Protein 3E15 (pdb70)

Foldseek 3Di:
DVLVVQVVPDDDLQAAEGEAAALVRLLQNLLQVVLVLLLVCLVPAVQSEAEEEDEADDLRQSSLVCNLVDDPHDHDLARYAYEYQKWQADLPDCCPIRCNSRVVSCVSSVHDCVPHYQYFPSVDPQLCRQLVSQVVVVVVVVRVAHAEYEWEDPQQDIRQCGPLNLVQQVLDDVVNSRHDVVQADDDVPALQVRLVSDDIQKTWGADDVVVRGIMIGGGLVRLLPHNAYEYEEAEVSSLVSVLVVLVCVPPHRCSRNVVVSNSVRNYYYYYHYDDPSVVNVVSD/DLVVLVVQVVPDDDLLEAEREAPALVRLLQSLLSVVLVLLQVVLVVFDQSAAEEEDEADPQRQSSLVNVLVHDPGDHPLARYAYEYQKWQADLPDPCVIRCNSRVVSCVSSVYPCVPHYQYFDSVDDPLCSQVVSLVSVVCCVVRVAHAEYEWEDPQQDIRQQHALNLVFQVLDDVVNSRHDVVQADDDVPASQVRLVSDDTQKTWGADDPVVRGIMIGGHLVRLLRHNAYEYREEEPSRLVSVLVLLVCVPPHRCSRNVVVSNSVSNYYYYYHYDDPSVVNVVSPD/DLVVLVVQVVPDDDLQEAEREAAALVSLLQSLLQVVLVLLQVVLVVFDQSEAEEEDEADDLRLSNLVNNLVHDPGDHDLARYAYEYQKWQADLPDPCVIRCNSRVVSCVSSVHPCVVHYQYFPSVDDQLCRQVVSLVSVVVCVVRVAHAEYEWEDLQQDIHLQGPLNLVFQVLDDVVNSRHDVVQFDDDVPALQVRLVRDDIQKTWGADDVVVRGIMIGGHLVRLLRHNAYEYEEEEVSSLVSVLVLLVCLPPHRCSRNVVVSSSVSNYYYYYHYDPPSVVNVVSPD/DLVVLVVQVVPDDDLQEAEREAAALVSLLQNLLSVVLVLLQVDQVPADVSEAEEEDEADDLRQSNLVCNLVDDPGDHDLARYAYEYQKWQADLPDCCVIRCNSRVVSCVSSVHDCVVHYQYFPSVDDQLVRQLVSLVVVVCCVVRVAHAEYEWEDPQQDIHQQGPLNLVFQVLDQVVNSRHDVVQADDDPVDALQRRLVSDDIQKGWGADDVVVRGIMIGGGLVRLLPHNAYEYEAAEVSRLVSVLVVLVCVPPHRCSRNSVVSNSVRNYYYYYHYDDPSVVSNVSD

B-factor: mean 18.27, std 10.75, range [2.0, 72.52]

InterPro domains:
  IPR001282 Glucose-6-phosphate dehydrogenase [PR00079] (551-564)
  IPR001282 Glucose-6-phosphate dehydrogenase [PR00079] (575-603)
  IPR001282 Glucose-6-phosphate dehydrogenase [PR00079] (627-644)
  IPR001282 Glucose-6-phosphate dehydrogenase [PR00079] (645-661)
  IPR001282 Glucose-6-phosphate dehydrogenase [PR00079] (750-776)
  IPR001282 Glucose-6-phosphate dehydrogenase [PTHR23429] (519-902)
  IPR006148 Glucosamine/galactosamine-6-phosphate isomerase [PF01182] (32-170)
  IPR022674 Glucose-6-phosphate dehydrogenase, NAD-binding [PF00479] (319-424)
  IPR022674 Glucose-6-phosphate dehydrogenase, NAD-binding [PF00479] (518-593)
  IPR022675 Glucose-6-phosphate dehydrogenase, C-terminal [PF02781] (598-899)
  IPR036291 NAD(P)-binding domain superfamily [SSF51735] (310-425)
  IPR036291 NAD(P)-binding domain superfamily [SSF51735] (513-597)
  IPR037171 NagB/RpiA transferase-like [SSF100950] (20-282)

Structure (mmCIF, N/CA/C/O backbone):
data_3E15
#
_entry.id   3E15
#
_cell.length_a   46.524
_cell.length_b   80.846
_cell.length_c   89.765
_cell.angle_alpha   63.980
_cell.angle_beta   88.100
_cell.angle_gamma   80.010
#
_symmetry.space_group_name_H-M   'P 1'
#
loop_
_entity.id
_entity.type
_entity.pdbx_description
1 polymer 'Glucose-6-phosphate 1-dehydrogenase'
2 non-polymer 'CHLORIDE ION'
3 non-polymer 'POTASSIUM ION'
4 non-polymer 'AZIDE ION'
5 water water
#
loop_
_atom_site.group_PDB
_atom_site.id
_atom_site.type_symbol
_atom_site.label_atom_id
_atom_site.label_alt_id
_atom_site.label_comp_id
_atom_site.label_asym_id
_atom_site.label_entity_id
_atom_site.label_seq_id
_atom_site.pdbx_PDB_ins_code
_atom_site.Cartn_x
_atom_site.Cartn_y
_atom_site.Cartn_z
_atom_site.occupancy
_atom_site.B_iso_or_equiv
_atom_site.auth_seq_id
_atom_site.auth_comp_id
_atom_site.auth_asym_id
_atom_site.auth_atom_id
_atom_site.pdbx_PDB_model_num
ATOM 1 N N . GLN A 1 12 ? 44.767 79.128 59.802 1.00 72.52 4 GLN A N 1
ATOM 2 C CA . GLN A 1 12 ? 45.492 80.372 60.208 1.00 72.40 4 GLN A CA 1
ATOM 3 C C . GLN A 1 12 ? 46.559 80.056 61.259 1.00 72.25 4 GLN A C 1
ATOM 4 O O . GLN A 1 12 ? 47.731 80.406 61.094 1.00 72.24 4 GLN A O 1
ATOM 6 N N . ALA A 1 13 ? 46.144 79.389 62.334 1.00 71.98 5 ALA A N 1
ATOM 7 C CA . ALA A 1 13 ? 47.083 78.742 63.256 1.00 71.75 5 ALA A CA 1
ATOM 8 C C . ALA A 1 13 ? 47.895 77.650 62.542 1.00 71.40 5 ALA A C 1
ATOM 9 O O . ALA A 1 13 ? 49.018 77.332 62.944 1.00 70.81 5 ALA A O 1
ATOM 11 N N . LEU A 1 14 ? 47.312 77.090 61.480 1.00 71.24 6 LEU A N 1
ATOM 12 C CA . LEU A 1 14 ? 47.878 75.926 60.788 1.00 70.76 6 LEU A CA 1
ATOM 13 C C . LEU A 1 14 ? 48.819 76.328 59.634 1.00 70.28 6 LEU A C 1
ATOM 14 O O . LEU A 1 14 ? 49.726 75.573 59.277 1.00 70.09 6 LEU A O 1
ATOM 19 N N . ALA A 1 15 ? 48.604 77.510 59.059 1.00 69.73 7 ALA A N 1
ATOM 20 C CA . ALA A 1 15 ? 49.388 77.959 57.899 1.00 69.27 7 ALA A CA 1
ATOM 21 C C . ALA A 1 15 ? 50.781 78.448 58.302 1.00 68.81 7 ALA A C 1
ATOM 22 O O . ALA A 1 15 ? 51.709 78.420 57.491 1.00 69.00 7 ALA A O 1
ATOM 24 N N . LYS A 1 16 ? 50.919 78.899 59.551 1.00 68.21 8 LYS A N 1
ATOM 25 C CA . LYS A 1 16 ? 52.241 79.058 60.190 1.00 67.43 8 LYS A CA 1
ATOM 26 C C . LYS A 1 16 ? 53.046 77.762 60.111 1.00 66.31 8 LYS A C 1
ATOM 27 O O . LYS A 1 16 ? 54.244 77.781 59.817 1.00 66.02 8 LYS A O 1
ATOM 33 N N . SER A 1 17 ? 52.372 76.642 60.378 1.00 64.86 9 SER A N 1
ATOM 34 C CA . SER A 1 17 ? 53.034 75.405 60.785 1.00 64.04 9 SER A CA 1
ATOM 35 C C . SER A 1 17 ? 53.566 74.616 59.591 1.00 63.02 9 SER A C 1
ATOM 36 O O . SER A 1 17 ? 54.610 73.969 59.681 1.00 62.74 9 SER A O 1
ATOM 39 N N . LEU A 1 18 ? 52.843 74.672 58.475 1.00 62.10 10 LEU A N 1
ATOM 40 C CA . LEU A 1 18 ? 53.383 74.251 57.185 1.00 61.19 10 LEU A CA 1
ATOM 41 C C . LEU A 1 18 ? 54.736 74.941 56.901 1.00 60.34 10 LEU A C 1
ATOM 42 O O . LEU A 1 18 ? 55.541 74.440 56.113 1.00 60.16 10 LEU A O 1
ATOM 47 N N . GLU A 1 19 ? 54.978 76.084 57.554 1.00 59.36 11 GLU A N 1
ATOM 48 C CA . GLU A 1 19 ? 56.259 76.814 57.431 1.00 58.11 11 GLU A CA 1
ATOM 49 C C . GLU A 1 19 ? 57.334 76.328 58.431 1.00 56.86 11 GLU A C 1
ATOM 50 O O . GLU A 1 19 ? 58.533 76.440 58.165 1.00 56.44 11 GLU A O 1
ATOM 52 N N . GLN A 1 20 ? 56.899 75.785 59.568 1.00 55.38 12 GLN A N 1
ATOM 53 C CA . GLN A 1 20 ? 57.809 75.141 60.517 1.00 54.26 12 GLN A CA 1
ATOM 54 C C . GLN A 1 20 ? 58.241 73.715 60.085 1.00 53.43 12 GLN A C 1
ATOM 55 O O . GLN A 1 20 ? 58.805 72.965 60.894 1.00 53.43 12 GLN A O 1
ATOM 65 N N . ASN A 1 22 ? 60.081 70.456 58.710 1.00 44.92 14 ASN A N 1
ATOM 66 C CA . ASN A 1 22 ? 61.461 69.957 58.579 1.00 42.85 14 ASN A CA 1
ATOM 67 C C . ASN A 1 22 ? 61.653 69.064 57.350 1.00 40.83 14 ASN A C 1
ATOM 68 O O . ASN A 1 22 ? 60.791 68.261 57.023 1.00 40.21 14 ASN A O 1
ATOM 73 N N . HIS A 1 23 ? 62.796 69.210 56.688 1.00 38.79 15 HIS A N 1
ATOM 74 C CA . HIS A 1 23 ? 63.184 68.337 55.581 1.00 38.26 15 HIS A CA 1
ATOM 75 C C . HIS A 1 23 ? 64.407 67.504 55.967 1.00 36.91 15 HIS A C 1
ATOM 76 O O . HIS A 1 23 ? 65.380 68.038 56.504 1.00 36.07 15 HIS A O 1
ATOM 83 N N . LEU A 1 24 ? 64.355 66.204 55.687 1.00 34.55 16 LEU A N 1
ATOM 84 C CA . LEU A 1 24 ? 65.469 65.296 55.987 1.00 33.90 16 LEU A CA 1
ATOM 85 C C . LEU A 1 24 ? 65.552 64.134 54.966 1.00 33.39 16 LEU A C 1
ATOM 86 O O . LEU A 1 24 ? 64.610 63.355 54.805 1.00 31.48 16 LEU A O 1
ATOM 91 N N . HIS A 1 25 ? 66.685 64.045 54.270 1.00 33.38 17 HIS A N 1
ATOM 92 C CA . HIS A 1 25 ? 66.911 63.010 53.248 1.00 33.33 17 HIS A CA 1
ATOM 93 C C . HIS A 1 25 ? 65.745 62.874 52.260 1.00 32.53 17 HIS A C 1
ATOM 94 O O . HIS A 1 25 ? 65.321 61.757 51.931 1.00 33.73 17 HIS A O 1
ATOM 101 N N . ASN A 1 26 ? 65.237 64.018 51.791 1.00 29.68 18 ASN A N 1
ATOM 102 C CA . ASN A 1 26 ? 64.190 64.088 50.760 1.00 28.56 18 ASN A CA 1
ATOM 103 C C . ASN A 1 26 ? 62.765 63.814 51.281 1.00 25.11 18 ASN A C 1
ATOM 104 O O . ASN A 1 26 ? 61.834 63.651 50.490 1.00 24.61 18 ASN A O 1
ATOM 109 N N . VAL A 1 27 ? 62.610 63.767 52.600 1.00 22.31 19 VAL A N 1
ATOM 110 C CA . VAL A 1 27 ? 61.291 63.668 53.214 1.00 20.04 19 VAL A CA 1
ATOM 111 C C . VAL A 1 27 ? 61.010 64.966 53.955 1.00 19.46 19 VAL A C 1
ATOM 112 O O . VAL A 1 27 ? 61.898 65.529 54.600 1.00 16.95 19 VAL A O 1
ATOM 116 N N . LYS A 1 28 ? 59.779 65.449 53.818 1.00 18.68 20 LYS A N 1
ATOM 117 C CA . LYS A 1 28 ? 59.265 66.555 54.613 1.00 19.63 20 LYS A CA 1
ATOM 118 C C . LYS A 1 28 ? 58.489 65.984 55.801 1.00 18.02 20 LYS A C 1
ATOM 119 O O . LYS A 1 28 ? 57.686 65.042 55.653 1.00 16.16 20 LYS A O 1
ATOM 125 N N . TYR A 1 29 ? 58.738 66.541 56.976 1.00 16.95 21 TYR A N 1
ATOM 126 C CA . TYR A 1 29 ? 58.083 66.107 58.189 1.00 16.61 21 TYR A CA 1
ATOM 127 C C . TYR A 1 29 ? 57.258 67.230 58.732 1.00 17.71 21 TYR A C 1
ATOM 128 O O . TYR A 1 29 ? 57.743 68.353 58.863 1.00 18.32 21 TYR A O 1
ATOM 137 N N . LEU A 1 30 ? 56.000 66.943 59.041 1.00 17.72 22 LEU A N 1
ATOM 138 C CA . LEU A 1 30 ? 55.120 67.941 59.650 1.00 18.23 22 LEU A CA 1
ATOM 139 C C . LEU A 1 30 ? 54.669 67.425 60.989 1.00 18.33 22 LEU A C 1
ATOM 140 O O . LEU A 1 30 ? 54.070 66.358 61.080 1.00 16.27 22 LEU A O 1
ATOM 145 N N . GLU A 1 31 ? 54.985 68.167 62.039 1.00 18.35 23 GLU A N 1
ATOM 146 C CA . GLU A 1 31 ? 54.837 67.673 63.394 1.00 19.71 23 GLU A CA 1
ATOM 147 C C . GLU A 1 31 ? 53.542 68.173 64.014 1.00 20.83 23 GLU A C 1
ATOM 148 O O . GLU A 1 31 ? 53.217 69.356 63.920 1.00 21.44 23 GLU A O 1
ATOM 154 N N . ALA A 1 32 ? 52.814 67.267 64.655 1.00 20.99 24 ALA A N 1
ATOM 155 C CA . ALA A 1 32 ? 51.633 67.612 65.448 1.00 23.09 24 ALA A CA 1
ATOM 156 C C . ALA A 1 32 ? 51.893 67.428 66.954 1.00 23.79 24 ALA A C 1
ATOM 157 O O . ALA A 1 32 ? 52.739 66.648 67.357 1.00 23.17 24 ALA A O 1
ATOM 159 N N . LYS A 1 33 ? 51.126 68.149 67.766 1.00 26.40 25 LYS A N 1
ATOM 160 C CA . LYS A 1 33 ? 51.358 68.225 69.216 1.00 27.76 25 LYS A CA 1
ATOM 161 C C . LYS A 1 33 ? 50.502 67.222 69.963 1.00 27.83 25 LYS A C 1
ATOM 162 O O . LYS A 1 33 ? 50.825 66.826 71.077 1.00 28.91 25 LYS A O 1
ATOM 168 N N . ASP A 1 34 ? 49.402 66.811 69.339 1.00 27.14 26 ASP A N 1
ATOM 169 C CA . ASP A 1 34 ? 48.531 65.772 69.882 1.00 26.92 26 ASP A CA 1
ATOM 170 C C . ASP A 1 34 ? 47.621 65.278 68.770 1.00 26.32 26 ASP A C 1
ATOM 171 O O . ASP A 1 34 ? 47.710 65.757 67.646 1.00 24.44 26 ASP A O 1
ATOM 176 N N . LEU A 1 35 ? 46.741 64.334 69.079 1.00 26.95 27 LEU A N 1
ATOM 177 C CA . LEU A 1 35 ? 45.980 63.686 68.031 1.00 27.71 27 LEU A CA 1
ATOM 178 C C . LEU A 1 35 ? 45.008 64.662 67.374 1.00 26.51 27 LEU A C 1
ATOM 179 O O . LEU A 1 35 ? 44.759 64.562 66.186 1.00 24.50 27 LEU A O 1
ATOM 184 N N . THR A 1 36 ? 44.466 65.614 68.141 1.00 24.95 28 THR A N 1
ATOM 185 C CA . THR A 1 36 ? 43.553 66.597 67.561 1.00 24.01 28 THR A CA 1
ATOM 186 C C . THR A 1 36 ? 44.289 67.481 66.566 1.00 22.52 28 THR A C 1
ATOM 187 O O . THR A 1 36 ? 43.810 67.727 65.454 1.00 21.88 28 THR A O 1
ATOM 191 N N . ASP A 1 37 ? 45.458 67.952 66.972 1.00 20.57 29 ASP A N 1
ATOM 192 C CA . ASP A 1 37 ? 46.297 68.774 66.121 1.00 20.36 29 ASP A CA 1
ATOM 193 C C . ASP A 1 37 ? 46.681 67.967 64.878 1.00 19.24 29 ASP A C 1
ATOM 194 O O . ASP A 1 37 ? 46.691 68.488 63.748 1.00 19.32 29 ASP A O 1
ATOM 199 N N . PHE A 1 38 ? 46.977 66.691 65.086 1.00 16.93 30 PHE A N 1
ATOM 200 C CA . PHE A 1 38 ? 47.376 65.824 63.987 1.00 16.74 30 PHE A CA 1
ATOM 201 C C . PHE A 1 38 ? 46.291 65.784 62.910 1.00 17.13 30 PHE A C 1
ATOM 202 O O . PHE A 1 38 ? 46.566 65.944 61.733 1.00 16.71 30 PHE A O 1
ATOM 210 N N . ASN A 1 39 ? 45.050 65.554 63.329 1.00 17.63 31 ASN A N 1
ATOM 211 C CA . ASN A 1 39 ? 43.969 65.374 62.391 1.00 17.06 31 ASN A CA 1
ATOM 212 C C . ASN A 1 39 ? 43.691 66.683 61.661 1.00 17.87 31 ASN A C 1
ATOM 213 O O . ASN A 1 39 ? 43.391 66.686 60.469 1.00 15.32 31 ASN A O 1
ATOM 218 N N . GLN A 1 40 ? 43.794 67.797 62.386 1.00 18.07 32 GLN A N 1
ATOM 219 C CA . GLN A 1 40 ? 43.568 69.115 61.802 1.00 19.04 32 GLN A CA 1
ATOM 220 C C . GLN A 1 40 ? 44.691 69.467 60.825 1.00 18.22 32 GLN A C 1
ATOM 221 O O . GLN A 1 40 ? 44.434 69.873 59.707 1.00 19.71 32 GLN A O 1
ATOM 227 N N . LYS A 1 41 ? 45.935 69.306 61.260 1.00 17.89 33 LYS A N 1
ATOM 228 C CA . LYS A 1 41 ? 47.083 69.659 60.459 1.00 17.84 33 LYS A CA 1
ATOM 229 C C . LYS A 1 41 ? 47.110 68.801 59.200 1.00 15.53 33 LYS A C 1
ATOM 230 O O . LYS A 1 41 ? 47.342 69.295 58.107 1.00 14.93 33 LYS A O 1
ATOM 236 N N . SER A 1 42 ? 46.857 67.513 59.365 1.00 14.77 34 SER A N 1
ATOM 237 C CA . SER A 1 42 ? 46.803 66.582 58.228 1.00 13.12 34 SER A CA 1
ATOM 238 C C . SER A 1 42 ? 45.748 66.979 57.200 1.00 13.28 34 SER A C 1
ATOM 239 O O . SER A 1 42 ? 46.041 67.051 56.014 1.00 13.49 34 SER A O 1
ATOM 242 N N . ALA A 1 43 ? 44.514 67.213 57.653 1.00 14.68 35 ALA A N 1
ATOM 243 C CA . ALA A 1 43 ? 43.424 67.632 56.768 1.00 14.55 35 ALA A CA 1
ATOM 244 C C . ALA A 1 43 ? 43.753 68.958 56.065 1.00 15.60 35 ALA A C 1
ATOM 245 O O . ALA A 1 43 ? 43.461 69.135 54.880 1.00 15.89 35 ALA A O 1
ATOM 247 N N . TYR A 1 44 ? 44.357 69.886 56.800 1.00 16.93 36 TYR A N 1
ATOM 248 C CA . TYR A 1 44 ? 44.772 71.160 56.240 1.00 17.98 36 TYR A CA 1
ATOM 249 C C . TYR A 1 44 ? 45.851 71.002 55.165 1.00 16.49 36 TYR A C 1
ATOM 250 O O . TYR A 1 44 ? 45.757 71.583 54.085 1.00 15.36 36 TYR A O 1
ATOM 259 N N . TYR A 1 45 ? 46.876 70.220 55.468 1.00 15.94 37 TYR A N 1
ATOM 260 C CA . TYR A 1 45 ? 47.957 69.960 54.507 1.00 15.36 37 TYR A CA 1
ATOM 261 C C . TYR A 1 45 ? 47.436 69.281 53.234 1.00 14.59 37 TYR A C 1
ATOM 262 O O . TYR A 1 45 ? 47.835 69.663 52.141 1.00 13.97 37 TYR A O 1
ATOM 271 N N . ILE A 1 46 ? 46.557 68.277 53.377 1.00 12.70 38 ILE A N 1
ATOM 272 C CA . ILE A 1 46 ? 45.952 67.617 52.214 1.00 12.51 38 ILE A CA 1
ATOM 273 C C . ILE A 1 46 ? 45.164 68.630 51.350 1.00 13.57 38 ILE A C 1
ATOM 274 O O . ILE A 1 46 ? 45.271 68.628 50.125 1.00 11.94 38 ILE A O 1
ATOM 279 N N . CYS A 1 47 ? 44.376 69.491 51.984 1.00 13.49 39 CYS A N 1
ATOM 280 C CA . CYS A 1 47 ? 43.622 70.503 51.224 1.00 15.19 39 CYS A CA 1
ATOM 281 C C . CYS A 1 47 ? 44.557 71.490 50.526 1.00 15.72 39 CYS A C 1
ATOM 282 O O . CYS A 1 47 ? 44.293 71.918 49.399 1.00 17.04 39 CYS A O 1
ATOM 285 N N . HIS A 1 48 ? 45.649 71.838 51.193 1.00 15.74 40 HIS A N 1
ATOM 286 C CA . HIS A 1 48 ? 46.620 72.747 50.615 1.00 17.58 40 HIS A CA 1
ATOM 287 C C . HIS A 1 48 ? 47.274 72.107 49.386 1.00 17.20 40 HIS A C 1
ATOM 288 O O . HIS A 1 48 ? 47.463 72.773 48.376 1.00 17.03 40 HIS A O 1
ATOM 295 N N . GLN A 1 49 ? 47.587 70.814 49.465 1.00 15.94 41 GLN A N 1
ATOM 296 C CA . GLN A 1 49 ? 48.140 70.106 48.323 1.00 16.18 41 GLN A CA 1
ATOM 297 C C . GLN A 1 49 ? 47.134 70.033 47.183 1.00 15.68 41 GLN A C 1
ATOM 298 O O . GLN A 1 49 ? 47.482 70.255 46.031 1.00 17.13 41 GLN A O 1
ATOM 304 N N . ILE A 1 50 ? 45.885 69.706 47.489 1.00 14.00 42 ILE A N 1
ATOM 305 C CA . ILE A 1 50 ? 44.885 69.588 46.441 1.00 13.39 42 ILE A CA 1
ATOM 306 C C . ILE A 1 50 ? 44.742 70.930 45.711 1.00 14.32 42 ILE A C 1
ATOM 307 O O . ILE A 1 50 ? 44.689 70.967 44.486 1.00 14.58 42 ILE A O 1
ATOM 312 N N . ALA A 1 51 ? 44.673 72.019 46.477 1.00 15.24 43 ALA A N 1
ATOM 313 C CA . ALA A 1 51 ? 44.494 73.360 45.929 1.00 16.80 43 ALA A CA 1
ATOM 314 C C . ALA A 1 51 ? 45.704 73.811 45.100 1.00 18.04 43 ALA A C 1
ATOM 315 O O . ALA A 1 51 ? 45.535 74.373 44.022 1.00 19.14 43 ALA A O 1
ATOM 317 N N . GLU A 1 52 ? 46.924 73.564 45.590 1.00 20.61 44 GLU A N 1
ATOM 318 C CA A GLU A 1 52 ? 48.129 73.859 44.822 0.50 21.16 44 GLU A CA 1
ATOM 319 C CA B GLU A 1 52 ? 48.115 73.874 44.806 0.50 21.12 44 GLU A CA 1
ATOM 320 C C . GLU A 1 52 ? 48.135 73.040 43.524 1.00 21.07 44 GLU A C 1
ATOM 321 O O . GLU A 1 52 ? 48.414 73.556 42.461 1.00 22.33 44 GLU A O 1
ATOM 332 N N . LYS A 1 53 ? 47.792 71.766 43.610 1.00 19.59 45 LYS A N 1
ATOM 333 C CA . LYS A 1 53 ? 47.749 70.935 42.398 1.00 18.66 45 LYS A CA 1
ATOM 334 C C . LYS A 1 53 ? 46.681 71.410 41.411 1.00 18.46 45 LYS A C 1
ATOM 335 O O . LYS A 1 53 ? 46.932 71.473 40.199 1.00 18.69 45 LYS A O 1
ATOM 341 N N . GLN A 1 54 ? 45.483 71.713 41.917 1.00 17.04 46 GLN A N 1
ATOM 342 C CA . GLN A 1 54 ? 44.357 72.087 41.060 1.00 16.45 46 GLN A CA 1
ATOM 343 C C . GLN A 1 54 ? 44.669 73.385 40.313 1.00 17.56 46 GLN A C 1
ATOM 344 O O . GLN A 1 54 ? 44.324 73.547 39.154 1.00 16.59 46 GLN A O 1
ATOM 350 N N . LEU A 1 55 ? 45.344 74.283 41.000 1.00 19.25 47 LEU A N 1
ATOM 351 C CA . LEU A 1 55 ? 45.678 75.618 40.486 1.00 21.92 47 LEU A CA 1
ATOM 352 C C . LEU A 1 55 ? 46.687 75.540 39.326 1.00 23.48 47 LEU A C 1
ATOM 353 O O . LEU A 1 55 ? 46.736 76.428 38.459 1.00 24.37 47 LEU A O 1
ATOM 358 N N . SER A 1 56 ? 47.471 74.467 39.291 1.00 23.08 48 SER A N 1
ATOM 359 C CA . SER A 1 56 ? 48.467 74.292 38.242 1.00 24.24 48 SER A CA 1
ATOM 360 C C . SER A 1 56 ? 48.128 73.232 37.207 1.00 23.73 48 SER A C 1
ATOM 361 O O . SER A 1 56 ? 48.927 72.991 36.299 1.00 24.94 48 SER A O 1
ATOM 364 N N . LYS A 1 57 ? 46.958 72.590 37.325 1.00 24.35 49 LYS A N 1
ATOM 365 C CA . LYS A 1 57 ? 46.591 71.490 36.420 1.00 24.14 49 LYS A CA 1
ATOM 366 C C . LYS A 1 57 ? 45.588 71.977 35.385 1.00 25.74 49 LYS A C 1
ATOM 367 O O . LYS A 1 57 ? 44.487 72.407 35.728 1.00 25.46 49 LYS A O 1
ATOM 373 N N . GLU A 1 58 ? 45.963 71.919 34.107 1.00 24.30 50 GLU A N 1
ATOM 374 C CA . GLU A 1 58 ? 45.058 72.346 33.063 1.00 23.70 50 GLU A CA 1
ATOM 375 C C . GLU A 1 58 ? 43.773 71.499 33.157 1.00 22.51 50 GLU A C 1
ATOM 376 O O . GLU A 1 58 ? 43.837 70.286 33.058 1.00 21.66 50 GLU A O 1
ATOM 382 N N . GLY A 1 59 ? 4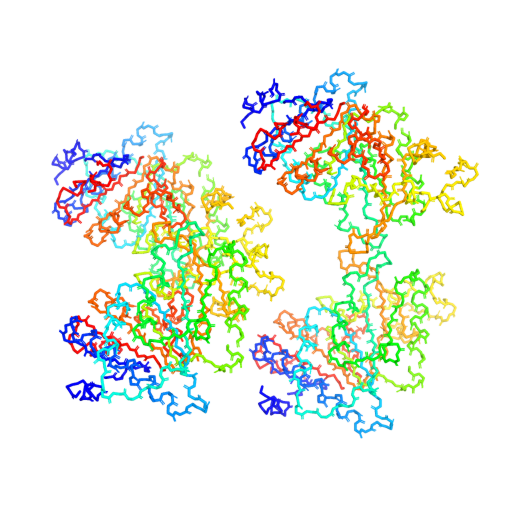2.624 72.144 33.369 1.00 21.81 51 GLY A N 1
ATOM 383 C CA . GLY A 1 59 ? 41.351 71.413 33.539 1.00 22.00 51 GLY A CA 1
ATOM 384 C C . GLY A 1 59 ? 40.914 71.200 34.990 1.00 22.06 51 GLY A C 1
ATOM 385 O O . GLY A 1 59 ? 39.749 70.844 35.255 1.00 20.83 51 GLY A O 1
ATOM 386 N N . GLY A 1 60 ? 41.848 71.401 35.925 1.00 21.34 52 GLY A N 1
ATOM 387 C CA . GLY A 1 60 ? 41.570 71.327 37.376 1.00 20.73 52 GLY A CA 1
ATOM 388 C C . GLY A 1 60 ? 41.351 69.951 37.994 1.00 20.00 52 GLY A C 1
ATOM 389 O O . GLY A 1 60 ? 41.021 69.863 39.176 1.00 20.61 52 GLY A O 1
ATOM 390 N N . HIS A 1 61 ? 41.547 68.875 37.226 1.00 20.11 53 HIS A N 1
ATOM 391 C CA . HIS A 1 61 ? 41.118 67.514 37.640 1.00 18.42 53 HIS A CA 1
ATOM 392 C C . HIS A 1 61 ? 42.161 66.746 38.474 1.00 19.07 53 HIS A C 1
ATOM 393 O O . HIS A 1 61 ? 42.758 65.745 37.994 1.00 21.52 53 HIS A O 1
ATOM 400 N N . VAL A 1 62 ? 42.334 67.163 39.723 1.00 15.48 54 VAL A N 1
ATOM 401 C CA . VAL A 1 62 ? 43.281 66.536 40.652 1.00 13.65 54 VAL A CA 1
ATOM 402 C C . VAL A 1 62 ? 42.869 65.096 41.005 1.00 13.64 54 VAL A C 1
ATOM 403 O O . VAL A 1 62 ? 41.716 64.824 41.384 1.00 13.25 54 VAL A O 1
ATOM 407 N N . VAL A 1 63 ? 43.816 64.180 40.849 1.00 12.24 55 VAL A N 1
ATOM 408 C CA . VAL A 1 63 ? 43.618 62.780 41.148 1.00 11.46 55 VAL A CA 1
ATOM 409 C C . VAL A 1 63 ? 44.217 62.423 42.526 1.00 11.06 55 VAL A C 1
ATOM 410 O O . VAL A 1 63 ? 45.433 62.557 42.760 1.00 11.27 55 VAL A O 1
ATOM 414 N N . ILE A 1 64 ? 43.347 61.960 43.426 1.00 10.30 56 ILE A N 1
ATOM 415 C CA . ILE A 1 64 ? 43.678 61.712 44.819 1.00 8.70 56 ILE A CA 1
ATOM 416 C C . ILE A 1 64 ? 43.382 60.231 45.175 1.00 9.58 56 ILE A C 1
ATOM 417 O O . ILE A 1 64 ? 42.241 59.777 45.068 1.00 9.93 56 ILE A O 1
ATOM 422 N N . GLY A 1 65 ? 44.412 59.508 45.618 1.00 9.19 57 GLY A N 1
ATOM 423 C CA . GLY A 1 65 ? 44.247 58.130 46.105 1.00 9.13 57 GLY A CA 1
ATOM 424 C C . GLY A 1 65 ? 44.032 58.119 47.593 1.00 8.96 57 GLY A C 1
ATOM 425 O O . GLY A 1 65 ? 44.754 58.789 48.336 1.00 9.29 57 GLY A O 1
ATOM 426 N N . LEU A 1 66 ? 43.019 57.372 48.036 1.00 10.05 58 LEU A N 1
ATOM 427 C CA . LEU A 1 66 ? 42.658 57.301 49.457 1.00 9.52 58 LEU A CA 1
ATOM 428 C C . LEU A 1 66 ? 42.908 55.906 50.010 1.00 9.94 58 LEU A C 1
ATOM 429 O O . LEU A 1 66 ? 42.523 54.903 49.399 1.00 7.69 58 LEU A O 1
ATOM 434 N N . SER A 1 67 ? 43.577 55.865 51.162 1.00 10.45 59 SER A N 1
ATOM 435 C CA . SER A 1 67 ? 43.604 54.679 52.031 1.00 12.85 59 SER A CA 1
ATOM 436 C C . SER A 1 67 ? 42.479 54.665 53.071 1.00 12.78 59 SER A C 1
ATOM 437 O O . SER A 1 67 ? 41.945 55.711 53.492 1.00 12.48 59 SER A O 1
ATOM 440 N N . GLY A 1 68 ? 42.112 53.459 53.499 1.00 14.12 60 GLY A N 1
ATOM 441 C CA . GLY A 1 68 ? 41.211 53.324 54.622 1.00 14.84 60 GLY A CA 1
ATOM 442 C C . GLY A 1 68 ? 41.947 53.185 55.945 1.00 15.39 60 GLY A C 1
ATOM 443 O O . GLY A 1 68 ? 43.131 53.464 56.028 1.00 14.83 60 GLY A O 1
ATOM 444 N N . GLY A 1 69 ? 41.208 52.754 56.970 1.00 14.93 61 GLY A N 1
ATOM 445 C CA . GLY A 1 69 ? 41.719 52.605 58.316 1.00 15.55 61 GLY A CA 1
ATOM 446 C C . GLY A 1 69 ? 41.357 53.783 59.183 1.00 13.94 61 GLY A C 1
ATOM 447 O O . GLY A 1 69 ? 40.990 54.847 58.686 1.00 13.80 61 GLY A O 1
ATOM 448 N N . LYS A 1 70 ? 41.457 53.596 60.490 1.00 14.94 62 LYS A N 1
ATOM 449 C CA . LYS A 1 70 ? 41.073 54.622 61.432 1.00 14.99 62 LYS A CA 1
ATOM 450 C C . LYS A 1 70 ? 41.851 55.911 61.262 1.00 14.10 62 LYS A C 1
ATOM 451 O O . LYS A 1 70 ? 41.271 57.001 61.363 1.00 14.01 62 LYS A O 1
ATOM 457 N N . THR A 1 71 ? 43.164 55.821 61.029 1.00 13.78 63 THR A N 1
ATOM 458 C CA . THR A 1 71 ? 43.989 57.038 61.030 1.00 13.91 63 THR A CA 1
ATOM 459 C C . THR A 1 71 ? 43.606 57.989 59.879 1.00 13.78 63 THR A C 1
ATOM 460 O O . THR A 1 71 ? 43.361 59.183 60.111 1.00 12.06 63 THR A O 1
ATOM 464 N N . PRO A 1 72 ? 43.539 57.466 58.647 1.00 13.07 64 PRO A N 1
ATOM 465 C CA . PRO A 1 72 ? 43.054 58.269 57.514 1.00 13.47 64 PRO A CA 1
ATOM 466 C C . PRO A 1 72 ? 41.603 58.740 57.674 1.00 13.65 64 PRO A C 1
ATOM 467 O O . PRO A 1 72 ? 41.304 59.892 57.390 1.00 16.50 64 PRO A O 1
ATOM 471 N N . ILE A 1 73 ? 40.720 57.878 58.160 1.00 13.53 65 ILE A N 1
ATOM 472 C CA . ILE A 1 73 ? 39.321 58.265 58.412 1.00 14.19 65 ILE A CA 1
ATOM 473 C C . ILE A 1 73 ? 39.179 59.487 59.333 1.00 14.67 65 ILE A C 1
ATOM 474 O O . ILE A 1 73 ? 38.450 60.411 59.009 1.00 12.92 65 ILE A O 1
ATOM 479 N N . ASP A 1 74 ? 39.886 59.506 60.464 1.00 14.19 66 ASP A N 1
ATOM 480 C CA . ASP A 1 74 ? 39.815 60.651 61.391 1.00 16.04 66 ASP A CA 1
ATOM 481 C C . ASP A 1 74 ? 40.400 61.950 60.781 1.00 15.40 66 ASP A C 1
ATOM 482 O O . ASP A 1 74 ? 40.019 63.049 61.146 1.00 15.33 66 ASP A O 1
ATOM 487 N N . VAL A 1 75 ? 41.335 61.807 59.859 1.00 14.96 67 VAL A N 1
ATOM 488 C CA . VAL A 1 75 ? 41.795 62.939 59.059 1.00 13.21 67 VAL A CA 1
ATOM 489 C C . VAL A 1 75 ? 40.689 63.392 58.065 1.00 12.74 67 VAL A C 1
ATOM 490 O O . VAL A 1 75 ? 40.329 64.588 58.014 1.00 12.08 67 VAL A O 1
ATOM 494 N N . TYR A 1 76 ? 40.134 62.450 57.315 1.00 11.82 68 TYR A N 1
ATOM 495 C CA . TYR A 1 76 ? 39.078 62.772 56.339 1.00 13.61 68 TYR A CA 1
ATOM 496 C C . TYR A 1 76 ? 37.911 63.509 56.998 1.00 15.30 68 TYR A C 1
ATOM 497 O O . TYR A 1 76 ? 37.353 64.406 56.410 1.00 12.77 68 TYR A O 1
ATOM 506 N N . LYS A 1 77 ? 37.541 63.094 58.209 1.00 17.46 69 LYS A N 1
ATOM 507 C CA . LYS A 1 77 ? 36.487 63.786 58.977 1.00 19.38 69 LYS A CA 1
ATOM 508 C C . LYS A 1 77 ? 36.750 65.290 59.147 1.00 20.30 69 LYS A C 1
ATOM 509 O O . LYS A 1 77 ? 35.810 66.073 59.335 1.00 19.98 69 LYS A O 1
ATOM 515 N N . ASN A 1 78 ? 38.020 65.694 59.099 1.00 19.97 70 ASN A N 1
ATOM 516 C CA . ASN A 1 78 ? 38.376 67.105 59.318 1.00 21.56 70 ASN A CA 1
ATOM 517 C C . ASN A 1 78 ? 38.499 67.892 58.021 1.00 22.29 70 ASN A C 1
ATOM 518 O O . ASN A 1 78 ? 38.616 69.111 58.048 1.00 22.12 70 ASN A O 1
ATOM 523 N N . ILE A 1 79 ? 38.473 67.199 56.882 1.00 21.90 71 ILE A N 1
ATOM 524 C CA . ILE A 1 79 ? 38.577 67.863 55.587 1.00 23.67 71 ILE A CA 1
ATOM 525 C C . ILE A 1 79 ? 37.432 68.852 55.346 1.00 27.36 71 ILE A C 1
ATOM 526 O O . ILE A 1 79 ? 37.671 69.989 54.953 1.00 28.02 71 ILE A O 1
ATOM 531 N N . ALA A 1 80 ? 36.206 68.408 55.603 1.00 30.92 72 ALA A N 1
ATOM 532 C CA . ALA A 1 80 ? 35.017 69.284 55.698 1.00 34.34 72 ALA A CA 1
ATOM 533 C C . ALA A 1 80 ? 35.250 70.606 56.424 1.00 35.93 72 ALA A C 1
ATOM 534 O O . ALA A 1 80 ? 34.799 71.650 55.966 1.00 38.31 72 ALA A O 1
ATOM 536 N N . LEU A 1 81 ? 35.934 70.542 57.558 1.00 37.59 73 LEU A N 1
ATOM 537 C CA . LEU A 1 81 ? 36.172 71.700 58.412 1.00 37.99 73 LEU A CA 1
ATOM 538 C C . LEU A 1 81 ? 37.052 72.794 57.784 1.00 38.03 73 LEU A C 1
ATOM 539 O O . LEU A 1 81 ? 37.080 73.922 58.282 1.00 37.69 73 LEU A O 1
ATOM 544 N N . VAL A 1 82 ? 37.797 72.460 56.734 1.00 36.90 74 VAL A N 1
ATOM 545 C CA . VAL A 1 82 ? 38.839 73.358 56.226 1.00 37.22 74 VAL A CA 1
ATOM 546 C C . VAL A 1 82 ? 38.188 74.431 55.350 1.00 38.96 74 VAL A C 1
ATOM 547 O O . VAL A 1 82 ? 37.549 74.113 54.347 1.00 39.92 74 VAL A O 1
ATOM 551 N N . LYS A 1 83 ? 38.340 75.701 55.729 1.00 40.65 75 LYS A N 1
ATOM 552 C CA . LYS A 1 83 ? 37.493 76.769 55.148 1.00 41.36 75 LYS A CA 1
ATOM 553 C C . LYS A 1 83 ? 38.245 77.886 54.408 1.00 40.42 75 LYS A C 1
ATOM 554 O O . LYS A 1 83 ? 37.652 78.589 53.595 1.00 42.11 75 LYS A O 1
ATOM 560 N N . ASP A 1 84 ? 39.533 78.050 54.679 1.00 38.90 76 ASP A N 1
ATOM 561 C CA A ASP A 1 84 ? 40.277 79.161 54.088 0.50 38.65 76 ASP A CA 1
ATOM 562 C CA B ASP A 1 84 ? 40.315 79.145 54.110 0.50 38.57 76 ASP A CA 1
ATOM 563 C C . ASP A 1 84 ? 41.032 78.715 52.824 1.00 37.71 76 ASP A C 1
ATOM 564 O O . ASP A 1 84 ? 41.851 79.463 52.282 1.00 38.06 76 ASP A O 1
ATOM 573 N N . ILE A 1 85 ? 40.742 77.498 52.347 1.00 35.52 77 ILE A N 1
ATOM 574 C CA . ILE A 1 85 ? 41.384 76.982 51.132 1.00 32.27 77 ILE A CA 1
ATOM 575 C C . ILE A 1 85 ? 40.351 76.727 50.044 1.00 30.18 77 ILE A C 1
ATOM 576 O O . ILE A 1 85 ? 39.413 75.957 50.233 1.00 28.75 77 ILE A O 1
ATOM 581 N N . LYS A 1 86 ? 40.534 77.380 48.901 1.00 27.83 78 LYS A N 1
ATOM 582 C CA . LYS A 1 86 ? 39.568 77.318 47.809 1.00 26.46 78 LYS A CA 1
ATOM 583 C C . LYS A 1 86 ? 39.825 76.094 46.944 1.00 24.83 78 LYS A C 1
ATOM 584 O O . LYS A 1 86 ? 40.909 75.974 46.348 1.00 25.26 78 LYS A O 1
ATOM 590 N N . ILE A 1 87 ? 38.848 75.183 46.884 1.00 21.84 79 ILE A N 1
ATOM 591 C CA . ILE A 1 87 ? 38.959 73.973 46.048 1.00 20.33 79 ILE A CA 1
ATOM 592 C C . ILE A 1 87 ? 37.670 73.738 45.294 1.00 18.86 79 ILE A C 1
ATOM 593 O O . ILE A 1 87 ? 36.606 73.762 45.881 1.00 18.67 79 ILE A O 1
ATOM 598 N N . ASP A 1 88 ? 37.770 73.489 43.990 1.00 18.49 80 ASP A N 1
ATOM 599 C CA . ASP A 1 88 ? 36.601 73.119 43.188 1.00 18.43 80 ASP A CA 1
ATOM 600 C C . ASP A 1 88 ? 36.357 71.611 43.202 1.00 18.16 80 ASP A C 1
ATOM 601 O O . ASP A 1 88 ? 36.943 70.859 42.411 1.00 18.62 80 ASP A O 1
ATOM 606 N N . THR A 1 89 ? 35.466 71.177 44.075 1.00 17.26 81 THR A N 1
ATOM 607 C CA . THR A 1 89 ? 35.324 69.745 44.377 1.00 16.90 81 THR A CA 1
ATOM 608 C C . THR A 1 89 ? 34.704 68.982 43.217 1.00 16.27 81 THR A C 1
ATOM 609 O O . THR A 1 89 ? 34.819 67.770 43.149 1.00 17.96 81 THR A O 1
ATOM 613 N N . SER A 1 90 ? 34.063 69.692 42.288 1.00 16.20 82 SER A N 1
ATOM 614 C CA . SER A 1 90 ? 33.416 69.050 41.135 1.00 17.03 82 SER A CA 1
ATOM 615 C C . SER A 1 90 ? 34.418 68.544 40.142 1.00 16.26 82 SER A C 1
ATOM 616 O O . SER A 1 90 ? 34.086 67.722 39.312 1.00 16.13 82 SER A O 1
ATOM 619 N N . LYS A 1 91 ? 35.658 69.036 40.235 1.00 16.47 83 LYS A N 1
ATOM 620 C CA . LYS A 1 91 ? 36.719 68.616 39.337 1.00 16.20 83 LYS A CA 1
ATOM 621 C C . LYS A 1 91 ? 37.637 67.543 39.934 1.00 17.11 83 LYS A C 1
ATOM 622 O O . LYS A 1 91 ? 38.515 67.056 39.249 1.00 19.43 83 LYS A O 1
ATOM 628 N N . LEU A 1 92 ? 37.440 67.184 41.197 1.00 16.10 84 LEU A N 1
ATOM 629 C CA . LEU A 1 92 ? 38.298 66.175 41.849 1.00 14.47 84 LEU A CA 1
ATOM 630 C C . LEU A 1 92 ? 38.017 64.772 41.318 1.00 13.92 84 LEU A C 1
ATOM 631 O O . LEU A 1 92 ? 36.878 64.448 40.986 1.00 11.99 84 LEU A O 1
ATOM 636 N N . ILE A 1 93 ? 39.074 63.949 41.240 1.00 12.81 85 ILE A N 1
ATOM 637 C CA . ILE A 1 93 ? 38.976 62.540 40.876 1.00 11.91 85 ILE A CA 1
ATOM 638 C C . ILE A 1 93 ? 39.584 61.712 42.046 1.00 12.09 85 ILE A C 1
ATOM 639 O O . ILE A 1 93 ? 40.695 62.009 42.523 1.00 10.61 85 ILE A O 1
ATOM 644 N N . PHE A 1 94 ? 38.834 60.728 42.533 1.00 11.06 86 PHE A N 1
ATOM 645 C CA . PHE A 1 94 ? 39.269 59.894 43.671 1.00 10.85 86 PHE A CA 1
ATOM 646 C C . PHE A 1 94 ? 39.392 58.459 43.208 1.00 10.94 86 PHE A C 1
ATOM 647 O O . PHE A 1 94 ? 38.693 58.043 42.274 1.00 9.65 86 PHE A O 1
ATOM 655 N N . PHE A 1 95 ? 40.291 57.705 43.856 1.00 10.31 87 PHE A N 1
ATOM 656 C CA . PHE A 1 95 ? 40.317 56.272 43.708 1.00 9.05 87 PHE A CA 1
ATOM 657 C C . PHE A 1 95 ? 40.749 55.635 44.994 1.00 9.00 87 PHE A C 1
ATOM 658 O O . PHE A 1 95 ? 41.417 56.262 45.803 1.00 8.42 87 PHE A O 1
ATOM 666 N N . ILE A 1 96 ? 40.341 54.376 45.168 1.00 8.97 88 ILE A N 1
ATOM 667 C CA . ILE A 1 96 ? 40.649 53.609 46.343 1.00 8.40 88 ILE A CA 1
ATOM 668 C C . ILE A 1 96 ? 41.988 52.951 46.088 1.00 7.96 88 ILE A C 1
ATOM 669 O O . ILE A 1 96 ? 42.183 52.210 45.096 1.00 8.77 88 ILE A O 1
ATOM 674 N N . ILE A 1 97 ? 42.922 53.258 46.969 1.00 8.04 89 ILE A N 1
ATOM 675 C CA . ILE A 1 97 ? 44.280 52.747 46.881 1.00 8.15 89 ILE A CA 1
ATOM 676 C C . ILE A 1 97 ? 44.320 51.223 47.120 1.00 8.07 89 ILE A C 1
ATOM 677 O O . ILE A 1 97 ? 45.028 50.493 46.424 1.00 9.45 89 ILE A O 1
ATOM 682 N N . ASP A 1 98 ? 43.552 50.756 48.089 1.00 8.70 90 ASP A N 1
ATOM 683 C CA . ASP A 1 98 ? 43.459 49.330 48.354 1.00 9.23 90 ASP A CA 1
ATOM 684 C C . ASP A 1 98 ? 42.157 48.983 49.068 1.00 9.73 90 ASP A C 1
ATOM 685 O O . ASP A 1 98 ? 41.589 49.798 49.784 1.00 9.12 90 ASP A O 1
ATOM 690 N N . GLU A 1 99 ? 41.707 47.756 48.867 1.00 9.02 91 GLU A N 1
ATOM 691 C CA . GLU A 1 99 ? 40.427 47.314 49.426 1.00 9.72 91 GLU A CA 1
ATOM 692 C C . GLU A 1 99 ? 40.544 45.899 50.040 1.00 8.31 91 GLU A C 1
ATOM 693 O O . GLU A 1 99 ? 41.239 45.024 49.504 1.00 8.49 91 GLU A O 1
ATOM 699 N N . ARG A 1 100 ? 39.855 45.707 51.156 1.00 9.13 92 ARG A N 1
ATOM 700 C CA . ARG A 1 100 ? 39.698 44.402 51.795 1.00 9.82 92 ARG A CA 1
ATOM 701 C C . ARG A 1 100 ? 38.511 43.687 51.190 1.00 10.70 92 ARG A C 1
ATOM 702 O O . ARG A 1 100 ? 37.377 44.089 51.382 1.00 10.95 92 ARG A O 1
ATOM 710 N N . TYR A 1 101 ? 38.781 42.620 50.456 1.00 11.41 93 TYR A N 1
ATOM 711 C CA . TYR A 1 101 ? 37.794 42.013 49.604 1.00 11.90 93 TYR A CA 1
ATOM 712 C C . TYR A 1 101 ? 36.953 41.016 50.390 1.00 12.60 93 TYR A C 1
ATOM 713 O O . TYR A 1 101 ? 37.473 40.100 51.012 1.00 12.43 93 TYR A O 1
ATOM 722 N N . LYS A 1 102 ? 35.647 41.187 50.337 1.00 13.29 94 LYS A N 1
ATOM 723 C CA . LYS A 1 102 ? 34.724 40.178 50.837 1.00 13.84 94 LYS A CA 1
ATOM 724 C C . LYS A 1 102 ? 33.518 40.198 49.930 1.00 14.66 94 LYS A C 1
ATOM 725 O O . LYS A 1 102 ? 32.739 41.116 50.014 1.00 15.97 94 LYS A O 1
ATOM 731 N N . ARG A 1 103 ? 33.364 39.208 49.049 1.00 13.66 95 ARG A N 1
ATOM 732 C CA . ARG A 1 103 ? 32.320 39.291 48.030 1.00 12.96 95 ARG A CA 1
ATOM 733 C C . ARG A 1 103 ? 30.909 39.392 48.656 1.00 13.26 95 ARG A C 1
ATOM 734 O O . ARG A 1 103 ? 30.017 40.022 48.095 1.00 12.68 95 ARG A O 1
ATOM 742 N N . ASP A 1 104 ? 30.742 38.788 49.833 1.00 13.82 96 ASP A N 1
ATOM 743 C CA . ASP A 1 104 ? 29.415 38.514 50.405 1.00 14.69 96 ASP A CA 1
ATOM 744 C C . ASP A 1 104 ? 28.988 39.516 51.486 1.00 14.53 96 ASP A C 1
ATOM 745 O O . ASP A 1 104 ? 27.852 39.443 51.988 1.00 13.33 96 ASP A O 1
ATOM 750 N N . ASP A 1 105 ? 29.884 40.421 51.881 1.00 12.63 97 ASP A N 1
ATOM 751 C CA . ASP A 1 105 ? 29.519 41.427 52.865 1.00 14.30 97 ASP A CA 1
ATOM 752 C C . ASP A 1 105 ? 30.517 42.582 52.794 1.00 14.48 97 ASP A C 1
ATOM 753 O O . ASP A 1 105 ? 31.697 42.393 53.071 1.00 12.68 97 ASP A O 1
ATOM 758 N N . HIS A 1 106 ? 30.039 43.756 52.413 1.00 12.92 98 HIS A N 1
ATOM 759 C CA . HIS A 1 106 ? 30.930 44.907 52.167 1.00 12.95 98 HIS A CA 1
ATOM 760 C C . HIS A 1 106 ? 30.911 45.930 53.276 1.00 13.22 98 HIS A C 1
ATOM 761 O O . HIS A 1 106 ? 31.604 46.943 53.189 1.00 12.16 98 HIS A O 1
ATOM 768 N N . LYS A 1 107 ? 30.130 45.649 54.314 1.00 14.18 99 LYS A N 1
ATOM 769 C CA . LYS A 1 107 ? 29.883 46.543 55.482 1.00 16.97 99 LYS A CA 1
ATOM 770 C C . LYS A 1 107 ? 31.155 47.241 56.056 1.00 17.97 99 LYS A C 1
ATOM 771 O O . LYS A 1 107 ? 31.147 48.430 56.387 1.00 18.64 99 LYS A O 1
ATOM 777 N N . PHE A 1 108 ? 32.238 46.514 56.208 1.00 18.19 100 PHE A N 1
ATOM 778 C CA . PHE A 1 108 ? 33.421 47.131 56.855 1.00 19.29 100 PHE A CA 1
ATOM 779 C C . PHE A 1 108 ? 34.533 47.476 55.839 1.00 15.51 100 PHE A C 1
ATOM 780 O O . PHE A 1 108 ? 35.703 47.651 56.201 1.00 13.50 100 PHE A O 1
ATOM 788 N N . SER A 1 109 ? 34.171 47.569 54.571 1.00 12.85 101 SER A N 1
ATOM 789 C CA . SER A 1 109 ? 35.160 47.817 53.543 1.00 11.95 101 SER A CA 1
ATOM 790 C C . SER A 1 109 ? 35.722 49.217 53.680 1.00 11.08 101 SER A C 1
ATOM 791 O O . SER A 1 109 ? 35.146 50.049 54.338 1.00 8.57 101 SER A O 1
ATOM 794 N N . ASN A 1 110 ? 36.862 49.462 53.054 1.00 11.66 102 ASN A N 1
ATOM 795 C CA . ASN A 1 110 ? 37.466 50.802 53.071 1.00 10.59 102 ASN A CA 1
ATOM 796 C C . ASN A 1 110 ? 36.550 51.843 52.404 1.00 9.86 102 ASN A C 1
ATOM 797 O O . ASN A 1 110 ? 36.301 52.912 52.968 1.00 9.45 102 ASN A O 1
ATOM 802 N N . TYR A 1 111 ? 36.067 51.530 51.204 1.00 9.88 103 TYR A N 1
ATOM 803 C CA . TYR A 1 111 ? 35.049 52.333 50.545 1.00 8.70 103 TYR A CA 1
ATOM 804 C C . TYR A 1 111 ? 33.886 52.717 51.451 1.00 9.40 103 TYR A C 1
ATOM 805 O O . TYR A 1 111 ? 33.523 53.898 51.549 1.00 9.26 103 TYR A O 1
ATOM 814 N N . ASN A 1 112 ? 33.271 51.730 52.101 1.00 9.57 104 ASN A N 1
ATOM 815 C CA . ASN A 1 112 ? 32.079 51.997 52.881 1.00 10.63 104 ASN A CA 1
ATOM 816 C C . ASN A 1 112 ? 32.390 52.766 54.163 1.00 11.19 104 ASN A C 1
ATOM 817 O O . ASN A 1 112 ? 31.552 53.552 54.661 1.00 10.87 104 ASN A O 1
ATOM 822 N N . ASN A 1 113 ? 33.608 52.590 54.673 1.00 11.76 105 ASN A N 1
ATOM 823 C CA . ASN A 1 113 ? 34.096 53.356 55.821 1.00 12.66 105 ASN A CA 1
ATOM 824 C C . ASN A 1 113 ? 34.558 54.781 55.516 1.00 12.71 105 ASN A C 1
ATOM 825 O O . ASN A 1 113 ? 34.638 55.607 56.430 1.00 12.18 105 ASN A O 1
ATOM 830 N N . ILE A 1 114 ? 34.874 55.081 54.269 1.00 11.21 106 ILE A N 1
ATOM 831 C CA . ILE A 1 114 ? 35.320 56.431 53.930 1.00 11.61 106 ILE A CA 1
ATOM 832 C C . ILE A 1 114 ? 34.317 57.228 53.059 1.00 11.91 106 ILE A C 1
ATOM 833 O O . ILE A 1 114 ? 34.508 58.437 52.831 1.00 11.49 106 ILE A O 1
ATOM 838 N N . LYS A 1 115 ? 33.232 56.585 52.621 1.00 10.10 107 LYS A N 1
ATOM 839 C CA . LYS A 1 115 ? 32.320 57.214 51.681 1.00 11.01 107 LYS A CA 1
ATOM 840 C C . LYS A 1 115 ? 31.572 58.439 52.245 1.00 11.52 107 LYS A C 1
ATOM 841 O O . LYS A 1 115 ? 31.063 59.245 51.473 1.00 11.33 107 LYS A O 1
ATOM 847 N N . PHE A 1 116 ? 31.546 58.599 53.568 1.00 13.09 108 PHE A N 1
ATOM 848 C CA . PHE A 1 116 ? 31.021 59.828 54.171 1.00 14.33 108 PHE A CA 1
ATOM 849 C C . PHE A 1 116 ? 31.774 61.057 53.620 1.00 14.68 108 PHE A C 1
ATOM 850 O O . PHE A 1 116 ? 31.194 62.132 53.492 1.00 16.01 108 PHE A O 1
ATOM 858 N N . LEU A 1 117 ? 33.056 60.891 53.304 1.00 13.92 109 LEU A N 1
ATOM 859 C CA . LEU A 1 117 ? 33.853 61.990 52.743 1.00 13.11 109 LEU A CA 1
ATOM 860 C C . LEU A 1 117 ? 33.265 62.453 51.419 1.00 13.09 109 LEU A C 1
ATOM 861 O O . LEU A 1 117 ? 33.155 63.648 51.177 1.00 13.17 109 LEU A O 1
ATOM 866 N N . PHE A 1 118 ? 32.892 61.512 50.556 1.00 13.01 110 PHE A N 1
ATOM 867 C CA . PHE A 1 118 ? 32.332 61.872 49.252 1.00 15.09 110 PHE A CA 1
ATOM 868 C C . PHE A 1 118 ? 31.007 62.606 49.429 1.00 17.14 110 PHE A C 1
ATOM 869 O O . PHE A 1 118 ? 30.738 63.581 48.729 1.00 15.65 110 PHE A O 1
ATOM 877 N N . GLU A 1 119 ? 30.196 62.153 50.382 1.00 19.31 111 GLU A N 1
ATOM 878 C CA . GLU A 1 119 ? 28.955 62.846 50.703 1.00 22.12 111 GLU A CA 1
ATOM 879 C C . GLU A 1 119 ? 29.187 64.266 51.267 1.00 22.95 111 GLU A C 1
ATOM 880 O O . GLU A 1 119 ? 28.508 65.203 50.859 1.00 21.79 111 GLU A O 1
ATOM 886 N N . SER A 1 120 ? 30.155 64.420 52.178 1.00 23.45 112 SER A N 1
ATOM 887 C CA . SER A 1 120 ? 30.538 65.733 52.699 1.00 24.18 112 SER A CA 1
ATOM 888 C C . SER A 1 120 ? 30.940 66.726 51.615 1.00 23.78 112 SER A C 1
ATOM 889 O O . SER A 1 120 ? 30.613 67.915 51.703 1.00 24.47 112 SER A O 1
ATOM 892 N N . LEU A 1 121 ? 31.661 66.246 50.601 1.00 21.47 113 LEU A N 1
ATOM 893 C CA . LEU A 1 121 ? 32.166 67.111 49.544 1.00 20.99 113 LEU A CA 1
ATOM 894 C C . LEU A 1 121 ? 31.214 67.161 48.344 1.00 21.13 113 LEU A C 1
ATOM 895 O O . LEU A 1 121 ? 31.526 67.759 47.316 1.00 20.09 113 LEU A O 1
ATOM 900 N N . LYS A 1 122 ? 30.062 66.510 48.477 1.00 22.04 114 LYS A N 1
ATOM 901 C CA . LYS A 1 122 ? 29.040 66.500 47.439 1.00 22.94 114 LYS A CA 1
ATOM 902 C C . LYS A 1 122 ? 29.578 65.970 46.112 1.00 22.68 114 LYS A C 1
ATOM 903 O O . LYS A 1 122 ? 29.308 66.522 45.048 1.00 22.19 114 LYS A O 1
ATOM 909 N N . ILE A 1 123 ? 30.323 64.871 46.209 1.00 20.75 115 ILE A N 1
ATOM 910 C CA . ILE A 1 123 ? 30.983 64.233 45.090 1.00 19.53 115 ILE A CA 1
ATOM 911 C C . ILE A 1 123 ? 30.002 63.312 44.363 1.00 19.88 115 ILE A C 1
ATOM 912 O O . ILE A 1 123 ? 29.311 62.488 45.002 1.00 20.21 115 ILE A O 1
ATOM 917 N N . ASN A 1 124 ? 29.954 63.450 43.037 1.00 18.98 116 ASN A N 1
ATOM 918 C CA . ASN A 1 124 ? 29.291 62.516 42.149 1.00 19.39 116 ASN A CA 1
ATOM 919 C C . ASN A 1 124 ? 30.177 61.283 41.938 1.00 17.73 116 ASN A C 1
ATOM 920 O O . ASN A 1 124 ? 31.064 61.307 41.121 1.00 15.48 116 ASN A O 1
ATOM 925 N N . GLU A 1 125 ? 29.899 60.194 42.664 1.00 18.51 117 GLU A N 1
ATOM 926 C CA . GLU A 1 125 ? 30.768 59.011 42.652 1.00 18.33 117 GLU A CA 1
ATOM 927 C C . GLU A 1 125 ? 30.834 58.317 41.299 1.00 19.20 117 GLU A C 1
ATOM 928 O O . GLU A 1 125 ? 31.917 57.884 40.860 1.00 17.05 117 GLU A O 1
ATOM 934 N N . LYS A 1 126 ? 29.695 58.225 40.614 1.00 19.76 118 LYS A N 1
ATOM 935 C CA . LYS A 1 126 ? 29.654 57.659 39.258 1.00 20.72 118 LYS A CA 1
ATOM 936 C C . LYS A 1 126 ? 30.646 58.343 38.313 1.00 21.09 118 LYS A C 1
ATOM 937 O O . LYS A 1 126 ? 31.270 57.694 37.476 1.00 19.85 118 LYS A O 1
ATOM 943 N N . GLU A 1 127 ? 30.791 59.652 38.458 1.00 21.72 119 GLU A N 1
ATOM 944 C CA . GLU A 1 127 ? 31.666 60.426 37.580 1.00 22.07 119 GLU A CA 1
ATOM 945 C C . GLU A 1 127 ? 33.076 60.689 38.145 1.00 20.05 119 GLU A C 1
ATOM 946 O O . GLU A 1 127 ? 33.996 60.973 37.393 1.00 19.78 119 GLU A O 1
ATOM 952 N N . GLN A 1 128 ? 33.241 60.598 39.454 1.00 16.45 120 GLN A N 1
ATOM 953 C CA . GLN A 1 128 ? 34.461 61.107 40.091 1.00 15.87 120 GLN A CA 1
ATOM 954 C C . GLN A 1 128 ? 35.229 60.057 40.910 1.00 14.97 120 GLN A C 1
ATOM 955 O O . GLN A 1 128 ? 36.316 60.340 41.392 1.00 15.81 120 GLN A O 1
ATOM 961 N N . LEU A 1 129 ? 34.646 58.877 41.101 1.00 13.15 121 LEU A N 1
ATOM 962 C CA . LEU A 1 129 ? 35.257 57.850 41.950 1.00 12.43 121 LEU A CA 1
ATOM 963 C C . LEU A 1 129 ? 35.530 56.565 41.178 1.00 12.98 121 LEU A C 1
ATOM 964 O O . LEU A 1 129 ? 34.629 55.986 40.588 1.00 11.11 121 LEU A O 1
ATOM 969 N N . TYR A 1 130 ? 36.779 56.106 41.233 1.00 11.83 122 TYR A N 1
ATOM 970 C CA . TYR A 1 130 ? 37.149 54.773 40.765 1.00 11.03 122 TYR A CA 1
ATOM 971 C C . TYR A 1 130 ? 37.326 53.876 41.984 1.00 11.22 122 TYR A C 1
ATOM 972 O O . TYR A 1 130 ? 38.061 54.225 42.920 1.00 9.20 122 TYR A O 1
ATOM 981 N N . ARG A 1 131 ? 36.669 52.721 41.978 1.00 10.10 123 ARG A N 1
ATOM 982 C CA . ARG A 1 131 ? 36.826 51.752 43.058 1.00 10.02 123 ARG A CA 1
ATOM 983 C C . ARG A 1 131 ? 36.557 50.363 42.503 1.00 10.67 123 ARG A C 1
ATOM 984 O O . ARG A 1 131 ? 35.916 50.238 41.457 1.00 9.21 123 ARG A O 1
ATOM 992 N N . PRO A 1 132 ? 37.078 49.328 43.163 1.00 10.76 124 PRO A N 1
ATOM 993 C CA . PRO A 1 132 ? 36.842 47.968 42.664 1.00 12.76 124 PRO A CA 1
ATOM 994 C C . PRO A 1 132 ? 35.390 47.535 42.843 1.00 12.74 124 PRO A C 1
ATOM 995 O O . PRO A 1 132 ? 34.729 47.911 43.844 1.00 11.80 124 PRO A O 1
ATOM 999 N N . ASP A 1 133 ? 34.897 46.741 41.892 1.00 12.39 125 ASP A N 1
ATOM 1000 C CA . ASP A 1 133 ? 33.579 46.112 42.023 1.00 11.44 125 ASP A CA 1
ATOM 1001 C C . ASP A 1 133 ? 33.741 44.796 42.755 1.00 10.84 125 ASP A C 1
ATOM 1002 O O . ASP A 1 133 ? 33.993 43.727 42.148 1.00 10.95 125 ASP A O 1
ATOM 1007 N N . THR A 1 134 ? 33.597 44.873 44.063 1.00 11.70 126 THR A N 1
ATOM 1008 C CA . THR A 1 134 ? 33.784 43.742 44.944 1.00 12.27 126 THR A CA 1
ATOM 1009 C C . THR A 1 134 ? 32.576 42.790 45.006 1.00 13.28 126 THR A C 1
ATOM 1010 O O . THR A 1 134 ? 32.572 41.844 45.795 1.00 11.69 126 THR A O 1
ATOM 1014 N N . SER A 1 135 ? 31.574 43.029 44.155 1.00 14.99 127 SER A N 1
ATOM 1015 C CA . SER A 1 135 ? 30.541 42.023 43.868 1.00 15.98 127 SER A CA 1
ATOM 1016 C C . SER A 1 135 ? 31.006 40.955 42.876 1.00 15.62 127 SER A C 1
ATOM 1017 O O . SER A 1 135 ? 30.398 39.911 42.803 1.00 18.14 127 SER A O 1
ATOM 1020 N N . LYS A 1 136 ? 32.074 41.218 42.113 1.00 15.21 128 LYS A N 1
ATOM 1021 C CA . LYS A 1 136 ? 32.625 40.239 41.179 1.00 14.33 128 LYS A CA 1
ATOM 1022 C C . LYS A 1 136 ? 33.487 39.226 41.928 1.00 14.28 128 LYS A C 1
ATOM 1023 O O . LYS A 1 136 ? 33.857 39.452 43.080 1.00 15.05 128 LYS A O 1
ATOM 1029 N N . ASN A 1 137 ? 33.808 38.117 41.270 1.00 14.18 129 ASN A N 1
ATOM 1030 C CA . ASN A 1 137 ? 34.807 37.190 41.780 1.00 15.38 129 ASN A CA 1
ATOM 1031 C C . ASN A 1 137 ? 36.156 37.861 41.757 1.00 14.68 129 ASN A C 1
ATOM 1032 O O . ASN A 1 137 ? 36.359 38.822 41.019 1.00 12.83 129 ASN A O 1
ATOM 1037 N N . ILE A 1 138 ? 37.078 37.362 42.572 1.00 14.38 130 ILE A N 1
ATOM 1038 C CA . ILE A 1 138 ? 38.349 38.060 42.821 1.00 14.26 130 ILE A CA 1
ATOM 1039 C C . ILE A 1 138 ? 39.124 38.285 41.529 1.00 12.42 130 ILE A C 1
ATOM 1040 O O . ILE A 1 138 ? 39.673 39.363 41.301 1.00 12.14 130 ILE A O 1
ATOM 1045 N N . VAL A 1 139 ? 39.156 37.274 40.658 1.00 13.10 131 VAL A N 1
ATOM 1046 C CA . VAL A 1 139 ? 39.889 37.387 39.407 1.00 12.81 131 VAL A CA 1
ATOM 1047 C C . VAL A 1 139 ? 39.292 38.507 38.552 1.00 14.61 131 VAL A C 1
ATOM 1048 O O . VAL A 1 139 ? 40.008 39.379 38.105 1.00 14.00 131 VAL A O 1
ATOM 1052 N N . GLU A 1 140 ? 37.974 38.489 38.342 1.00 14.56 132 GLU A N 1
ATOM 1053 C CA . GLU A 1 140 ? 37.341 39.526 37.510 1.00 15.28 132 GLU A CA 1
ATOM 1054 C C . GLU A 1 140 ? 37.375 40.897 38.181 1.00 13.41 132 GLU A C 1
ATOM 1055 O O . GLU A 1 140 ? 37.474 41.913 37.501 1.00 12.55 132 GLU A O 1
ATOM 1061 N N . CYS A 1 141 ? 37.311 40.916 39.511 1.00 11.78 133 CYS A N 1
ATOM 1062 C CA . CYS A 1 141 ? 37.349 42.166 40.256 1.00 12.49 133 CYS A CA 1
ATOM 1063 C C . CYS A 1 141 ? 38.702 42.864 40.012 1.00 11.42 133 CYS A C 1
ATOM 1064 O O . CYS A 1 141 ? 38.774 44.046 39.685 1.00 11.47 133 CYS A O 1
ATOM 1067 N N . VAL A 1 142 ? 39.771 42.099 40.146 1.00 11.83 134 VAL A N 1
ATOM 1068 C CA . VAL A 1 142 ? 41.107 42.606 39.931 1.00 10.80 134 VAL A CA 1
ATOM 1069 C C . VAL A 1 142 ? 41.343 43.085 38.479 1.00 10.40 134 VAL A C 1
ATOM 1070 O O . VAL A 1 142 ? 41.827 44.201 38.264 1.00 12.09 134 VAL A O 1
ATOM 1074 N N . ARG A 1 143 ? 40.999 42.254 37.501 1.00 9.65 135 ARG A N 1
ATOM 1075 C CA . ARG A 1 143 ? 41.196 42.584 36.104 1.00 10.58 135 ARG A CA 1
ATOM 1076 C C . ARG A 1 143 ? 40.359 43.806 35.728 1.00 10.02 135 ARG A C 1
ATOM 1077 O O . ARG A 1 143 ? 40.805 44.670 35.010 1.00 10.76 135 ARG A O 1
ATOM 1085 N N . ASP A 1 144 ? 39.147 43.872 36.241 1.00 11.36 136 ASP A N 1
ATOM 1086 C CA . ASP A 1 144 ? 38.264 45.007 35.988 1.00 12.37 136 ASP A CA 1
ATOM 1087 C C . ASP A 1 144 ? 38.822 46.305 36.560 1.00 11.62 136 ASP A C 1
ATOM 1088 O O . ASP A 1 144 ? 38.822 47.321 35.884 1.00 11.19 136 ASP A O 1
ATOM 1093 N N . TYR A 1 145 ? 39.304 46.273 37.806 1.00 10.46 137 TYR A N 1
ATOM 1094 C CA . TYR A 1 145 ? 39.810 47.497 38.457 1.00 10.27 137 TYR A CA 1
ATOM 1095 C C . TYR A 1 145 ? 41.131 47.921 37.803 1.00 9.20 137 TYR A C 1
ATOM 1096 O O . TYR A 1 145 ? 41.416 49.122 37.643 1.00 10.26 137 TYR A O 1
ATOM 1105 N N . ASN A 1 146 ? 41.930 46.933 37.403 1.00 9.50 138 ASN A N 1
ATOM 1106 C CA . ASN A 1 146 ? 43.123 47.193 36.614 1.00 9.48 138 ASN A CA 1
ATOM 1107 C C . ASN A 1 146 ? 42.817 48.080 35.399 1.00 11.12 138 ASN A C 1
ATOM 1108 O O . ASN A 1 146 ? 43.480 49.093 35.193 1.00 9.07 138 ASN A O 1
ATOM 1113 N N . GLU A 1 147 ? 41.828 47.679 34.593 1.00 11.80 139 GLU A N 1
ATOM 1114 C CA . GLU A 1 147 ? 41.503 48.428 33.359 1.00 13.96 139 GLU A CA 1
ATOM 1115 C C . GLU A 1 147 ? 40.953 49.799 33.686 1.00 13.22 139 GLU A C 1
ATOM 1116 O O . GLU A 1 147 ? 41.225 50.753 32.977 1.00 13.66 139 GLU A O 1
ATOM 1122 N N . LYS A 1 148 ? 40.191 49.894 34.769 1.00 14.15 140 LYS A N 1
ATOM 1123 C CA . LYS A 1 148 ? 39.652 51.186 35.233 1.00 14.48 140 LYS A CA 1
ATOM 1124 C C . LYS A 1 148 ? 40.736 52.153 35.690 1.00 13.27 140 LYS A C 1
ATOM 1125 O O . LYS A 1 148 ? 40.698 53.320 35.366 1.00 12.12 140 LYS A O 1
ATOM 1131 N N . ILE A 1 149 ? 41.710 51.667 36.445 1.00 12.04 141 ILE A N 1
ATOM 1132 C CA . ILE A 1 149 ? 42.808 52.525 36.844 1.00 11.05 141 ILE A CA 1
ATOM 1133 C C . ILE A 1 149 ? 43.661 52.893 35.635 1.00 12.42 141 ILE A C 1
ATOM 1134 O O . ILE A 1 149 ? 44.057 54.030 35.498 1.00 12.03 141 ILE A O 1
ATOM 1139 N N . LYS A 1 150 ? 43.917 51.931 34.756 1.00 13.15 142 LYS A N 1
ATOM 1140 C CA . LYS A 1 150 ? 44.572 52.212 33.464 1.00 15.75 142 LYS A CA 1
ATOM 1141 C C . LYS A 1 150 ? 43.929 53.406 32.756 1.00 16.24 142 LYS A C 1
ATOM 1142 O O . LYS A 1 150 ? 44.615 54.335 32.332 1.00 16.82 142 LYS A O 1
ATOM 1148 N N . ASN A 1 151 ? 42.600 53.366 32.635 1.00 18.12 143 ASN A N 1
ATOM 1149 C CA . ASN A 1 151 ? 41.828 54.428 31.946 1.00 18.09 143 ASN A CA 1
ATOM 1150 C C . ASN A 1 151 ? 41.886 55.773 32.675 1.00 16.69 143 ASN A C 1
ATOM 1151 O O . ASN A 1 151 ? 42.025 56.839 32.045 1.00 15.64 143 ASN A O 1
ATOM 1164 N N . VAL A 1 153 ? 44.450 56.800 34.487 1.00 14.14 145 VAL A N 1
ATOM 1165 C CA . VAL A 1 153 ? 45.774 57.342 34.256 1.00 16.09 145 VAL A CA 1
ATOM 1166 C C . VAL A 1 153 ? 45.923 57.882 32.818 1.00 18.48 145 VAL A C 1
ATOM 1167 O O . VAL A 1 153 ? 46.563 58.914 32.598 1.00 20.57 145 VAL A O 1
ATOM 1171 N N . LYS A 1 154 ? 45.333 57.199 31.852 1.00 20.47 146 LYS A N 1
ATOM 1172 C CA . LYS A 1 154 ? 45.277 57.720 30.484 1.00 21.91 146 LYS A CA 1
ATOM 1173 C C . LYS A 1 154 ? 44.518 59.054 30.434 1.00 21.63 146 LYS A C 1
ATOM 1174 O O . LYS A 1 154 ? 45.007 60.040 29.888 1.00 21.50 146 LYS A O 1
ATOM 1180 N N . LYS A 1 155 ? 43.334 59.084 31.026 1.00 21.26 147 LYS A N 1
ATOM 1181 C CA . LYS A 1 155 ? 42.486 60.263 30.983 1.00 21.10 147 LYS A CA 1
ATOM 1182 C C . LYS A 1 155 ? 43.095 61.442 31.765 1.00 21.50 147 LYS A C 1
ATOM 1183 O O . LYS A 1 155 ? 43.072 62.579 31.291 1.00 21.67 147 LYS A O 1
ATOM 1189 N N . TYR A 1 156 ? 43.654 61.172 32.949 1.00 19.55 148 TYR A N 1
ATOM 1190 C CA . TYR A 1 156 ? 44.058 62.243 33.864 1.00 19.98 148 TYR A CA 1
ATOM 1191 C C . TYR A 1 156 ? 45.574 62.337 34.060 1.00 20.24 148 TYR A C 1
ATOM 1192 O O . TYR A 1 156 ? 46.048 63.139 34.877 1.00 20.27 148 TYR A O 1
ATOM 1201 N N . THR A 1 157 ? 46.313 61.509 33.305 1.00 21.09 149 THR A N 1
ATOM 1202 C CA . THR A 1 157 ? 47.788 61.551 33.193 1.00 21.38 149 THR A CA 1
ATOM 1203 C C . THR A 1 157 ? 48.499 60.823 34.319 1.00 20.87 149 THR A C 1
ATOM 1204 O O . THR A 1 157 ? 49.337 59.963 34.083 1.00 19.15 149 THR A O 1
ATOM 1208 N N . LYS A 1 158 ? 48.188 61.188 35.551 1.00 19.80 150 LYS A N 1
ATOM 1209 C CA . LYS A 1 158 ? 48.825 60.546 36.692 1.00 19.72 150 LYS A CA 1
ATOM 1210 C C . LYS A 1 158 ? 48.097 60.845 37.988 1.00 16.61 150 LYS A C 1
ATOM 1211 O O . LYS A 1 158 ? 47.207 61.665 38.034 1.00 14.32 150 LYS A O 1
ATOM 1217 N N . VAL A 1 159 ? 48.506 60.145 39.031 1.00 14.37 151 VAL A N 1
ATOM 1218 C CA . VAL A 1 159 ? 48.056 60.400 40.368 1.00 13.46 151 VAL A CA 1
ATOM 1219 C C . VAL A 1 159 ? 48.764 61.622 40.916 1.00 12.97 151 VAL A C 1
ATOM 1220 O O . VAL A 1 159 ? 49.995 61.716 40.860 1.00 12.36 151 VAL A O 1
ATOM 1224 N N . ASP A 1 160 ? 47.999 62.550 41.456 1.00 12.56 152 ASP A N 1
ATOM 1225 C CA . ASP A 1 160 ? 48.584 63.754 42.009 1.00 12.00 152 ASP A CA 1
ATOM 1226 C C . ASP A 1 160 ? 48.936 63.603 43.476 1.00 11.42 152 ASP A C 1
ATOM 1227 O O . ASP A 1 160 ? 49.998 64.068 43.934 1.00 10.78 152 ASP A O 1
ATOM 1232 N N . ILE A 1 161 ? 48.048 62.972 44.222 1.00 10.89 153 ILE A N 1
ATOM 1233 C CA . ILE A 1 161 ? 48.213 62.868 45.671 1.00 10.21 153 ILE A CA 1
ATOM 1234 C C . ILE A 1 161 ? 47.796 61.468 46.122 1.00 9.86 153 ILE A C 1
ATOM 1235 O O . ILE A 1 161 ? 46.724 61.002 45.766 1.00 11.22 153 ILE A O 1
ATOM 1240 N N . ALA A 1 162 ? 48.650 60.819 46.902 1.00 9.99 154 ALA A N 1
ATOM 1241 C CA . ALA A 1 162 ? 48.343 59.510 47.500 1.00 10.05 154 ALA A CA 1
ATOM 1242 C C . ALA A 1 162 ? 48.414 59.656 48.993 1.00 9.39 154 ALA A C 1
ATOM 1243 O O . ALA A 1 162 ? 49.446 60.019 49.517 1.00 10.22 154 ALA A O 1
ATOM 1245 N N . ILE A 1 163 ? 47.304 59.352 49.675 1.00 9.46 155 ILE A N 1
ATOM 1246 C CA A ILE A 1 163 ? 47.249 59.363 51.134 0.50 8.97 155 ILE A CA 1
ATOM 1247 C CA B ILE A 1 163 ? 47.262 59.365 51.131 0.50 8.49 155 ILE A CA 1
ATOM 1248 C C . ILE A 1 163 ? 47.409 57.938 51.687 1.00 9.58 155 ILE A C 1
ATOM 1249 O O . ILE A 1 163 ? 46.597 57.041 51.371 1.00 8.29 155 ILE A O 1
ATOM 1258 N N . LEU A 1 164 ? 48.437 57.747 52.519 1.00 7.26 156 LEU A N 1
ATOM 1259 C CA . LEU A 1 164 ? 48.903 56.439 52.916 1.00 8.45 156 LEU A CA 1
ATOM 1260 C C . LEU A 1 164 ? 49.157 56.303 54.419 1.00 8.83 156 LEU A C 1
ATOM 1261 O O . LEU A 1 164 ? 49.429 57.275 55.126 1.00 9.31 156 LEU A O 1
ATOM 1266 N N . GLY A 1 165 ? 49.079 55.075 54.900 1.00 10.14 157 GLY A N 1
ATOM 1267 C CA . GLY A 1 165 ? 49.622 54.723 56.217 1.00 9.47 157 GLY A CA 1
ATOM 1268 C C . GLY A 1 165 ? 50.642 53.592 56.116 1.00 10.87 157 GLY A C 1
ATOM 1269 O O . GLY A 1 165 ? 51.030 53.178 55.020 1.00 12.05 157 GLY A O 1
ATOM 1278 N N . GLY A 1 167 ? 51.810 49.797 58.168 1.00 12.69 159 GLY A N 1
ATOM 1279 C CA . GLY A 1 167 ? 51.529 48.848 59.225 1.00 14.62 159 GLY A CA 1
ATOM 1280 C C . GLY A 1 167 ? 52.790 48.361 59.891 1.00 14.82 159 GLY A C 1
ATOM 1281 O O . GLY A 1 167 ? 53.903 48.733 59.501 1.00 13.69 159 GLY A O 1
ATOM 1282 N N . SER A 1 168 ? 52.620 47.509 60.893 1.00 15.21 160 SER A N 1
ATOM 1283 C CA . SER A 1 168 ? 53.749 47.066 61.734 1.00 16.34 160 SER A CA 1
ATOM 1284 C C . SER A 1 168 ? 54.696 46.089 61.020 1.00 15.13 160 SER A C 1
ATOM 1285 O O . SER A 1 168 ? 55.820 45.866 61.481 1.00 16.02 160 SER A O 1
ATOM 1288 N N . ASP A 1 169 ? 54.239 45.524 59.895 1.00 12.47 161 ASP A N 1
ATOM 1289 C CA . ASP A 1 169 ? 55.049 44.749 58.968 1.00 12.18 161 ASP A CA 1
ATOM 1290 C C . ASP A 1 169 ? 55.640 45.565 57.778 1.00 9.65 161 ASP A C 1
ATOM 1291 O O . ASP A 1 169 ? 56.111 44.977 56.776 1.00 8.19 161 ASP A O 1
ATOM 1296 N N . PHE A 1 170 ? 55.595 46.888 57.895 1.00 7.75 162 PHE A N 1
ATOM 1297 C CA . PHE A 1 170 ? 56.094 47.814 56.869 1.00 8.74 162 PHE A CA 1
ATOM 1298 C C . PHE A 1 170 ? 55.267 47.863 55.596 1.00 9.17 162 PHE A C 1
ATOM 1299 O O . PHE A 1 170 ? 55.656 48.520 54.652 1.00 8.87 162 PHE A O 1
ATOM 1307 N N . HIS A 1 171 ? 54.087 47.224 55.589 1.00 9.46 163 HIS A N 1
ATOM 1308 C CA . HIS A 1 171 ? 53.230 47.280 54.408 1.00 8.42 163 HIS A CA 1
ATOM 1309 C C . HIS A 1 171 ? 52.599 48.665 54.275 1.00 8.40 163 HIS A C 1
ATOM 1310 O O . HIS A 1 171 ? 52.380 49.367 55.252 1.00 9.32 163 HIS A O 1
ATOM 1317 N N . ILE A 1 172 ? 52.344 49.053 53.044 1.00 8.94 164 ILE A N 1
ATOM 1318 C CA . ILE A 1 172 ? 51.531 50.233 52.744 1.00 8.17 164 ILE A CA 1
ATOM 1319 C C . ILE A 1 172 ? 50.464 49.793 51.748 1.00 7.93 164 ILE A C 1
ATOM 1320 O O . ILE A 1 172 ? 50.611 48.746 51.083 1.00 7.57 164 ILE A O 1
ATOM 1325 N N . ALA A 1 173 ? 49.377 50.557 51.631 1.00 7.67 165 ALA A N 1
ATOM 1326 C CA . ALA A 1 173 ? 48.259 50.102 50.792 1.00 7.97 165 ALA A CA 1
ATOM 1327 C C . ALA A 1 173 ? 47.895 48.661 51.205 1.00 7.26 165 ALA A C 1
ATOM 1328 O O . ALA A 1 173 ? 47.806 48.375 52.385 1.00 8.26 165 ALA A O 1
ATOM 1330 N N . SER A 1 174 ? 47.731 47.746 50.242 1.00 8.28 166 SER A N 1
ATOM 1331 C CA . SER A 1 174 ? 47.825 46.304 50.527 1.00 7.92 166 SER A CA 1
ATOM 1332 C C . SER A 1 174 ? 48.997 45.644 49.789 1.00 7.65 166 SER A C 1
ATOM 1333 O O . SER A 1 174 ? 48.882 44.517 49.271 1.00 7.58 166 SER A O 1
ATOM 1336 N N . LEU A 1 175 ? 50.110 46.360 49.751 1.00 7.28 167 LEU A N 1
ATOM 1337 C CA . LEU A 1 175 ? 51.370 45.849 49.272 1.00 7.70 167 LEU A CA 1
ATOM 1338 C C . LEU A 1 175 ? 52.148 45.235 50.453 1.00 8.65 167 LEU A C 1
ATOM 1339 O O . LEU A 1 175 ? 52.864 45.940 51.199 1.00 8.67 167 LEU A O 1
ATOM 1344 N N . PHE A 1 176 ? 51.973 43.920 50.623 1.00 8.59 168 PHE A N 1
ATOM 1345 C CA . PHE A 1 176 ? 52.513 43.184 51.767 1.00 8.77 168 PHE A CA 1
ATOM 1346 C C . PHE A 1 176 ? 53.859 42.580 51.391 1.00 8.23 168 PHE A C 1
ATOM 1347 O O . PHE A 1 176 ? 53.953 41.875 50.404 1.00 8.81 168 PHE A O 1
ATOM 1355 N N . PRO A 1 177 ? 54.901 42.847 52.196 1.00 9.05 169 PRO A N 1
ATOM 1356 C CA . PRO A 1 177 ? 56.179 42.143 52.014 1.00 8.04 169 PRO A CA 1
ATOM 1357 C C . PRO A 1 177 ? 55.968 40.637 52.052 1.00 8.48 169 PRO A C 1
ATOM 1358 O O . PRO A 1 177 ? 55.115 40.167 52.816 1.00 8.23 169 PRO A O 1
ATOM 1362 N N . ASN A 1 178 ? 56.681 39.867 51.226 1.00 8.02 170 ASN A N 1
ATOM 1363 C CA . ASN A 1 178 ? 57.540 40.346 50.135 1.00 6.66 170 ASN A CA 1
ATOM 1364 C C . ASN A 1 178 ? 56.653 40.618 48.932 1.00 6.63 170 ASN A C 1
ATOM 1365 O O . ASN A 1 178 ? 55.982 39.723 48.440 1.00 6.56 170 ASN A O 1
ATOM 1370 N N . ILE A 1 179 ? 56.662 41.854 48.458 1.00 5.93 171 ILE A N 1
ATOM 1371 C CA . ILE A 1 179 ? 55.671 42.318 47.494 1.00 7.06 171 ILE A CA 1
ATOM 1372 C C . ILE A 1 179 ? 55.803 41.552 46.197 1.00 7.33 171 ILE A C 1
ATOM 1373 O O . ILE A 1 179 ? 54.805 41.206 45.565 1.00 6.85 171 ILE A O 1
ATOM 1378 N N . PHE A 1 180 ? 57.034 41.264 45.798 1.00 8.08 172 PHE A N 1
ATOM 1379 C CA . PHE A 1 180 ? 57.248 40.464 44.584 1.00 8.90 172 PHE A CA 1
ATOM 1380 C C . PHE A 1 180 ? 56.738 39.017 44.725 1.00 8.81 172 PHE A C 1
ATOM 1381 O O . PHE A 1 180 ? 56.053 38.506 43.846 1.00 8.42 172 PHE A O 1
ATOM 1389 N N . PHE A 1 181 ? 57.055 38.350 45.834 1.00 7.95 173 PHE A N 1
ATOM 1390 C CA . PHE A 1 181 ? 56.611 36.981 45.995 1.00 7.90 173 PHE A CA 1
ATOM 1391 C C . PHE A 1 181 ? 55.075 36.926 46.077 1.00 7.73 173 PHE A C 1
ATOM 1392 O O . PHE A 1 181 ? 54.444 36.057 45.473 1.00 8.28 173 PHE A O 1
ATOM 1400 N N . ASN A 1 182 ? 54.507 37.856 46.835 1.00 7.21 174 ASN A N 1
ATOM 1401 C CA . ASN A 1 182 ? 53.089 37.890 47.125 1.00 6.43 174 ASN A CA 1
ATOM 1402 C C . ASN A 1 182 ? 52.308 38.197 45.837 1.00 8.39 174 ASN A C 1
ATOM 1403 O O . ASN A 1 182 ? 51.387 37.474 45.487 1.00 8.17 174 ASN A O 1
ATOM 1408 N N . ILE A 1 183 ? 52.717 39.227 45.100 1.00 7.44 175 ILE A N 1
ATOM 1409 C CA . ILE A 1 183 ? 52.120 39.487 43.806 1.00 8.20 175 ILE A CA 1
ATOM 1410 C C . ILE A 1 183 ? 52.321 38.358 42.819 1.00 9.17 175 ILE A C 1
ATOM 1411 O O . ILE A 1 183 ? 51.382 37.960 42.160 1.00 8.58 175 ILE A O 1
ATOM 1416 N N . TYR A 1 184 ? 53.539 37.835 42.695 1.00 8.75 176 TYR A N 1
ATOM 1417 C CA . TYR A 1 184 ? 53.756 36.801 41.711 1.00 8.36 176 TYR A CA 1
ATOM 1418 C C . TYR A 1 184 ? 52.888 35.559 41.981 1.00 8.58 176 TYR A C 1
ATOM 1419 O O . TYR A 1 184 ? 52.216 35.051 41.099 1.00 7.85 176 TYR A O 1
ATOM 1436 N N . ASN A 1 186 ? 50.217 35.230 43.752 1.00 8.36 178 ASN A N 1
ATOM 1437 C CA . ASN A 1 186 ? 48.765 35.432 43.718 1.00 10.65 178 ASN A CA 1
ATOM 1438 C C . ASN A 1 186 ? 48.190 35.790 42.310 1.00 10.49 178 ASN A C 1
ATOM 1439 O O . ASN A 1 186 ? 47.004 35.632 42.082 1.00 11.09 178 ASN A O 1
ATOM 1444 N N . ASN A 1 187 ? 49.028 36.292 41.397 1.00 10.60 179 ASN A N 1
ATOM 1445 C CA . ASN A 1 187 ? 48.543 36.868 40.136 1.00 9.43 179 ASN A CA 1
ATOM 1446 C C . ASN A 1 187 ? 49.110 36.175 38.888 1.00 10.43 179 ASN A C 1
ATOM 1447 O O . ASN A 1 187 ? 48.410 36.030 37.884 1.00 11.28 179 ASN A O 1
ATOM 1452 N N . TYR A 1 188 ? 50.381 35.779 38.940 1.00 11.00 180 TYR A N 1
ATOM 1453 C CA . TYR A 1 188 ? 51.089 35.298 37.763 1.00 10.74 180 TYR A CA 1
ATOM 1454 C C . TYR A 1 188 ? 51.301 33.808 37.765 1.00 12.94 180 TYR A C 1
ATOM 1455 O O . TYR A 1 188 ? 51.316 33.187 36.716 1.00 13.62 180 TYR A O 1
ATOM 1464 N N . GLN A 1 189 ? 51.494 33.219 38.930 1.00 13.26 181 GLN A N 1
ATOM 1465 C CA . GLN A 1 189 ? 51.613 31.779 38.997 1.00 15.39 181 GLN A CA 1
ATOM 1466 C C . GLN A 1 189 ? 50.339 31.134 38.401 1.00 15.06 181 GLN A C 1
ATOM 1467 O O . GLN A 1 189 ? 49.199 31.511 38.737 1.00 13.53 181 GLN A O 1
ATOM 1473 N N . ASN A 1 190 ? 50.551 30.206 37.467 1.00 15.95 182 ASN A N 1
ATOM 1474 C CA . ASN A 1 190 ? 49.459 29.530 36.776 1.00 18.50 182 ASN A CA 1
ATOM 1475 C C . ASN A 1 190 ? 48.601 30.495 35.980 1.00 18.17 182 ASN A C 1
ATOM 1476 O O . ASN A 1 190 ? 47.469 30.159 35.615 1.00 20.69 182 ASN A O 1
ATOM 1481 N N . SER A 1 191 ? 49.150 31.679 35.698 1.00 17.88 183 SER A N 1
ATOM 1482 C CA . SER A 1 191 ? 48.436 32.737 34.967 1.00 17.32 183 SER A CA 1
ATOM 1483 C C . SER A 1 191 ? 47.067 32.975 35.586 1.00 17.04 183 SER A C 1
ATOM 1484 O O . SER A 1 191 ? 46.106 33.235 34.883 1.00 17.33 183 SER A O 1
ATOM 1487 N N . TYR A 1 192 ? 46.993 32.919 36.914 1.00 16.06 184 TYR A N 1
ATOM 1488 C CA . TYR A 1 192 ? 45.706 32.994 37.613 1.00 15.14 184 TYR A CA 1
ATOM 1489 C C . TYR A 1 192 ? 44.984 34.317 37.310 1.00 15.29 184 TYR A C 1
ATOM 1490 O O . TYR A 1 192 ? 43.770 34.336 37.084 1.00 14.25 184 TYR A O 1
ATOM 1499 N N . ILE A 1 193 ? 45.720 35.418 37.296 1.00 13.98 185 ILE A N 1
ATOM 1500 C CA . ILE A 1 193 ? 45.111 36.698 36.984 1.00 14.61 185 ILE A CA 1
ATOM 1501 C C . ILE A 1 193 ? 45.689 37.336 35.746 1.00 15.05 185 ILE A C 1
ATOM 1502 O O . ILE A 1 193 ? 44.932 37.795 34.891 1.00 14.39 185 ILE A O 1
ATOM 1507 N N . TYR A 1 194 ? 47.017 37.372 35.648 1.00 14.87 186 TYR A N 1
ATOM 1508 C CA . TYR A 1 194 ? 47.723 37.852 34.443 1.00 16.05 186 TYR A CA 1
ATOM 1509 C C . TYR A 1 194 ? 48.623 36.770 33.854 1.00 18.25 186 TYR A C 1
ATOM 1510 O O . TYR A 1 194 ? 49.058 35.881 34.553 1.00 18.00 186 TYR A O 1
ATOM 1519 N N . ASP A 1 195 ? 48.880 36.885 32.548 1.00 20.28 187 ASP A N 1
ATOM 1520 C CA . ASP A 1 195 ? 49.681 35.919 31.783 1.00 22.72 187 ASP A CA 1
ATOM 1521 C C . ASP A 1 195 ? 51.108 35.772 32.327 1.00 24.14 187 ASP A C 1
ATOM 1522 O O . ASP A 1 195 ? 51.882 36.723 32.331 1.00 25.50 187 ASP A O 1
ATOM 1527 N N . GLU A 1 196 ? 51.451 34.577 32.780 1.00 26.64 188 GLU A N 1
ATOM 1528 C CA . GLU A 1 196 ? 52.801 34.309 33.290 1.00 29.92 188 GLU A CA 1
ATOM 1529 C C . GLU A 1 196 ? 53.884 34.410 32.198 1.00 32.92 188 GLU A C 1
ATOM 1530 O O . GLU A 1 196 ? 55.029 34.766 32.486 1.00 33.70 188 GLU A O 1
ATOM 1536 N N . SER A 1 197 ? 53.516 34.111 30.951 1.00 35.73 189 SER A N 1
ATOM 1537 C CA . SER A 1 197 ? 54.452 34.213 29.822 1.00 38.52 189 SER A CA 1
ATOM 1538 C C . SER A 1 197 ? 54.996 35.631 29.681 1.00 41.43 189 SER A C 1
ATOM 1539 O O . SER A 1 197 ? 56.010 35.844 29.035 1.00 42.15 189 SER A O 1
ATOM 1542 N N . SER A 1 198 ? 54.303 36.601 30.279 1.00 44.56 190 SER A N 1
ATOM 1543 C CA . SER A 1 198 ? 54.741 37.995 30.248 1.00 46.69 190 SER A CA 1
ATOM 1544 C C . SER A 1 198 ? 56.013 38.261 31.065 1.00 47.96 190 SER A C 1
ATOM 1545 O O . SER A 1 198 ? 56.729 39.228 30.787 1.00 48.98 190 SER A O 1
ATOM 1548 N N . ILE A 1 199 ? 56.294 37.423 32.067 1.00 48.66 191 ILE A N 1
ATOM 1549 C CA . ILE A 1 199 ? 57.333 37.738 33.054 1.00 49.01 191 ILE A CA 1
ATOM 1550 C C . ILE A 1 199 ? 58.395 36.644 33.147 1.00 49.65 191 ILE A C 1
ATOM 1551 O O . ILE A 1 199 ? 58.074 35.449 33.245 1.00 49.17 191 ILE A O 1
ATOM 1556 N N . LYS A 1 200 ? 59.662 37.064 33.127 1.00 49.79 192 LYS A N 1
ATOM 1557 C CA . LYS A 1 200 ? 60.792 36.166 33.394 1.00 49.71 192 LYS A CA 1
ATOM 1558 C C . LYS A 1 200 ? 61.546 36.544 34.680 1.00 48.99 192 LYS A C 1
ATOM 1559 O O . LYS A 1 200 ? 62.530 37.296 34.649 1.00 49.20 192 LYS A O 1
ATOM 1565 N N . VAL A 1 201 ? 61.065 36.002 35.796 1.00 48.03 193 VAL A N 1
ATOM 1566 C CA . VAL A 1 201 ? 61.804 35.932 37.068 1.00 47.54 193 VAL A CA 1
ATOM 1567 C C . VAL A 1 201 ? 63.226 35.344 36.929 1.00 47.20 193 VAL A C 1
ATOM 1568 O O . VAL A 1 201 ? 63.400 34.250 36.388 1.00 47.25 193 VAL A O 1
ATOM 1572 N N . ALA A 1 202 ? 64.229 36.059 37.439 1.00 46.67 194 ALA A N 1
ATOM 1573 C CA . ALA A 1 202 ? 65.492 35.425 37.852 1.00 46.44 194 ALA A CA 1
ATOM 1574 C C . ALA A 1 202 ? 65.534 35.226 39.374 1.00 45.91 194 ALA A C 1
ATOM 1575 O O . ALA A 1 202 ? 64.771 35.840 40.111 1.00 44.93 194 ALA A O 1
ATOM 1577 N N . ASN A 1 203 ? 66.446 34.368 39.829 1.00 46.29 195 ASN A N 1
ATOM 1578 C CA . ASN A 1 203 ? 66.374 33.795 41.178 1.00 46.57 195 ASN A CA 1
ATOM 1579 C C . ASN A 1 203 ? 67.342 34.442 42.163 1.00 46.34 195 ASN A C 1
ATOM 1580 O O . ASN A 1 203 ? 67.575 35.648 42.118 1.00 46.14 195 ASN A O 1
ATOM 1585 N N . THR A 1 207 ? 69.233 38.091 39.942 1.00 37.31 199 THR A N 1
ATOM 1586 C CA . THR A 1 207 ? 68.677 39.453 39.908 1.00 36.89 199 THR A CA 1
ATOM 1587 C C . THR A 1 207 ? 67.911 39.795 41.194 1.00 35.06 199 THR A C 1
ATOM 1588 O O . THR A 1 207 ? 67.150 38.980 41.708 1.00 35.36 199 THR A O 1
ATOM 1592 N N . SER A 1 208 ? 68.114 41.014 41.693 1.00 32.13 200 SER A N 1
ATOM 1593 C CA . SER A 1 208 ? 67.524 41.453 42.961 1.00 29.08 200 SER A CA 1
ATOM 1594 C C . SER A 1 208 ? 65.995 41.392 42.914 1.00 26.45 200 SER A C 1
ATOM 1595 O O . SER A 1 208 ? 65.393 41.382 41.825 1.00 24.03 200 SER A O 1
ATOM 1598 N N . ASP A 1 209 ? 65.370 41.369 44.093 1.00 23.60 201 ASP A N 1
ATOM 1599 C CA . ASP A 1 209 ? 63.924 41.488 44.180 1.00 21.36 201 ASP A CA 1
ATOM 1600 C C . ASP A 1 209 ? 63.504 42.812 43.530 1.00 19.33 201 ASP A C 1
ATOM 1601 O O . ASP A 1 209 ? 62.499 42.872 42.869 1.00 18.34 201 ASP A O 1
ATOM 1606 N N . ASN A 1 210 ? 64.296 43.863 43.720 1.00 18.52 202 ASN A N 1
ATOM 1607 C CA . ASN A 1 210 ? 63.956 45.184 43.161 1.00 18.68 202 ASN A CA 1
ATOM 1608 C C . ASN A 1 210 ? 63.791 45.126 41.642 1.00 18.93 202 ASN A C 1
ATOM 1609 O O . ASN A 1 210 ? 62.845 45.705 41.071 1.00 18.27 202 ASN A O 1
ATOM 1614 N N . ASP A 1 211 ? 64.731 44.442 40.994 1.00 18.59 203 ASP A N 1
ATOM 1615 C CA . ASP A 1 211 ? 64.715 44.321 39.548 1.00 19.21 203 ASP A CA 1
ATOM 1616 C C . ASP A 1 211 ? 63.577 43.401 39.102 1.00 17.92 203 ASP A C 1
ATOM 1617 O O . ASP A 1 211 ? 62.918 43.656 38.093 1.00 17.75 203 ASP A O 1
ATOM 1622 N N . ASN A 1 212 ? 63.321 42.350 39.865 1.00 17.54 204 ASN A N 1
ATOM 1623 C CA . ASN A 1 212 ? 62.166 41.490 39.599 1.00 18.27 204 ASN A CA 1
ATOM 1624 C C . ASN A 1 212 ? 60.798 42.251 39.744 1.00 19.04 204 ASN A C 1
ATOM 1625 O O . ASN A 1 212 ? 59.897 42.104 38.928 1.00 19.15 204 ASN A O 1
ATOM 1630 N N . LEU A 1 213 ? 60.660 43.087 40.747 1.00 18.95 205 LEU A N 1
ATOM 1631 C CA . LEU A 1 213 ? 59.413 43.827 40.869 1.00 21.42 205 LEU A CA 1
ATOM 1632 C C . LEU A 1 213 ? 59.207 44.790 39.673 1.00 22.27 205 LEU A C 1
ATOM 1633 O O . LEU A 1 213 ? 58.071 45.018 39.232 1.00 22.18 205 LEU A O 1
ATOM 1638 N N . ASP A 1 214 ? 60.305 45.323 39.144 1.00 21.84 206 ASP A N 1
ATOM 1639 C CA . ASP A 1 214 ? 60.267 46.101 37.902 1.00 24.12 206 ASP A CA 1
ATOM 1640 C C . ASP A 1 214 ? 59.516 45.425 36.761 1.00 23.30 206 ASP A C 1
ATOM 1641 O O . ASP A 1 214 ? 59.003 46.111 35.880 1.00 23.66 206 ASP A O 1
ATOM 1646 N N . LEU A 1 215 ? 59.472 44.098 36.759 1.00 23.21 207 LEU A N 1
ATOM 1647 C CA . LEU A 1 215 ? 58.896 43.364 35.634 1.00 24.44 207 LEU A CA 1
ATOM 1648 C C . LEU A 1 215 ? 57.384 43.377 35.672 1.00 24.48 207 LEU A C 1
ATOM 1649 O O . LEU A 1 215 ? 56.749 43.048 34.683 1.00 25.30 207 LEU A O 1
ATOM 1654 N N . LEU A 1 216 ? 56.807 43.707 36.819 1.00 23.77 208 LEU A N 1
ATOM 1655 C CA . LEU A 1 216 ? 55.370 43.593 36.976 1.00 24.72 208 LEU A CA 1
ATOM 1656 C C . LEU A 1 216 ? 54.740 44.936 36.627 1.00 23.47 208 LEU A C 1
ATOM 1657 O O . LEU A 1 216 ? 54.974 45.932 37.274 1.00 24.46 208 LEU A O 1
ATOM 1662 N N . LYS A 1 217 ? 53.968 44.949 35.553 1.00 22.37 209 LYS A N 1
ATOM 1663 C CA . LYS A 1 217 ? 53.657 46.185 34.845 1.00 22.45 209 LYS A CA 1
ATOM 1664 C C . LYS A 1 217 ? 52.193 46.624 35.007 1.00 18.96 209 LYS A C 1
ATOM 1665 O O . LYS A 1 217 ? 51.796 47.637 34.464 1.00 16.87 209 LYS A O 1
ATOM 1671 N N . GLU A 1 218 ? 51.394 45.851 35.733 1.00 14.94 210 GLU A N 1
ATOM 1672 C CA . GLU A 1 218 ? 49.973 46.175 35.876 1.00 13.40 210 GLU A CA 1
ATOM 1673 C C . GLU A 1 218 ? 49.739 47.231 36.951 1.00 11.98 210 GLU A C 1
ATOM 1674 O O . GLU A 1 218 ? 50.640 47.550 37.724 1.00 11.93 210 GLU A O 1
ATOM 1680 N N . TYR A 1 219 ? 48.525 47.776 36.975 1.00 11.20 211 TYR A N 1
ATOM 1681 C CA . TYR A 1 219 ? 48.152 48.848 37.889 1.00 11.01 211 TYR A CA 1
ATOM 1682 C C . TYR A 1 219 ? 47.507 48.325 39.174 1.00 10.52 211 TYR A C 1
ATOM 1683 O O . TYR A 1 219 ? 47.508 49.014 40.206 1.00 11.14 211 TYR A O 1
ATOM 1692 N N . VAL A 1 220 ? 46.896 47.147 39.087 1.00 9.03 212 VAL A N 1
ATOM 1693 C CA . VAL A 1 220 ? 46.145 46.579 40.182 1.00 9.18 212 VAL A CA 1
ATOM 1694 C C . VAL A 1 220 ? 46.477 45.106 40.321 1.00 8.58 212 VAL A C 1
ATOM 1695 O O . VAL A 1 220 ? 46.559 44.389 39.334 1.00 10.15 212 VAL A O 1
ATOM 1699 N N . TYR A 1 221 ? 46.664 44.671 41.556 1.00 10.21 213 TYR A N 1
ATOM 1700 C CA . TYR A 1 221 ? 46.982 43.272 41.868 1.00 9.26 213 TYR A CA 1
ATOM 1701 C C . TYR A 1 221 ? 46.142 42.723 43.023 1.00 9.14 213 TYR A C 1
ATOM 1702 O O . TYR A 1 221 ? 45.657 43.455 43.889 1.00 9.56 213 TYR A O 1
ATOM 1711 N N . PHE A 1 222 ? 46.004 41.405 43.019 1.00 9.00 214 PHE A N 1
ATOM 1712 C CA . PHE A 1 222 ? 45.496 40.617 44.157 1.00 8.86 214 PHE A CA 1
ATOM 1713 C C . PHE A 1 222 ? 46.663 40.350 45.126 1.00 8.67 214 PHE A C 1
ATOM 1714 O O . PHE A 1 222 ? 47.722 39.846 44.719 1.00 8.90 214 PHE A O 1
ATOM 1722 N N . THR A 1 223 ? 46.485 40.686 46.392 1.00 7.49 215 THR A N 1
ATOM 1723 C CA . THR A 1 223 ? 47.461 40.294 47.411 1.00 7.43 215 THR A CA 1
ATOM 1724 C C . THR A 1 223 ? 46.769 39.668 48.575 1.00 8.39 215 THR A C 1
ATOM 1725 O O . THR A 1 223 ? 45.551 39.798 48.706 1.00 6.34 215 THR A O 1
ATOM 1729 N N . THR A 1 224 ? 47.542 38.967 49.423 1.00 7.76 216 THR A N 1
ATOM 1730 C CA . THR A 1 224 ? 46.983 38.293 50.565 1.00 7.96 216 THR A CA 1
ATOM 1731 C C . THR A 1 224 ? 47.725 38.579 51.860 1.00 7.96 216 THR A C 1
ATOM 1732 O O . THR A 1 224 ? 48.969 38.817 51.889 1.00 7.29 216 THR A O 1
ATOM 1736 N N . THR A 1 225 ? 46.940 38.580 52.921 1.00 6.31 217 THR A N 1
ATOM 1737 C CA . THR A 1 225 ? 47.433 38.668 54.290 1.00 7.40 217 THR A CA 1
ATOM 1738 C C . THR A 1 225 ? 46.685 37.659 55.176 1.00 7.75 217 THR A C 1
ATOM 1739 O O . THR A 1 225 ? 46.075 36.715 54.658 1.00 7.39 217 THR A O 1
ATOM 1743 N N . ASN A 1 226 ? 46.730 37.841 56.497 1.00 7.78 218 ASN A N 1
ATOM 1744 C CA . ASN A 1 226 ? 46.096 36.871 57.393 1.00 8.22 218 ASN A CA 1
ATOM 1745 C C . ASN A 1 226 ? 44.566 37.035 57.390 1.00 8.40 218 ASN A C 1
ATOM 1746 O O . ASN A 1 226 ? 44.040 38.088 57.021 1.00 8.03 218 ASN A O 1
ATOM 1751 N N . ASN A 1 227 ? 43.876 35.978 57.797 1.00 8.45 219 ASN A N 1
ATOM 1752 C CA . ASN A 1 227 ? 42.428 35.920 57.723 1.00 9.75 219 ASN A CA 1
ATOM 1753 C C . ASN A 1 227 ? 41.749 36.877 58.685 1.00 10.43 219 ASN A C 1
ATOM 1754 O O . ASN A 1 227 ? 40.700 37.423 58.373 1.00 10.28 219 ASN A O 1
ATOM 1759 N N . PHE A 1 228 ? 42.358 37.112 59.844 1.00 8.86 220 PHE A N 1
ATOM 1760 C CA . PHE A 1 228 ? 41.794 38.076 60.786 1.00 10.49 220 PHE A CA 1
ATOM 1761 C C . PHE A 1 228 ? 41.689 39.489 60.157 1.00 10.23 220 PHE A C 1
ATOM 1762 O O . PHE A 1 228 ? 40.715 40.186 60.374 1.00 10.71 220 PHE A O 1
ATOM 1770 N N . ASP A 1 229 ? 42.698 39.886 59.379 1.00 10.17 221 ASP A N 1
ATOM 1771 C CA . ASP A 1 229 ? 42.770 41.234 58.813 1.00 9.30 221 ASP A CA 1
ATOM 1772 C C . ASP A 1 229 ? 42.070 41.335 57.446 1.00 9.99 221 ASP A C 1
ATOM 1773 O O . ASP A 1 229 ? 42.147 42.368 56.781 1.00 10.48 221 ASP A O 1
ATOM 1778 N N . VAL A 1 230 ? 41.401 40.250 57.055 1.00 9.99 222 VAL A N 1
ATOM 1779 C CA . VAL A 1 230 ? 40.753 40.067 55.764 1.00 10.14 222 VAL A CA 1
ATOM 1780 C C . VAL A 1 230 ? 41.767 39.600 54.733 1.00 9.75 222 VAL A C 1
ATOM 1781 O O . VAL A 1 230 ? 42.555 40.385 54.212 1.00 8.96 222 VAL A O 1
ATOM 1785 N N . ARG A 1 231 ? 41.744 38.300 54.469 1.00 10.10 223 ARG A N 1
ATOM 1786 C CA . ARG A 1 231 ? 42.817 37.608 53.755 1.00 9.82 223 ARG A CA 1
ATOM 1787 C C . ARG A 1 231 ? 43.045 38.151 52.344 1.00 10.02 223 ARG A C 1
ATOM 1788 O O . ARG A 1 231 ? 44.188 38.351 51.947 1.00 10.62 223 ARG A O 1
ATOM 1796 N N . LYS A 1 232 ? 41.958 38.379 51.603 1.00 8.46 224 LYS A N 1
ATOM 1797 C CA . LYS A 1 232 ? 42.026 38.777 50.184 1.00 8.53 224 LYS A CA 1
ATOM 1798 C C . LYS A 1 232 ? 41.969 40.295 50.037 1.00 7.96 224 LYS A C 1
ATOM 1799 O O . LYS A 1 232 ? 41.063 40.932 50.567 1.00 8.98 224 LYS A O 1
ATOM 1805 N N . ARG A 1 233 ? 42.958 40.856 49.331 1.00 7.61 225 ARG A N 1
ATOM 1806 C CA . ARG A 1 233 ? 43.100 42.291 49.125 1.00 7.20 225 ARG A CA 1
ATOM 1807 C C . ARG A 1 233 ? 43.255 42.649 47.657 1.00 7.87 225 ARG A C 1
ATOM 1808 O O . ARG A 1 233 ? 43.742 41.848 46.825 1.00 8.60 225 ARG A O 1
ATOM 1816 N N . ILE A 1 234 ? 42.847 43.874 47.345 1.00 8.15 226 ILE A N 1
ATOM 1817 C CA . ILE A 1 234 ? 43.025 44.450 46.050 1.00 8.30 226 ILE A CA 1
ATOM 1818 C C . ILE A 1 234 ? 43.879 45.678 46.279 1.00 8.06 226 ILE A C 1
ATOM 1819 O O . ILE A 1 234 ? 43.580 46.482 47.161 1.00 8.80 226 ILE A O 1
ATOM 1824 N N . THR A 1 235 ? 44.966 45.819 45.527 1.00 6.84 227 THR A N 1
ATOM 1825 C CA . THR A 1 235 ? 45.844 46.970 45.716 1.00 7.95 227 THR A CA 1
ATOM 1826 C C . THR A 1 235 ? 46.294 47.562 44.392 1.00 8.16 227 THR A C 1
ATOM 1827 O O . THR A 1 235 ? 46.553 46.850 43.438 1.00 7.45 227 THR A O 1
ATOM 1831 N N . VAL A 1 236 ? 46.402 48.873 44.344 1.00 7.67 228 VAL A N 1
ATOM 1832 C CA . VAL A 1 236 ? 47.168 49.489 43.281 1.00 8.64 228 VAL A CA 1
ATOM 1833 C C . VAL A 1 236 ? 48.619 49.138 43.461 1.00 7.92 228 VAL A C 1
ATOM 1834 O O . VAL A 1 236 ? 49.034 48.694 44.532 1.00 8.41 228 VAL A O 1
ATOM 1838 N N . SER A 1 237 ? 49.385 49.307 42.394 1.00 9.01 229 SER A N 1
ATOM 1839 C CA . SER A 1 237 ? 50.758 48.852 42.356 1.00 9.19 229 SER A CA 1
ATOM 1840 C C . SER A 1 237 ? 51.726 49.852 43.036 1.00 8.21 229 SER A C 1
ATOM 1841 O O . SER A 1 237 ? 51.436 51.059 43.164 1.00 6.70 229 SER A O 1
ATOM 1844 N N . LEU A 1 238 ? 52.863 49.339 43.490 1.00 6.32 230 LEU A N 1
ATOM 1845 C CA . LEU A 1 238 ? 53.897 50.185 44.078 1.00 7.62 230 LEU A CA 1
ATOM 1846 C C . LEU A 1 238 ? 54.365 51.207 43.057 1.00 8.07 230 LEU A C 1
ATOM 1847 O O . LEU A 1 238 ? 54.608 52.341 43.398 1.00 8.26 230 LEU A O 1
ATOM 1852 N N . ASP A 1 239 ? 54.488 50.785 41.796 1.00 10.07 231 ASP A N 1
ATOM 1853 C CA . ASP A 1 239 ? 54.902 51.691 40.714 1.00 12.31 231 ASP A CA 1
ATOM 1854 C C . ASP A 1 239 ? 53.954 52.871 40.568 1.00 12.50 231 ASP A C 1
ATOM 1855 O O . ASP A 1 239 ? 54.397 54.011 40.456 1.00 11.72 231 ASP A O 1
ATOM 1860 N N . LEU A 1 240 ? 52.645 52.606 40.587 1.00 11.63 232 LEU A N 1
ATOM 1861 C CA . LEU A 1 240 ? 51.656 53.691 40.509 1.00 11.64 232 LEU A CA 1
ATOM 1862 C C . LEU A 1 240 ? 51.836 54.702 41.652 1.00 9.57 232 LEU A C 1
ATOM 1863 O O . LEU A 1 240 ? 51.820 55.903 41.444 1.00 9.94 232 LEU A O 1
ATOM 1868 N N . LEU A 1 241 ? 52.013 54.208 42.865 1.00 9.33 233 LEU A N 1
ATOM 1869 C CA . LEU A 1 241 ? 52.172 55.068 44.027 1.00 8.12 233 LEU A CA 1
ATOM 1870 C C . LEU A 1 241 ? 53.484 55.863 44.008 1.00 9.60 233 LEU A C 1
ATOM 1871 O O . LEU A 1 241 ? 53.501 57.061 44.344 1.00 9.65 233 LEU A O 1
ATOM 1876 N N . GLY A 1 242 ? 54.568 55.204 43.605 1.00 10.03 234 GLY A N 1
ATOM 1877 C CA . GLY A 1 242 ? 55.874 55.889 43.448 1.00 12.26 234 GLY A CA 1
ATOM 1878 C C . GLY A 1 242 ? 55.832 57.025 42.427 1.00 12.49 234 GLY A C 1
ATOM 1879 O O . GLY A 1 242 ? 56.578 58.006 42.535 1.00 14.25 234 GLY A O 1
ATOM 1880 N N . ASN A 1 243 ? 54.968 56.901 41.432 1.00 13.99 235 ASN A N 1
ATOM 1881 C CA A ASN A 1 243 ? 54.834 57.945 40.413 0.50 14.13 235 ASN A CA 1
ATOM 1882 C CA B ASN A 1 243 ? 54.816 57.937 40.409 0.50 14.61 235 ASN A CA 1
ATOM 1883 C C . ASN A 1 243 ? 53.882 59.075 40.818 1.00 14.85 235 ASN A C 1
ATOM 1884 O O . ASN A 1 243 ? 53.734 60.064 40.084 1.00 16.82 235 ASN A O 1
ATOM 1893 N N . ALA A 1 244 ? 53.252 58.959 41.982 1.00 12.95 236 ALA A N 1
ATOM 1894 C CA . ALA A 1 244 ? 52.409 60.029 42.468 1.00 11.97 236 ALA A CA 1
ATOM 1895 C C . ALA A 1 244 ? 53.244 61.301 42.719 1.00 11.85 236 ALA A C 1
ATOM 1896 O O . ALA A 1 244 ? 54.393 61.235 43.187 1.00 11.69 236 ALA A O 1
ATOM 1898 N N . SER A 1 245 ? 52.680 62.457 42.402 1.00 10.38 237 SER A N 1
ATOM 1899 C CA . SER A 1 245 ? 53.413 63.729 42.583 1.00 11.63 237 SER A CA 1
ATOM 1900 C C . SER A 1 245 ? 53.602 64.117 44.052 1.00 11.84 237 SER A C 1
ATOM 1901 O O . SER A 1 245 ? 54.525 64.851 44.374 1.00 13.69 237 SER A O 1
ATOM 1904 N N . SER A 1 246 ? 52.712 63.634 44.915 1.00 10.75 238 SER A N 1
ATOM 1905 C CA . SER A 1 246 ? 52.794 63.852 46.362 1.00 11.86 238 SER A CA 1
ATOM 1906 C C . SER A 1 246 ? 52.326 62.586 47.038 1.00 12.38 238 SER A C 1
ATOM 1907 O O . SER A 1 246 ? 51.242 62.078 46.715 1.00 13.15 238 SER A O 1
ATOM 1910 N N . LYS A 1 247 ? 53.159 62.060 47.948 1.00 12.42 239 LYS A N 1
ATOM 1911 C CA . LYS A 1 247 ? 52.797 60.981 48.844 1.00 11.15 239 LYS A CA 1
ATOM 1912 C C . LYS A 1 247 ? 52.741 61.523 50.260 1.00 12.10 239 LYS A C 1
ATOM 1913 O O . LYS A 1 247 ? 53.657 62.175 50.694 1.00 13.95 239 LYS A O 1
ATOM 1919 N N . ILE A 1 248 ? 51.655 61.258 50.968 1.00 11.29 240 ILE A N 1
ATOM 1920 C CA . ILE A 1 248 ? 51.455 61.759 52.346 1.00 11.07 240 ILE A CA 1
ATOM 1921 C C . ILE A 1 248 ? 51.236 60.567 53.264 1.00 12.03 240 ILE A C 1
ATOM 1922 O O . ILE A 1 248 ? 50.205 59.874 53.170 1.00 11.65 240 ILE A O 1
ATOM 1927 N N . PHE A 1 249 ? 52.207 60.319 54.145 1.00 10.96 241 PHE A N 1
ATOM 1928 C CA . PHE A 1 249 ? 52.051 59.315 55.202 1.00 11.78 241 PHE A CA 1
ATOM 1929 C C . PHE A 1 249 ? 51.523 59.912 56.484 1.00 12.04 241 PHE A C 1
ATOM 1930 O O . PHE A 1 249 ? 51.974 60.954 56.945 1.00 12.86 241 PHE A O 1
ATOM 1938 N N . LEU A 1 250 ? 50.574 59.209 57.078 1.00 12.76 242 LEU A N 1
ATOM 1939 C CA . LEU A 1 250 ? 49.970 59.625 58.326 1.00 12.78 242 LEU A CA 1
ATOM 1940 C C . LEU A 1 250 ? 50.440 58.761 59.493 1.00 14.45 242 LEU A C 1
ATOM 1941 O O . LEU A 1 250 ? 49.873 57.686 59.748 1.00 15.84 242 LEU A O 1
ATOM 1946 N N . LEU A 1 251 ? 51.455 59.229 60.225 1.00 13.08 243 LEU A N 1
ATOM 1947 C CA . LEU A 1 251 ? 52.059 58.415 61.314 1.00 14.74 243 LEU A CA 1
ATOM 1948 C C . LEU A 1 251 ? 51.801 59.010 62.698 1.00 14.47 243 LEU A C 1
ATOM 1949 O O . LEU A 1 251 ? 52.600 59.804 63.186 1.00 15.11 243 LEU A O 1
ATOM 1954 N N . ASN A 1 252 ? 50.710 58.618 63.341 1.00 15.27 244 ASN A N 1
ATOM 1955 C CA . ASN A 1 252 ? 50.207 59.393 64.477 1.00 16.78 244 ASN A CA 1
ATOM 1956 C C . ASN A 1 252 ? 50.433 58.766 65.854 1.00 17.55 244 ASN A C 1
ATOM 1957 O O . ASN A 1 252 ? 49.671 59.045 66.794 1.00 16.80 244 ASN A O 1
ATOM 1962 N N . SER A 1 253 ? 51.467 57.932 65.978 1.00 17.70 245 SER A N 1
ATOM 1963 C CA . SER A 1 253 ? 51.859 57.377 67.286 1.00 18.65 245 SER A CA 1
ATOM 1964 C C . SER A 1 253 ? 53.357 57.160 67.386 1.00 18.39 245 SER A C 1
ATOM 1965 O O . SER A 1 253 ? 54.051 57.065 66.370 1.00 18.86 245 SER A O 1
ATOM 1968 N N . THR A 1 254 ? 53.868 57.059 68.615 1.00 18.90 246 THR A N 1
ATOM 1969 C CA . THR A 1 254 ? 55.289 56.742 68.808 1.00 18.60 246 THR A CA 1
ATOM 1970 C C . THR A 1 254 ? 55.622 55.364 68.180 1.00 17.77 246 THR A C 1
ATOM 1971 O O . THR A 1 254 ? 56.696 55.177 67.602 1.00 19.09 246 THR A O 1
ATOM 1975 N N . ASP A 1 255 ? 54.713 54.410 68.279 1.00 16.96 247 ASP A N 1
ATOM 1976 C CA . ASP A 1 255 ? 54.925 53.110 67.669 1.00 16.92 247 ASP A CA 1
ATOM 1977 C C . ASP A 1 255 ? 55.170 53.217 66.153 1.00 17.21 247 ASP A C 1
ATOM 1978 O O . ASP A 1 255 ? 56.083 52.588 65.610 1.00 13.46 247 ASP A O 1
ATOM 1983 N N . LYS A 1 256 ? 54.349 54.015 65.475 1.00 15.34 248 LYS A N 1
ATOM 1984 C CA . LYS A 1 256 ? 54.544 54.243 64.050 1.00 16.44 248 LYS A CA 1
ATOM 1985 C C . LYS A 1 256 ? 55.854 55.021 63.767 1.00 15.06 248 LYS A C 1
ATOM 1986 O O . LYS A 1 256 ? 56.565 54.701 62.826 1.00 13.26 248 LYS A O 1
ATOM 1992 N N . LEU A 1 257 ? 56.170 56.009 64.600 1.00 14.93 249 LEU A N 1
ATOM 1993 C CA . LEU A 1 257 ? 57.384 56.785 64.420 1.00 15.10 249 LEU A CA 1
ATOM 1994 C C . LEU A 1 257 ? 58.638 55.933 64.709 1.00 16.07 249 LEU A C 1
ATOM 1995 O O . LEU A 1 257 ? 59.688 56.098 64.067 1.00 16.83 249 LEU A O 1
ATOM 2000 N N . ASP A 1 258 ? 58.517 55.022 65.670 1.00 15.98 250 ASP A N 1
ATOM 2001 C CA . ASP A 1 258 ? 59.573 54.062 65.980 1.00 15.93 250 ASP A CA 1
ATOM 2002 C C . ASP A 1 258 ? 59.822 53.154 64.769 1.00 16.29 250 ASP A C 1
ATOM 2003 O O . ASP A 1 258 ? 60.976 52.934 64.335 1.00 14.77 250 ASP A O 1
ATOM 2008 N N . LEU A 1 259 ? 58.737 52.640 64.213 1.00 15.19 251 LEU A N 1
ATOM 2009 C CA . LEU A 1 259 ? 58.815 51.792 63.003 1.00 15.62 251 LEU A CA 1
ATOM 2010 C C . LEU A 1 259 ? 59.471 52.515 61.793 1.00 13.67 251 LEU A C 1
ATOM 2011 O O . LEU A 1 259 ? 60.289 51.936 61.078 1.00 12.82 251 LEU A O 1
ATOM 2016 N N . TRP A 1 260 ? 59.080 53.755 61.548 1.00 12.23 252 TRP A N 1
ATOM 2017 C CA . TRP A 1 260 ? 59.628 54.533 60.424 1.00 11.39 252 TRP A CA 1
ATOM 2018 C C . TRP A 1 260 ? 61.154 54.717 60.598 1.00 12.64 252 TRP A C 1
ATOM 2019 O O . TRP A 1 260 ? 61.927 54.520 59.665 1.00 13.48 252 TRP A O 1
ATOM 2030 N N . LYS A 1 261 ? 61.571 55.071 61.804 1.00 12.46 253 LYS A N 1
ATOM 2031 C CA . LYS A 1 261 ? 62.995 55.188 62.146 1.00 14.24 253 LYS A CA 1
ATOM 2032 C C . LYS A 1 261 ? 63.761 53.879 61.931 1.00 12.72 253 LYS A C 1
ATOM 2033 O O . LYS A 1 261 ? 64.822 53.879 61.339 1.00 13.30 253 LYS A O 1
ATOM 2039 N N . ASN A 1 262 ? 63.217 52.774 62.415 1.00 13.10 254 ASN A N 1
ATOM 2040 C CA A ASN A 1 262 ? 63.869 51.491 62.232 0.50 13.07 254 ASN A CA 1
ATOM 2041 C CA B ASN A 1 262 ? 63.826 51.459 62.241 0.50 13.09 254 ASN A CA 1
ATOM 2042 C C . ASN A 1 262 ? 63.925 51.082 60.768 1.00 12.58 254 ASN A C 1
ATOM 2043 O O . ASN A 1 262 ? 64.918 50.529 60.322 1.00 12.12 254 ASN A O 1
ATOM 2060 N N . LEU A 1 264 ? 64.252 53.233 58.290 1.00 9.53 256 LEU A N 1
ATOM 2061 C CA . LEU A 1 264 ? 65.328 54.037 57.720 1.00 10.38 256 LEU A CA 1
ATOM 2062 C C . LEU A 1 264 ? 66.696 53.470 58.120 1.00 12.24 256 LEU A C 1
ATOM 2063 O O . LEU A 1 264 ? 67.607 53.430 57.320 1.00 12.79 256 LEU A O 1
ATOM 2068 N N . LEU A 1 265 ? 66.818 53.043 59.367 1.00 14.18 257 LEU A N 1
ATOM 2069 C CA A LEU A 1 265 ? 68.034 52.367 59.808 0.50 14.48 257 LEU A CA 1
ATOM 2070 C CA B LEU A 1 265 ? 68.000 52.326 59.852 0.50 14.75 257 LEU A CA 1
ATOM 2071 C C . LEU A 1 265 ? 68.332 51.137 58.957 1.00 14.75 257 LEU A C 1
ATOM 2072 O O . LEU A 1 265 ? 69.458 50.985 58.465 1.00 13.01 257 LEU A O 1
ATOM 2081 N N . LYS A 1 266 ? 67.336 50.267 58.763 1.00 12.29 258 LYS A N 1
ATOM 2082 C CA . LYS A 1 266 ? 67.582 48.968 58.119 1.00 12.35 258 LYS A CA 1
ATOM 2083 C C . LYS A 1 266 ? 67.660 49.061 56.613 1.00 12.33 258 LYS A C 1
ATOM 2084 O O . LYS A 1 266 ? 68.239 48.195 55.972 1.00 12.81 258 LYS A O 1
ATOM 2090 N N . SER A 1 267 ? 67.090 50.124 56.041 1.00 11.45 259 SER A N 1
ATOM 2091 C CA . SER A 1 267 ? 67.102 50.285 54.605 1.00 11.27 259 SER A CA 1
ATOM 2092 C C . SER A 1 267 ? 68.287 51.097 54.091 1.00 10.90 259 SER A C 1
ATOM 2093 O O . SER A 1 267 ? 68.402 51.318 52.910 1.00 12.61 259 SER A O 1
ATOM 2096 N N . TYR A 1 268 ? 69.163 51.535 54.983 1.00 12.64 260 TYR A N 1
ATOM 2097 C CA . TYR A 1 268 ? 70.267 52.420 54.600 1.00 12.42 260 TYR A CA 1
ATOM 2098 C C . TYR A 1 268 ? 71.188 51.747 53.571 1.00 11.98 260 TYR A C 1
ATOM 2099 O O . TYR A 1 268 ? 71.680 52.405 52.653 1.00 14.38 260 TYR A O 1
ATOM 2108 N N . VAL A 1 269 ? 71.389 50.434 53.711 1.00 11.58 261 VAL A N 1
ATOM 2109 C CA . VAL A 1 269 ? 72.178 49.655 52.779 1.00 11.40 261 VAL A CA 1
ATOM 2110 C C . VAL A 1 269 ? 71.347 48.650 52.028 1.00 12.99 261 VAL A C 1
ATOM 2111 O O . VAL A 1 269 ? 70.650 47.830 52.645 1.00 12.94 261 VAL A O 1
ATOM 2115 N N . ASP A 1 270 ? 71.413 48.713 50.692 1.00 11.87 262 ASP A N 1
ATOM 2116 C CA . ASP A 1 270 ? 70.793 47.698 49.825 1.00 13.37 262 ASP A CA 1
ATOM 2117 C C . ASP A 1 270 ? 69.277 47.514 50.114 1.00 13.39 262 ASP A C 1
ATOM 2118 O O . ASP A 1 270 ? 68.793 46.386 50.243 1.00 12.87 262 ASP A O 1
ATOM 2123 N N . VAL A 1 271 ? 68.545 48.618 50.198 1.00 11.73 263 VAL A N 1
ATOM 2124 C CA . VAL A 1 271 ? 67.087 48.548 50.413 1.00 10.63 263 VAL A CA 1
ATOM 2125 C C . VAL A 1 271 ? 66.428 47.578 49.425 1.00 10.51 263 VAL A C 1
ATOM 2126 O O . VAL A 1 271 ? 66.668 47.607 48.196 1.00 10.56 263 VAL A O 1
ATOM 2130 N N . ASN A 1 272 ? 65.601 46.699 49.973 1.00 9.21 264 ASN A N 1
ATOM 2131 C CA . ASN A 1 272 ? 64.754 45.866 49.169 1.00 9.07 264 ASN A CA 1
ATOM 2132 C C . ASN A 1 272 ? 63.369 46.490 49.231 1.00 9.16 264 ASN A C 1
ATOM 2133 O O . ASN A 1 272 ? 62.717 46.448 50.257 1.00 8.07 264 ASN A O 1
ATOM 2138 N N . TYR A 1 273 ? 62.940 47.084 48.127 1.00 9.52 265 TYR A N 1
ATOM 2139 C CA . TYR A 1 273 ? 61.672 47.795 48.077 1.00 9.13 265 TYR A CA 1
ATOM 2140 C C . TYR A 1 273 ? 60.482 46.849 48.231 1.00 9.45 265 TYR A C 1
ATOM 2141 O O . TYR A 1 273 ? 59.371 47.280 48.551 1.00 10.56 265 TYR A O 1
ATOM 2150 N N . CYS A 1 274 ? 60.712 45.562 47.985 1.00 9.89 266 CYS A N 1
ATOM 2151 C CA . CYS A 1 274 ? 59.693 44.538 48.205 1.00 9.45 266 CYS A CA 1
ATOM 2152 C C . CYS A 1 274 ? 59.433 44.307 49.703 1.00 8.72 266 CYS A C 1
ATOM 2153 O O . CYS A 1 274 ? 58.421 43.696 50.075 1.00 7.57 266 CYS A O 1
ATOM 2156 N N . LEU A 1 275 ? 60.352 44.782 50.541 1.00 7.08 267 LEU A N 1
ATOM 2157 C CA . LEU A 1 275 ? 60.242 44.615 51.986 1.00 8.43 267 LEU A CA 1
ATOM 2158 C C . LEU A 1 275 ? 59.958 45.938 52.723 1.00 8.32 267 LEU A C 1
ATOM 2159 O O . LEU A 1 275 ? 59.347 45.952 53.791 1.00 8.19 267 LEU A O 1
ATOM 2164 N N . TYR A 1 276 ? 60.404 47.045 52.132 1.00 9.82 268 TYR A N 1
ATOM 2165 C CA . TYR A 1 276 ? 60.201 48.371 52.697 1.00 9.98 268 TYR A CA 1
ATOM 2166 C C . TYR A 1 276 ? 59.643 49.295 51.601 1.00 9.75 268 TYR A C 1
ATOM 2167 O O . TYR A 1 276 ? 60.350 50.177 51.097 1.00 11.20 268 TYR A O 1
ATOM 2176 N N . PRO A 1 277 ? 58.378 49.078 51.210 1.00 8.05 269 PRO A N 1
ATOM 2177 C CA . PRO A 1 277 ? 57.818 49.845 50.090 1.00 8.04 269 PRO A CA 1
ATOM 2178 C C . PRO A 1 277 ? 57.764 51.324 50.310 1.00 6.53 269 PRO A C 1
ATOM 2179 O O . PRO A 1 277 ? 57.852 52.064 49.355 1.00 9.04 269 PRO A O 1
ATOM 2183 N N . ALA A 1 278 ? 57.606 51.772 51.551 1.00 7.26 270 ALA A N 1
ATOM 2184 C CA . ALA A 1 278 ? 57.658 53.215 51.831 1.00 6.76 270 ALA A CA 1
ATOM 2185 C C . ALA A 1 278 ? 58.939 53.856 51.316 1.00 8.24 270 ALA A C 1
ATOM 2186 O O . ALA A 1 278 ? 58.920 55.004 50.887 1.00 10.00 270 ALA A O 1
ATOM 2188 N N . VAL A 1 279 ? 60.046 53.121 51.333 1.00 9.19 271 VAL A N 1
ATOM 2189 C CA . VAL A 1 279 ? 61.352 53.678 50.889 1.00 9.53 271 VAL A CA 1
ATOM 2190 C C . VAL A 1 279 ? 61.427 53.897 49.390 1.00 10.02 271 VAL A C 1
ATOM 2191 O O . VAL A 1 279 ? 62.085 54.839 48.935 1.00 10.85 271 VAL A O 1
ATOM 2195 N N . TYR A 1 280 ? 60.744 53.047 48.620 1.00 9.78 272 TYR A N 1
ATOM 2196 C CA . TYR A 1 280 ? 60.533 53.297 47.203 1.00 9.31 272 TYR A CA 1
ATOM 2197 C C . TYR A 1 280 ? 59.849 54.632 46.958 1.00 10.45 272 TYR A C 1
ATOM 2198 O O . TYR A 1 280 ? 60.223 55.355 46.015 1.00 11.60 272 TYR A O 1
ATOM 2207 N N . LEU A 1 281 ? 58.834 54.951 47.770 1.00 9.70 273 LEU A N 1
ATOM 2208 C CA . LEU A 1 281 ? 58.153 56.255 47.669 1.00 10.68 273 LEU A CA 1
ATOM 2209 C C . LEU A 1 281 ? 59.084 57.404 48.029 1.00 11.14 273 LEU A C 1
ATOM 2210 O O . LEU A 1 281 ? 59.133 58.403 47.329 1.00 10.65 273 LEU A O 1
ATOM 2215 N N . ILE A 1 282 ? 59.826 57.255 49.126 1.00 11.14 274 ILE A N 1
ATOM 2216 C CA . ILE A 1 282 ? 60.833 58.248 49.511 1.00 12.33 274 ILE A CA 1
ATOM 2217 C C . ILE A 1 282 ? 61.799 58.505 48.356 1.00 12.72 274 ILE A C 1
ATOM 2218 O O . ILE A 1 282 ? 62.045 59.655 47.977 1.00 11.97 274 ILE A O 1
ATOM 2223 N N . ASP A 1 283 ? 62.354 57.426 47.809 1.00 13.20 275 ASP A N 1
ATOM 2224 C CA . ASP A 1 283 ? 63.351 57.541 46.780 1.00 13.41 275 ASP A CA 1
ATOM 2225 C C . ASP A 1 283 ? 62.762 58.103 45.490 1.00 14.11 275 ASP A C 1
ATOM 2226 O O . ASP A 1 283 ? 63.489 58.671 44.687 1.00 12.34 275 ASP A O 1
ATOM 2231 N N . SER A 1 284 ? 61.445 57.957 45.307 1.00 14.03 276 SER A N 1
ATOM 2232 C CA . SER A 1 284 ? 60.743 58.550 44.172 1.00 14.98 276 SER A CA 1
ATOM 2233 C C . SER A 1 284 ? 60.428 60.037 44.327 1.00 14.97 276 SER A C 1
ATOM 2234 O O . SER A 1 284 ? 59.888 60.652 43.402 1.00 15.41 276 SER A O 1
ATOM 2250 N N . ASN A 1 286 ? 59.170 63.607 46.853 1.00 13.83 278 ASN A N 1
ATOM 2251 C CA . ASN A 1 286 ? 57.880 64.245 47.204 1.00 13.91 278 ASN A CA 1
ATOM 2252 C C . ASN A 1 286 ? 57.034 63.450 48.203 1.00 13.09 278 ASN A C 1
ATOM 2253 O O . ASN A 1 286 ? 55.809 63.461 48.154 1.00 11.37 278 ASN A O 1
ATOM 2258 N N . THR A 1 287 ? 57.713 62.768 49.116 1.00 12.81 279 THR A N 1
ATOM 2259 C CA . THR A 1 287 ? 57.064 62.143 50.232 1.00 12.44 279 THR A CA 1
ATOM 2260 C C . THR A 1 287 ? 57.060 63.084 51.447 1.00 13.14 279 THR A C 1
ATOM 2261 O O . THR A 1 287 ? 58.093 63.651 51.814 1.00 14.90 279 THR A O 1
ATOM 2265 N N . THR A 1 288 ? 55.893 63.244 52.048 1.00 10.71 280 THR A N 1
ATOM 2266 C CA . THR A 1 288 ? 55.694 64.022 53.272 1.00 12.59 280 THR A CA 1
ATOM 2267 C C . THR A 1 288 ? 55.173 63.064 54.305 1.00 13.01 280 THR A C 1
ATOM 2268 O O . THR A 1 288 ? 54.360 62.207 53.981 1.00 12.82 280 THR A O 1
ATOM 2272 N N . VAL A 1 289 ? 55.628 63.232 55.545 1.00 12.40 281 VAL A N 1
ATOM 2273 C CA . VAL A 1 289 ? 55.163 62.465 56.696 1.00 13.54 281 VAL A CA 1
ATOM 2274 C C . VAL A 1 289 ? 54.631 63.442 57.731 1.00 13.90 281 VAL A C 1
ATOM 2275 O O . VAL A 1 289 ? 55.339 64.358 58.138 1.00 13.30 281 VAL A O 1
ATOM 2279 N N . VAL A 1 290 ? 53.379 63.253 58.136 1.00 12.89 282 VAL A N 1
ATOM 2280 C CA . VAL A 1 290 ? 52.812 63.973 59.259 1.00 11.72 282 VAL A CA 1
ATOM 2281 C C . VAL A 1 290 ? 52.948 63.062 60.477 1.00 13.31 282 VAL A C 1
ATOM 2282 O O . VAL A 1 290 ? 52.685 61.864 60.398 1.00 10.67 282 VAL A O 1
ATOM 2286 N N . THR A 1 291 ? 53.376 63.631 61.598 1.00 14.55 283 THR A N 1
ATOM 2287 C CA . THR A 1 291 ? 53.856 62.857 62.739 1.00 15.94 283 THR A CA 1
ATOM 2288 C C . THR A 1 291 ? 53.150 63.312 63.998 1.00 17.46 283 THR A C 1
ATOM 2289 O O . THR A 1 291 ? 52.822 64.503 64.138 1.00 18.00 283 THR A O 1
ATOM 2293 N N . CYS A 1 292 ? 52.921 62.380 64.918 1.00 18.64 284 CYS A N 1
ATOM 2294 C CA . CYS A 1 292 ? 52.502 62.719 66.289 1.00 21.08 284 CYS A CA 1
ATOM 2295 C C . CYS A 1 292 ? 53.012 61.656 67.238 1.00 22.23 284 CYS A C 1
ATOM 2296 O O . CYS A 1 292 ? 52.864 60.466 66.971 1.00 20.23 284 CYS A O 1
ATOM 2299 N N . GLY A 1 293 ? 53.604 62.092 68.345 1.00 23.64 285 GLY A N 1
ATOM 2300 C CA . GLY A 1 293 ? 54.193 61.182 69.312 1.00 24.68 285 GLY A CA 1
ATOM 2301 C C . GLY A 1 293 ? 55.517 61.681 69.872 1.00 26.50 285 GLY A C 1
ATOM 2302 O O . GLY A 1 293 ? 55.770 61.560 71.075 1.00 27.17 285 GLY A O 1
ATOM 2303 N N . TYR A 1 294 ? 56.372 62.223 69.003 1.00 27.13 286 TYR A N 1
ATOM 2304 C CA . TYR A 1 294 ? 57.702 62.701 69.410 1.00 28.75 286 TYR A CA 1
ATOM 2305 C C . TYR A 1 294 ? 57.882 64.169 69.047 1.00 29.96 286 TYR A C 1
ATOM 2306 O O . TYR A 1 294 ? 57.636 64.570 67.904 1.00 30.49 286 TYR A O 1
ATOM 2315 N N . THR A 1 295 ? 58.330 64.966 70.014 1.00 30.47 287 THR A N 1
ATOM 2316 C CA . THR A 1 295 ? 58.744 66.333 69.745 1.00 30.94 287 THR A CA 1
ATOM 2317 C C . THR A 1 295 ? 60.123 66.343 69.085 1.00 31.12 287 THR A C 1
ATOM 2318 O O . THR A 1 295 ? 60.993 65.549 69.432 1.00 31.73 287 THR A O 1
ATOM 2322 N N . ASN A 1 296 ? 60.310 67.242 68.130 1.00 31.06 288 ASN A N 1
ATOM 2323 C CA . ASN A 1 296 ? 61.525 67.281 67.323 1.00 31.81 288 ASN A CA 1
ATOM 2324 C C . ASN A 1 296 ? 61.943 65.898 66.776 1.00 30.28 288 ASN A C 1
ATOM 2325 O O . ASN A 1 296 ? 63.108 65.486 66.855 1.00 30.62 288 ASN A O 1
ATOM 2330 N N . TYR A 1 297 ? 60.982 65.204 66.195 1.00 28.34 289 TYR A N 1
ATOM 2331 C CA . TYR A 1 297 ? 61.230 63.881 65.641 1.00 26.44 289 TYR A CA 1
ATOM 2332 C C . TYR A 1 297 ? 62.376 63.853 64.599 1.00 26.30 289 TYR A C 1
ATOM 2333 O O . TYR A 1 297 ? 63.183 62.936 64.610 1.00 26.36 289 TYR A O 1
ATOM 2342 N N . PRO A 1 298 ? 62.449 64.853 63.694 1.00 27.42 290 PRO A N 1
ATOM 2343 C CA . PRO A 1 298 ? 63.500 64.844 62.663 1.00 27.92 290 PRO A CA 1
ATOM 2344 C C . PRO A 1 298 ? 64.945 64.908 63.216 1.00 29.47 290 PRO A C 1
ATOM 2345 O O . PRO A 1 298 ? 65.891 64.462 62.542 1.00 29.49 290 PRO A O 1
ATOM 2349 N N . GLN A 1 299 ? 65.104 65.456 64.421 1.00 30.35 291 GLN A N 1
ATOM 2350 C CA . GLN A 1 299 ? 66.378 65.394 65.141 1.00 31.28 291 GLN A CA 1
ATOM 2351 C C . GLN A 1 299 ? 66.701 63.968 65.576 1.00 31.60 291 GLN A C 1
ATOM 2352 O O . GLN A 1 299 ? 67.842 63.525 65.476 1.00 32.17 291 GLN A O 1
ATOM 2362 N N . LEU A 1 301 ? 65.948 61.441 63.986 1.00 34.05 293 LEU A N 1
ATOM 2363 C CA . LEU A 1 301 ? 66.341 60.710 62.771 1.00 33.74 293 LEU A CA 1
ATOM 2364 C C . LEU A 1 301 ? 67.744 61.100 62.317 1.00 35.79 293 LEU A C 1
ATOM 2365 O O . LEU A 1 301 ? 68.507 60.256 61.872 1.00 34.71 293 LEU A O 1
ATOM 2370 N N . GLU A 1 302 ? 68.068 62.388 62.423 1.00 38.70 294 GLU A N 1
ATOM 2371 C CA . GLU A 1 302 ? 69.393 62.902 62.034 1.00 41.23 294 GLU A CA 1
ATOM 2372 C C . GLU A 1 302 ? 70.487 62.255 62.879 1.00 42.59 294 GLU A C 1
ATOM 2373 O O . GLU A 1 302 ? 71.595 62.002 62.403 1.00 42.52 294 GLU A O 1
ATOM 2379 N N . ASP A 1 303 ? 70.154 61.976 64.134 1.00 44.43 295 ASP A N 1
ATOM 2380 C CA . ASP A 1 303 ? 71.059 61.282 65.036 1.00 45.81 295 ASP A CA 1
ATOM 2381 C C . ASP A 1 303 ? 71.471 59.887 64.542 1.00 46.43 295 ASP A C 1
ATOM 2382 O O . ASP A 1 303 ? 72.554 59.410 64.896 1.00 46.40 295 ASP A O 1
ATOM 2387 N N . ILE A 1 304 ? 70.625 59.236 63.731 1.00 47.27 296 ILE A N 1
ATOM 2388 C CA . ILE A 1 304 ? 70.984 57.919 63.148 1.00 47.49 296 ILE A CA 1
ATOM 2389 C C . ILE A 1 304 ? 71.828 58.098 61.893 1.00 47.35 296 ILE A C 1
ATOM 2390 O O . ILE A 1 304 ? 72.528 57.179 61.470 1.00 48.09 296 ILE A O 1
ATOM 2395 N N . TYR A 1 305 ? 71.756 59.283 61.300 1.00 47.39 297 TYR A N 1
ATOM 2396 C CA . TYR A 1 305 ? 72.593 59.620 60.158 1.00 47.12 297 TYR A CA 1
ATOM 2397 C C . TYR A 1 305 ? 73.801 60.430 60.614 1.00 47.75 297 TYR A C 1
ATOM 2398 O O . TYR A 1 305 ? 74.933 59.953 60.543 1.00 48.30 297 TYR A O 1
ATOM 2415 N N . ASP B 1 10 ? 69.580 27.977 91.927 1.00 47.68 2 ASP B N 1
ATOM 2416 C CA . ASP B 1 10 ? 68.995 27.127 92.968 1.00 47.15 2 ASP B CA 1
ATOM 2417 C C . ASP B 1 10 ? 68.145 25.995 92.370 1.00 46.12 2 ASP B C 1
ATOM 2418 O O . ASP B 1 10 ? 66.956 26.173 92.096 1.00 45.12 2 ASP B O 1
ATOM 2423 N N . CYS B 1 11 ? 68.759 24.829 92.187 1.00 45.61 3 CYS B N 1
ATOM 2424 C CA . CYS B 1 11 ? 68.107 23.712 91.482 1.00 45.36 3 CYS B CA 1
ATOM 2425 C C . CYS B 1 11 ? 66.896 23.165 92.241 1.00 43.94 3 CYS B C 1
ATOM 2426 O O . CYS B 1 11 ? 66.030 22.510 91.661 1.00 43.49 3 CYS B O 1
ATOM 2429 N N . GLN B 1 12 ? 66.833 23.440 93.539 1.00 42.62 4 GLN B N 1
ATOM 2430 C CA . GLN B 1 12 ? 65.733 22.967 94.363 1.00 41.10 4 GLN B CA 1
ATOM 2431 C C . GLN B 1 12 ? 64.428 23.717 94.049 1.00 39.86 4 GLN B C 1
ATOM 2432 O O . GLN B 1 12 ? 63.380 23.100 93.787 1.00 39.83 4 GLN B O 1
ATOM 2434 N N . ALA B 1 13 ? 64.493 25.049 94.086 1.00 37.70 5 ALA B N 1
ATOM 2435 C CA . ALA B 1 13 ? 63.361 25.889 93.673 1.00 35.84 5 ALA B CA 1
ATOM 2436 C C . ALA B 1 13 ? 63.008 25.690 92.189 1.00 33.42 5 ALA B C 1
ATOM 2437 O O . ALA B 1 13 ? 61.832 25.625 91.826 1.00 33.69 5 ALA B O 1
ATOM 2439 N N . LEU B 1 14 ? 64.028 25.586 91.338 1.00 31.95 6 LEU B N 1
ATOM 2440 C CA . LEU B 1 14 ? 63.819 25.381 89.892 1.00 29.75 6 LEU B CA 1
ATOM 2441 C C . LEU B 1 14 ? 63.017 24.106 89.588 1.00 28.49 6 LEU B C 1
ATOM 2442 O O . LEU B 1 14 ? 62.148 24.110 88.731 1.00 27.87 6 LEU B O 1
ATOM 2447 N N . ALA B 1 15 ? 63.293 23.015 90.293 1.00 29.09 7 ALA B N 1
ATOM 2448 C CA . ALA B 1 15 ? 62.566 21.760 90.051 1.00 28.59 7 ALA B CA 1
ATOM 2449 C C . ALA B 1 15 ? 61.083 21.895 90.351 1.00 28.70 7 ALA B C 1
ATOM 2450 O O . ALA B 1 15 ? 60.246 21.276 89.681 1.00 30.11 7 ALA B O 1
ATOM 2452 N N . LYS B 1 16 ? 60.735 22.699 91.354 1.00 28.68 8 LYS B N 1
ATOM 2453 C CA . LYS B 1 16 ? 59.320 22.918 91.666 1.00 29.12 8 LYS B CA 1
ATOM 2454 C C . LYS B 1 16 ? 58.659 23.794 90.632 1.00 28.43 8 LYS B C 1
ATOM 2455 O O . LYS B 1 16 ? 57.496 23.582 90.305 1.00 28.64 8 LYS B O 1
ATOM 2461 N N . SER B 1 17 ? 59.400 24.792 90.125 1.00 28.23 9 SER B N 1
ATOM 2462 C CA . SER B 1 17 ? 58.975 25.582 88.969 1.00 28.12 9 SER B CA 1
ATOM 2463 C C . SER B 1 17 ? 58.397 24.703 87.894 1.00 26.99 9 SER B C 1
ATOM 2464 O O . SER B 1 17 ? 57.307 24.946 87.411 1.00 26.77 9 SER B O 1
ATOM 2467 N N . LEU B 1 18 ? 59.148 23.676 87.500 1.00 27.06 10 LEU B N 1
ATOM 2468 C CA . LEU B 1 18 ? 58.739 22.820 86.399 1.00 27.04 10 LEU B CA 1
ATOM 2469 C C . LEU B 1 18 ? 57.444 22.084 86.716 1.00 28.21 10 LEU B C 1
ATOM 2470 O O . LEU B 1 18 ? 56.630 21.853 85.824 1.00 28.18 10 LEU B O 1
ATOM 2475 N N . GLU B 1 19 ? 57.257 21.718 87.984 1.00 29.34 11 GLU B N 1
ATOM 2476 C CA . GLU B 1 19 ? 56.040 21.006 88.418 1.00 30.65 11 GLU B CA 1
ATOM 2477 C C . GLU B 1 19 ? 54.821 21.931 88.431 1.00 31.01 11 GLU B C 1
ATOM 2478 O O . GLU B 1 19 ? 53.683 21.463 88.450 1.00 31.18 11 GLU B O 1
ATOM 2484 N N . GLN B 1 20 ? 55.082 23.241 88.413 1.00 31.39 12 GLN B N 1
ATOM 2485 C CA . GLN B 1 20 ? 54.049 24.260 88.577 1.00 31.14 12 GLN B CA 1
ATOM 2486 C C . GLN B 1 20 ? 53.623 24.944 87.251 1.00 29.08 12 GLN B C 1
ATOM 2487 O O . GLN B 1 20 ? 52.893 25.927 87.278 1.00 28.36 12 GLN B O 1
ATOM 2501 N N . ASN B 1 22 ? 51.832 26.173 83.933 1.00 24.24 14 ASN B N 1
ATOM 2502 C CA . ASN B 1 22 ? 50.417 26.329 83.596 1.00 25.42 14 ASN B CA 1
ATOM 2503 C C . ASN B 1 22 ? 50.145 25.814 82.185 1.00 24.49 14 ASN B C 1
ATOM 2504 O O . ASN B 1 22 ? 51.021 25.854 81.333 1.00 24.47 14 ASN B O 1
ATOM 2509 N N . HIS B 1 23 ? 48.950 25.273 81.972 1.00 23.73 15 HIS B N 1
ATOM 2510 C CA . HIS B 1 23 ? 48.549 24.706 80.677 1.00 23.85 15 HIS B CA 1
ATOM 2511 C C . HIS B 1 23 ? 47.364 25.514 80.151 1.00 22.90 15 HIS B C 1
ATOM 2512 O O . HIS B 1 23 ? 46.396 25.732 80.884 1.00 21.86 15 HIS B O 1
ATOM 2519 N N . LEU B 1 24 ? 47.426 25.943 78.893 1.00 20.78 16 LEU B N 1
ATOM 2520 C CA . LEU B 1 24 ? 46.284 26.604 78.246 1.00 18.97 16 LEU B CA 1
ATOM 2521 C C . LEU B 1 24 ? 46.258 26.266 76.766 1.00 18.90 16 LEU B C 1
ATOM 2522 O O . LEU B 1 24 ? 47.236 26.525 76.043 1.00 16.25 16 LEU B O 1
ATOM 2527 N N . HIS B 1 25 ? 45.140 25.679 76.328 1.00 18.76 17 HIS B N 1
ATOM 2528 C CA . HIS B 1 25 ? 44.883 25.395 74.912 1.00 20.18 17 HIS B CA 1
ATOM 2529 C C . HIS B 1 25 ? 46.079 24.677 74.249 1.00 19.88 17 HIS B C 1
ATOM 2530 O O . HIS B 1 25 ? 46.583 25.102 73.202 1.00 21.25 17 HIS B O 1
ATOM 2537 N N . ASN B 1 26 ? 46.507 23.588 74.896 1.00 19.03 18 ASN B N 1
ATOM 2538 C CA . ASN B 1 26 ? 47.576 22.661 74.428 1.00 19.46 18 ASN B CA 1
ATOM 2539 C C . ASN B 1 26 ? 49.006 23.242 74.443 1.00 17.07 18 ASN B C 1
ATOM 2540 O O . ASN B 1 26 ? 49.920 22.646 73.857 1.00 16.18 18 ASN B O 1
ATOM 2545 N N . VAL B 1 27 ? 49.190 24.379 75.119 1.00 14.52 19 VAL B N 1
ATOM 2546 C CA . VAL B 1 27 ? 50.525 24.943 75.354 1.00 13.02 19 VAL B CA 1
ATOM 2547 C C . VAL B 1 27 ? 50.839 24.945 76.856 1.00 12.61 19 VAL B C 1
ATOM 2548 O O . VAL B 1 27 ? 49.961 25.192 77.690 1.00 10.95 19 VAL B O 1
ATOM 2552 N N . LYS B 1 28 ? 52.084 24.636 77.192 1.00 12.17 20 LYS B N 1
ATOM 2553 C CA . LYS B 1 28 ? 52.581 24.753 78.573 1.00 11.98 20 LYS B CA 1
ATOM 2554 C C . LYS B 1 28 ? 53.335 26.036 78.715 1.00 10.84 20 LYS B C 1
ATOM 2555 O O . LYS B 1 28 ? 54.168 26.373 77.854 1.00 11.31 20 LYS B O 1
ATOM 2561 N N . TYR B 1 29 ? 53.078 26.760 79.803 1.00 10.14 21 TYR B N 1
ATOM 2562 C CA . TYR B 1 29 ? 53.757 28.023 80.066 1.00 10.94 21 TYR B CA 1
ATOM 2563 C C . TYR B 1 29 ? 54.581 27.944 81.341 1.00 10.15 21 TYR B C 1
ATOM 2564 O O . TYR B 1 29 ? 54.070 27.554 82.394 1.00 9.91 21 TYR B O 1
ATOM 2573 N N . LEU B 1 30 ? 55.856 28.301 81.228 1.00 9.78 22 LEU B N 1
ATOM 2574 C CA . LEU B 1 30 ? 56.767 28.334 82.361 1.00 10.76 22 LEU B CA 1
ATOM 2575 C C . LEU B 1 30 ? 57.175 29.782 82.616 1.00 10.72 22 LEU B C 1
ATOM 2576 O O . LEU B 1 30 ? 57.801 30.425 81.775 1.00 9.26 22 LEU B O 1
ATOM 2581 N N . GLU B 1 31 ? 56.803 30.302 83.770 1.00 11.17 23 GLU B N 1
ATOM 2582 C CA . GLU B 1 31 ? 56.911 31.743 84.019 1.00 12.33 23 GLU B CA 1
ATOM 2583 C C . GLU B 1 31 ? 58.113 32.108 84.911 1.00 13.16 23 GLU B C 1
ATOM 2584 O O . GLU B 1 31 ? 58.238 31.633 86.036 1.00 12.42 23 GLU B O 1
ATOM 2590 N N . ALA B 1 32 ? 58.962 32.980 84.396 1.00 13.80 24 ALA B N 1
ATOM 2591 C CA . ALA B 1 32 ? 60.170 33.386 85.070 1.00 13.87 24 ALA B CA 1
ATOM 2592 C C . ALA B 1 32 ? 59.909 34.706 85.798 1.00 15.32 24 ALA B C 1
ATOM 2593 O O . ALA B 1 32 ? 59.044 35.507 85.399 1.00 13.69 24 ALA B O 1
ATOM 2595 N N . LYS B 1 33 ? 60.648 34.915 86.883 1.00 17.38 25 LYS B N 1
ATOM 2596 C CA . LYS B 1 33 ? 60.396 36.031 87.805 1.00 18.31 25 LYS B CA 1
ATOM 2597 C C . LYS B 1 33 ? 61.039 37.283 87.285 1.00 17.22 25 LYS B C 1
ATOM 2598 O O . LYS B 1 33 ? 60.528 38.394 87.469 1.00 17.35 25 LYS B O 1
ATOM 2604 N N . ASP B 1 34 ? 62.169 37.098 86.625 1.00 17.34 26 ASP B N 1
ATOM 2605 C CA . ASP B 1 34 ? 62.976 38.185 86.103 1.00 17.90 26 ASP B CA 1
ATOM 2606 C C . ASP B 1 34 ? 63.909 37.586 85.050 1.00 17.03 26 ASP B C 1
ATOM 2607 O O . ASP B 1 34 ? 63.887 36.384 84.819 1.00 13.25 26 ASP B O 1
ATOM 2612 N N . LEU B 1 35 ? 64.713 38.424 84.414 1.00 17.03 27 LEU B N 1
ATOM 2613 C CA . LEU B 1 35 ? 65.526 37.975 83.279 1.00 17.69 27 LEU B CA 1
ATOM 2614 C C . LEU B 1 35 ? 66.577 36.935 83.661 1.00 17.27 27 LEU B C 1
ATOM 2615 O O . LEU B 1 35 ? 66.855 36.008 82.891 1.00 15.00 27 LEU B O 1
ATOM 2620 N N . THR B 1 36 ? 67.165 37.086 84.851 1.00 16.29 28 THR B N 1
ATOM 2621 C CA . THR B 1 36 ? 68.151 36.122 85.338 1.00 16.68 28 THR B CA 1
ATOM 2622 C C . THR B 1 36 ? 67.488 34.793 85.612 1.00 15.42 28 THR B C 1
ATOM 2623 O O . THR B 1 36 ? 68.007 33.758 85.232 1.00 16.26 28 THR B O 1
ATOM 2627 N N . ASP B 1 37 ? 66.312 34.823 86.244 1.00 14.24 29 ASP B N 1
ATOM 2628 C CA . ASP B 1 37 ? 65.527 33.613 86.455 1.00 14.03 29 ASP B CA 1
ATOM 2629 C C . ASP B 1 37 ? 65.060 32.985 85.110 1.00 12.92 29 ASP B C 1
ATOM 2630 O O . ASP B 1 37 ? 65.004 31.757 84.960 1.00 13.65 29 ASP B O 1
ATOM 2635 N N . PHE B 1 38 ? 64.715 33.819 84.138 1.00 10.88 30 PHE B N 1
ATOM 2636 C CA . PHE B 1 38 ? 64.372 33.299 82.806 1.00 9.58 30 PHE B CA 1
ATOM 2637 C C . PHE B 1 38 ? 65.502 32.417 82.234 1.00 10.47 30 PHE B C 1
ATOM 2638 O O . PHE B 1 38 ? 65.265 31.288 81.792 1.00 11.12 30 PHE B O 1
ATOM 2646 N N . ASN B 1 39 ? 66.727 32.928 82.250 1.00 11.59 31 ASN B N 1
ATOM 2647 C CA . ASN B 1 39 ? 67.878 32.189 81.710 1.00 11.46 31 ASN B CA 1
ATOM 2648 C C . ASN B 1 39 ? 68.161 30.906 82.469 1.00 12.84 31 ASN B C 1
ATOM 2649 O O . ASN B 1 39 ? 68.401 29.860 81.868 1.00 13.36 31 ASN B O 1
ATOM 2654 N N . GLN B 1 40 ? 68.112 30.979 83.797 1.00 13.73 32 GLN B N 1
ATOM 2655 C CA . GLN B 1 40 ? 68.320 29.824 84.647 1.00 14.30 32 GLN B CA 1
ATOM 2656 C C . GLN B 1 40 ? 67.215 28.811 84.531 1.00 14.91 32 GLN B C 1
ATOM 2657 O O . GLN B 1 40 ? 67.488 27.621 84.410 1.00 15.38 32 GLN B O 1
ATOM 2663 N N . LYS B 1 41 ? 65.954 29.264 84.552 1.00 15.04 33 LYS B N 1
ATOM 2664 C CA . LYS B 1 41 ? 64.815 28.342 84.411 1.00 15.28 33 LYS B CA 1
ATOM 2665 C C . LYS B 1 41 ? 64.784 27.655 83.047 1.00 13.81 33 LYS B C 1
ATOM 2666 O O . LYS B 1 41 ? 64.501 26.460 82.952 1.00 13.06 33 LYS B O 1
ATOM 2672 N N . SER B 1 42 ? 65.062 28.416 81.990 1.00 12.75 34 SER B N 1
ATOM 2673 C CA . SER B 1 42 ? 65.042 27.869 80.632 1.00 12.23 34 SER B CA 1
ATOM 2674 C C . SER B 1 42 ? 66.107 26.770 80.484 1.00 11.63 34 SER B C 1
ATOM 2675 O O . SER B 1 42 ? 65.828 25.679 79.990 1.00 11.21 34 SER B O 1
ATOM 2678 N N . ALA B 1 43 ? 67.325 27.072 80.926 1.00 11.93 35 ALA B N 1
ATOM 2679 C CA . ALA B 1 43 ? 68.442 26.115 80.864 1.00 12.04 35 ALA B CA 1
ATOM 2680 C C . ALA B 1 43 ? 68.168 24.872 81.715 1.00 13.65 35 ALA B C 1
ATOM 2681 O O . ALA B 1 43 ? 68.439 23.722 81.300 1.00 11.48 35 ALA B O 1
ATOM 2683 N N . TYR B 1 44 ? 67.606 25.089 82.900 1.00 14.22 36 TYR B N 1
ATOM 2684 C CA . TYR B 1 44 ? 67.210 23.984 83.772 1.00 14.11 36 TYR B CA 1
ATOM 2685 C C . TYR B 1 44 ? 66.167 23.037 83.149 1.00 14.55 36 TYR B C 1
ATOM 2686 O O . TYR B 1 44 ? 66.316 21.809 83.175 1.00 12.34 36 TYR B O 1
ATOM 2695 N N . TYR B 1 45 ? 65.118 23.624 82.584 1.00 13.51 37 TYR B N 1
ATOM 2696 C CA . TYR B 1 45 ? 64.101 22.891 81.847 1.00 13.55 37 TYR B CA 1
ATOM 2697 C C . TYR B 1 45 ? 64.619 22.126 80.655 1.00 12.91 37 TYR B C 1
ATOM 2698 O O . TYR B 1 45 ? 64.232 20.983 80.442 1.00 11.85 37 TYR B O 1
ATOM 2707 N N . ILE B 1 46 ? 65.477 22.758 79.868 1.00 12.51 38 ILE B N 1
ATOM 2708 C CA . ILE B 1 46 ? 66.062 22.115 78.682 1.00 11.95 38 ILE B CA 1
ATOM 2709 C C . ILE B 1 46 ? 66.931 20.953 79.101 1.00 12.64 38 ILE B C 1
ATOM 2710 O O . ILE B 1 46 ? 66.863 19.870 78.523 1.00 10.36 38 ILE B O 1
ATOM 2715 N N . CYS B 1 47 ? 67.774 21.178 80.107 1.00 12.80 39 CYS B N 1
ATOM 2716 C CA . CYS B 1 47 ? 68.608 20.083 80.654 1.00 13.39 39 CYS B CA 1
ATOM 2717 C C . CYS B 1 47 ? 67.838 18.904 81.161 1.00 12.81 39 CYS B C 1
ATOM 2718 O O . CYS B 1 47 ? 68.204 17.767 80.899 1.00 11.77 39 CYS B O 1
ATOM 2721 N N . HIS B 1 48 ? 66.772 19.174 81.903 1.00 14.20 40 HIS B N 1
ATOM 2722 C CA . HIS B 1 48 ? 65.930 18.110 82.419 1.00 15.53 40 HIS B CA 1
ATOM 2723 C C . HIS B 1 48 ? 65.161 17.365 81.353 1.00 13.78 40 HIS B C 1
ATOM 2724 O O . HIS B 1 48 ? 65.037 16.150 81.418 1.00 13.26 40 HIS B O 1
ATOM 2731 N N . GLN B 1 49 ? 64.670 18.086 80.359 1.00 13.16 41 GLN B N 1
ATOM 2732 C CA . GLN B 1 49 ? 64.132 17.470 79.160 1.00 12.48 41 GLN B CA 1
ATOM 2733 C C . GLN B 1 49 ? 65.124 16.556 78.475 1.00 11.15 41 GLN B C 1
ATOM 2734 O O . GLN B 1 49 ? 64.774 15.456 78.088 1.00 12.18 41 GLN B O 1
ATOM 2740 N N . ILE B 1 50 ? 66.362 17.012 78.301 1.00 8.84 42 ILE B N 1
ATOM 2741 C CA . ILE B 1 50 ? 67.367 16.195 77.657 1.00 8.97 42 ILE B CA 1
ATOM 2742 C C . ILE B 1 50 ? 67.600 14.912 78.466 1.00 9.58 42 ILE B C 1
ATOM 2743 O O . ILE B 1 50 ? 67.599 13.823 77.920 1.00 9.75 42 ILE B O 1
ATOM 2748 N N . ALA B 1 51 ? 67.779 15.057 79.776 1.00 11.27 43 ALA B N 1
ATOM 2749 C CA . ALA B 1 51 ? 68.119 13.934 80.634 1.00 12.28 43 ALA B CA 1
ATOM 2750 C C . ALA B 1 51 ? 66.980 12.917 80.695 1.00 13.16 43 ALA B C 1
ATOM 2751 O O . ALA B 1 51 ? 67.225 11.714 80.670 1.00 14.35 43 ALA B O 1
ATOM 2753 N N . GLU B 1 52 ? 65.738 13.385 80.770 1.00 13.19 44 GLU B N 1
ATOM 2754 C CA . GLU B 1 52 ? 64.607 12.448 80.798 1.00 14.00 44 GLU B CA 1
ATOM 2755 C C . GLU B 1 52 ? 64.449 11.768 79.459 1.00 14.02 44 GLU B C 1
ATOM 2756 O O . GLU B 1 52 ? 64.196 10.586 79.410 1.00 12.73 44 GLU B O 1
ATOM 2762 N N . LYS B 1 53 ? 64.598 12.517 78.359 1.00 12.93 45 LYS B N 1
ATOM 2763 C CA . LYS B 1 53 ? 64.496 11.903 77.042 1.00 13.56 45 LYS B CA 1
ATOM 2764 C C . LYS B 1 53 ? 65.636 10.940 76.756 1.00 13.71 45 LYS B C 1
ATOM 2765 O O . LYS B 1 53 ? 65.463 9.940 76.061 1.00 13.88 45 LYS B O 1
ATOM 2771 N N . GLN B 1 54 ? 66.810 11.219 77.283 1.00 13.92 46 GLN B N 1
ATOM 2772 C CA . GLN B 1 54 ? 67.928 10.294 77.083 1.00 14.36 46 GLN B CA 1
ATOM 2773 C C . GLN B 1 54 ? 67.626 8.897 77.710 1.00 16.09 46 GLN B C 1
ATOM 2774 O O . GLN B 1 54 ? 68.050 7.872 77.194 1.00 13.47 46 GLN B O 1
ATOM 2780 N N . LEU B 1 55 ? 66.884 8.879 78.806 1.00 17.72 47 LEU B N 1
ATOM 2781 C CA . LEU B 1 55 ? 66.508 7.608 79.450 1.00 19.37 47 LEU B CA 1
ATOM 2782 C C . LEU B 1 55 ? 65.516 6.796 78.605 1.00 22.48 47 LEU B C 1
ATOM 2783 O O . LEU B 1 55 ? 65.502 5.557 78.669 1.00 21.79 47 LEU B O 1
ATOM 2788 N N . SER B 1 56 ? 64.701 7.471 77.791 1.00 24.85 48 SER B N 1
ATOM 2789 C CA . SER B 1 56 ? 63.802 6.756 76.851 1.00 27.62 48 SER B CA 1
ATOM 2790 C C . SER B 1 56 ? 64.294 6.596 75.381 1.00 28.51 48 SER B C 1
ATOM 2791 O O . SER B 1 56 ? 63.726 5.817 74.627 1.00 30.30 48 SER B O 1
ATOM 2794 N N . LYS B 1 57 ? 65.335 7.315 74.976 1.00 28.73 49 LYS B N 1
ATOM 2795 C CA . LYS B 1 57 ? 65.709 7.391 73.564 1.00 28.52 49 LYS B CA 1
ATOM 2796 C C . LYS B 1 57 ? 66.695 6.314 73.161 1.00 29.16 49 LYS B C 1
ATOM 2797 O O . LYS B 1 57 ? 67.633 6.000 73.892 1.00 28.34 49 LYS B O 1
ATOM 2803 N N . GLU B 1 58 ? 66.474 5.784 71.958 1.00 29.18 50 GLU B N 1
ATOM 2804 C CA A GLU B 1 58 ? 67.309 4.741 71.396 0.50 28.52 50 GLU B CA 1
ATOM 2805 C CA B GLU B 1 58 ? 67.338 4.746 71.353 0.50 28.82 50 GLU B CA 1
ATOM 2806 C C . GLU B 1 58 ? 68.802 5.121 71.474 1.00 28.27 50 GLU B C 1
ATOM 2807 O O . GLU B 1 58 ? 69.253 6.118 70.865 1.00 27.31 50 GLU B O 1
ATOM 2818 N N . GLY B 1 59 ? 69.565 4.344 72.237 1.00 25.91 51 GLY B N 1
ATOM 2819 C CA . GLY B 1 59 ? 71.004 4.602 72.370 1.00 24.55 51 GLY B CA 1
ATOM 2820 C C . GLY B 1 59 ? 71.341 5.935 73.016 1.00 22.89 51 GLY B C 1
ATOM 2821 O O . GLY B 1 59 ? 72.471 6.386 72.948 1.00 23.46 51 GLY B O 1
ATOM 2822 N N . GLY B 1 60 ? 70.358 6.580 73.636 1.00 21.63 52 GLY B N 1
ATOM 2823 C CA . GLY B 1 60 ? 70.598 7.835 74.351 1.00 18.80 52 GLY B CA 1
ATOM 2824 C C . GLY B 1 60 ? 70.800 9.034 73.451 1.00 16.31 52 GLY B C 1
ATOM 2825 O O . GLY B 1 60 ? 71.204 10.122 73.918 1.00 14.27 52 GLY B O 1
ATOM 2826 N N . HIS B 1 61 ? 70.513 8.859 72.164 1.00 15.16 53 HIS B N 1
ATOM 2827 C CA . HIS B 1 61 ? 70.879 9.845 71.177 1.00 15.43 53 HIS B CA 1
ATOM 2828 C C . HIS B 1 61 ? 69.795 10.937 71.036 1.00 14.76 53 HIS B C 1
ATOM 2829 O O . HIS B 1 61 ? 69.092 11.003 70.035 1.00 17.34 53 HIS B O 1
ATOM 2836 N N . VAL B 1 62 ? 69.681 11.788 72.042 1.00 12.01 54 VAL B N 1
ATOM 2837 C CA . VAL B 1 62 ? 68.705 12.874 72.014 1.00 10.23 54 VAL B CA 1
ATOM 2838 C C . VAL B 1 62 ? 69.108 13.896 70.943 1.00 9.80 54 VAL B C 1
ATOM 2839 O O . VAL B 1 62 ? 70.247 14.340 70.897 1.00 10.45 54 VAL B O 1
ATOM 2843 N N . VAL B 1 63 ? 68.158 14.222 70.067 1.00 9.54 55 VAL B N 1
ATOM 2844 C CA . VAL B 1 63 ? 68.387 15.145 68.959 1.00 8.62 55 VAL B CA 1
ATOM 2845 C C . VAL B 1 63 ? 67.836 16.519 69.328 1.00 9.67 55 VAL B C 1
ATOM 2846 O O . VAL B 1 63 ? 66.630 16.686 69.530 1.00 9.70 55 VAL B O 1
ATOM 2850 N N . ILE B 1 64 ? 68.745 17.494 69.419 1.00 10.45 56 ILE B N 1
ATOM 2851 C CA . ILE B 1 64 ? 68.441 18.861 69.857 1.00 9.63 56 ILE B CA 1
ATOM 2852 C C . ILE B 1 64 ? 68.740 19.880 68.720 1.00 8.94 56 ILE B C 1
ATOM 2853 O O . ILE B 1 64 ? 69.893 20.001 68.229 1.00 6.75 56 ILE B O 1
ATOM 2858 N N . GLY B 1 65 ? 67.697 20.585 68.297 1.00 7.16 57 GLY B N 1
ATOM 2859 C CA . GLY B 1 65 ? 67.857 21.708 67.398 1.00 7.58 57 GLY B CA 1
ATOM 2860 C C . GLY B 1 65 ? 68.007 23.019 68.130 1.00 8.45 57 GLY B C 1
ATOM 2861 O O . GLY B 1 65 ? 67.239 23.329 69.069 1.00 8.68 57 GLY B O 1
ATOM 2862 N N . LEU B 1 66 ? 68.971 23.811 67.674 1.00 7.75 58 LEU B N 1
ATOM 2863 C CA . LEU B 1 66 ? 69.343 25.040 68.324 1.00 8.27 58 LEU B CA 1
ATOM 2864 C C . LEU B 1 66 ? 69.141 26.239 67.422 1.00 7.54 58 LEU B C 1
ATOM 2865 O O . LEU B 1 66 ? 69.559 26.250 66.252 1.00 7.10 58 LEU B O 1
ATOM 2870 N N . SER B 1 67 ? 68.517 27.269 67.977 1.00 8.24 59 SER B N 1
ATOM 2871 C CA . SER B 1 67 ? 68.444 28.567 67.331 1.00 8.18 59 SER B CA 1
ATOM 2872 C C . SER B 1 67 ? 69.573 29.486 67.830 1.00 9.30 59 SER B C 1
ATOM 2873 O O . SER B 1 67 ? 70.144 29.288 68.901 1.00 9.47 59 SER B O 1
ATOM 2876 N N . GLY B 1 68 ? 69.892 30.498 67.045 1.00 11.57 60 GLY B N 1
ATOM 2877 C CA . GLY B 1 68 ? 70.819 31.524 67.481 1.00 12.73 60 GLY B CA 1
ATOM 2878 C C . GLY B 1 68 ? 70.103 32.742 67.995 1.00 13.56 60 GLY B C 1
ATOM 2879 O O . GLY B 1 68 ? 68.907 32.706 68.264 1.00 12.84 60 GLY B O 1
ATOM 2880 N N . GLY B 1 69 ? 70.836 33.836 68.140 1.00 14.04 61 GLY B N 1
ATOM 2881 C CA . GLY B 1 69 ? 70.277 35.042 68.701 1.00 13.86 61 GLY B CA 1
ATOM 2882 C C . GLY B 1 69 ? 70.651 35.212 70.157 1.00 12.80 61 GLY B C 1
ATOM 2883 O O . GLY B 1 69 ? 70.987 34.249 70.846 1.00 12.14 61 GLY B O 1
ATOM 2884 N N . LYS B 1 70 ? 70.571 36.443 70.639 1.00 13.97 62 LYS B N 1
ATOM 2885 C CA . LYS B 1 70 ? 70.912 36.729 72.047 1.00 14.24 62 LYS B CA 1
ATOM 2886 C C . LYS B 1 70 ? 70.112 35.908 73.035 1.00 12.98 62 LYS B C 1
ATOM 2887 O O . LYS B 1 70 ? 70.646 35.431 74.048 1.00 12.45 62 LYS B O 1
ATOM 2893 N N . THR B 1 71 ? 68.827 35.752 72.787 1.00 12.75 63 THR B N 1
ATOM 2894 C CA . THR B 1 71 ? 67.977 35.141 73.803 1.00 13.23 63 THR B CA 1
ATOM 2895 C C . THR B 1 71 ? 68.357 33.671 74.060 1.00 11.87 63 THR B C 1
ATOM 2896 O O . THR B 1 71 ? 68.635 33.300 75.198 1.00 10.31 63 THR B O 1
ATOM 2900 N N . PRO B 1 72 ? 68.409 32.831 73.001 1.00 11.06 64 PRO B N 1
ATOM 2901 C CA . PRO B 1 72 ? 68.900 31.469 73.201 1.00 11.31 64 PRO B CA 1
ATOM 2902 C C . PRO B 1 72 ? 70.353 31.376 73.705 1.00 11.03 64 PRO B C 1
ATOM 2903 O O . PRO B 1 72 ? 70.646 30.564 74.591 1.00 9.67 64 PRO B O 1
ATOM 2907 N N . ILE B 1 73 ? 71.238 32.213 73.172 1.00 11.09 65 ILE B N 1
ATOM 2908 C CA . ILE B 1 73 ? 72.635 32.247 73.606 1.00 12.44 65 ILE B CA 1
ATOM 2909 C C . ILE B 1 73 ? 72.780 32.459 75.122 1.00 13.27 65 ILE B C 1
ATOM 2910 O O . ILE B 1 73 ? 73.531 31.749 75.771 1.00 12.20 65 ILE B O 1
ATOM 2915 N N . ASP B 1 74 ? 72.059 33.437 75.681 1.00 12.29 66 ASP B N 1
ATOM 2916 C CA . ASP B 1 74 ? 72.081 33.642 77.127 1.00 13.71 66 ASP B CA 1
ATOM 2917 C C . ASP B 1 74 ? 71.527 32.457 77.926 1.00 12.81 66 ASP B C 1
ATOM 2918 O O . ASP B 1 74 ? 71.989 32.186 79.034 1.00 15.39 66 ASP B O 1
ATOM 2923 N N . VAL B 1 75 ? 70.583 31.710 77.360 1.00 11.30 67 VAL B N 1
ATOM 2924 C CA . VAL B 1 75 ? 70.128 30.462 77.960 1.00 9.87 67 VAL B CA 1
ATOM 2925 C C . VAL B 1 75 ? 71.223 29.388 77.857 1.00 10.60 67 VAL B C 1
ATOM 2926 O O . VAL B 1 75 ? 71.582 28.713 78.864 1.00 11.68 67 VAL B O 1
ATOM 2930 N N . TYR B 1 76 ? 71.783 29.231 76.662 1.00 10.92 68 TYR B N 1
ATOM 2931 C CA . TYR B 1 76 ? 72.855 28.231 76.456 1.00 11.90 68 TYR B CA 1
ATOM 2932 C C . TYR B 1 76 ? 74.016 28.430 77.443 1.00 12.14 68 TYR B C 1
ATOM 2933 O O . TYR B 1 76 ? 74.574 27.459 77.927 1.00 11.77 68 TYR B O 1
ATOM 2942 N N . LYS B 1 77 ? 74.369 29.681 77.735 1.00 13.77 69 LYS B N 1
ATOM 2943 C CA . LYS B 1 77 ? 75.416 29.972 78.732 1.00 16.96 69 LYS B CA 1
ATOM 2944 C C . LYS B 1 77 ? 75.124 29.351 80.120 1.00 18.36 69 LYS B C 1
ATOM 2945 O O . LYS B 1 77 ? 76.042 29.025 80.880 1.00 19.72 69 LYS B O 1
ATOM 2951 N N . ASN B 1 78 ? 73.847 29.146 80.431 1.00 19.17 70 ASN B N 1
ATOM 2952 C CA . ASN B 1 78 ? 73.448 28.618 81.733 1.00 20.00 70 ASN B CA 1
ATOM 2953 C C . ASN B 1 78 ? 73.364 27.083 81.774 1.00 20.38 70 ASN B C 1
ATOM 2954 O O . ASN B 1 78 ? 73.244 26.493 82.845 1.00 19.83 70 ASN B O 1
ATOM 2959 N N . ILE B 1 79 ? 73.427 26.439 80.616 1.00 21.00 71 ILE B N 1
ATOM 2960 C CA . ILE B 1 79 ? 73.329 24.978 80.547 1.00 23.40 71 ILE B CA 1
ATOM 2961 C C . ILE B 1 79 ? 74.453 24.286 81.363 1.00 27.66 71 ILE B C 1
ATOM 2962 O O . ILE B 1 79 ? 74.206 23.319 82.085 1.00 27.73 71 ILE B O 1
ATOM 2967 N N . ALA B 1 80 ? 75.668 24.822 81.268 1.00 31.75 72 ALA B N 1
ATOM 2968 C CA . ALA B 1 80 ? 76.765 24.517 82.225 1.00 34.20 72 ALA B CA 1
ATOM 2969 C C . ALA B 1 80 ? 76.337 24.489 83.702 1.00 35.84 72 ALA B C 1
ATOM 2970 O O . ALA B 1 80 ? 76.641 23.538 84.416 1.00 38.27 72 ALA B O 1
ATOM 2972 N N . LEU B 1 81 ? 75.651 25.534 84.162 1.00 36.21 73 LEU B N 1
ATOM 2973 C CA . LEU B 1 81 ? 75.343 25.678 85.580 1.00 36.01 73 LEU B CA 1
ATOM 2974 C C . LEU B 1 81 ? 74.500 24.521 86.155 1.00 35.47 73 LEU B C 1
ATOM 2975 O O . LEU B 1 81 ? 74.461 24.349 87.363 1.00 34.79 73 LEU B O 1
ATOM 2980 N N . VAL B 1 82 ? 73.827 23.739 85.304 1.00 34.10 74 VAL B N 1
ATOM 2981 C CA . VAL B 1 82 ? 72.847 22.753 85.795 1.00 34.33 74 VAL B CA 1
ATOM 2982 C C . VAL B 1 82 ? 73.492 21.415 86.200 1.00 35.74 74 VAL B C 1
ATOM 2983 O O . VAL B 1 82 ? 73.849 20.606 85.347 1.00 35.91 74 VAL B O 1
ATOM 2987 N N . LYS B 1 83 ? 73.606 21.183 87.511 1.00 37.66 75 LYS B N 1
ATOM 2988 C CA . LYS B 1 83 ? 74.410 20.063 88.044 1.00 38.51 75 LYS B CA 1
ATOM 2989 C C . LYS B 1 83 ? 73.558 18.905 88.574 1.00 38.44 75 LYS B C 1
ATOM 2990 O O . LYS B 1 83 ? 74.079 17.824 88.810 1.00 39.54 75 LYS B O 1
ATOM 2996 N N . ASP B 1 84 ? 72.259 19.122 88.759 1.00 37.68 76 ASP B N 1
ATOM 2997 C CA . ASP B 1 84 ? 71.433 18.178 89.518 1.00 37.19 76 ASP B CA 1
ATOM 2998 C C . ASP B 1 84 ? 70.890 16.996 88.696 1.00 36.26 76 ASP B C 1
ATOM 2999 O O . ASP B 1 84 ? 70.045 16.240 89.184 1.00 36.27 76 ASP B O 1
ATOM 3004 N N . ILE B 1 85 ? 71.350 16.825 87.461 1.00 35.55 77 ILE B N 1
ATOM 3005 C CA . ILE B 1 85 ? 70.945 15.638 86.693 1.00 34.61 77 ILE B CA 1
ATOM 3006 C C . ILE B 1 85 ? 72.001 15.179 85.694 1.00 32.91 77 ILE B C 1
ATOM 3007 O O . ILE B 1 85 ? 72.775 15.982 85.184 1.00 34.01 77 ILE B O 1
ATOM 3012 N N . LYS B 1 86 ? 72.014 13.876 85.436 1.00 30.25 78 LYS B N 1
ATOM 3013 C CA . LYS B 1 86 ? 73.013 13.245 84.590 1.00 29.83 78 LYS B CA 1
ATOM 3014 C C . LYS B 1 86 ? 72.607 13.384 83.139 1.00 25.88 78 LYS B C 1
ATOM 3015 O O . LYS B 1 86 ? 71.503 13.004 82.768 1.00 25.02 78 LYS B O 1
ATOM 3021 N N . ILE B 1 87 ? 73.508 13.926 82.323 1.00 23.49 79 ILE B N 1
ATOM 3022 C CA . ILE B 1 87 ? 73.397 13.823 80.864 1.00 20.87 79 ILE B CA 1
ATOM 3023 C C . ILE B 1 87 ? 74.676 13.191 80.335 1.00 20.82 79 ILE B C 1
ATOM 3024 O O . ILE B 1 87 ? 75.772 13.601 80.690 1.00 20.67 79 ILE B O 1
ATOM 3029 N N . ASP B 1 88 ? 74.530 12.175 79.495 1.00 19.82 80 ASP B N 1
ATOM 3030 C CA . ASP B 1 88 ? 75.658 11.630 78.774 1.00 18.93 80 ASP B CA 1
ATOM 3031 C C . ASP B 1 88 ? 75.879 12.476 77.500 1.00 18.13 80 ASP B C 1
ATOM 3032 O O . ASP B 1 88 ? 75.223 12.264 76.464 1.00 16.37 80 ASP B O 1
ATOM 3037 N N . THR B 1 89 ? 76.786 13.453 77.585 1.00 16.84 81 THR B N 1
ATOM 3038 C CA . THR B 1 89 ? 76.925 14.431 76.491 1.00 18.29 81 THR B CA 1
ATOM 3039 C C . THR B 1 89 ? 77.466 13.770 75.231 1.00 17.87 81 THR B C 1
ATOM 3040 O O . THR B 1 89 ? 77.279 14.287 74.133 1.00 18.10 81 THR B O 1
ATOM 3044 N N . SER B 1 90 ? 78.120 12.614 75.386 1.00 17.04 82 SER B N 1
ATOM 3045 C CA . SER B 1 90 ? 78.780 11.937 74.248 1.00 17.34 82 SER B CA 1
ATOM 3046 C C . SER B 1 90 ? 77.765 11.307 73.337 1.00 16.52 82 SER B C 1
ATOM 3047 O O . SER B 1 90 ? 78.092 10.914 72.212 1.00 16.05 82 SER B O 1
ATOM 3050 N N . LYS B 1 91 ? 76.526 11.200 73.816 1.00 15.44 83 LYS B N 1
ATOM 3051 C CA . LYS B 1 91 ? 75.490 10.567 73.051 1.00 15.45 83 LYS B CA 1
ATOM 3052 C C . LYS B 1 91 ? 74.585 11.576 72.321 1.00 14.47 83 LYS B C 1
ATOM 3053 O O . LYS B 1 91 ? 73.816 11.188 71.461 1.00 16.69 83 LYS B O 1
ATOM 3059 N N . LEU B 1 92 ? 74.705 12.853 72.654 1.00 13.47 84 LEU B N 1
ATOM 3060 C CA . LEU B 1 92 ? 73.805 13.887 72.139 1.00 12.74 84 LEU B CA 1
ATOM 3061 C C . LEU B 1 92 ? 74.039 14.134 70.659 1.00 12.30 84 LEU B C 1
ATOM 3062 O O . LEU B 1 92 ? 75.162 13.978 70.155 1.00 11.96 84 LEU B O 1
ATOM 3067 N N . ILE B 1 93 ? 72.966 14.511 69.960 1.00 11.79 85 ILE B N 1
ATOM 3068 C CA . ILE B 1 93 ? 73.044 14.931 68.582 1.00 9.67 85 ILE B CA 1
ATOM 3069 C C . ILE B 1 93 ? 72.458 16.342 68.488 1.00 10.49 85 ILE B C 1
ATOM 3070 O O . ILE B 1 93 ? 71.348 16.600 68.970 1.00 9.32 85 ILE B O 1
ATOM 3075 N N . PHE B 1 94 ? 73.217 17.249 67.884 1.00 8.53 86 PHE B N 1
ATOM 3076 C CA . PHE B 1 94 ? 72.797 18.636 67.701 1.00 8.75 86 PHE B CA 1
ATOM 3077 C C . PHE B 1 94 ? 72.654 18.977 66.226 1.00 8.92 86 PHE B C 1
ATOM 3078 O O . PHE B 1 94 ? 73.365 18.416 65.368 1.00 10.04 86 PHE B O 1
ATOM 3086 N N . PHE B 1 95 ? 71.739 19.913 65.928 1.00 8.47 87 PHE B N 1
ATOM 3087 C CA . PHE B 1 95 ? 71.718 20.574 64.643 1.00 8.30 87 PHE B CA 1
ATOM 3088 C C . PHE B 1 95 ? 71.327 22.029 64.756 1.00 8.22 87 PHE B C 1
ATOM 3089 O O . PHE B 1 95 ? 70.735 22.451 65.752 1.00 8.71 87 PHE B O 1
ATOM 3097 N N . ILE B 1 96 ? 71.685 22.777 63.720 1.00 7.12 88 ILE B N 1
ATOM 3098 C CA . ILE B 1 96 ? 71.363 24.187 63.603 1.00 7.56 88 ILE B CA 1
ATOM 3099 C C . ILE B 1 96 ? 70.034 24.352 62.880 1.00 7.10 88 ILE B C 1
ATOM 3100 O O . ILE B 1 96 ? 69.871 23.928 61.756 1.00 6.52 88 ILE B O 1
ATOM 3105 N N . ILE B 1 97 ? 69.084 24.972 63.558 1.00 7.82 89 ILE B N 1
ATOM 3106 C CA . ILE B 1 97 ? 67.725 25.109 63.048 1.00 7.80 89 ILE B CA 1
ATOM 3107 C C . ILE B 1 97 ? 67.695 26.073 61.852 1.00 6.96 89 ILE B C 1
ATOM 3108 O O . ILE B 1 97 ? 66.984 25.845 60.863 1.00 7.49 89 ILE B O 1
ATOM 3113 N N . ASP B 1 98 ? 68.481 27.142 61.932 1.00 6.68 90 ASP B N 1
ATOM 3114 C CA . ASP B 1 98 ? 68.602 28.045 60.815 1.00 7.19 90 ASP B CA 1
ATOM 3115 C C . ASP B 1 98 ? 69.905 28.817 60.875 1.00 7.89 90 ASP B C 1
ATOM 3116 O O . ASP B 1 98 ? 70.521 28.999 61.946 1.00 6.59 90 ASP B O 1
ATOM 3121 N N . GLU B 1 99 ? 70.335 29.260 59.718 1.00 7.43 91 GLU B N 1
ATOM 3122 C CA . GLU B 1 99 ? 71.574 29.997 59.620 1.00 7.72 91 GLU B CA 1
ATOM 3123 C C . GLU B 1 99 ? 71.454 31.225 58.732 1.00 9.03 91 GLU B C 1
ATOM 3124 O O . GLU B 1 99 ? 70.713 31.232 57.748 1.00 7.58 91 GLU B O 1
ATOM 3130 N N . ARG B 1 100 ? 72.192 32.279 59.104 1.00 8.72 92 ARG B N 1
ATOM 3131 C CA . ARG B 1 100 ? 72.317 33.472 58.290 1.00 10.11 92 ARG B CA 1
ATOM 3132 C C . ARG B 1 100 ? 73.528 33.314 57.361 1.00 11.03 92 ARG B C 1
ATOM 3133 O O . ARG B 1 100 ? 74.647 33.240 57.818 1.00 11.23 92 ARG B O 1
ATOM 3141 N N . TYR B 1 101 ? 73.276 33.239 56.062 1.00 10.13 93 TYR B N 1
ATOM 3142 C CA . TYR B 1 101 ? 74.272 32.812 55.086 1.00 10.03 93 TYR B CA 1
ATOM 3143 C C . TYR B 1 101 ? 75.071 33.995 54.543 1.00 10.35 93 TYR B C 1
ATOM 3144 O O . TYR B 1 101 ? 74.502 34.944 53.999 1.00 10.04 93 TYR B O 1
ATOM 3153 N N . LYS B 1 102 ? 76.400 33.923 54.682 1.00 10.84 94 LYS B N 1
ATOM 3154 C CA . LYS B 1 102 ? 77.318 34.783 53.945 1.00 12.59 94 LYS B CA 1
ATOM 3155 C C . LYS B 1 102 ? 78.476 33.910 53.554 1.00 13.09 94 LYS B C 1
ATOM 3156 O O . LYS B 1 102 ? 79.202 33.438 54.419 1.00 15.26 94 LYS B O 1
ATOM 3162 N N . ARG B 1 103 ? 78.660 33.686 52.270 1.00 12.51 95 ARG B N 1
ATOM 3163 C CA . ARG B 1 103 ? 79.678 32.781 51.837 1.00 12.50 95 ARG B CA 1
ATOM 3164 C C . ARG B 1 103 ? 81.081 33.279 52.195 1.00 13.10 95 ARG B C 1
ATOM 3165 O O . ARG B 1 103 ? 81.979 32.471 52.448 1.00 13.19 95 ARG B O 1
ATOM 3173 N N . ASP B 1 104 ? 81.239 34.599 52.248 1.00 12.10 96 ASP B N 1
ATOM 3174 C CA . ASP B 1 104 ? 82.550 35.237 52.304 1.00 13.26 96 ASP B CA 1
ATOM 3175 C C . ASP B 1 104 ? 82.991 35.678 53.713 1.00 13.93 96 ASP B C 1
ATOM 3176 O O . ASP B 1 104 ? 84.135 36.121 53.890 1.00 14.20 96 ASP B O 1
ATOM 3181 N N . ASP B 1 105 ? 82.097 35.580 54.704 1.00 13.01 97 ASP B N 1
ATOM 3182 C CA . ASP B 1 105 ? 82.448 35.898 56.103 1.00 13.25 97 ASP B CA 1
ATOM 3183 C C . ASP B 1 105 ? 81.472 35.230 57.069 1.00 13.28 97 ASP B C 1
ATOM 3184 O O . ASP B 1 105 ? 80.286 35.530 57.041 1.00 13.79 97 ASP B O 1
ATOM 3189 N N . HIS B 1 106 ? 81.972 34.349 57.933 1.00 11.16 98 HIS B N 1
ATOM 3190 C CA . HIS B 1 106 ? 81.104 33.599 58.833 1.00 10.61 98 HIS B CA 1
ATOM 3191 C C . HIS B 1 106 ? 81.085 34.066 60.298 1.00 11.91 98 HIS B C 1
ATOM 3192 O O . HIS B 1 106 ? 80.346 33.498 61.113 1.00 11.55 98 HIS B O 1
ATOM 3199 N N . LYS B 1 107 ? 81.877 35.077 60.661 1.00 11.55 99 LYS B N 1
ATOM 3200 C CA . LYS B 1 107 ? 82.070 35.340 62.095 1.00 13.94 99 LYS B CA 1
ATOM 3201 C C . LYS B 1 107 ? 80.784 35.744 62.848 1.00 13.84 99 LYS B C 1
ATOM 3202 O O . LYS B 1 107 ? 80.685 35.553 64.052 1.00 15.59 99 LYS B O 1
ATOM 3208 N N . PHE B 1 108 ? 79.791 36.290 62.180 1.00 14.71 100 PHE B N 1
ATOM 3209 C CA . PHE B 1 108 ? 78.584 36.664 62.966 1.00 16.38 100 PHE B CA 1
ATOM 3210 C C . PHE B 1 108 ? 77.483 35.580 62.893 1.00 13.84 100 PHE B C 1
ATOM 3211 O O . PHE B 1 108 ? 76.349 35.812 63.311 1.00 11.80 100 PHE B O 1
ATOM 3219 N N . SER B 1 109 ? 77.831 34.398 62.370 1.00 10.71 101 SER B N 1
ATOM 3220 C CA . SER B 1 109 ? 76.828 33.341 62.140 1.00 9.62 101 SER B CA 1
ATOM 3221 C C . SER B 1 109 ? 76.261 32.740 63.437 1.00 9.14 101 SER B C 1
ATOM 3222 O O . SER B 1 109 ? 76.858 32.842 64.512 1.00 8.57 101 SER B O 1
ATOM 3225 N N . ASN B 1 110 ? 75.085 32.129 63.350 1.00 9.30 102 ASN B N 1
ATOM 3226 C CA . ASN B 1 110 ? 74.538 31.434 64.499 1.00 8.46 102 ASN B CA 1
ATOM 3227 C C . ASN B 1 110 ? 75.476 30.350 65.031 1.00 8.50 102 ASN B C 1
ATOM 3228 O O . ASN B 1 110 ? 75.741 30.299 66.227 1.00 7.73 102 ASN B O 1
ATOM 3233 N N . TYR B 1 111 ? 75.970 29.489 64.151 1.00 9.04 103 TYR B N 1
ATOM 3234 C CA . TYR B 1 111 ? 76.930 28.469 64.536 1.00 8.83 103 TYR B CA 1
ATOM 3235 C C . TYR B 1 111 ? 78.087 29.054 65.303 1.00 9.60 103 TYR B C 1
ATOM 3236 O O . TYR B 1 111 ? 78.411 28.575 66.385 1.00 9.70 103 TYR B O 1
ATOM 3245 N N . ASN B 1 112 ? 78.736 30.074 64.748 1.00 8.45 104 ASN B N 1
ATOM 3246 C CA . ASN B 1 112 ? 79.902 30.619 65.389 1.00 10.02 104 ASN B CA 1
ATOM 3247 C C . ASN B 1 112 ? 79.597 31.324 66.690 1.00 11.24 104 ASN B C 1
ATOM 3248 O O . ASN B 1 112 ? 80.442 31.335 67.607 1.00 11.25 104 ASN B O 1
ATOM 3253 N N . ASN B 1 113 ? 78.379 31.860 66.806 1.00 11.73 105 ASN B N 1
ATOM 3254 C CA . ASN B 1 113 ? 77.922 32.502 68.058 1.00 11.77 105 ASN B CA 1
ATOM 3255 C C . ASN B 1 113 ? 77.511 31.530 69.154 1.00 10.64 105 ASN B C 1
ATOM 3256 O O . ASN B 1 113 ? 77.495 31.901 70.314 1.00 12.20 105 ASN B O 1
ATOM 3261 N N . ILE B 1 114 ? 77.165 30.302 68.800 1.00 11.84 106 ILE B N 1
ATOM 3262 C CA . ILE B 1 114 ? 76.714 29.332 69.792 1.00 13.82 106 ILE B CA 1
ATOM 3263 C C . ILE B 1 114 ? 77.691 28.163 70.021 1.00 12.46 106 ILE B C 1
ATOM 3264 O O . ILE B 1 114 ? 77.505 27.347 70.950 1.00 10.45 106 ILE B O 1
ATOM 3269 N N . LYS B 1 115 ? 78.756 28.098 69.213 1.00 11.75 107 LYS B N 1
ATOM 3270 C CA . LYS B 1 115 ? 79.677 26.975 69.292 1.00 10.96 107 LYS B CA 1
ATOM 3271 C C . LYS B 1 115 ? 80.412 26.849 70.641 1.00 10.65 107 LYS B C 1
ATOM 3272 O O . LYS B 1 115 ? 80.915 25.798 70.959 1.00 10.18 107 LYS B O 1
ATOM 3278 N N . PHE B 1 116 ? 80.441 27.906 71.437 1.00 10.90 108 PHE B N 1
ATOM 3279 C CA . PHE B 1 116 ? 80.959 27.785 72.792 1.00 13.06 108 PHE B CA 1
ATOM 3280 C C . PHE B 1 116 ? 80.228 26.699 73.571 1.00 13.03 108 PHE B C 1
ATOM 3281 O O . PHE B 1 116 ? 80.813 26.082 74.474 1.00 15.02 108 PHE B O 1
ATOM 3289 N N . LEU B 1 117 ? 78.949 26.473 73.247 1.00 12.35 109 LEU B N 1
ATOM 3290 C CA . LEU B 1 117 ? 78.141 25.450 73.959 1.00 12.44 109 LEU B CA 1
ATOM 3291 C C . LEU B 1 117 ? 78.717 24.065 73.699 1.00 12.93 109 LEU B C 1
ATOM 3292 O O . LEU B 1 117 ? 78.836 23.215 74.612 1.00 12.59 109 LEU B O 1
ATOM 3297 N N . PHE B 1 118 ? 79.105 23.830 72.455 1.00 13.09 110 PHE B N 1
ATOM 3298 C CA . PHE B 1 118 ? 79.687 22.562 72.067 1.00 14.28 110 PHE B CA 1
ATOM 3299 C C . PHE B 1 118 ? 81.020 22.319 72.780 1.00 15.25 110 PHE B C 1
ATOM 3300 O O . PHE B 1 118 ? 81.309 21.203 73.211 1.00 14.28 110 PHE B O 1
ATOM 3308 N N . GLU B 1 119 ? 81.807 23.374 72.942 1.00 18.67 111 GLU B N 1
ATOM 3309 C CA . GLU B 1 119 ? 83.073 23.268 73.646 1.00 20.28 111 GLU B CA 1
ATOM 3310 C C . GLU B 1 119 ? 82.827 22.951 75.128 1.00 20.43 111 GLU B C 1
ATOM 3311 O O . GLU B 1 119 ? 83.444 22.030 75.684 1.00 21.20 111 GLU B O 1
ATOM 3317 N N . SER B 1 120 ? 81.908 23.688 75.742 1.00 20.65 112 SER B N 1
ATOM 3318 C CA A SER B 1 120 ? 81.513 23.468 77.134 0.50 21.11 112 SER B CA 1
ATOM 3319 C CA B SER B 1 120 ? 81.550 23.463 77.135 0.50 20.94 112 SER B CA 1
ATOM 3320 C C . SER B 1 120 ? 81.103 22.020 77.383 1.00 21.33 112 SER B C 1
ATOM 3321 O O . SER B 1 120 ? 81.434 21.429 78.421 1.00 21.23 112 SER B O 1
ATOM 3326 N N . LEU B 1 121 ? 80.366 21.449 76.442 1.00 19.49 113 LEU B N 1
ATOM 3327 C CA . LEU B 1 121 ? 79.808 20.120 76.631 1.00 20.05 113 LEU B CA 1
ATOM 3328 C C . LEU B 1 121 ? 80.756 19.030 76.144 1.00 20.41 113 LEU B C 1
ATOM 3329 O O . LEU B 1 121 ? 80.443 17.853 76.267 1.00 19.22 113 LEU B O 1
ATOM 3334 N N . LYS B 1 122 ? 81.909 19.450 75.602 1.00 21.44 114 LYS B N 1
ATOM 3335 C CA . LYS B 1 122 ? 82.940 18.571 75.039 1.00 22.05 114 LYS B CA 1
ATOM 3336 C C . LYS B 1 122 ? 82.379 17.704 73.940 1.00 21.41 114 LYS B C 1
ATOM 3337 O O . LYS B 1 122 ? 82.634 16.493 73.877 1.00 21.44 114 LYS B O 1
ATOM 3343 N N . ILE B 1 123 ? 81.624 18.343 73.055 1.00 19.76 115 ILE B N 1
ATOM 3344 C CA . ILE B 1 123 ? 80.972 17.680 71.925 1.00 18.34 115 ILE B CA 1
ATOM 3345 C C . ILE B 1 123 ? 81.960 17.434 70.777 1.00 18.21 115 ILE B C 1
ATOM 3346 O O . ILE B 1 123 ? 82.705 18.345 70.372 1.00 19.00 115 ILE B O 1
ATOM 3351 N N . ASN B 1 124 ? 81.950 16.217 70.240 1.00 16.54 116 ASN B N 1
ATOM 3352 C CA . ASN B 1 124 ? 82.660 15.925 69.007 1.00 17.74 116 ASN B CA 1
ATOM 3353 C C . ASN B 1 124 ? 81.830 16.349 67.820 1.00 15.37 116 ASN B C 1
ATOM 3354 O O . ASN B 1 124 ? 80.938 15.627 67.392 1.00 13.88 116 ASN B O 1
ATOM 3359 N N . GLU B 1 125 ? 82.135 17.521 67.275 1.00 14.92 117 GLU B N 1
ATOM 3360 C CA . GLU B 1 125 ? 81.239 18.148 66.308 1.00 14.56 117 GLU B CA 1
ATOM 3361 C C . GLU B 1 125 ? 81.165 17.309 65.045 1.00 15.61 117 GLU B C 1
ATOM 3362 O O . GLU B 1 125 ? 80.095 17.189 64.433 1.00 13.73 117 GLU B O 1
ATOM 3368 N N . LYS B 1 126 ? 82.296 16.712 64.652 1.00 16.49 118 LYS B N 1
ATOM 3369 C CA . LYS B 1 126 ? 82.325 15.883 63.427 1.00 18.06 118 LYS B CA 1
ATOM 3370 C C . LYS B 1 126 ? 81.334 14.738 63.526 1.00 17.71 118 LYS B C 1
ATOM 3371 O O . LYS B 1 126 ? 80.742 14.327 62.526 1.00 16.89 118 LYS B O 1
ATOM 3377 N N . GLU B 1 127 ? 81.155 14.221 64.734 1.00 17.43 119 GLU B N 1
ATOM 3378 C CA . GLU B 1 127 ? 80.317 13.057 64.947 1.00 18.91 119 GLU B CA 1
ATOM 3379 C C . GLU B 1 127 ? 78.925 13.414 65.450 1.00 18.00 119 GLU B C 1
ATOM 3380 O O . GLU B 1 127 ? 78.026 12.605 65.332 1.00 19.62 119 GLU B O 1
ATOM 3386 N N . GLN B 1 128 ? 78.768 14.584 66.074 1.00 14.99 120 GLN B N 1
ATOM 3387 C CA . GLN B 1 128 ? 77.547 14.876 66.843 1.00 14.64 120 GLN B CA 1
ATOM 3388 C C . GLN B 1 128 ? 76.774 16.120 66.384 1.00 14.17 120 GLN B C 1
ATOM 3389 O O . GLN B 1 128 ? 75.673 16.364 66.868 1.00 14.49 120 GLN B O 1
ATOM 3395 N N . LEU B 1 129 ? 77.361 16.915 65.491 1.00 11.61 121 LEU B N 1
ATOM 3396 C CA . LEU B 1 129 ? 76.741 18.183 65.061 1.00 11.30 121 LEU B CA 1
ATOM 3397 C C . LEU B 1 129 ? 76.483 18.182 63.558 1.00 12.68 121 LEU B C 1
ATOM 3398 O O . LEU B 1 129 ? 77.384 17.911 62.775 1.00 11.00 121 LEU B O 1
ATOM 3403 N N . TYR B 1 130 ? 75.241 18.483 63.176 1.00 11.67 122 TYR B N 1
ATOM 3404 C CA . TYR B 1 130 ? 74.862 18.661 61.793 1.00 10.22 122 TYR B CA 1
ATOM 3405 C C . TYR B 1 130 ? 74.667 20.157 61.587 1.00 11.36 122 TYR B C 1
ATOM 3406 O O . TYR B 1 130 ? 73.912 20.784 62.323 1.00 10.21 122 TYR B O 1
ATOM 3415 N N . ARG B 1 131 ? 75.355 20.725 60.606 1.00 9.88 123 ARG B N 1
ATOM 3416 C CA . ARG B 1 131 ? 75.271 22.150 60.323 1.00 11.17 123 ARG B CA 1
ATOM 3417 C C . ARG B 1 131 ? 75.563 22.411 58.848 1.00 12.06 123 ARG B C 1
ATOM 3418 O O . ARG B 1 131 ? 76.181 21.571 58.176 1.00 10.01 123 ARG B O 1
ATOM 3426 N N . PRO B 1 132 ? 75.101 23.552 58.337 1.00 11.90 124 PRO B N 1
ATOM 3427 C CA . PRO B 1 132 ? 75.354 23.840 56.922 1.00 11.98 124 PRO B CA 1
ATOM 3428 C C . PRO B 1 132 ? 76.817 24.244 56.621 1.00 13.10 124 PRO B C 1
ATOM 3429 O O . PRO B 1 132 ? 77.481 24.918 57.439 1.00 12.88 124 PRO B O 1
ATOM 3433 N N . ASP B 1 133 ? 77.309 23.819 55.463 1.00 11.17 125 ASP B N 1
ATOM 3434 C CA . ASP B 1 133 ? 78.598 24.297 54.970 1.00 11.83 125 ASP B CA 1
ATOM 3435 C C . ASP B 1 133 ? 78.382 25.561 54.171 1.00 10.69 125 ASP B C 1
ATOM 3436 O O . ASP B 1 133 ? 78.086 25.517 52.984 1.00 10.21 125 ASP B O 1
ATOM 3441 N N . THR B 1 134 ? 78.525 26.694 54.851 1.00 10.03 126 THR B N 1
ATOM 3442 C CA . THR B 1 134 ? 78.265 27.986 54.277 1.00 11.37 126 THR B CA 1
ATOM 3443 C C . THR B 1 134 ? 79.477 28.537 53.453 1.00 11.64 126 THR B C 1
ATOM 3444 O O . THR B 1 134 ? 79.469 29.690 53.019 1.00 11.63 126 THR B O 1
ATOM 3448 N N . SER B 1 135 ? 80.493 27.710 53.247 1.00 12.40 127 SER B N 1
ATOM 3449 C CA A SER B 1 135 ? 81.505 27.984 52.198 0.50 13.06 127 SER B CA 1
ATOM 3450 C CA B SER B 1 135 ? 81.529 27.945 52.208 0.50 11.78 127 SER B CA 1
ATOM 3451 C C . SER B 1 135 ? 81.040 27.541 50.826 1.00 12.19 127 SER B C 1
ATOM 3452 O O . SER B 1 135 ? 81.612 27.955 49.809 1.00 11.91 127 SER B O 1
ATOM 3457 N N . LYS B 1 136 ? 79.988 26.723 50.789 1.00 11.22 128 LYS B N 1
ATOM 3458 C CA . LYS B 1 136 ? 79.350 26.356 49.534 1.00 12.17 128 LYS B CA 1
ATOM 3459 C C . LYS B 1 136 ? 78.502 27.509 48.961 1.00 11.62 128 LYS B C 1
ATOM 3460 O O . LYS B 1 136 ? 77.997 28.351 49.718 1.00 11.71 128 LYS B O 1
ATOM 3466 N N . ASN B 1 137 ? 78.314 27.526 47.631 1.00 11.31 129 ASN B N 1
ATOM 3467 C CA . ASN B 1 137 ? 77.274 28.376 47.021 1.00 13.12 129 ASN B CA 1
ATOM 3468 C C . ASN B 1 137 ? 75.921 28.023 47.577 1.00 11.27 129 ASN B C 1
ATOM 3469 O O . ASN B 1 137 ? 75.725 26.925 48.090 1.00 11.76 129 ASN B O 1
ATOM 3474 N N . ILE B 1 138 ? 74.993 28.965 47.499 1.00 10.87 130 ILE B N 1
ATOM 3475 C CA . ILE B 1 138 ? 73.714 28.851 48.227 1.00 11.90 130 ILE B CA 1
ATOM 3476 C C . ILE B 1 138 ? 72.957 27.596 47.814 1.00 10.34 130 ILE B C 1
ATOM 3477 O O . ILE B 1 138 ? 72.415 26.907 48.653 1.00 9.95 130 ILE B O 1
ATOM 3482 N N . VAL B 1 139 ? 72.940 27.285 46.520 1.00 11.18 131 VAL B N 1
ATOM 3483 C CA . VAL B 1 139 ? 72.189 26.129 46.038 1.00 11.33 131 VAL B CA 1
ATOM 3484 C C . VAL B 1 139 ? 72.748 24.847 46.654 1.00 11.07 131 VAL B C 1
ATOM 3485 O O . VAL B 1 139 ? 71.999 24.026 47.187 1.00 10.93 131 VAL B O 1
ATOM 3489 N N . GLU B 1 140 ? 74.060 24.680 46.582 1.00 10.95 132 GLU B N 1
ATOM 3490 C CA . GLU B 1 140 ? 74.713 23.493 47.150 1.00 12.47 132 GLU B CA 1
ATOM 3491 C C . GLU B 1 140 ? 74.713 23.480 48.685 1.00 10.61 132 GLU B C 1
ATOM 3492 O O . GLU B 1 140 ? 74.643 22.424 49.313 1.00 12.15 132 GLU B O 1
ATOM 3498 N N . CYS B 1 141 ? 74.815 24.647 49.287 1.00 10.18 133 CYS B N 1
ATOM 3499 C CA . CYS B 1 141 ? 74.691 24.754 50.738 1.00 8.89 133 CYS B CA 1
ATOM 3500 C C . CYS B 1 141 ? 73.350 24.155 51.216 1.00 7.77 133 CYS B C 1
ATOM 3501 O O . CYS B 1 141 ? 73.312 23.330 52.127 1.00 8.86 133 CYS B O 1
ATOM 3504 N N . VAL B 1 142 ? 72.262 24.563 50.582 1.00 7.30 134 VAL B N 1
ATOM 3505 C CA . VAL B 1 142 ? 70.929 24.079 50.921 1.00 6.32 134 VAL B CA 1
ATOM 3506 C C . VAL B 1 142 ? 70.773 22.584 50.623 1.00 7.90 134 VAL B C 1
ATOM 3507 O O . VAL B 1 142 ? 70.321 21.821 51.487 1.00 9.22 134 VAL B O 1
ATOM 3511 N N . ARG B 1 143 ? 71.178 22.147 49.429 1.00 8.61 135 ARG B N 1
ATOM 3512 C CA . ARG B 1 143 ? 71.059 20.725 49.068 1.00 9.08 135 ARG B CA 1
ATOM 3513 C C . ARG B 1 143 ? 71.908 19.814 49.972 1.00 8.91 135 ARG B C 1
ATOM 3514 O O . ARG B 1 143 ? 71.466 18.734 50.353 1.00 8.64 135 ARG B O 1
ATOM 3522 N N . ASP B 1 144 ? 73.124 20.258 50.290 1.00 8.57 136 ASP B N 1
ATOM 3523 C CA . ASP B 1 144 ? 74.001 19.532 51.214 1.00 8.63 136 ASP B CA 1
ATOM 3524 C C . ASP B 1 144 ? 73.391 19.397 52.607 1.00 8.68 136 ASP B C 1
ATOM 3525 O O . ASP B 1 144 ? 73.419 18.313 53.199 1.00 8.49 136 ASP B O 1
ATOM 3530 N N . TYR B 1 145 ? 72.850 20.486 53.143 1.00 8.68 137 TYR B N 1
ATOM 3531 C CA . TYR B 1 145 ? 72.271 20.446 54.479 1.00 8.63 137 TYR B CA 1
ATOM 3532 C C . TYR B 1 145 ? 70.953 19.643 54.485 1.00 9.06 137 TYR B C 1
ATOM 3533 O O . TYR B 1 145 ? 70.680 18.886 55.402 1.00 8.29 137 TYR B O 1
ATOM 3542 N N . ASN B 1 146 ? 70.164 19.775 53.436 1.00 7.68 138 ASN B N 1
ATOM 3543 C CA . ASN B 1 146 ? 69.000 18.934 53.245 1.00 8.54 138 ASN B CA 1
ATOM 3544 C C . ASN B 1 146 ? 69.356 17.448 53.349 1.00 9.08 138 ASN B C 1
ATOM 3545 O O . ASN B 1 146 ? 68.667 16.679 54.035 1.00 9.58 138 ASN B O 1
ATOM 3550 N N . GLU B 1 147 ? 70.451 17.050 52.701 1.00 10.29 139 GLU B N 1
ATOM 3551 C CA A GLU B 1 147 ? 70.850 15.640 52.745 0.50 10.22 139 GLU B CA 1
ATOM 3552 C CA B GLU B 1 147 ? 70.932 15.663 52.722 0.50 10.74 139 GLU B CA 1
ATOM 3553 C C . GLU B 1 147 ? 71.366 15.263 54.121 1.00 10.36 139 GLU B C 1
ATOM 3554 O O . GLU B 1 147 ? 71.089 14.160 54.586 1.00 11.05 139 GLU B O 1
ATOM 3565 N N . LYS B 1 148 ? 72.086 16.169 54.789 1.00 9.90 140 LYS B N 1
ATOM 3566 C CA . LYS B 1 148 ? 72.564 15.913 56.166 1.00 10.99 140 LYS B CA 1
ATOM 3567 C C . LYS B 1 148 ? 71.407 15.722 57.139 1.00 10.30 140 LYS B C 1
ATOM 3568 O O . LYS B 1 148 ? 71.419 14.813 57.972 1.00 10.17 140 LYS B O 1
ATOM 3574 N N . ILE B 1 149 ? 70.416 16.589 57.046 1.00 10.36 141 ILE B N 1
ATOM 3575 C CA . ILE B 1 149 ? 69.269 16.539 57.970 1.00 9.18 141 ILE B CA 1
ATOM 3576 C C . ILE B 1 149 ? 68.461 15.273 57.695 1.00 10.68 141 ILE B C 1
ATOM 3577 O O . ILE B 1 149 ? 68.049 14.579 58.619 1.00 9.70 141 ILE B O 1
ATOM 3582 N N . LYS B 1 150 ? 68.245 14.966 56.416 1.00 11.39 142 LYS B N 1
ATOM 3583 C CA . LYS B 1 150 ? 67.624 13.698 56.038 1.00 12.06 142 LYS B CA 1
ATOM 3584 C C . LYS B 1 150 ? 68.339 12.476 56.634 1.00 12.37 142 LYS B C 1
ATOM 3585 O O . LYS B 1 150 ? 67.689 11.559 57.153 1.00 11.07 142 LYS B O 1
ATOM 3591 N N . ASN B 1 151 ? 69.670 12.468 56.553 1.00 12.90 143 ASN B N 1
ATOM 3592 C CA . ASN B 1 151 ? 70.475 11.415 57.134 1.00 13.61 143 ASN B CA 1
ATOM 3593 C C . ASN B 1 151 ? 70.349 11.363 58.673 1.00 13.04 143 ASN B C 1
ATOM 3594 O O . ASN B 1 151 ? 70.207 10.283 59.248 1.00 12.21 143 ASN B O 1
ATOM 3607 N N . VAL B 1 153 ? 67.749 12.390 60.470 1.00 13.45 145 VAL B N 1
ATOM 3608 C CA . VAL B 1 153 ? 66.415 11.860 60.768 1.00 15.18 145 VAL B CA 1
ATOM 3609 C C . VAL B 1 153 ? 66.296 10.343 60.520 1.00 17.87 145 VAL B C 1
ATOM 3610 O O . VAL B 1 153 ? 65.681 9.624 61.321 1.00 19.73 145 VAL B O 1
ATOM 3614 N N . LYS B 1 154 ? 66.872 9.855 59.422 1.00 18.96 146 LYS B N 1
ATOM 3615 C CA . LYS B 1 154 ? 66.913 8.421 59.166 1.00 21.03 146 LYS B CA 1
ATOM 3616 C C . LYS B 1 154 ? 67.632 7.689 60.301 1.00 20.54 146 LYS B C 1
ATOM 3617 O O . LYS B 1 154 ? 67.154 6.677 60.777 1.00 20.58 146 LYS B O 1
ATOM 3623 N N . LYS B 1 155 ? 68.776 8.219 60.720 1.00 20.01 147 LYS B N 1
ATOM 3624 C CA . LYS B 1 155 ? 69.623 7.558 61.699 1.00 20.78 147 LYS B CA 1
ATOM 3625 C C . LYS B 1 155 ? 69.100 7.713 63.142 1.00 20.79 147 LYS B C 1
ATOM 3626 O O . LYS B 1 155 ? 69.263 6.795 63.956 1.00 20.77 147 LYS B O 1
ATOM 3632 N N . TYR B 1 156 ? 68.474 8.848 63.470 1.00 18.66 148 TYR B N 1
ATOM 3633 C CA . TYR B 1 156 ? 68.052 9.104 64.866 1.00 18.71 148 TYR B CA 1
ATOM 3634 C C . TYR B 1 156 ? 66.538 9.277 65.039 1.00 18.71 148 TYR B C 1
ATOM 3635 O O . TYR B 1 156 ? 66.060 9.700 66.107 1.00 19.01 148 TYR B O 1
ATOM 3644 N N . THR B 1 157 ? 65.814 8.942 63.973 1.00 18.87 149 THR B N 1
ATOM 3645 C CA . THR B 1 157 ? 64.355 8.856 63.923 1.00 19.13 149 THR B CA 1
ATOM 3646 C C . THR B 1 157 ? 63.617 10.181 63.790 1.00 18.51 149 THR B C 1
ATOM 3647 O O . THR B 1 157 ? 62.896 10.382 62.834 1.00 18.73 149 THR B O 1
ATOM 3651 N N . LYS B 1 158 ? 63.796 11.082 64.755 1.00 18.45 150 LYS B N 1
ATOM 3652 C CA . LYS B 1 158 ? 63.205 12.422 64.688 1.00 17.92 150 LYS B CA 1
ATOM 3653 C C . LYS B 1 158 ? 63.894 13.384 65.662 1.00 14.94 150 LYS B C 1
ATOM 3654 O O . LYS B 1 158 ? 64.734 12.987 66.457 1.00 11.75 150 LYS B O 1
ATOM 3660 N N . VAL B 1 159 ? 63.514 14.646 65.588 1.00 13.64 151 VAL B N 1
ATOM 3661 C CA . VAL B 1 159 ? 64.019 15.664 66.504 1.00 13.18 151 VAL B CA 1
ATOM 3662 C C . VAL B 1 159 ? 63.339 15.471 67.841 1.00 12.67 151 VAL B C 1
ATOM 3663 O O . VAL B 1 159 ? 62.119 15.343 67.917 1.00 12.12 151 VAL B O 1
ATOM 3667 N N . ASP B 1 160 ? 64.125 15.459 68.898 1.00 12.71 152 ASP B N 1
ATOM 3668 C CA . ASP B 1 160 ? 63.576 15.380 70.239 1.00 11.66 152 ASP B CA 1
ATOM 3669 C C . ASP B 1 160 ? 63.234 16.729 70.858 1.00 11.09 152 ASP B C 1
ATOM 3670 O O . ASP B 1 160 ? 62.193 16.864 71.509 1.00 10.66 152 ASP B O 1
ATOM 3675 N N . ILE B 1 161 ? 64.104 17.725 70.677 1.00 10.46 153 ILE B N 1
ATOM 3676 C CA . ILE B 1 161 ? 63.883 19.035 71.277 1.00 10.17 153 ILE B CA 1
ATOM 3677 C C . ILE B 1 161 ? 64.273 20.123 70.295 1.00 10.23 153 ILE B C 1
ATOM 3678 O O . ILE B 1 161 ? 65.368 20.092 69.726 1.00 9.70 153 ILE B O 1
ATOM 3683 N N . ALA B 1 162 ? 63.359 21.065 70.073 1.00 8.14 154 ALA B N 1
ATOM 3684 C CA . ALA B 1 162 ? 63.638 22.241 69.245 1.00 7.98 154 ALA B CA 1
ATOM 3685 C C . ALA B 1 162 ? 63.526 23.510 70.062 1.00 6.78 154 ALA B C 1
ATOM 3686 O O . ALA B 1 162 ? 62.463 23.831 70.604 1.00 6.70 154 ALA B O 1
ATOM 3688 N N . ILE B 1 163 ? 64.617 24.251 70.112 1.00 7.26 155 ILE B N 1
ATOM 3689 C CA . ILE B 1 163 ? 64.686 25.519 70.861 1.00 7.87 155 ILE B CA 1
ATOM 3690 C C . ILE B 1 163 ? 64.578 26.722 69.905 1.00 8.40 155 ILE B C 1
ATOM 3691 O O . ILE B 1 163 ? 65.411 26.902 68.992 1.00 9.08 155 ILE B O 1
ATOM 3696 N N . LEU B 1 164 ? 63.538 27.535 70.130 1.00 7.23 156 LEU B N 1
ATOM 3697 C CA . LEU B 1 164 ? 63.025 28.499 69.145 1.00 6.69 156 LEU B CA 1
ATOM 3698 C C . LEU B 1 164 ? 62.773 29.863 69.775 1.00 6.97 156 LEU B C 1
ATOM 3699 O O . LEU B 1 164 ? 62.537 29.969 70.954 1.00 6.33 156 LEU B O 1
ATOM 3704 N N . GLY B 1 165 ? 62.843 30.894 68.952 1.00 9.33 157 GLY B N 1
ATOM 3705 C CA . GLY B 1 165 ? 62.277 32.181 69.259 1.00 9.41 157 GLY B CA 1
ATOM 3706 C C . GLY B 1 165 ? 61.268 32.600 68.221 1.00 9.48 157 GLY B C 1
ATOM 3707 O O . GLY B 1 165 ? 60.944 31.853 67.314 1.00 10.02 157 GLY B O 1
ATOM 3716 N N . GLY B 1 167 ? 60.022 36.236 65.899 1.00 10.04 159 GLY B N 1
ATOM 3717 C CA . GLY B 1 167 ? 60.301 37.610 65.544 1.00 12.03 159 GLY B CA 1
ATOM 3718 C C . GLY B 1 167 ? 59.064 38.471 65.511 1.00 12.88 159 GLY B C 1
ATOM 3719 O O . GLY B 1 167 ? 57.939 37.970 65.655 1.00 10.60 159 GLY B O 1
ATOM 3720 N N . SER B 1 168 ? 59.276 39.775 65.285 1.00 12.50 160 SER B N 1
ATOM 3721 C CA . SER B 1 168 ? 58.189 40.743 65.242 1.00 13.64 160 SER B CA 1
ATOM 3722 C C . SER B 1 168 ? 57.249 40.551 64.040 1.00 14.06 160 SER B C 1
ATOM 3723 O O . SER B 1 168 ? 56.109 41.020 64.060 1.00 16.58 160 SER B O 1
ATOM 3726 N N . ASP B 1 169 ? 57.718 39.842 62.999 1.00 12.00 161 ASP B N 1
ATOM 3727 C CA . ASP B 1 169 ? 56.882 39.442 61.856 1.00 10.45 161 ASP B CA 1
ATOM 3728 C C . ASP B 1 169 ? 56.340 38.007 61.991 1.00 9.60 161 ASP B C 1
ATOM 3729 O O . ASP B 1 169 ? 55.910 37.403 61.002 1.00 9.07 161 ASP B O 1
ATOM 3734 N N . PHE B 1 170 ? 56.372 37.469 63.209 1.00 8.92 162 PHE B N 1
ATOM 3735 C CA . PHE B 1 170 ? 55.919 36.109 63.512 1.00 7.56 162 PHE B CA 1
ATOM 3736 C C . PHE B 1 170 ? 56.766 34.953 62.915 1.00 9.35 162 PHE B C 1
ATOM 3737 O O . PHE B 1 170 ? 56.388 33.791 63.027 1.00 7.75 162 PHE B O 1
ATOM 3745 N N . HIS B 1 171 ? 57.924 35.253 62.338 1.00 8.73 163 HIS B N 1
ATOM 3746 C CA . HIS B 1 171 ? 58.794 34.191 61.847 1.00 7.97 163 HIS B CA 1
ATOM 3747 C C . HIS B 1 171 ? 59.416 33.427 63.005 1.00 8.27 163 HIS B C 1
ATOM 3748 O O . HIS B 1 171 ? 59.554 33.938 64.132 1.00 7.53 163 HIS B O 1
ATOM 3755 N N . ILE B 1 172 ? 59.725 32.178 62.742 1.00 7.89 164 ILE B N 1
ATOM 3756 C CA . ILE B 1 172 ? 60.490 31.331 63.683 1.00 7.82 164 ILE B CA 1
ATOM 3757 C C . ILE B 1 172 ? 61.571 30.670 62.822 1.00 8.33 164 ILE B C 1
ATOM 3758 O O . ILE B 1 172 ? 61.399 30.606 61.607 1.00 9.26 164 ILE B O 1
ATOM 3763 N N . ALA B 1 173 ? 62.670 30.191 63.415 1.00 8.08 165 ALA B N 1
ATOM 3764 C CA . ALA B 1 173 ? 63.779 29.676 62.599 1.00 7.38 165 ALA B CA 1
ATOM 3765 C C . ALA B 1 173 ? 64.133 30.754 61.566 1.00 8.12 165 ALA B C 1
ATOM 3766 O O . ALA B 1 173 ? 64.199 31.926 61.919 1.00 9.05 165 ALA B O 1
ATOM 3768 N N . SER B 1 174 ? 64.296 30.385 60.288 1.00 7.71 166 SER B N 1
ATOM 3769 C CA . SER B 1 174 ? 64.218 31.382 59.198 1.00 6.21 166 SER B CA 1
ATOM 3770 C C . SER B 1 174 ? 63.043 31.082 58.262 1.00 6.52 166 SER B C 1
ATOM 3771 O O . SER B 1 174 ? 63.139 31.176 57.037 1.00 7.04 166 SER B O 1
ATOM 3774 N N . LEU B 1 175 ? 61.919 30.770 58.873 1.00 6.81 167 LEU B N 1
ATOM 3775 C CA . LEU B 1 175 ? 60.685 30.514 58.167 1.00 7.03 167 LEU B CA 1
ATOM 3776 C C . LEU B 1 175 ? 59.897 31.805 58.189 1.00 6.69 167 LEU B C 1
ATOM 3777 O O . LEU B 1 175 ? 59.161 32.074 59.139 1.00 7.09 167 LEU B O 1
ATOM 3782 N N . PHE B 1 176 ? 60.093 32.614 57.142 1.00 7.58 168 PHE B N 1
ATOM 3783 C CA . PHE B 1 176 ? 59.522 33.967 57.043 1.00 8.10 168 PHE B CA 1
ATOM 3784 C C . PHE B 1 176 ? 58.189 33.929 56.313 1.00 7.43 168 PHE B C 1
ATOM 3785 O O . PHE B 1 176 ? 58.099 33.407 55.183 1.00 5.31 168 PHE B O 1
ATOM 3793 N N . PRO B 1 177 ? 57.141 34.450 56.955 1.00 7.60 169 PRO B N 1
ATOM 3794 C CA . PRO B 1 177 ? 55.862 34.677 56.251 1.00 7.86 169 PRO B CA 1
ATOM 3795 C C . PRO B 1 177 ? 56.039 35.504 54.986 1.00 8.86 169 PRO B C 1
ATOM 3796 O O . PRO B 1 177 ? 56.856 36.463 54.974 1.00 8.54 169 PRO B O 1
ATOM 3800 N N . ASN B 1 178 ? 55.330 35.174 53.907 1.00 8.24 170 ASN B N 1
ATOM 3801 C CA . ASN B 1 178 ? 54.503 33.980 53.760 1.00 7.32 170 ASN B CA 1
ATOM 3802 C C . ASN B 1 178 ? 55.406 32.820 53.419 1.00 8.60 170 ASN B C 1
ATOM 3803 O O . ASN B 1 178 ? 56.144 32.868 52.410 1.00 9.06 170 ASN B O 1
ATOM 3808 N N . ILE B 1 179 ? 55.382 31.788 54.263 1.00 6.12 171 ILE B N 1
ATOM 3809 C CA . ILE B 1 179 ? 56.380 30.730 54.184 1.00 6.22 171 ILE B CA 1
ATOM 3810 C C . ILE B 1 179 ? 56.293 29.966 52.859 1.00 7.73 171 ILE B C 1
ATOM 3811 O O . ILE B 1 179 ? 57.307 29.654 52.251 1.00 7.06 171 ILE B O 1
ATOM 3816 N N . PHE B 1 180 ? 55.079 29.659 52.416 1.00 8.64 172 PHE B N 1
ATOM 3817 C CA . PHE B 1 180 ? 54.925 29.022 51.125 1.00 8.76 172 PHE B CA 1
ATOM 3818 C C . PHE B 1 180 ? 55.433 29.876 49.934 1.00 9.36 172 PHE B C 1
ATOM 3819 O O . PHE B 1 180 ? 56.178 29.367 49.085 1.00 9.10 172 PHE B O 1
ATOM 3827 N N . PHE B 1 181 ? 55.043 31.156 49.873 1.00 8.67 173 PHE B N 1
ATOM 3828 C CA . PHE B 1 181 ? 55.489 32.052 48.798 1.00 9.03 173 PHE B CA 1
ATOM 3829 C C . PHE B 1 181 ? 57.024 32.190 48.797 1.00 9.02 173 PHE B C 1
ATOM 3830 O O . PHE B 1 181 ? 57.657 32.105 47.752 1.00 6.28 173 PHE B O 1
ATOM 3838 N N . ASN B 1 182 ? 57.594 32.404 49.974 1.00 8.85 174 ASN B N 1
ATOM 3839 C CA . ASN B 1 182 ? 59.038 32.618 50.129 1.00 7.53 174 ASN B CA 1
ATOM 3840 C C . ASN B 1 182 ? 59.828 31.373 49.747 1.00 7.04 174 ASN B C 1
ATOM 3841 O O . ASN B 1 182 ? 60.761 31.450 48.992 1.00 7.79 174 ASN B O 1
ATOM 3846 N N . ILE B 1 183 ? 59.432 30.219 50.267 1.00 8.26 175 ILE B N 1
ATOM 3847 C CA . ILE B 1 183 ? 60.065 28.972 49.900 1.00 8.19 175 ILE B CA 1
ATOM 3848 C C . ILE B 1 183 ? 59.853 28.647 48.419 1.00 8.89 175 ILE B C 1
ATOM 3849 O O . ILE B 1 183 ? 60.810 28.284 47.730 1.00 9.41 175 ILE B O 1
ATOM 3854 N N . TYR B 1 184 ? 58.623 28.789 47.900 1.00 9.42 176 TYR B N 1
ATOM 3855 C CA . TYR B 1 184 ? 58.400 28.479 46.484 1.00 9.36 176 TYR B CA 1
ATOM 3856 C C . TYR B 1 184 ? 59.295 29.334 45.586 1.00 9.80 176 TYR B C 1
ATOM 3857 O O . TYR B 1 184 ? 59.998 28.829 44.693 1.00 11.21 176 TYR B O 1
ATOM 3874 N N . ASN B 1 186 ? 61.938 31.090 46.178 1.00 7.48 178 ASN B N 1
ATOM 3875 C CA . ASN B 1 186 ? 63.401 30.939 46.356 1.00 8.69 178 ASN B CA 1
ATOM 3876 C C . ASN B 1 186 ? 63.976 29.578 45.970 1.00 10.35 178 ASN B C 1
ATOM 3877 O O . ASN B 1 186 ? 65.180 29.473 45.717 1.00 10.88 178 ASN B O 1
ATOM 3882 N N . ASN B 1 187 ? 63.147 28.533 45.962 1.00 10.06 179 ASN B N 1
ATOM 3883 C CA . ASN B 1 187 ? 63.640 27.149 45.854 1.00 9.90 179 ASN B CA 1
ATOM 3884 C C . ASN B 1 187 ? 63.093 26.394 44.640 1.00 11.76 179 ASN B C 1
ATOM 3885 O O . ASN B 1 187 ? 63.801 25.591 44.028 1.00 11.41 179 ASN B O 1
ATOM 3890 N N . TYR B 1 188 ? 61.818 26.604 44.325 1.00 11.30 180 TYR B N 1
ATOM 3891 C CA . TYR B 1 188 ? 61.149 25.782 43.302 1.00 10.60 180 TYR B CA 1
ATOM 3892 C C . TYR B 1 188 ? 60.981 26.519 41.970 1.00 11.58 180 TYR B C 1
ATOM 3893 O O . TYR B 1 188 ? 61.072 25.903 40.898 1.00 11.98 180 TYR B O 1
ATOM 3902 N N . GLN B 1 189 ? 60.750 27.823 42.035 1.00 11.01 181 GLN B N 1
ATOM 3903 C CA . GLN B 1 189 ? 60.597 28.632 40.841 1.00 14.24 181 GLN B CA 1
ATOM 3904 C C . GLN B 1 189 ? 61.873 28.506 39.959 1.00 13.92 181 GLN B C 1
ATOM 3905 O O . GLN B 1 189 ? 63.005 28.697 40.429 1.00 11.88 181 GLN B O 1
ATOM 3911 N N . ASN B 1 190 ? 61.657 28.144 38.694 1.00 14.68 182 ASN B N 1
ATOM 3912 C CA . ASN B 1 190 ? 62.731 27.923 37.743 1.00 15.19 182 ASN B CA 1
ATOM 3913 C C . ASN B 1 190 ? 63.716 26.828 38.189 1.00 15.35 182 ASN B C 1
ATOM 3914 O O . ASN B 1 190 ? 64.880 26.819 37.777 1.00 16.24 182 ASN B O 1
ATOM 3919 N N . SER B 1 191 ? 63.224 25.916 39.024 1.00 14.40 183 SER B N 1
ATOM 3920 C CA . SER B 1 191 ? 64.024 24.842 39.630 1.00 14.54 183 SER B CA 1
ATOM 3921 C C . SER B 1 191 ? 65.359 25.327 40.174 1.00 14.75 183 SER B C 1
ATOM 3922 O O . SER B 1 191 ? 66.385 24.686 39.960 1.00 15.03 183 SER B O 1
ATOM 3925 N N . TYR B 1 192 ? 65.358 26.454 40.884 1.00 13.59 184 TYR B N 1
ATOM 3926 C CA . TYR B 1 192 ? 66.603 27.048 41.313 1.00 12.97 184 TYR B CA 1
ATOM 3927 C C . TYR B 1 192 ? 67.373 26.078 42.221 1.00 13.68 184 TYR B C 1
ATOM 3928 O O . TYR B 1 192 ? 68.598 25.918 42.092 1.00 10.88 184 TYR B O 1
ATOM 3937 N N . ILE B 1 193 ? 66.656 25.434 43.142 1.00 12.82 185 ILE B N 1
ATOM 3938 C CA . ILE B 1 193 ? 67.282 24.515 44.071 1.00 11.92 185 ILE B CA 1
ATOM 3939 C C . ILE B 1 193 ? 66.680 23.136 43.988 1.00 11.22 185 ILE B C 1
ATOM 3940 O O . ILE B 1 193 ? 67.406 22.163 43.858 1.00 12.23 185 ILE B O 1
ATOM 3945 N N . TYR B 1 194 ? 65.358 23.057 44.061 1.00 10.80 186 TYR B N 1
ATOM 3946 C CA . TYR B 1 194 ? 64.619 21.798 43.858 1.00 11.45 186 TYR B CA 1
ATOM 3947 C C . TYR B 1 194 ? 63.760 21.872 42.585 1.00 12.34 186 TYR B C 1
ATOM 3948 O O . TYR B 1 194 ? 63.518 22.950 42.054 1.00 12.99 186 TYR B O 1
ATOM 3957 N N . ASP B 1 195 ? 63.280 20.727 42.099 1.00 14.53 187 ASP B N 1
ATOM 3958 C CA . ASP B 1 195 ? 62.571 20.722 40.821 1.00 15.75 187 ASP B CA 1
ATOM 3959 C C . ASP B 1 195 ? 61.181 21.342 40.863 1.00 16.26 187 ASP B C 1
ATOM 3960 O O . ASP B 1 195 ? 60.349 20.935 41.638 1.00 15.87 187 ASP B O 1
ATOM 3965 N N . GLU B 1 196 ? 60.942 22.306 39.977 1.00 19.44 188 GLU B N 1
ATOM 3966 C CA . GLU B 1 196 ? 59.623 22.947 39.851 1.00 22.19 188 GLU B CA 1
ATOM 3967 C C . GLU B 1 196 ? 58.509 21.912 39.673 1.00 24.07 188 GLU B C 1
ATOM 3968 O O . GLU B 1 196 ? 57.417 22.080 40.209 1.00 24.84 188 GLU B O 1
ATOM 3974 N N . SER B 1 197 ? 58.787 20.840 38.921 1.00 24.61 189 SER B N 1
ATOM 3975 C CA . SER B 1 197 ? 57.770 19.836 38.598 1.00 27.07 189 SER B CA 1
ATOM 3976 C C . SER B 1 197 ? 57.502 18.880 39.733 1.00 28.11 189 SER B C 1
ATOM 3977 O O . SER B 1 197 ? 56.562 18.093 39.667 1.00 27.91 189 SER B O 1
ATOM 3980 N N . SER B 1 198 ? 58.331 18.925 40.771 1.00 30.18 190 SER B N 1
ATOM 3981 C CA . SER B 1 198 ? 58.136 18.050 41.914 1.00 32.58 190 SER B CA 1
ATOM 3982 C C . SER B 1 198 ? 56.961 18.521 42.783 1.00 34.67 190 SER B C 1
ATOM 3983 O O . SER B 1 198 ? 56.641 17.877 43.782 1.00 36.26 190 SER B O 1
ATOM 3986 N N . ILE B 1 199 ? 56.312 19.623 42.371 1.00 36.19 191 ILE B N 1
ATOM 3987 C CA . ILE B 1 199 ? 55.250 20.279 43.146 1.00 37.24 191 ILE B CA 1
ATOM 3988 C C . ILE B 1 199 ? 54.163 20.901 42.243 1.00 37.94 191 ILE B C 1
ATOM 3989 O O . ILE B 1 199 ? 54.463 21.664 41.315 1.00 37.67 191 ILE B O 1
ATOM 3994 N N . LYS B 1 200 ? 52.902 20.587 42.536 1.00 38.09 192 LYS B N 1
ATOM 3995 C CA . LYS B 1 200 ? 51.771 21.135 41.780 1.00 38.26 192 LYS B CA 1
ATOM 3996 C C . LYS B 1 200 ? 51.051 22.204 42.592 1.00 38.39 192 LYS B C 1
ATOM 3997 O O . LYS B 1 200 ? 50.262 21.881 43.479 1.00 38.28 192 LYS B O 1
ATOM 3999 N N . VAL B 1 201 ? 51.329 23.474 42.286 1.00 38.27 193 VAL B N 1
ATOM 4000 C CA . VAL B 1 201 ? 50.794 24.607 43.058 1.00 39.04 193 VAL B CA 1
ATOM 4001 C C . VAL B 1 201 ? 49.389 24.969 42.586 1.00 39.68 193 VAL B C 1
ATOM 4002 O O . VAL B 1 201 ? 49.149 25.065 41.383 1.00 39.59 193 VAL B O 1
ATOM 4006 N N . ALA B 1 202 ? 48.479 25.188 43.539 1.00 40.25 194 ALA B N 1
ATOM 4007 C CA . ALA B 1 202 ? 47.107 25.592 43.233 1.00 40.73 194 ALA B CA 1
ATOM 4008 C C . ALA B 1 202 ? 46.843 27.043 43.642 1.00 40.86 194 ALA B C 1
ATOM 4009 O O . ALA B 1 202 ? 47.218 27.460 44.731 1.00 39.40 194 ALA B O 1
ATOM 4011 N N . ASN B 1 203 ? 46.207 27.801 42.743 1.00 42.59 195 ASN B N 1
ATOM 4012 C CA . ASN B 1 203 ? 45.453 29.021 43.098 1.00 43.55 195 ASN B CA 1
ATOM 4013 C C . ASN B 1 203 ? 43.977 28.661 43.337 1.00 44.08 195 ASN B C 1
ATOM 4014 O O . ASN B 1 203 ? 43.165 29.499 43.743 1.00 43.26 195 ASN B O 1
ATOM 4019 N N . THR B 1 207 ? 43.963 26.443 46.379 1.00 40.68 199 THR B N 1
ATOM 4020 C CA . THR B 1 207 ? 43.249 26.024 47.586 1.00 40.58 199 THR B CA 1
ATOM 4021 C C . THR B 1 207 ? 43.532 26.973 48.764 1.00 38.01 199 THR B C 1
ATOM 4022 O O . THR B 1 207 ? 43.241 28.179 48.681 1.00 38.09 199 THR B O 1
ATOM 4026 N N . SER B 1 208 ? 44.074 26.425 49.856 1.00 34.05 200 SER B N 1
ATOM 4027 C CA . SER B 1 208 ? 44.547 27.235 50.981 1.00 30.63 200 SER B CA 1
ATOM 4028 C C . SER B 1 208 ? 46.059 27.199 51.011 1.00 27.11 200 SER B C 1
ATOM 4029 O O . SER B 1 208 ? 46.697 26.259 50.454 1.00 23.55 200 SER B O 1
ATOM 4032 N N . ASP B 1 209 ? 46.647 28.195 51.663 1.00 22.67 201 ASP B N 1
ATOM 4033 C CA . ASP B 1 209 ? 48.082 28.223 51.791 1.00 19.95 201 ASP B CA 1
ATOM 4034 C C . ASP B 1 209 ? 48.537 27.013 52.581 1.00 16.92 201 ASP B C 1
ATOM 4035 O O . ASP B 1 209 ? 49.618 26.524 52.360 1.00 16.72 201 ASP B O 1
ATOM 4040 N N . ASN B 1 210 ? 47.699 26.537 53.503 1.00 16.06 202 ASN B N 1
ATOM 4041 C CA . ASN B 1 210 ? 48.057 25.409 54.352 1.00 15.66 202 ASN B CA 1
ATOM 4042 C C . ASN B 1 210 ? 48.215 24.123 53.541 1.00 15.55 202 ASN B C 1
ATOM 4043 O O . ASN B 1 210 ? 49.102 23.293 53.816 1.00 14.46 202 ASN B O 1
ATOM 4048 N N . ASP B 1 211 ? 47.336 23.964 52.566 1.00 14.67 203 ASP B N 1
ATOM 4049 C CA . ASP B 1 211 ? 47.355 22.804 51.708 1.00 16.41 203 ASP B CA 1
ATOM 4050 C C . ASP B 1 211 ? 48.595 22.844 50.827 1.00 14.86 203 ASP B C 1
ATOM 4051 O O . ASP B 1 211 ? 49.278 21.841 50.693 1.00 15.19 203 ASP B O 1
ATOM 4056 N N . ASN B 1 212 ? 48.909 24.011 50.267 1.00 13.04 204 ASN B N 1
ATOM 4057 C CA . ASN B 1 212 ? 50.134 24.164 49.483 1.00 14.40 204 ASN B CA 1
ATOM 4058 C C . ASN B 1 212 ? 51.417 23.909 50.317 1.00 14.53 204 ASN B C 1
ATOM 4059 O O . ASN B 1 212 ? 52.333 23.230 49.864 1.00 13.36 204 ASN B O 1
ATOM 4064 N N . LEU B 1 213 ? 51.462 24.441 51.533 1.00 14.06 205 LEU B N 1
ATOM 4065 C CA . LEU B 1 213 ? 52.573 24.162 52.484 1.00 15.84 205 LEU B CA 1
ATOM 4066 C C . LEU B 1 213 ? 52.822 22.669 52.646 1.00 15.62 205 LEU B C 1
ATOM 4067 O O . LEU B 1 213 ? 53.974 22.218 52.720 1.00 14.92 205 LEU B O 1
ATOM 4072 N N . ASP B 1 214 ? 51.730 21.906 52.721 1.00 15.87 206 ASP B N 1
ATOM 4073 C CA . ASP B 1 214 ? 51.791 20.467 52.868 1.00 18.59 206 ASP B CA 1
ATOM 4074 C C . ASP B 1 214 ? 52.489 19.790 51.696 1.00 17.28 206 ASP B C 1
ATOM 4075 O O . ASP B 1 214 ? 52.928 18.664 51.822 1.00 18.34 206 ASP B O 1
ATOM 4080 N N . LEU B 1 215 ? 52.598 20.475 50.568 1.00 16.42 207 LEU B N 1
ATOM 4081 C CA . LEU B 1 215 ? 53.243 19.896 49.396 1.00 17.93 207 LEU B CA 1
ATOM 4082 C C . LEU B 1 215 ? 54.766 19.937 49.498 1.00 19.16 207 LEU B C 1
ATOM 4083 O O . LEU B 1 215 ? 55.432 19.201 48.798 1.00 20.17 207 LEU B O 1
ATOM 4088 N N . LEU B 1 216 ? 55.296 20.795 50.369 1.00 20.04 208 LEU B N 1
ATOM 4089 C CA . LEU B 1 216 ? 56.753 20.928 50.560 1.00 21.11 208 LEU B CA 1
ATOM 4090 C C . LEU B 1 216 ? 57.338 19.724 51.316 1.00 20.66 208 LEU B C 1
ATOM 4091 O O . LEU B 1 216 ? 56.989 19.474 52.460 1.00 22.64 208 LEU B O 1
ATOM 4096 N N . LYS B 1 217 ? 58.215 18.970 50.667 1.00 17.87 209 LYS B N 1
ATOM 4097 C CA . LYS B 1 217 ? 58.680 17.707 51.240 1.00 18.04 209 LYS B CA 1
ATOM 4098 C C . LYS B 1 217 ? 60.153 17.686 51.641 1.00 15.44 209 LYS B C 1
ATOM 4099 O O . LYS B 1 217 ? 60.618 16.687 52.184 1.00 15.24 209 LYS B O 1
ATOM 4105 N N . GLU B 1 218 ? 60.894 18.758 51.391 1.00 12.31 210 GLU B N 1
ATOM 4106 C CA . GLU B 1 218 ? 62.314 18.752 51.762 1.00 11.42 210 GLU B CA 1
ATOM 4107 C C . GLU B 1 218 ? 62.531 19.137 53.218 1.00 10.54 210 GLU B C 1
ATOM 4108 O O . GLU B 1 218 ? 61.631 19.656 53.865 1.00 11.34 210 GLU B O 1
ATOM 4114 N N . TYR B 1 219 ? 63.751 18.894 53.718 1.00 10.05 211 TYR B N 1
ATOM 4115 C CA . TYR B 1 219 ? 64.092 19.170 55.120 1.00 9.59 211 TYR B CA 1
ATOM 4116 C C . TYR B 1 219 ? 64.674 20.540 55.316 1.00 9.15 211 TYR B C 1
ATOM 4117 O O . TYR B 1 219 ? 64.592 21.092 56.416 1.00 8.65 211 TYR B O 1
ATOM 4126 N N . VAL B 1 220 ? 65.291 21.068 54.258 1.00 6.14 212 VAL B N 1
ATOM 4127 C CA . VAL B 1 220 ? 66.017 22.341 54.321 1.00 6.62 212 VAL B CA 1
ATOM 4128 C C . VAL B 1 220 ? 65.699 23.165 53.077 1.00 6.55 212 VAL B C 1
ATOM 4129 O O . VAL B 1 220 ? 65.635 22.623 51.935 1.00 8.57 212 VAL B O 1
ATOM 4133 N N . TYR B 1 221 ? 65.490 24.459 53.296 1.00 7.12 213 TYR B N 1
ATOM 4134 C CA . TYR B 1 221 ? 65.185 25.428 52.241 1.00 7.21 213 TYR B CA 1
ATOM 4135 C C . TYR B 1 221 ? 65.994 26.727 52.369 1.00 8.17 213 TYR B C 1
ATOM 4136 O O . TYR B 1 221 ? 66.449 27.103 53.465 1.00 7.41 213 TYR B O 1
ATOM 4145 N N . PHE B 1 222 ? 66.166 27.388 51.227 1.00 8.53 214 PHE B N 1
ATOM 4146 C CA . PHE B 1 222 ? 66.655 28.769 51.111 1.00 9.05 214 PHE B CA 1
ATOM 4147 C C . PHE B 1 222 ? 65.487 29.734 51.385 1.00 8.36 214 PHE B C 1
ATOM 4148 O O . PHE B 1 222 ? 64.430 29.614 50.783 1.00 9.15 214 PHE B O 1
ATOM 4156 N N . THR B 1 223 ? 65.672 30.671 52.302 1.00 7.85 215 THR B N 1
ATOM 4157 C CA . THR B 1 223 ? 64.700 31.728 52.478 1.00 7.65 215 THR B CA 1
ATOM 4158 C C . THR B 1 223 ? 65.386 33.079 52.462 1.00 7.48 215 THR B C 1
ATOM 4159 O O . THR B 1 223 ? 66.601 33.165 52.611 1.00 4.67 215 THR B O 1
ATOM 4163 N N . THR B 1 224 ? 64.604 34.133 52.259 1.00 7.77 216 THR B N 1
ATOM 4164 C CA . THR B 1 224 ? 65.120 35.468 52.258 1.00 6.99 216 THR B CA 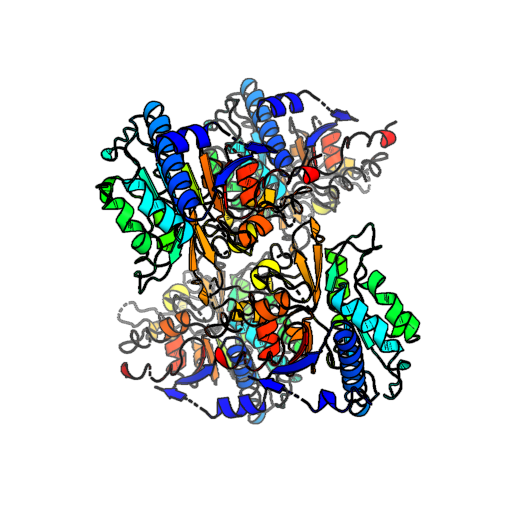1
ATOM 4165 C C . THR B 1 224 ? 64.352 36.421 53.162 1.00 8.58 216 THR B C 1
ATOM 4166 O O . THR B 1 224 ? 63.140 36.290 53.381 1.00 5.92 216 THR B O 1
ATOM 4170 N N . THR B 1 225 ? 65.088 37.405 53.656 1.00 8.14 217 THR B N 1
ATOM 4171 C CA . THR B 1 225 ? 64.540 38.509 54.417 1.00 7.62 217 THR B CA 1
ATOM 4172 C C . THR B 1 225 ? 65.340 39.774 54.018 1.00 8.48 217 THR B C 1
ATOM 4173 O O . THR B 1 225 ? 65.986 39.796 52.961 1.00 8.10 217 THR B O 1
ATOM 4177 N N . ASN B 1 226 ? 65.276 40.812 54.837 1.00 7.36 218 ASN B N 1
ATOM 4178 C CA . ASN B 1 226 ? 65.919 42.062 54.508 1.00 7.96 218 ASN B CA 1
ATOM 4179 C C . ASN B 1 226 ? 67.448 41.972 54.684 1.00 9.06 218 ASN B C 1
ATOM 4180 O O . ASN B 1 226 ? 67.982 41.069 55.366 1.00 7.67 218 ASN B O 1
ATOM 4185 N N . ASN B 1 227 ? 68.134 42.912 54.056 1.00 9.94 219 ASN B N 1
ATOM 4186 C CA . ASN B 1 227 ? 69.573 42.831 53.905 1.00 10.86 219 ASN B CA 1
ATOM 4187 C C . ASN B 1 227 ? 70.269 43.207 55.235 1.00 11.06 219 ASN B C 1
ATOM 4188 O O . ASN B 1 227 ? 71.332 42.705 55.555 1.00 11.72 219 ASN B O 1
ATOM 4193 N N . PHE B 1 228 ? 69.632 44.057 56.024 1.00 9.81 220 PHE B N 1
ATOM 4194 C CA . PHE B 1 228 ? 70.176 44.425 57.311 1.00 10.58 220 PHE B CA 1
ATOM 4195 C C . PHE B 1 228 ? 70.321 43.204 58.235 1.00 11.51 220 PHE B C 1
ATOM 4196 O O . PHE B 1 228 ? 71.320 43.078 58.957 1.00 10.92 220 PHE B O 1
ATOM 4204 N N . ASP B 1 229 ? 69.322 42.317 58.190 1.00 10.34 221 ASP B N 1
ATOM 4205 C CA . ASP B 1 229 ? 69.237 41.139 59.060 1.00 10.62 221 ASP B CA 1
ATOM 4206 C C . ASP B 1 229 ? 69.942 39.914 58.439 1.00 9.83 221 ASP B C 1
ATOM 4207 O O . ASP B 1 229 ? 69.864 38.791 58.975 1.00 10.16 221 ASP B O 1
ATOM 4212 N N . VAL B 1 230 ? 70.607 40.154 57.314 1.00 9.55 222 VAL B N 1
ATOM 4213 C CA . VAL B 1 230 ? 71.284 39.154 56.477 1.00 8.43 222 VAL B CA 1
ATOM 4214 C C . VAL B 1 230 ? 70.237 38.483 55.595 1.00 8.90 222 VAL B C 1
ATOM 4215 O O . VAL B 1 230 ? 69.375 37.730 56.075 1.00 8.72 222 VAL B O 1
ATOM 4219 N N . ARG B 1 231 ? 70.273 38.821 54.316 1.00 9.30 223 ARG B N 1
ATOM 4220 C CA . ARG B 1 231 ? 69.169 38.541 53.399 1.00 10.12 223 ARG B CA 1
ATOM 4221 C C . ARG B 1 231 ? 68.995 37.053 53.185 1.00 9.98 223 ARG B C 1
ATOM 4222 O O . ARG B 1 231 ? 67.859 36.534 53.149 1.00 7.50 223 ARG B O 1
ATOM 4230 N N . LYS B 1 232 ? 70.103 36.349 53.000 1.00 9.02 224 LYS B N 1
ATOM 4231 C CA . LYS B 1 232 ? 70.000 34.957 52.597 1.00 8.65 224 LYS B CA 1
ATOM 4232 C C . LYS B 1 232 ? 70.046 34.060 53.819 1.00 7.30 224 LYS B C 1
ATOM 4233 O O . LYS B 1 232 ? 70.913 34.240 54.691 1.00 6.66 224 LYS B O 1
ATOM 4239 N N . ARG B 1 233 ? 69.112 33.107 53.877 1.00 6.64 225 ARG B N 1
ATOM 4240 C CA . ARG B 1 233 ? 68.958 32.213 55.033 1.00 7.47 225 ARG B CA 1
ATOM 4241 C C . ARG B 1 233 ? 68.826 30.772 54.640 1.00 6.86 225 ARG B C 1
ATOM 4242 O O . ARG B 1 233 ? 68.342 30.458 53.564 1.00 6.95 225 ARG B O 1
ATOM 4250 N N . ILE B 1 234 ? 69.283 29.893 55.539 1.00 7.97 226 ILE B N 1
ATOM 4251 C CA . ILE B 1 234 ? 69.097 28.461 55.423 1.00 8.97 226 ILE B CA 1
ATOM 4252 C C . ILE B 1 234 ? 68.216 28.066 56.585 1.00 9.58 226 ILE B C 1
ATOM 4253 O O . ILE B 1 234 ? 68.509 28.416 57.740 1.00 9.66 226 ILE B O 1
ATOM 4258 N N . THR B 1 235 ? 67.155 27.329 56.309 1.00 8.99 227 THR B N 1
ATOM 4259 C CA . THR B 1 235 ? 66.255 26.896 57.379 1.00 7.32 227 THR B CA 1
ATOM 4260 C C . THR B 1 235 ? 65.839 25.443 57.223 1.00 7.24 227 THR B C 1
ATOM 4261 O O . THR B 1 235 ? 65.619 24.944 56.101 1.00 6.47 227 THR B O 1
ATOM 4265 N N . VAL B 1 236 ? 65.716 24.763 58.358 1.00 5.65 228 VAL B N 1
ATOM 4266 C CA . VAL B 1 236 ? 64.996 23.496 58.408 1.00 6.77 228 VAL B CA 1
ATOM 4267 C C . VAL B 1 236 ? 63.509 23.794 58.178 1.00 7.12 228 VAL B C 1
ATOM 4268 O O . VAL B 1 236 ? 63.083 24.939 58.293 1.00 8.68 228 VAL B O 1
ATOM 4272 N N . SER B 1 237 ? 62.754 22.777 57.793 1.00 7.95 229 SER B N 1
ATOM 4273 C CA . SER B 1 237 ? 61.391 22.974 57.327 1.00 8.36 229 SER B CA 1
ATOM 4274 C C . SER B 1 237 ? 60.463 23.070 58.528 1.00 7.52 229 SER B C 1
ATOM 4275 O O . SER B 1 237 ? 60.762 22.528 59.601 1.00 7.61 229 SER B O 1
ATOM 4278 N N . LEU B 1 238 ? 59.324 23.729 58.323 1.00 7.88 230 LEU B N 1
ATOM 4279 C CA . LEU B 1 238 ? 58.232 23.743 59.320 1.00 7.74 230 LEU B CA 1
ATOM 4280 C C . LEU B 1 238 ? 57.790 22.316 59.683 1.00 8.96 230 LEU B C 1
ATOM 4281 O O . LEU B 1 238 ? 57.580 22.021 60.841 1.00 9.31 230 LEU B O 1
ATOM 4286 N N . ASP B 1 239 ? 57.697 21.425 58.687 1.00 10.29 231 ASP B N 1
ATOM 4287 C CA . ASP B 1 239 ? 57.308 20.018 58.938 1.00 11.48 231 ASP B CA 1
ATOM 4288 C C . ASP B 1 239 ? 58.262 19.318 59.885 1.00 11.08 231 ASP B C 1
ATOM 4289 O O . ASP B 1 239 ? 57.839 18.555 60.783 1.00 10.47 231 ASP B O 1
ATOM 4294 N N . LEU B 1 240 ? 59.569 19.541 59.696 1.00 11.02 232 LEU B N 1
ATOM 4295 C CA . LEU B 1 240 ? 60.564 18.941 60.593 1.00 11.07 232 LEU B CA 1
ATOM 4296 C C . LEU B 1 240 ? 60.341 19.399 62.024 1.00 10.00 232 LEU B C 1
ATOM 4297 O O . LEU B 1 240 ? 60.381 18.601 62.943 1.00 12.40 232 LEU B O 1
ATOM 4302 N N . LEU B 1 241 ? 60.140 20.694 62.212 1.00 8.13 233 LEU B N 1
ATOM 4303 C CA . LEU B 1 241 ? 59.930 21.264 63.545 1.00 8.31 233 LEU B CA 1
ATOM 4304 C C . LEU B 1 241 ? 58.630 20.750 64.177 1.00 9.38 233 LEU B C 1
ATOM 4305 O O . LEU B 1 241 ? 58.605 20.451 65.353 1.00 10.32 233 LEU B O 1
ATOM 4310 N N . GLY B 1 242 ? 57.560 20.656 63.382 1.00 8.87 234 GLY B N 1
ATOM 4311 C CA . GLY B 1 242 ? 56.288 20.123 63.861 1.00 9.83 234 GLY B CA 1
ATOM 4312 C C . GLY B 1 242 ? 56.367 18.711 64.393 1.00 11.03 234 GLY B C 1
ATOM 4313 O O . GLY B 1 242 ? 55.590 18.328 65.276 1.00 13.24 234 GLY B O 1
ATOM 4314 N N . ASN B 1 243 ? 57.289 17.930 63.848 1.00 12.90 235 ASN B N 1
ATOM 4315 C CA . ASN B 1 243 ? 57.496 16.556 64.251 1.00 15.19 235 ASN B CA 1
ATOM 4316 C C . ASN B 1 243 ? 58.396 16.419 65.487 1.00 14.88 235 ASN B C 1
ATOM 4317 O O . ASN B 1 243 ? 58.542 15.325 66.016 1.00 16.63 235 ASN B O 1
ATOM 4322 N N . ALA B 1 244 ? 59.005 17.520 65.932 1.00 11.53 236 ALA B N 1
ATOM 4323 C CA . ALA B 1 244 ? 59.790 17.512 67.161 1.00 12.37 236 ALA B CA 1
ATOM 4324 C C . ALA B 1 244 ? 58.938 17.052 68.375 1.00 11.72 236 ALA B C 1
ATOM 4325 O O . ALA B 1 244 ? 57.748 17.425 68.521 1.00 14.77 236 ALA B O 1
ATOM 4327 N N . SER B 1 245 ? 59.555 16.240 69.227 1.00 11.69 237 SER B N 1
ATOM 4328 C CA A SER B 1 245 ? 58.864 15.709 70.397 0.50 11.70 237 SER B CA 1
ATOM 4329 C CA B SER B 1 245 ? 58.918 15.699 70.440 0.50 12.39 237 SER B CA 1
ATOM 4330 C C . SER B 1 245 ? 58.561 16.801 71.415 1.00 11.75 237 SER B C 1
ATOM 4331 O O . SER B 1 245 ? 57.590 16.693 72.171 1.00 12.20 237 SER B O 1
ATOM 4336 N N . SER B 1 246 ? 59.374 17.855 71.398 1.00 10.42 238 SER B N 1
ATOM 4337 C CA . SER B 1 246 ? 59.232 18.991 72.295 1.00 10.80 238 SER B CA 1
ATOM 4338 C C . SER B 1 246 ? 59.696 20.240 71.567 1.00 10.55 238 SER B C 1
ATOM 4339 O O . SER B 1 246 ? 60.810 20.272 71.026 1.00 11.65 238 SER B O 1
ATOM 4342 N N . LYS B 1 247 ? 58.840 21.256 71.538 1.00 8.82 239 LYS B N 1
ATOM 4343 C CA . LYS B 1 247 ? 59.183 22.574 71.043 1.00 8.08 239 LYS B CA 1
ATOM 4344 C C . LYS B 1 247 ? 59.213 23.556 72.212 1.00 8.67 239 LYS B C 1
ATOM 4345 O O . LYS B 1 247 ? 58.232 23.667 72.956 1.00 11.29 239 LYS B O 1
ATOM 4351 N N . ILE B 1 248 ? 60.321 24.267 72.367 1.00 7.52 240 ILE B N 1
ATOM 4352 C CA . ILE B 1 248 ? 60.467 25.231 73.435 1.00 7.37 240 ILE B CA 1
ATOM 4353 C C . ILE B 1 248 ? 60.749 26.661 72.889 1.00 8.25 240 ILE B C 1
ATOM 4354 O O . ILE B 1 248 ? 61.818 26.942 72.304 1.00 7.42 240 ILE B O 1
ATOM 4359 N N . PHE B 1 249 ? 59.775 27.543 73.085 1.00 7.12 241 PHE B N 1
ATOM 4360 C CA . PHE B 1 249 ? 59.901 28.946 72.737 1.00 8.39 241 PHE B CA 1
ATOM 4361 C C . PHE B 1 249 ? 60.451 29.771 73.915 1.00 9.46 241 PHE B C 1
ATOM 4362 O O . PHE B 1 249 ? 60.039 29.605 75.059 1.00 8.50 241 PHE B O 1
ATOM 4370 N N . LEU B 1 250 ? 61.383 30.662 73.603 1.00 9.57 242 LEU B N 1
ATOM 4371 C CA . LEU B 1 250 ? 61.998 31.528 74.599 1.00 10.44 242 LEU B CA 1
ATOM 4372 C C . LEU B 1 250 ? 61.559 32.972 74.427 1.00 10.70 242 LEU B C 1
ATOM 4373 O O . LEU B 1 250 ? 62.120 33.698 73.613 1.00 13.12 242 LEU B O 1
ATOM 4378 N N . LEU B 1 251 ? 60.546 33.397 75.188 1.00 9.92 243 LEU B N 1
ATOM 4379 C CA . LEU B 1 251 ? 59.948 34.715 74.982 1.00 8.43 243 LEU B CA 1
ATOM 4380 C C . LEU B 1 251 ? 60.138 35.569 76.237 1.00 8.36 243 LEU B C 1
ATOM 4381 O O . LEU B 1 251 ? 59.317 35.538 77.135 1.00 6.86 243 LEU B O 1
ATOM 4386 N N . ASN B 1 252 ? 61.222 36.326 76.286 1.00 8.29 244 ASN B N 1
ATOM 4387 C CA . ASN B 1 252 ? 61.649 36.935 77.533 1.00 10.68 244 ASN B CA 1
ATOM 4388 C C . ASN B 1 252 ? 61.399 38.427 77.632 1.00 12.39 244 ASN B C 1
ATOM 4389 O O . ASN B 1 252 ? 62.088 39.124 78.384 1.00 14.64 244 ASN B O 1
ATOM 4394 N N . SER B 1 253 ? 60.417 38.921 76.890 1.00 12.32 245 SER B N 1
ATOM 4395 C CA . SER B 1 253 ? 60.006 40.308 77.016 1.00 12.34 245 SER B CA 1
ATOM 4396 C C . SER B 1 253 ? 58.531 40.449 76.794 1.00 11.87 245 SER B C 1
ATOM 4397 O O . SER B 1 253 ? 57.873 39.557 76.172 1.00 10.62 245 SER B O 1
ATOM 4400 N N . THR B 1 254 ? 57.992 41.568 77.270 1.00 11.25 246 THR B N 1
ATOM 4401 C CA . THR B 1 254 ? 56.592 41.918 77.011 1.00 11.52 246 THR B CA 1
ATOM 4402 C C . THR B 1 254 ? 56.339 42.168 75.526 1.00 12.19 246 THR B C 1
ATOM 4403 O O . THR B 1 254 ? 55.278 41.831 75.023 1.00 14.27 246 THR B O 1
ATOM 4407 N N . ASP B 1 255 ? 57.293 42.734 74.798 1.00 11.34 247 ASP B N 1
ATOM 4408 C CA . ASP B 1 255 ? 57.135 42.810 73.336 1.00 13.50 247 ASP B CA 1
ATOM 4409 C C . ASP B 1 255 ? 56.868 41.417 72.704 1.00 12.36 247 ASP B C 1
ATOM 4410 O O . ASP B 1 255 ? 55.994 41.262 71.829 1.00 10.99 247 ASP B O 1
ATOM 4415 N N . LYS B 1 256 ? 57.606 40.408 73.161 1.00 12.53 248 LYS B N 1
ATOM 4416 C CA . LYS B 1 256 ? 57.498 39.060 72.588 1.00 11.52 248 LYS B CA 1
ATOM 4417 C C . LYS B 1 256 ? 56.205 38.408 73.030 1.00 10.30 248 LYS B C 1
ATOM 4418 O O . LYS B 1 256 ? 55.551 37.715 72.251 1.00 8.32 248 LYS B O 1
ATOM 4424 N N . LEU B 1 257 ? 55.817 38.656 74.273 1.00 8.39 249 LEU B N 1
ATOM 4425 C CA . LEU B 1 257 ? 54.581 38.143 74.804 1.00 8.92 249 LEU B CA 1
ATOM 4426 C C . LEU B 1 257 ? 53.353 38.821 74.193 1.00 9.12 249 LEU B C 1
ATOM 4427 O O . LEU B 1 257 ? 52.313 38.195 74.041 1.00 10.49 249 LEU B O 1
ATOM 4432 N N . ASP B 1 258 ? 53.479 40.094 73.841 1.00 10.98 250 ASP B N 1
ATOM 4433 C CA . ASP B 1 258 ? 52.420 40.809 73.132 1.00 10.16 250 ASP B CA 1
ATOM 4434 C C . ASP B 1 258 ? 52.223 40.195 71.732 1.00 9.90 250 ASP B C 1
ATOM 4435 O O . ASP B 1 258 ? 51.122 40.083 71.260 1.00 8.51 250 ASP B O 1
ATOM 4440 N N . LEU B 1 259 ? 53.318 39.831 71.084 1.00 9.71 251 LEU B N 1
ATOM 4441 C CA . LEU B 1 259 ? 53.271 39.187 69.780 1.00 10.39 251 LEU B CA 1
ATOM 4442 C C . LEU B 1 259 ? 52.596 37.827 69.844 1.00 9.38 251 LEU B C 1
ATOM 4443 O O . LEU B 1 259 ? 51.811 37.498 68.987 1.00 9.25 251 LEU B O 1
ATOM 4448 N N . TRP B 1 260 ? 52.940 37.027 70.845 1.00 10.01 252 TRP B N 1
ATOM 4449 C CA . TRP B 1 260 ? 52.362 35.706 71.006 1.00 9.95 252 TRP B CA 1
ATOM 4450 C C . TRP B 1 260 ? 50.840 35.814 71.244 1.00 9.76 252 TRP B C 1
ATOM 4451 O O . TRP B 1 260 ? 50.044 35.086 70.652 1.00 9.05 252 TRP B O 1
ATOM 4462 N N . LYS B 1 261 ? 50.446 36.727 72.124 1.00 9.55 253 LYS B N 1
ATOM 4463 C CA . LYS B 1 261 ? 49.021 36.980 72.363 1.00 9.29 253 LYS B CA 1
ATOM 4464 C C . LYS B 1 261 ? 48.270 37.480 71.118 1.00 9.14 253 LYS B C 1
ATOM 4465 O O . LYS B 1 261 ? 47.181 36.978 70.814 1.00 10.21 253 LYS B O 1
ATOM 4471 N N . ASN B 1 262 ? 48.824 38.442 70.392 1.00 9.44 254 ASN B N 1
ATOM 4472 C CA A ASN B 1 262 ? 48.227 38.920 69.134 0.50 10.82 254 ASN B CA 1
ATOM 4473 C CA B ASN B 1 262 ? 48.148 38.906 69.181 0.50 10.80 254 ASN B CA 1
ATOM 4474 C C . ASN B 1 262 ? 48.094 37.796 68.119 1.00 10.40 254 ASN B C 1
ATOM 4475 O O . ASN B 1 262 ? 47.099 37.674 67.402 1.00 9.59 254 ASN B O 1
ATOM 4492 N N . LEU B 1 264 ? 47.743 34.556 68.795 1.00 8.61 256 LEU B N 1
ATOM 4493 C CA . LEU B 1 264 ? 46.697 33.650 69.242 1.00 8.96 256 LEU B CA 1
ATOM 4494 C C . LEU B 1 264 ? 45.307 34.258 68.983 1.00 9.98 256 LEU B C 1
ATOM 4495 O O . LEU B 1 264 ? 44.386 33.553 68.582 1.00 9.48 256 LEU B O 1
ATOM 4500 N N . LEU B 1 265 ? 45.166 35.561 69.208 1.00 11.15 257 LEU B N 1
ATOM 4501 C CA . LEU B 1 265 ? 43.952 36.296 68.816 1.00 12.54 257 LEU B CA 1
ATOM 4502 C C . LEU B 1 265 ? 43.620 36.171 67.333 1.00 11.17 257 LEU B C 1
ATOM 4503 O O . LEU B 1 265 ? 42.504 35.863 66.959 1.00 9.75 257 LEU B O 1
ATOM 4508 N N . LYS B 1 266 ? 44.598 36.412 66.486 1.00 9.88 258 LYS B N 1
ATOM 4509 C CA . LYS B 1 266 ? 44.337 36.564 65.070 1.00 9.83 258 LYS B CA 1
ATOM 4510 C C . LYS B 1 266 ? 44.237 35.216 64.388 1.00 9.06 258 LYS B C 1
ATOM 4511 O O . LYS B 1 266 ? 43.659 35.112 63.309 1.00 9.81 258 LYS B O 1
ATOM 4517 N N . SER B 1 267 ? 44.823 34.189 65.015 1.00 7.17 259 SER B N 1
ATOM 4518 C CA . SER B 1 267 ? 44.845 32.850 64.466 1.00 7.55 259 SER B CA 1
ATOM 4519 C C . SER B 1 267 ? 43.719 31.968 65.017 1.00 7.43 259 SER B C 1
ATOM 4520 O O . SER B 1 267 ? 43.592 30.824 64.630 1.00 8.59 259 SER B O 1
ATOM 4523 N N . TYR B 1 268 ? 42.890 32.513 65.895 1.00 8.76 260 TYR B N 1
ATOM 4524 C CA . TYR B 1 268 ? 41.762 31.751 66.467 1.00 8.67 260 TYR B CA 1
ATOM 4525 C C . TYR B 1 268 ? 40.808 31.186 65.391 1.00 8.15 260 TYR B C 1
ATOM 4526 O O . TYR B 1 268 ? 40.285 30.088 65.531 1.00 9.57 260 TYR B O 1
ATOM 4535 N N . VAL B 1 269 ? 40.582 31.957 64.343 1.00 8.44 261 VAL B N 1
ATOM 4536 C CA . VAL B 1 269 ? 39.796 31.539 63.197 1.00 8.36 261 VAL B CA 1
ATOM 4537 C C . VAL B 1 269 ? 40.636 31.415 61.914 1.00 8.61 261 VAL B C 1
ATOM 4538 O O . VAL B 1 269 ? 41.299 32.367 61.502 1.00 10.03 261 VAL B O 1
ATOM 4542 N N . ASP B 1 270 ? 40.578 30.240 61.296 1.00 8.95 262 ASP B N 1
ATOM 4543 C CA . ASP B 1 270 ? 41.195 29.968 59.985 1.00 9.76 262 ASP B CA 1
ATOM 4544 C C . ASP B 1 270 ? 42.673 30.331 59.947 1.00 10.12 262 ASP B C 1
ATOM 4545 O O . ASP B 1 270 ? 43.130 31.028 59.033 1.00 10.42 262 ASP B O 1
ATOM 4550 N N . VAL B 1 271 ? 43.420 29.839 60.929 1.00 8.74 263 VAL B N 1
ATOM 4551 C CA . VAL B 1 271 ? 44.870 30.081 60.986 1.00 7.00 263 VAL B CA 1
ATOM 4552 C C . VAL B 1 271 ? 45.522 29.713 59.656 1.00 7.89 263 VAL B C 1
ATOM 4553 O O . VAL B 1 271 ? 45.312 28.631 59.127 1.00 7.40 263 VAL B O 1
ATOM 4557 N N . ASN B 1 272 ? 46.317 30.643 59.125 1.00 8.26 264 ASN B N 1
ATOM 4558 C CA . ASN B 1 272 ? 47.234 30.366 58.029 1.00 8.38 264 ASN B CA 1
ATOM 4559 C C . ASN B 1 272 ? 48.636 30.064 58.616 1.00 7.44 264 ASN B C 1
ATOM 4560 O O . ASN B 1 272 ? 49.323 30.958 59.122 1.00 7.80 264 ASN B O 1
ATOM 4565 N N . TYR B 1 273 ? 49.030 28.799 58.558 1.00 7.17 265 TYR B N 1
ATOM 4566 C CA . TYR B 1 273 ? 50.322 28.363 59.076 1.00 8.38 265 TYR B CA 1
ATOM 4567 C C . TYR B 1 273 ? 51.531 29.002 58.353 1.00 9.45 265 TYR B C 1
ATOM 4568 O O . TYR B 1 273 ? 52.624 29.070 58.916 1.00 7.27 265 TYR B O 1
ATOM 4577 N N . CYS B 1 274 ? 51.320 29.459 57.114 1.00 9.69 266 CYS B N 1
ATOM 4578 C CA . CYS B 1 274 ? 52.337 30.211 56.353 1.00 9.66 266 CYS B CA 1
ATOM 4579 C C . CYS B 1 274 ? 52.592 31.586 56.901 1.00 7.85 266 CYS B C 1
ATOM 4580 O O . CYS B 1 274 ? 53.611 32.178 56.594 1.00 6.38 266 CYS B O 1
ATOM 4583 N N . LEU B 1 275 ? 51.663 32.099 57.712 1.00 7.63 267 LEU B N 1
ATOM 4584 C CA . LEU B 1 275 ? 51.789 33.406 58.310 1.00 6.71 267 LEU B CA 1
ATOM 4585 C C . LEU B 1 275 ? 52.022 33.356 59.815 1.00 7.83 267 LEU B C 1
ATOM 4586 O O . LEU B 1 275 ? 52.612 34.288 60.380 1.00 8.16 267 LEU B O 1
ATOM 4591 N N . TYR B 1 276 ? 51.564 32.277 60.461 1.00 7.18 268 TYR B N 1
ATOM 4592 C CA . TYR B 1 276 ? 51.767 32.065 61.911 1.00 8.67 268 TYR B CA 1
ATOM 4593 C C . TYR B 1 276 ? 52.344 30.683 62.181 1.00 8.01 268 TYR B C 1
ATOM 4594 O O . TYR B 1 276 ? 51.668 29.834 62.721 1.00 10.02 268 TYR B O 1
ATOM 4603 N N . PRO B 1 277 ? 53.619 30.457 61.793 1.00 8.02 269 PRO B N 1
ATOM 4604 C CA . PRO B 1 277 ? 54.216 29.126 61.899 1.00 6.19 269 PRO B CA 1
ATOM 4605 C C . PRO B 1 277 ? 54.215 28.551 63.319 1.00 5.49 269 PRO B C 1
ATOM 4606 O O . PRO B 1 277 ? 54.078 27.352 63.476 1.00 5.59 269 PRO B O 1
ATOM 4610 N N . ALA B 1 278 ? 54.327 29.396 64.348 1.00 5.73 270 ALA B N 1
ATOM 4611 C CA . ALA B 1 278 ? 54.331 28.893 65.723 1.00 5.41 270 ALA B CA 1
ATOM 4612 C C . ALA B 1 278 ? 53.057 28.118 66.007 1.00 6.99 270 ALA B C 1
ATOM 4613 O O . ALA B 1 278 ? 53.090 27.148 66.731 1.00 8.21 270 ALA B O 1
ATOM 4615 N N . VAL B 1 279 ? 51.933 28.536 65.418 1.00 7.20 271 VAL B N 1
ATOM 4616 C CA . VAL B 1 279 ? 50.631 27.847 65.658 1.00 6.45 271 VAL B CA 1
ATOM 4617 C C . VAL B 1 279 ? 50.612 26.433 65.055 1.00 7.80 271 VAL B C 1
ATOM 4618 O O . VAL B 1 279 ? 49.974 25.518 65.602 1.00 8.66 271 VAL B O 1
ATOM 4622 N N . TYR B 1 280 ? 51.322 26.246 63.942 1.00 7.91 272 TYR B N 1
ATOM 4623 C CA . TYR B 1 280 ? 51.560 24.903 63.409 1.00 8.36 272 TYR B CA 1
ATOM 4624 C C . TYR B 1 280 ? 52.206 24.050 64.470 1.00 9.21 272 TYR B C 1
ATOM 4625 O O . TYR B 1 280 ? 51.765 22.901 64.710 1.00 10.36 272 TYR B O 1
ATOM 4634 N N . LEU B 1 281 ? 53.227 24.613 65.139 1.00 7.45 273 LEU B N 1
ATOM 4635 C CA . LEU B 1 281 ? 53.926 23.927 66.194 1.00 7.98 273 LEU B CA 1
ATOM 4636 C C . LEU B 1 281 ? 52.987 23.636 67.381 1.00 9.96 273 LEU B C 1
ATOM 4637 O O . LEU B 1 281 ? 52.952 22.498 67.881 1.00 8.86 273 LEU B O 1
ATOM 4642 N N . ILE B 1 282 ? 52.208 24.638 67.799 1.00 8.48 274 ILE B N 1
ATOM 4643 C CA . ILE B 1 282 ? 51.179 24.435 68.849 1.00 10.79 274 ILE B CA 1
ATOM 4644 C C . ILE B 1 282 ? 50.222 23.281 68.486 1.00 10.52 274 ILE B C 1
ATOM 4645 O O . ILE B 1 282 ? 49.983 22.387 69.285 1.00 10.60 274 ILE B O 1
ATOM 4650 N N . ASP B 1 283 ? 49.694 23.316 67.275 1.00 11.85 275 ASP B N 1
ATOM 4651 C CA . ASP B 1 283 ? 48.755 22.318 66.816 1.00 12.79 275 ASP B CA 1
ATOM 4652 C C . ASP B 1 283 ? 49.375 20.932 66.634 1.00 13.36 275 ASP B C 1
ATOM 4653 O O . ASP B 1 283 ? 48.662 19.905 66.672 1.00 13.41 275 ASP B O 1
ATOM 4658 N N . SER B 1 284 ? 50.686 20.882 66.442 1.00 10.94 276 SER B N 1
ATOM 4659 C CA A SER B 1 284 ? 51.412 19.602 66.379 0.50 11.75 276 SER B CA 1
ATOM 4660 C CA B SER B 1 284 ? 51.410 19.606 66.379 0.50 12.45 276 SER B CA 1
ATOM 4661 C C . SER B 1 284 ? 51.717 19.011 67.766 1.00 12.30 276 SER B C 1
ATOM 4662 O O . SER B 1 284 ? 52.306 17.936 67.863 1.00 12.74 276 SER B O 1
ATOM 4680 N N . ASN B 1 286 ? 52.869 19.456 72.152 1.00 11.37 278 ASN B N 1
ATOM 4681 C CA . ASN B 1 286 ? 54.127 19.416 72.896 1.00 11.48 278 ASN B CA 1
ATOM 4682 C C . ASN B 1 286 ? 54.950 20.700 72.735 1.00 10.37 278 ASN B C 1
ATOM 4683 O O . ASN B 1 286 ? 56.185 20.671 72.763 1.00 8.47 278 ASN B O 1
ATOM 4688 N N . THR B 1 287 ? 54.250 21.817 72.585 1.00 8.54 279 THR B N 1
ATOM 4689 C CA . THR B 1 287 ? 54.881 23.130 72.607 1.00 10.83 279 THR B CA 1
ATOM 4690 C C . THR B 1 287 ? 54.858 23.687 74.030 1.00 10.38 279 THR B C 1
ATOM 4691 O O . THR B 1 287 ? 53.811 23.653 74.726 1.00 11.59 279 THR B O 1
ATOM 4695 N N . THR B 1 288 ? 56.022 24.174 74.457 1.00 10.55 280 THR B N 1
ATOM 4696 C CA . THR B 1 288 ? 56.203 24.870 75.732 1.00 9.73 280 THR B CA 1
ATOM 4697 C C . THR B 1 288 ? 56.715 26.264 75.455 1.00 8.60 280 THR B C 1
ATOM 4698 O O . THR B 1 288 ? 57.541 26.471 74.549 1.00 8.85 280 THR B O 1
ATOM 4702 N N . VAL B 1 289 ? 56.232 27.226 76.231 1.00 9.09 281 VAL B N 1
ATOM 4703 C CA . VAL B 1 289 ? 56.707 28.600 76.168 1.00 9.86 281 VAL B CA 1
ATOM 4704 C C . VAL B 1 289 ? 57.263 29.019 77.519 1.00 10.60 281 VAL B C 1
ATOM 4705 O O . VAL B 1 289 ? 56.573 28.900 78.527 1.00 11.22 281 VAL B O 1
ATOM 4709 N N . VAL B 1 290 ? 58.501 29.524 77.538 1.00 9.72 282 VAL B N 1
ATOM 4710 C CA . VAL B 1 290 ? 59.046 30.155 78.751 1.00 9.40 282 VAL B CA 1
ATOM 4711 C C . VAL B 1 290 ? 58.904 31.654 78.584 1.00 9.16 282 VAL B C 1
ATOM 4712 O O . VAL B 1 290 ? 59.175 32.182 77.523 1.00 10.45 282 VAL B O 1
ATOM 4716 N N . THR B 1 291 ? 58.438 32.340 79.627 1.00 9.31 283 THR B N 1
ATOM 4717 C CA . THR B 1 291 ? 57.975 33.721 79.503 1.00 9.69 283 THR B CA 1
ATOM 4718 C C . THR B 1 291 ? 58.632 34.597 80.566 1.00 10.49 283 THR B C 1
ATOM 4719 O O . THR B 1 291 ? 58.957 34.131 81.646 1.00 10.74 283 THR B O 1
ATOM 4723 N N . CYS B 1 292 ? 58.825 35.859 80.241 1.00 12.28 284 CYS B N 1
ATOM 4724 C CA . CYS B 1 292 ? 59.214 36.846 81.222 1.00 12.89 284 CYS B CA 1
ATOM 4725 C C . CYS B 1 292 ? 58.659 38.197 80.839 1.00 12.67 284 CYS B C 1
ATOM 4726 O O . CYS B 1 292 ? 58.793 38.622 79.702 1.00 14.09 284 CYS B O 1
ATOM 4729 N N . GLY B 1 293 ? 58.028 38.882 81.795 1.00 13.28 285 GLY B N 1
ATOM 4730 C CA . GLY B 1 293 ? 57.504 40.222 81.547 1.00 12.16 285 GLY B CA 1
ATOM 4731 C C . GLY B 1 293 ? 56.089 40.429 82.026 1.00 12.44 285 GLY B C 1
ATOM 4732 O O . GLY B 1 293 ? 55.731 41.535 82.447 1.00 13.73 285 GLY B O 1
ATOM 4733 N N . TYR B 1 294 ? 55.270 39.388 81.936 1.00 11.92 286 TYR B N 1
ATOM 4734 C CA . TYR B 1 294 ? 53.882 39.460 82.374 1.00 12.51 286 TYR B CA 1
ATOM 4735 C C . TYR B 1 294 ? 53.579 38.421 83.455 1.00 13.14 286 TYR B C 1
ATOM 4736 O O . TYR B 1 294 ? 53.642 37.223 83.231 1.00 12.07 286 TYR B O 1
ATOM 4745 N N . THR B 1 295 ? 53.220 38.899 84.631 1.00 12.25 287 THR B N 1
ATOM 4746 C CA . THR B 1 295 ? 52.756 38.021 85.688 1.00 11.71 287 THR B CA 1
ATOM 4747 C C . THR B 1 295 ? 51.398 37.363 85.369 1.00 12.08 287 THR B C 1
ATOM 4748 O O . THR B 1 295 ? 50.450 38.014 84.902 1.00 13.50 287 THR B O 1
ATOM 4752 N N . ASN B 1 296 ? 51.319 36.062 85.617 1.00 11.39 288 ASN B N 1
ATOM 4753 C CA . ASN B 1 296 ? 50.194 35.256 85.189 1.00 12.77 288 ASN B CA 1
ATOM 4754 C C . ASN B 1 296 ? 49.809 35.507 83.738 1.00 11.87 288 ASN B C 1
ATOM 4755 O O . ASN B 1 296 ? 48.673 35.871 83.404 1.00 13.74 288 ASN B O 1
ATOM 4760 N N . TYR B 1 297 ? 50.770 35.293 82.868 1.00 10.47 289 TYR B N 1
ATOM 4761 C CA . TYR B 1 297 ? 50.559 35.490 81.455 1.00 10.31 289 TYR B CA 1
ATOM 4762 C C . TYR B 1 297 ? 49.392 34.662 80.854 1.00 11.89 289 TYR B C 1
ATOM 4763 O O . TYR B 1 297 ? 48.629 35.184 80.045 1.00 12.77 289 TYR B O 1
ATOM 4772 N N . PRO B 1 298 ? 49.246 33.380 81.244 1.00 12.57 290 PRO B N 1
ATOM 4773 C CA . PRO B 1 298 ? 48.153 32.595 80.667 1.00 14.75 290 PRO B CA 1
ATOM 4774 C C . PRO B 1 298 ? 46.746 33.187 80.953 1.00 15.98 290 PRO B C 1
ATOM 4775 O O . PRO B 1 298 ? 45.828 33.041 80.145 1.00 16.46 290 PRO B O 1
ATOM 4779 N N . GLN B 1 299 ? 46.603 33.875 82.079 1.00 16.44 291 GLN B N 1
ATOM 4780 C CA . GLN B 1 299 ? 45.370 34.633 82.389 1.00 16.39 291 GLN B CA 1
ATOM 4781 C C . GLN B 1 299 ? 45.043 35.649 81.283 1.00 15.30 291 GLN B C 1
ATOM 4782 O O . GLN B 1 299 ? 43.883 35.814 80.905 1.00 14.17 291 GLN B O 1
ATOM 4796 N N . LEU B 1 301 ? 45.655 35.336 78.288 1.00 15.63 293 LEU B N 1
ATOM 4797 C CA . LEU B 1 301 ? 45.268 34.595 77.069 1.00 16.41 293 LEU B CA 1
ATOM 4798 C C . LEU B 1 301 ? 43.897 33.893 77.220 1.00 17.44 293 LEU B C 1
ATOM 4799 O O . LEU B 1 301 ? 43.199 33.674 76.237 1.00 16.05 293 LEU B O 1
ATOM 4804 N N . GLU B 1 302 ? 43.531 33.561 78.454 1.00 20.68 294 GLU B N 1
ATOM 4805 C CA . GLU B 1 302 ? 42.296 32.797 78.773 1.00 23.89 294 GLU B CA 1
ATOM 4806 C C . GLU B 1 302 ? 41.084 33.143 77.933 1.00 24.49 294 GLU B C 1
ATOM 4807 O O . GLU B 1 302 ? 40.380 32.246 77.432 1.00 25.87 294 GLU B O 1
ATOM 4813 N N . ASP B 1 303 ? 40.805 34.439 77.807 1.00 26.28 295 ASP B N 1
ATOM 4814 C CA . ASP B 1 303 ? 39.503 34.872 77.297 1.00 27.67 295 ASP B CA 1
ATOM 4815 C C . ASP B 1 303 ? 39.392 34.769 75.778 1.00 28.30 295 ASP B C 1
ATOM 4816 O O . ASP B 1 303 ? 38.285 34.833 75.215 1.00 29.26 295 ASP B O 1
ATOM 4821 N N . ILE B 1 304 ? 40.529 34.584 75.113 1.00 27.06 296 ILE B N 1
ATOM 4822 C CA . ILE B 1 304 ? 40.527 34.146 73.711 1.00 26.87 296 ILE B CA 1
ATOM 4823 C C . ILE B 1 304 ? 39.702 32.845 73.553 1.00 27.52 296 ILE B C 1
ATOM 4824 O O . ILE B 1 304 ? 38.977 32.680 72.571 1.00 28.62 296 ILE B O 1
ATOM 4829 N N . TYR B 1 305 ? 39.799 31.947 74.538 1.00 27.69 297 TYR B N 1
ATOM 4830 C CA . TYR B 1 305 ? 39.273 30.587 74.422 1.00 28.29 297 TYR B CA 1
ATOM 4831 C C . TYR B 1 305 ? 37.996 30.302 75.242 1.00 30.70 297 TYR B C 1
ATOM 4832 O O . TYR B 1 305 ? 37.367 29.248 75.066 1.00 28.93 297 TYR B O 1
ATOM 4841 N N . VAL B 1 306 ? 37.631 31.231 76.137 1.00 33.63 298 VAL B N 1
ATOM 4842 C CA . VAL B 1 306 ? 36.450 31.075 76.995 1.00 35.01 298 VAL B CA 1
ATOM 4843 C C . VAL B 1 306 ? 35.498 32.262 76.828 1.00 36.45 298 VAL B C 1
ATOM 4844 O O . VAL B 1 306 ? 34.278 32.146 77.052 1.00 37.43 298 VAL B O 1
ATOM 4856 N N . ASP C 1 10 ? 44.040 6.603 51.839 1.00 53.25 2 ASP C N 1
ATOM 4857 C CA . ASP C 1 10 ? 43.475 5.798 52.912 1.00 53.04 2 ASP C CA 1
ATOM 4858 C C . ASP C 1 10 ? 42.697 4.623 52.318 1.00 52.60 2 ASP C C 1
ATOM 4859 O O . ASP C 1 10 ? 41.513 4.745 52.004 1.00 52.11 2 ASP C O 1
ATOM 4864 N N . CYS C 1 11 ? 43.371 3.485 52.171 1.00 51.80 3 CYS C N 1
ATOM 4865 C CA . CYS C 1 11 ? 42.860 2.392 51.338 1.00 51.67 3 CYS C CA 1
ATOM 4866 C C . CYS C 1 11 ? 41.593 1.761 51.932 1.00 50.25 3 CYS C C 1
ATOM 4867 O O . CYS C 1 11 ? 40.841 1.093 51.222 1.00 49.75 3 CYS C O 1
ATOM 4870 N N . GLN C 1 12 ? 41.363 1.994 53.228 1.00 48.63 4 GLN C N 1
ATOM 4871 C CA . GLN C 1 12 ? 40.132 1.560 53.917 1.00 47.68 4 GLN C CA 1
ATOM 4872 C C . GLN C 1 12 ? 38.926 2.385 53.484 1.00 45.36 4 GLN C C 1
ATOM 4873 O O . GLN C 1 12 ? 37.853 1.837 53.215 1.00 45.33 4 GLN C O 1
ATOM 4879 N N . ALA C 1 13 ? 39.114 3.705 53.441 1.00 42.26 5 ALA C N 1
ATOM 4880 C CA . ALA C 1 13 ? 38.062 4.647 53.073 1.00 39.63 5 ALA C CA 1
ATOM 4881 C C . ALA C 1 13 ? 37.756 4.565 51.567 1.00 37.41 5 ALA C C 1
ATOM 4882 O O . ALA C 1 13 ? 36.598 4.710 51.132 1.00 37.09 5 ALA C O 1
ATOM 4884 N N . LEU C 1 14 ? 38.799 4.330 50.778 1.00 34.25 6 LEU C N 1
ATOM 4885 C CA . LEU C 1 14 ? 38.644 4.117 49.340 1.00 32.50 6 LEU C CA 1
ATOM 4886 C C . LEU C 1 14 ? 37.915 2.794 49.048 1.00 31.49 6 LEU C C 1
ATOM 4887 O O . LEU C 1 14 ? 37.026 2.750 48.195 1.00 30.06 6 LEU C O 1
ATOM 4892 N N . ALA C 1 15 ? 38.292 1.729 49.767 1.00 31.46 7 ALA C N 1
ATOM 4893 C CA . ALA C 1 15 ? 37.597 0.434 49.686 1.00 32.05 7 ALA C CA 1
ATOM 4894 C C . ALA C 1 15 ? 36.086 0.598 49.859 1.00 32.32 7 ALA C C 1
ATOM 4895 O O . ALA C 1 15 ? 35.290 0.060 49.068 1.00 32.11 7 ALA C O 1
ATOM 4897 N N . LYS C 1 16 ? 35.703 1.353 50.887 1.00 32.71 8 LYS C N 1
ATOM 4898 C CA . LYS C 1 16 ? 34.293 1.630 51.177 1.00 33.18 8 LYS C CA 1
ATOM 4899 C C . LYS C 1 16 ? 33.619 2.406 50.055 1.00 32.94 8 LYS C C 1
ATOM 4900 O O . LYS C 1 16 ? 32.499 2.071 49.652 1.00 33.22 8 LYS C O 1
ATOM 4906 N N . SER C 1 17 ? 34.286 3.450 49.560 1.00 32.71 9 SER C N 1
ATOM 4907 C CA . SER C 1 17 ? 33.708 4.292 48.512 1.00 32.83 9 SER C CA 1
ATOM 4908 C C . SER C 1 17 ? 33.313 3.453 47.290 1.00 31.96 9 SER C C 1
ATOM 4909 O O . SER C 1 17 ? 32.237 3.634 46.713 1.00 32.06 9 SER C O 1
ATOM 4912 N N . LEU C 1 18 ? 34.171 2.519 46.906 1.00 30.69 10 LEU C N 1
ATOM 4913 C CA . LEU C 1 18 ? 33.901 1.725 45.723 1.00 31.07 10 LEU C CA 1
ATOM 4914 C C . LEU C 1 18 ? 32.577 0.948 45.865 1.00 31.31 10 LEU C C 1
ATOM 4915 O O . LEU C 1 18 ? 31.834 0.844 44.904 1.00 31.62 10 LEU C O 1
ATOM 4920 N N . GLU C 1 19 ? 32.285 0.437 47.063 1.00 31.57 11 GLU C N 1
ATOM 4921 C CA . GLU C 1 19 ? 31.079 -0.393 47.299 1.00 32.24 11 GLU C CA 1
ATOM 4922 C C . GLU C 1 19 ? 29.822 0.402 47.743 1.00 31.53 11 GLU C C 1
ATOM 4923 O O . GLU C 1 19 ? 28.777 -0.188 48.095 1.00 30.46 11 GLU C O 1
ATOM 4929 N N . GLN C 1 20 ? 29.932 1.727 47.713 1.00 30.95 12 GLN C N 1
ATOM 4930 C CA . GLN C 1 20 ? 28.807 2.620 47.943 1.00 31.59 12 GLN C CA 1
ATOM 4931 C C . GLN C 1 20 ? 28.546 3.562 46.746 1.00 31.18 12 GLN C C 1
ATOM 4932 O O . GLN C 1 20 ? 27.944 4.622 46.899 1.00 30.63 12 GLN C O 1
ATOM 4946 N N . ASN C 1 22 ? 26.874 5.217 43.508 1.00 27.36 14 ASN C N 1
ATOM 4947 C CA . ASN C 1 22 ? 25.498 5.457 43.082 1.00 27.69 14 ASN C CA 1
ATOM 4948 C C . ASN C 1 22 ? 25.269 4.975 41.652 1.00 26.93 14 ASN C C 1
ATOM 4949 O O . ASN C 1 22 ? 26.188 5.021 40.832 1.00 27.49 14 ASN C O 1
ATOM 4954 N N . HIS C 1 23 ? 24.051 4.503 41.381 1.00 24.46 15 HIS C N 1
ATOM 4955 C CA . HIS C 1 23 ? 23.646 4.007 40.071 1.00 25.38 15 HIS C CA 1
ATOM 4956 C C . HIS C 1 23 ? 22.492 4.880 39.591 1.00 23.50 15 HIS C C 1
ATOM 4957 O O . HIS C 1 23 ? 21.547 5.114 40.334 1.00 21.69 15 HIS C O 1
ATOM 4964 N N . LEU C 1 24 ? 22.572 5.364 38.361 1.00 21.33 16 LEU C N 1
ATOM 4965 C CA . LEU C 1 24 ? 21.452 6.070 37.748 1.00 20.53 16 LEU C CA 1
ATOM 4966 C C . LEU C 1 24 ? 21.408 5.797 36.235 1.00 19.22 16 LEU C C 1
ATOM 4967 O O . LEU C 1 24 ? 22.365 6.068 35.520 1.00 16.63 16 LEU C O 1
ATOM 4972 N N . HIS C 1 25 ? 20.284 5.247 35.777 1.00 17.47 17 HIS C N 1
ATOM 4973 C CA . HIS C 1 25 ? 20.029 5.056 34.348 1.00 17.51 17 HIS C CA 1
ATOM 4974 C C . HIS C 1 25 ? 21.219 4.379 33.668 1.00 16.94 17 HIS C C 1
ATOM 4975 O O . HIS C 1 25 ? 21.700 4.863 32.642 1.00 18.81 17 HIS C O 1
ATOM 4982 N N . ASN C 1 26 ? 21.691 3.288 34.291 1.00 15.61 18 ASN C N 1
ATOM 4983 C CA A ASN C 1 26 ? 22.732 2.372 33.784 0.50 15.75 18 ASN C CA 1
ATOM 4984 C CA B ASN C 1 26 ? 22.713 2.443 33.671 0.50 16.41 18 ASN C CA 1
ATOM 4985 C C . ASN C 1 26 ? 24.153 2.926 33.885 1.00 15.24 18 ASN C C 1
ATOM 4986 O O . ASN C 1 26 ? 25.075 2.356 33.332 1.00 15.31 18 ASN C O 1
ATOM 4995 N N . VAL C 1 27 ? 24.326 4.009 34.641 1.00 13.54 19 VAL C N 1
ATOM 4996 C CA . VAL C 1 27 ? 25.649 4.554 34.900 1.00 11.67 19 VAL C CA 1
ATOM 4997 C C . VAL C 1 27 ? 25.944 4.511 36.394 1.00 11.76 19 VAL C C 1
ATOM 4998 O O . VAL C 1 27 ? 25.065 4.766 37.212 1.00 12.27 19 VAL C O 1
ATOM 5002 N N . LYS C 1 28 ? 27.183 4.199 36.731 1.00 10.04 20 LYS C N 1
ATOM 5003 C CA . LYS C 1 28 ? 27.654 4.236 38.113 1.00 11.40 20 LYS C CA 1
ATOM 5004 C C . LYS C 1 28 ? 28.436 5.518 38.331 1.00 11.27 20 LYS C C 1
ATOM 5005 O O . LYS C 1 28 ? 29.245 5.922 37.482 1.00 10.73 20 LYS C O 1
ATOM 5011 N N . TYR C 1 29 ? 28.203 6.164 39.462 1.00 10.48 21 TYR C N 1
ATOM 5012 C CA . TYR C 1 29 ? 28.886 7.428 39.783 1.00 11.13 21 TYR C CA 1
ATOM 5013 C C . TYR C 1 29 ? 29.736 7.283 41.035 1.00 11.15 21 TYR C C 1
ATOM 5014 O O . TYR C 1 29 ? 29.254 6.775 42.069 1.00 10.74 21 TYR C O 1
ATOM 5023 N N . LEU C 1 30 ? 30.996 7.705 40.931 1.00 11.16 22 LEU C N 1
ATOM 5024 C CA . LEU C 1 30 ? 31.938 7.681 42.076 1.00 12.15 22 LEU C CA 1
ATOM 5025 C C . LEU C 1 30 ? 32.312 9.111 42.428 1.00 12.00 22 LEU C C 1
ATOM 5026 O O . LEU C 1 30 ? 32.932 9.807 41.635 1.00 10.63 22 LEU C O 1
ATOM 5031 N N . GLU C 1 31 ? 31.938 9.549 43.627 1.00 13.13 23 GLU C N 1
ATOM 5032 C CA . GLU C 1 31 ? 32.039 10.952 43.985 1.00 13.34 23 GLU C CA 1
ATOM 5033 C C . GLU C 1 31 ? 33.282 11.218 44.820 1.00 14.43 23 GLU C C 1
ATOM 5034 O O . GLU C 1 31 ? 33.504 10.565 45.837 1.00 15.85 23 GLU C O 1
ATOM 5040 N N . ALA C 1 32 ? 34.092 12.176 44.376 1.00 14.11 24 ALA C N 1
ATOM 5041 C CA . ALA C 1 32 ? 35.302 12.588 45.092 1.00 14.99 24 ALA C CA 1
ATOM 5042 C C . ALA C 1 32 ? 35.052 13.874 45.885 1.00 16.95 24 ALA C C 1
ATOM 5043 O O . ALA C 1 32 ? 34.212 14.689 45.496 1.00 14.96 24 ALA C O 1
ATOM 5045 N N . LYS C 1 33 ? 35.791 14.043 46.994 1.00 17.83 25 LYS C N 1
ATOM 5046 C CA . LYS C 1 33 ? 35.547 15.145 47.954 1.00 19.47 25 LYS C CA 1
ATOM 5047 C C . LYS C 1 33 ? 36.191 16.455 47.501 1.00 18.26 25 LYS C C 1
ATOM 5048 O O . LYS C 1 33 ? 35.723 17.552 47.841 1.00 16.68 25 LYS C O 1
ATOM 5054 N N . ASP C 1 34 ? 37.268 16.315 46.746 1.00 17.37 26 ASP C N 1
ATOM 5055 C CA . ASP C 1 34 ? 38.082 17.416 46.251 1.00 17.72 26 ASP C CA 1
ATOM 5056 C C . ASP C 1 34 ? 39.036 16.856 45.180 1.00 17.25 26 ASP C C 1
ATOM 5057 O O . ASP C 1 34 ? 39.024 15.666 44.913 1.00 16.12 26 ASP C O 1
ATOM 5062 N N . LEU C 1 35 ? 39.867 17.702 44.587 1.00 18.14 27 LEU C N 1
ATOM 5063 C CA . LEU C 1 35 ? 40.679 17.282 43.440 1.00 18.64 27 LEU C CA 1
ATOM 5064 C C . LEU C 1 35 ? 41.721 16.217 43.791 1.00 18.30 27 LEU C C 1
ATOM 5065 O O . LEU C 1 35 ? 42.007 15.334 42.980 1.00 17.71 27 LEU C O 1
ATOM 5070 N N . THR C 1 36 ? 42.255 16.271 45.008 1.00 16.99 28 THR C N 1
ATOM 5071 C CA . THR C 1 36 ? 43.237 15.286 45.451 1.00 17.22 28 THR C CA 1
ATOM 5072 C C . THR C 1 36 ? 42.565 13.947 45.648 1.00 16.18 28 THR C C 1
ATOM 5073 O O . THR C 1 36 ? 43.069 12.910 45.197 1.00 14.06 28 THR C O 1
ATOM 5077 N N . ASP C 1 37 ? 41.409 13.969 46.320 1.00 13.85 29 ASP C N 1
ATOM 5078 C CA . ASP C 1 37 ? 40.621 12.780 46.490 1.00 14.25 29 ASP C CA 1
ATOM 5079 C C . ASP C 1 37 ? 40.160 12.211 45.139 1.00 13.16 29 ASP C C 1
ATOM 5080 O O . ASP C 1 37 ? 40.073 10.978 44.974 1.00 14.01 29 ASP C O 1
ATOM 5085 N N . PHE C 1 38 ? 39.868 13.088 44.179 1.00 10.68 30 PHE C N 1
ATOM 5086 C CA . PHE C 1 38 ? 39.511 12.642 42.824 1.00 10.98 30 PHE C CA 1
ATOM 5087 C C . PHE C 1 38 ? 40.629 11.802 42.194 1.00 10.74 30 PHE C C 1
ATOM 5088 O O . PHE C 1 38 ? 40.377 10.724 41.655 1.00 10.99 30 PHE C O 1
ATOM 5096 N N . ASN C 1 39 ? 41.858 12.304 42.254 1.00 11.75 31 ASN C N 1
ATOM 5097 C CA . ASN C 1 39 ? 42.987 11.611 41.636 1.00 11.74 31 ASN C CA 1
ATOM 5098 C C . ASN C 1 39 ? 43.268 10.294 42.321 1.00 13.34 31 ASN C C 1
ATOM 5099 O O . ASN C 1 39 ? 43.555 9.293 41.661 1.00 11.62 31 ASN C O 1
ATOM 5104 N N . GLN C 1 40 ? 43.167 10.291 43.654 1.00 12.69 32 GLN C N 1
ATOM 5105 C CA . GLN C 1 40 ? 43.416 9.103 44.450 1.00 13.15 32 GLN C CA 1
ATOM 5106 C C . GLN C 1 40 ? 42.318 8.080 44.263 1.00 13.70 32 GLN C C 1
ATOM 5107 O O . GLN C 1 40 ? 42.595 6.909 44.020 1.00 14.17 32 GLN C O 1
ATOM 5113 N N . LYS C 1 41 ? 41.059 8.525 44.371 1.00 12.92 33 LYS C N 1
ATOM 5114 C CA . LYS C 1 41 ? 39.922 7.648 44.164 1.00 12.49 33 LYS C CA 1
ATOM 5115 C C . LYS C 1 41 ? 39.887 7.017 42.766 1.00 10.45 33 LYS C C 1
ATOM 5116 O O . LYS C 1 41 ? 39.597 5.850 42.631 1.00 9.90 33 LYS C O 1
ATOM 5122 N N . SER C 1 42 ? 40.133 7.814 41.743 1.00 9.97 34 SER C N 1
ATOM 5123 C CA . SER C 1 42 ? 40.201 7.315 40.375 1.00 8.94 34 SER C CA 1
ATOM 5124 C C . SER C 1 42 ? 41.267 6.225 40.205 1.00 9.22 34 SER C C 1
ATOM 5125 O O . SER C 1 42 ? 41.013 5.172 39.600 1.00 10.13 34 SER C O 1
ATOM 5128 N N . ALA C 1 43 ? 42.450 6.468 40.740 1.00 9.69 35 ALA C N 1
ATOM 5129 C CA . ALA C 1 43 ? 43.572 5.556 40.541 1.00 10.58 35 ALA C CA 1
ATOM 5130 C C . ALA C 1 43 ? 43.312 4.277 41.305 1.00 10.79 35 ALA C C 1
ATOM 5131 O O . ALA C 1 43 ? 43.592 3.192 40.817 1.00 11.15 35 ALA C O 1
ATOM 5133 N N . TYR C 1 44 ? 42.746 4.414 42.509 1.00 11.98 36 TYR C N 1
ATOM 5134 C CA . TYR C 1 44 ? 42.291 3.269 43.305 1.00 12.10 36 TYR C CA 1
ATOM 5135 C C . TYR C 1 44 ? 41.248 2.397 42.617 1.00 11.92 36 TYR C C 1
ATOM 5136 O O . TYR C 1 44 ? 41.372 1.170 42.583 1.00 10.91 36 TYR C O 1
ATOM 5145 N N . TYR C 1 45 ? 40.214 3.033 42.075 1.00 11.28 37 TYR C N 1
ATOM 5146 C CA . TYR C 1 45 ? 39.184 2.341 41.331 1.00 11.13 37 TYR C CA 1
ATOM 5147 C C . TYR C 1 45 ? 39.740 1.650 40.088 1.00 10.15 37 TYR C C 1
ATOM 5148 O O . TYR C 1 45 ? 39.399 0.490 39.808 1.00 9.58 37 TYR C O 1
ATOM 5157 N N . ILE C 1 46 ? 40.603 2.341 39.349 1.00 11.45 38 ILE C N 1
ATOM 5158 C CA . ILE C 1 46 ? 41.217 1.758 38.129 1.00 10.43 38 ILE C CA 1
ATOM 5159 C C . ILE C 1 46 ? 42.107 0.587 38.486 1.00 11.34 38 ILE C C 1
ATOM 5160 O O . ILE C 1 46 ? 42.028 -0.476 37.846 1.00 12.39 38 ILE C O 1
ATOM 5165 N N . CYS C 1 47 ? 42.947 0.746 39.515 1.00 12.22 39 CYS C N 1
ATOM 5166 C CA . CYS C 1 47 ? 43.815 -0.367 39.950 1.00 12.35 39 CYS C CA 1
ATOM 5167 C C . CYS C 1 47 ? 43.035 -1.571 40.424 1.00 12.84 39 CYS C C 1
ATOM 5168 O O . CYS C 1 47 ? 43.373 -2.719 40.093 1.00 11.15 39 CYS C O 1
ATOM 5171 N N . HIS C 1 48 ? 41.986 -1.331 41.205 1.00 11.89 40 HIS C N 1
ATOM 5172 C CA . HIS C 1 48 ? 41.142 -2.435 41.636 1.00 13.88 40 HIS C CA 1
ATOM 5173 C C . HIS C 1 48 ? 40.406 -3.149 40.520 1.00 12.45 40 HIS C C 1
ATOM 5174 O O . HIS C 1 48 ? 40.298 -4.365 40.538 1.00 13.96 40 HIS C O 1
ATOM 5181 N N . GLN C 1 49 ? 39.947 -2.412 39.521 1.00 11.24 41 GLN C N 1
ATOM 5182 C CA . GLN C 1 49 ? 39.351 -3.014 38.345 1.00 11.90 41 GLN C CA 1
ATOM 5183 C C . GLN C 1 49 ? 40.338 -3.878 37.581 1.00 11.82 41 GLN C C 1
ATOM 5184 O O . GLN C 1 49 ? 39.988 -4.989 37.159 1.00 11.19 41 GLN C O 1
ATOM 5190 N N . ILE C 1 50 ? 41.558 -3.362 37.374 1.00 8.34 42 ILE C N 1
ATOM 5191 C CA . ILE C 1 50 ? 42.595 -4.142 36.725 1.00 7.80 42 ILE C CA 1
ATOM 5192 C C . ILE C 1 50 ? 42.845 -5.462 37.486 1.00 8.55 42 ILE C C 1
ATOM 5193 O O . ILE C 1 50 ? 42.863 -6.541 36.884 1.00 10.01 42 ILE C O 1
ATOM 5198 N N . ALA C 1 51 ? 43.025 -5.354 38.797 1.00 8.80 43 ALA C N 1
ATOM 5199 C CA . ALA C 1 51 ? 43.417 -6.478 39.646 1.00 10.79 43 ALA C CA 1
ATOM 5200 C C . ALA C 1 51 ? 42.316 -7.528 39.678 1.00 11.31 43 ALA C C 1
ATOM 5201 O O . ALA C 1 51 ? 42.596 -8.732 39.630 1.00 13.04 43 ALA C O 1
ATOM 5203 N N . GLU C 1 52 ? 41.058 -7.092 39.741 1.00 12.13 44 GLU C N 1
ATOM 5204 C CA . GLU C 1 52 ? 39.941 -8.046 39.780 1.00 13.06 44 GLU C CA 1
ATOM 5205 C C . GLU C 1 52 ? 39.763 -8.698 38.416 1.00 13.54 44 GLU C C 1
ATOM 5206 O O . GLU C 1 52 ? 39.565 -9.906 38.320 1.00 13.30 44 GLU C O 1
ATOM 5212 N N . LYS C 1 53 ? 39.851 -7.888 37.351 1.00 11.69 45 LYS C N 1
ATOM 5213 C CA . LYS C 1 53 ? 39.741 -8.407 36.012 1.00 11.52 45 LYS C CA 1
ATOM 5214 C C . LYS C 1 53 ? 40.902 -9.343 35.663 1.00 11.68 45 LYS C C 1
ATOM 5215 O O . LYS C 1 53 ? 40.740 -10.301 34.897 1.00 11.38 45 LYS C O 1
ATOM 5221 N N . GLN C 1 54 ? 42.071 -9.096 36.226 1.00 12.18 46 GLN C N 1
ATOM 5222 C CA . GLN C 1 54 ? 43.219 -9.960 35.956 1.00 11.97 46 GLN C CA 1
ATOM 5223 C C . GLN C 1 54 ? 42.949 -11.418 36.444 1.00 14.49 46 GLN C C 1
ATOM 5224 O O . GLN C 1 54 ? 43.442 -12.388 35.862 1.00 15.30 46 GLN C O 1
ATOM 5230 N N . LEU C 1 55 ? 42.166 -11.549 37.492 1.00 15.75 47 LEU C N 1
ATOM 5231 C CA . LEU C 1 55 ? 41.839 -12.871 38.061 1.00 17.90 47 LEU C CA 1
ATOM 5232 C C . LEU C 1 55 ? 40.871 -13.694 37.188 1.00 19.25 47 LEU C C 1
ATOM 5233 O O . LEU C 1 55 ? 40.885 -14.920 37.233 1.00 19.02 47 LEU C O 1
ATOM 5238 N N . SER C 1 56 ? 40.035 -13.030 36.393 1.00 20.64 48 SER C N 1
ATOM 5239 C CA . SER C 1 56 ? 39.169 -13.750 35.432 1.00 23.09 48 SER C CA 1
ATOM 5240 C C . SER C 1 56 ? 39.665 -13.782 33.972 1.00 24.22 48 SER C C 1
ATOM 5241 O O . SER C 1 56 ? 39.176 -14.582 33.173 1.00 24.48 48 SER C O 1
ATOM 5244 N N . LYS C 1 57 ? 40.625 -12.925 33.615 1.00 24.03 49 LYS C N 1
ATOM 5245 C CA . LYS C 1 57 ? 41.003 -12.753 32.204 1.00 24.72 49 LYS C CA 1
ATOM 5246 C C . LYS C 1 57 ? 42.039 -13.779 31.752 1.00 25.89 49 LYS C C 1
ATOM 5247 O O . LYS C 1 57 ? 42.986 -14.086 32.474 1.00 25.89 49 LYS C O 1
ATOM 5253 N N . GLU C 1 58 ? 41.838 -14.300 30.543 1.00 26.95 50 GLU C N 1
ATOM 5254 C CA . GLU C 1 58 ? 42.714 -15.308 29.950 1.00 27.55 50 GLU C CA 1
ATOM 5255 C C . GLU C 1 58 ? 44.189 -14.848 29.964 1.00 27.45 50 GLU C C 1
ATOM 5256 O O . GLU C 1 58 ? 44.562 -13.799 29.377 1.00 25.75 50 GLU C O 1
ATOM 5262 N N . GLY C 1 59 ? 45.013 -15.631 30.654 1.00 24.82 51 GLY C N 1
ATOM 5263 C CA . GLY C 1 59 ? 46.431 -15.323 30.804 1.00 24.05 51 GLY C CA 1
ATOM 5264 C C . GLY C 1 59 ? 46.714 -14.045 31.554 1.00 20.89 51 GLY C C 1
ATOM 5265 O O . GLY C 1 59 ? 47.815 -13.534 31.500 1.00 20.59 51 GLY C O 1
ATOM 5266 N N . GLY C 1 60 ? 45.708 -13.508 32.236 1.00 20.64 52 GLY C N 1
ATOM 5267 C CA . GLY C 1 60 ? 45.895 -12.315 33.064 1.00 17.70 52 GLY C CA 1
ATOM 5268 C C . GLY C 1 60 ? 46.038 -11.056 32.232 1.00 15.92 52 GLY C C 1
ATOM 5269 O O . GLY C 1 60 ? 46.386 -10.016 32.755 1.00 15.94 52 GLY C O 1
ATOM 5270 N N . HIS C 1 61 ? 45.742 -11.152 30.940 1.00 14.84 53 HIS C N 1
ATOM 5271 C CA . HIS C 1 61 ? 46.050 -10.083 29.966 1.00 14.22 53 HIS C CA 1
ATOM 5272 C C . HIS C 1 61 ? 44.957 -9.000 29.855 1.00 12.97 53 HIS C C 1
ATOM 5273 O O . HIS C 1 61 ? 44.275 -8.877 28.818 1.00 13.91 53 HIS C O 1
ATOM 5280 N N . VAL C 1 62 ? 44.831 -8.213 30.910 1.00 11.03 54 VAL C N 1
ATOM 5281 C CA . VAL C 1 62 ? 43.890 -7.147 30.970 1.00 10.11 54 VAL C CA 1
ATOM 5282 C C . VAL C 1 62 ? 44.310 -6.058 29.988 1.00 10.27 54 VAL C C 1
ATOM 5283 O O . VAL C 1 62 ? 45.471 -5.616 29.990 1.00 10.59 54 VAL C O 1
ATOM 5287 N N . VAL C 1 63 ? 43.357 -5.657 29.141 1.00 10.32 55 VAL C N 1
ATOM 5288 C CA . VAL C 1 63 ? 43.599 -4.691 28.073 1.00 8.29 55 VAL C CA 1
ATOM 5289 C C . VAL C 1 63 ? 43.036 -3.331 28.471 1.00 8.48 55 VAL C C 1
ATOM 5290 O O . VAL C 1 63 ? 41.819 -3.176 28.665 1.00 10.10 55 VAL C O 1
ATOM 5294 N N . ILE C 1 64 ? 43.926 -2.346 28.588 1.00 8.07 56 ILE C N 1
ATOM 5295 C CA . ILE C 1 64 ? 43.573 -1.018 29.112 1.00 6.87 56 ILE C CA 1
ATOM 5296 C C . ILE C 1 64 ? 43.877 0.067 28.081 1.00 7.18 56 ILE C C 1
ATOM 5297 O O . ILE C 1 64 ? 45.022 0.212 27.612 1.00 6.52 56 ILE C O 1
ATOM 5302 N N . GLY C 1 65 ? 42.852 0.820 27.728 1.00 6.39 57 GLY C N 1
ATOM 5303 C CA . GLY C 1 65 ? 42.983 1.931 26.832 1.00 7.72 57 GLY C CA 1
ATOM 5304 C C . GLY C 1 65 ? 43.152 3.216 27.596 1.00 7.26 57 GLY C C 1
ATOM 5305 O O . GLY C 1 65 ? 42.434 3.473 28.579 1.00 6.45 57 GLY C O 1
ATOM 5306 N N . LEU C 1 66 ? 44.103 4.027 27.155 1.00 7.47 58 LEU C N 1
ATOM 5307 C CA . LEU C 1 66 ? 44.484 5.207 27.882 1.00 7.76 58 LEU C CA 1
ATOM 5308 C C . LEU C 1 66 ? 44.253 6.470 27.067 1.00 9.15 58 LEU C C 1
ATOM 5309 O O . LEU C 1 66 ? 44.646 6.532 25.897 1.00 7.49 58 LEU C O 1
ATOM 5314 N N . SER C 1 67 ? 43.643 7.477 27.704 1.00 8.11 59 SER C N 1
ATOM 5315 C CA . SER C 1 67 ? 43.532 8.828 27.133 1.00 9.06 59 SER C CA 1
ATOM 5316 C C . SER C 1 67 ? 44.636 9.734 27.656 1.00 8.55 59 SER C C 1
ATOM 5317 O O . SER C 1 67 ? 45.239 9.491 28.698 1.00 9.20 59 SER C O 1
ATOM 5320 N N . GLY C 1 68 ? 44.899 10.795 26.923 1.00 9.22 60 GLY C N 1
ATOM 5321 C CA . GLY C 1 68 ? 45.895 11.752 27.324 1.00 10.55 60 GLY C CA 1
ATOM 5322 C C . GLY C 1 68 ? 45.208 12.926 27.963 1.00 10.89 60 GLY C C 1
ATOM 5323 O O . GLY C 1 68 ? 44.029 12.867 28.229 1.00 11.93 60 GLY C O 1
ATOM 5324 N N . GLY C 1 69 ? 45.946 14.002 28.192 1.00 11.20 61 GLY C N 1
ATOM 5325 C CA . GLY C 1 69 ? 45.385 15.190 28.821 1.00 12.48 61 GLY C CA 1
ATOM 5326 C C . GLY C 1 69 ? 45.708 15.288 30.301 1.00 11.99 61 GLY C C 1
ATOM 5327 O O . GLY C 1 69 ? 46.013 14.311 30.944 1.00 10.98 61 GLY C O 1
ATOM 5328 N N . LYS C 1 70 ? 45.617 16.490 30.846 1.00 13.70 62 LYS C N 1
ATOM 5329 C CA . LYS C 1 70 ? 45.985 16.723 32.242 1.00 14.00 62 LYS C CA 1
ATOM 5330 C C . LYS C 1 70 ? 45.176 15.901 33.240 1.00 12.99 62 LYS C C 1
ATOM 5331 O O . LYS C 1 70 ? 45.712 15.414 34.241 1.00 11.69 62 LYS C O 1
ATOM 5337 N N . THR C 1 71 ? 43.889 15.739 32.990 1.00 12.84 63 THR C N 1
ATOM 5338 C CA . THR C 1 71 ? 43.054 15.065 33.958 1.00 12.36 63 THR C CA 1
ATOM 5339 C C . THR C 1 71 ? 43.443 13.586 34.061 1.00 11.91 63 THR C C 1
ATOM 5340 O O . THR C 1 71 ? 43.705 13.097 35.143 1.00 10.43 63 THR C O 1
ATOM 5344 N N . PRO C 1 72 ? 43.521 12.863 32.920 1.00 10.99 64 PRO C N 1
ATOM 5345 C CA . PRO C 1 72 ? 44.011 11.480 33.055 1.00 10.26 64 PRO C CA 1
ATOM 5346 C C . PRO C 1 72 ? 45.454 11.365 33.560 1.00 9.86 64 PRO C C 1
ATOM 5347 O O . PRO C 1 72 ? 45.729 10.513 34.386 1.00 10.83 64 PRO C O 1
ATOM 5351 N N . ILE C 1 73 ? 46.356 12.242 33.114 1.00 11.00 65 ILE C N 1
ATOM 5352 C CA . ILE C 1 73 ? 47.734 12.256 33.623 1.00 12.45 65 ILE C CA 1
ATOM 5353 C C . ILE C 1 73 ? 47.825 12.340 35.158 1.00 12.23 65 ILE C C 1
ATOM 5354 O O . ILE C 1 73 ? 48.588 11.610 35.775 1.00 11.00 65 ILE C O 1
ATOM 5359 N N . ASP C 1 74 ? 47.054 13.222 35.770 1.00 13.00 66 ASP C N 1
ATOM 5360 C CA . ASP C 1 74 ? 47.096 13.356 37.236 1.00 14.91 66 ASP C CA 1
ATOM 5361 C C . ASP C 1 74 ? 46.579 12.089 37.947 1.00 14.15 66 ASP C C 1
ATOM 5362 O O . ASP C 1 74 ? 47.096 11.682 39.002 1.00 17.39 66 ASP C O 1
ATOM 5367 N N . VAL C 1 75 ? 45.604 11.430 37.341 1.00 13.12 67 VAL C N 1
ATOM 5368 C CA . VAL C 1 75 ? 45.168 10.113 37.790 1.00 10.62 67 VAL C CA 1
ATOM 5369 C C . VAL C 1 75 ? 46.280 9.050 37.629 1.00 10.29 67 VAL C C 1
ATOM 5370 O O . VAL C 1 75 ? 46.612 8.355 38.588 1.00 11.25 67 VAL C O 1
ATOM 5374 N N . TYR C 1 76 ? 46.878 8.951 36.441 1.00 11.26 68 TYR C N 1
ATOM 5375 C CA . TYR C 1 76 ? 47.962 7.981 36.197 1.00 11.48 68 TYR C CA 1
ATOM 5376 C C . TYR C 1 76 ? 49.136 8.105 37.189 1.00 13.15 68 TYR C C 1
ATOM 5377 O O . TYR C 1 76 ? 49.726 7.090 37.591 1.00 11.71 68 TYR C O 1
ATOM 5386 N N . LYS C 1 77 ? 49.473 9.339 37.566 1.00 14.36 69 LYS C N 1
ATOM 5387 C CA . LYS C 1 77 ? 50.497 9.606 38.585 1.00 15.31 69 LYS C CA 1
ATOM 5388 C C . LYS C 1 77 ? 50.194 8.965 39.937 1.00 16.62 69 LYS C C 1
ATOM 5389 O O . LYS C 1 77 ? 51.090 8.707 40.729 1.00 15.25 69 LYS C O 1
ATOM 5395 N N . ASN C 1 78 ? 48.928 8.714 40.215 1.00 17.25 70 ASN C N 1
ATOM 5396 C CA . ASN C 1 78 ? 48.547 8.139 41.496 1.00 17.90 70 ASN C CA 1
ATOM 5397 C C . ASN C 1 78 ? 48.483 6.617 41.470 1.00 18.79 70 ASN C C 1
ATOM 5398 O O . ASN C 1 78 ? 48.357 5.975 42.514 1.00 17.90 70 ASN C O 1
ATOM 5403 N N . ILE C 1 79 ? 48.581 6.028 40.285 1.00 21.21 71 ILE C N 1
ATOM 5404 C CA . ILE C 1 79 ? 48.427 4.581 40.160 1.00 22.83 71 ILE C CA 1
ATOM 5405 C C . ILE C 1 79 ? 49.521 3.816 40.931 1.00 25.90 71 ILE C C 1
ATOM 5406 O O . ILE C 1 79 ? 49.255 2.771 41.507 1.00 26.83 71 ILE C O 1
ATOM 5411 N N . ALA C 1 80 ? 50.732 4.360 40.957 1.00 29.53 72 ALA C N 1
ATOM 5412 C CA . ALA C 1 80 ? 51.843 3.792 41.757 1.00 31.43 72 ALA C CA 1
ATOM 5413 C C . ALA C 1 80 ? 51.607 3.822 43.279 1.00 32.93 72 ALA C C 1
ATOM 5414 O O . ALA C 1 80 ? 52.206 3.038 44.017 1.00 35.53 72 ALA C O 1
ATOM 5416 N N . LEU C 1 81 ? 50.754 4.725 43.748 1.00 33.09 73 LEU C N 1
ATOM 5417 C CA . LEU C 1 81 ? 50.474 4.848 45.173 1.00 33.75 73 LEU C CA 1
ATOM 5418 C C . LEU C 1 81 ? 49.544 3.741 45.699 1.00 33.77 73 LEU C C 1
ATOM 5419 O O . LEU C 1 81 ? 49.364 3.601 46.912 1.00 34.19 73 LEU C O 1
ATOM 5424 N N . VAL C 1 82 ? 48.939 2.966 44.801 1.00 33.33 74 VAL C N 1
ATOM 5425 C CA . VAL C 1 82 ? 47.908 2.010 45.218 1.00 32.32 74 VAL C CA 1
ATOM 5426 C C . VAL C 1 82 ? 48.535 0.665 45.592 1.00 33.12 74 VAL C C 1
ATOM 5427 O O . VAL C 1 82 ? 49.106 -0.021 44.739 1.00 33.51 74 VAL C O 1
ATOM 5431 N N . LYS C 1 83 ? 48.402 0.290 46.869 1.00 34.11 75 LYS C N 1
ATOM 5432 C CA . LYS C 1 83 ? 49.258 -0.733 47.487 1.00 34.80 75 LYS C CA 1
ATOM 5433 C C . LYS C 1 83 ? 48.512 -1.983 47.952 1.00 34.53 75 LYS C C 1
ATOM 5434 O O . LYS C 1 83 ? 49.134 -3.004 48.217 1.00 34.82 75 LYS C O 1
ATOM 5440 N N . ASP C 1 84 ? 47.184 -1.918 48.038 1.00 33.17 76 ASP C N 1
ATOM 5441 C CA . ASP C 1 84 ? 46.429 -2.924 48.796 1.00 31.60 76 ASP C CA 1
ATOM 5442 C C . ASP C 1 84 ? 45.873 -4.043 47.918 1.00 31.13 76 ASP C C 1
ATOM 5443 O O . ASP C 1 84 ? 44.965 -4.785 48.332 1.00 30.83 76 ASP C O 1
ATOM 5448 N N . ILE C 1 85 ? 46.402 -4.158 46.702 1.00 29.86 77 ILE C N 1
ATOM 5449 C CA . ILE C 1 85 ? 46.014 -5.235 45.810 1.00 28.60 77 ILE C CA 1
ATOM 5450 C C . ILE C 1 85 ? 47.149 -5.545 44.830 1.00 27.60 77 ILE C C 1
ATOM 5451 O O . ILE C 1 85 ? 47.995 -4.701 44.563 1.00 29.04 77 ILE C O 1
ATOM 5456 N N . LYS C 1 86 ? 47.150 -6.769 44.319 1.00 25.25 78 LYS C N 1
ATOM 5457 C CA . LYS C 1 86 ? 48.247 -7.301 43.537 1.00 24.15 78 LYS C CA 1
ATOM 5458 C C . LYS C 1 86 ? 47.898 -7.233 42.059 1.00 21.33 78 LYS C C 1
ATOM 5459 O O . LYS C 1 86 ? 46.825 -7.686 41.645 1.00 20.21 78 LYS C O 1
ATOM 5461 N N . ILE C 1 87 ? 48.797 -6.633 41.281 1.00 18.77 79 ILE C N 1
ATOM 5462 C CA . ILE C 1 87 ? 48.696 -6.628 39.827 1.00 17.58 79 ILE C CA 1
ATOM 5463 C C . ILE C 1 87 ? 50.023 -7.164 39.285 1.00 17.33 79 ILE C C 1
ATOM 5464 O O . ILE C 1 87 ? 51.097 -6.712 39.687 1.00 17.13 79 ILE C O 1
ATOM 5469 N N . ASP C 1 88 ? 49.933 -8.147 38.403 1.00 16.04 80 ASP C N 1
ATOM 5470 C CA . ASP C 1 88 ? 51.069 -8.610 37.629 1.00 16.88 80 ASP C CA 1
ATOM 5471 C C . ASP C 1 88 ? 51.201 -7.738 36.375 1.00 15.66 80 ASP C C 1
ATOM 5472 O O . ASP C 1 88 ? 50.509 -7.949 35.393 1.00 11.98 80 ASP C O 1
ATOM 5477 N N . THR C 1 89 ? 52.109 -6.769 36.437 1.00 15.66 81 THR C N 1
ATOM 5478 C CA . THR C 1 89 ? 52.218 -5.754 35.414 1.00 16.05 81 THR C CA 1
ATOM 5479 C C . THR C 1 89 ? 52.758 -6.377 34.135 1.00 16.12 81 THR C C 1
ATOM 5480 O O . THR C 1 89 ? 52.567 -5.836 33.052 1.00 14.37 81 THR C O 1
ATOM 5484 N N . SER C 1 90 ? 53.390 -7.556 34.255 1.00 16.44 82 SER C N 1
ATOM 5485 C CA . SER C 1 90 ? 54.019 -8.215 33.093 1.00 16.86 82 SER C CA 1
ATOM 5486 C C . SER C 1 90 ? 52.989 -8.755 32.122 1.00 16.37 82 SER C C 1
ATOM 5487 O O . SER C 1 90 ? 53.307 -9.086 30.984 1.00 16.11 82 SER C O 1
ATOM 5490 N N . LYS C 1 91 ? 51.749 -8.858 32.573 1.00 15.72 83 LYS C N 1
ATOM 5491 C CA . LYS C 1 91 ? 50.707 -9.447 31.759 1.00 15.40 83 LYS C CA 1
ATOM 5492 C C . LYS C 1 91 ? 49.777 -8.408 31.185 1.00 13.77 83 LYS C C 1
ATOM 5493 O O . LYS C 1 91 ? 48.989 -8.728 30.304 1.00 14.68 83 LYS C O 1
ATOM 5499 N N . LEU C 1 92 ? 49.878 -7.167 31.662 1.00 12.87 84 LEU C N 1
ATOM 5500 C CA . LEU C 1 92 ? 48.995 -6.073 31.190 1.00 12.74 84 LEU C CA 1
ATOM 5501 C C . LEU C 1 92 ? 49.222 -5.733 29.706 1.00 11.51 84 LEU C C 1
ATOM 5502 O O . LEU C 1 92 ? 50.343 -5.859 29.178 1.00 9.46 84 LEU C O 1
ATOM 5507 N N . ILE C 1 93 ? 48.147 -5.317 29.043 1.00 10.34 85 ILE C N 1
ATOM 5508 C CA . ILE C 1 93 ? 48.215 -4.828 27.676 1.00 8.99 85 ILE C CA 1
ATOM 5509 C C . ILE C 1 93 ? 47.642 -3.417 27.666 1.00 9.21 85 ILE C C 1
ATOM 5510 O O . ILE C 1 93 ? 46.577 -3.175 28.238 1.00 7.44 85 ILE C O 1
ATOM 5515 N N . PHE C 1 94 ? 48.364 -2.485 27.049 1.00 8.86 86 PHE C N 1
ATOM 5516 C CA . PHE C 1 94 ? 47.915 -1.087 26.969 1.00 8.18 86 PHE C CA 1
ATOM 5517 C C . PHE C 1 94 ? 47.777 -0.668 25.516 1.00 9.75 86 PHE C C 1
ATOM 5518 O O . PHE C 1 94 ? 48.495 -1.194 24.638 1.00 10.17 86 PHE C O 1
ATOM 5526 N N . PHE C 1 95 ? 46.877 0.292 25.259 1.00 7.98 87 PHE C N 1
ATOM 5527 C CA . PHE C 1 95 ? 46.833 0.975 23.995 1.00 7.31 87 PHE C CA 1
ATOM 5528 C C . PHE C 1 95 ? 46.446 2.441 24.180 1.00 8.61 87 PHE C C 1
ATOM 5529 O O . PHE C 1 95 ? 45.872 2.831 25.220 1.00 7.29 87 PHE C O 1
ATOM 5537 N N . ILE C 1 96 ? 46.807 3.235 23.186 1.00 7.70 88 ILE C N 1
ATOM 5538 C CA . ILE C 1 96 ? 46.475 4.648 23.150 1.00 8.52 88 ILE C CA 1
ATOM 5539 C C . ILE C 1 96 ? 45.116 4.807 22.462 1.00 7.53 88 ILE C C 1
ATOM 5540 O O . ILE C 1 96 ? 44.915 4.432 21.289 1.00 7.20 88 ILE C O 1
ATOM 5545 N N . ILE C 1 97 ? 44.169 5.320 23.219 1.00 7.25 89 ILE C N 1
ATOM 5546 C CA . ILE C 1 97 ? 42.816 5.578 22.713 1.00 7.29 89 ILE C CA 1
ATOM 5547 C C . ILE C 1 97 ? 42.773 6.612 21.573 1.00 7.08 89 ILE C C 1
ATOM 5548 O O . ILE C 1 97 ? 42.028 6.438 20.578 1.00 8.90 89 ILE C O 1
ATOM 5553 N N . ASP C 1 98 ? 43.551 7.678 21.697 1.00 6.10 90 ASP C N 1
ATOM 5554 C CA . ASP C 1 98 ? 43.645 8.665 20.634 1.00 7.81 90 ASP C CA 1
ATOM 5555 C C . ASP C 1 98 ? 44.943 9.460 20.718 1.00 8.96 90 ASP C C 1
ATOM 5556 O O . ASP C 1 98 ? 45.536 9.632 21.808 1.00 8.71 90 ASP C O 1
ATOM 5561 N N . GLU C 1 99 ? 45.370 9.962 19.568 1.00 7.57 91 GLU C N 1
ATOM 5562 C CA . GLU C 1 99 ? 46.618 10.661 19.480 1.00 8.13 91 GLU C CA 1
ATOM 5563 C C . GLU C 1 99 ? 46.479 11.935 18.654 1.00 7.21 91 GLU C C 1
ATOM 5564 O O . GLU C 1 99 ? 45.712 11.981 17.689 1.00 8.26 91 GLU C O 1
ATOM 5570 N N . ARG C 1 100 ? 47.218 12.960 19.060 1.00 7.57 92 ARG C N 1
ATOM 5571 C CA . ARG C 1 100 ? 47.349 14.213 18.308 1.00 8.28 92 ARG C CA 1
ATOM 5572 C C . ARG C 1 100 ? 48.574 14.128 17.411 1.00 9.31 92 ARG C C 1
ATOM 5573 O O . ARG C 1 100 ? 49.695 14.111 17.882 1.00 10.68 92 ARG C O 1
ATOM 5581 N N . TYR C 1 101 ? 48.329 14.058 16.114 1.00 8.28 93 TYR C N 1
ATOM 5582 C CA . TYR C 1 101 ? 49.326 13.674 15.147 1.00 9.31 93 TYR C CA 1
ATOM 5583 C C . TYR C 1 101 ? 50.121 14.898 14.692 1.00 10.01 93 TYR C C 1
ATOM 5584 O O . TYR C 1 101 ? 49.549 15.861 14.163 1.00 9.24 93 TYR C O 1
ATOM 5593 N N . LYS C 1 102 ? 51.436 14.859 14.912 1.00 10.15 94 LYS C N 1
ATOM 5594 C CA . LYS C 1 102 ? 52.363 15.726 14.192 1.00 12.37 94 LYS C CA 1
ATOM 5595 C C . LYS C 1 102 ? 53.494 14.833 13.731 1.00 12.23 94 LYS C C 1
ATOM 5596 O O . LYS C 1 102 ? 54.186 14.262 14.549 1.00 15.75 94 LYS C O 1
ATOM 5602 N N . ARG C 1 103 ? 53.682 14.696 12.434 1.00 11.45 95 ARG C N 1
ATOM 5603 C CA . ARG C 1 103 ? 54.735 13.817 11.933 1.00 12.04 95 ARG C CA 1
ATOM 5604 C C . ARG C 1 103 ? 56.143 14.279 12.332 1.00 11.94 95 ARG C C 1
ATOM 5605 O O . ARG C 1 103 ? 57.053 13.459 12.544 1.00 13.07 95 ARG C O 1
ATOM 5613 N N . ASP C 1 104 ? 56.312 15.588 12.450 1.00 11.99 96 ASP C N 1
ATOM 5614 C CA . ASP C 1 104 ? 57.631 16.193 12.479 1.00 12.83 96 ASP C CA 1
ATOM 5615 C C . ASP C 1 104 ? 58.082 16.578 13.894 1.00 13.54 96 ASP C C 1
ATOM 5616 O O . ASP C 1 104 ? 59.211 17.086 14.069 1.00 14.20 96 ASP C O 1
ATOM 5621 N N . ASP C 1 105 ? 57.206 16.388 14.886 1.00 12.02 97 ASP C N 1
ATOM 5622 C CA . ASP C 1 105 ? 57.539 16.682 16.303 1.00 11.44 97 ASP C CA 1
ATOM 5623 C C . ASP C 1 105 ? 56.540 16.021 17.266 1.00 11.19 97 ASP C C 1
ATOM 5624 O O . ASP C 1 105 ? 55.371 16.348 17.257 1.00 11.35 97 ASP C O 1
ATOM 5629 N N . HIS C 1 106 ? 57.025 15.112 18.104 1.00 10.32 98 HIS C N 1
ATOM 5630 C CA . HIS C 1 106 ? 56.159 14.276 18.916 1.00 10.34 98 HIS C CA 1
ATOM 5631 C C . HIS C 1 106 ? 56.147 14.633 20.403 1.00 11.42 98 HIS C C 1
ATOM 5632 O O . HIS C 1 106 ? 55.421 14.002 21.187 1.00 12.24 98 HIS C O 1
ATOM 5639 N N . LYS C 1 107 ? 56.912 15.639 20.817 1.00 11.42 99 LYS C N 1
ATOM 5640 C CA . LYS C 1 107 ? 57.100 15.823 22.234 1.00 13.35 99 LYS C CA 1
ATOM 5641 C C . LYS C 1 107 ? 55.830 16.229 22.991 1.00 14.59 99 LYS C C 1
ATOM 5642 O O . LYS C 1 107 ? 55.723 15.996 24.197 1.00 16.31 99 LYS C O 1
ATOM 5648 N N . PHE C 1 108 ? 54.867 16.826 22.318 1.00 14.14 100 PHE C N 1
ATOM 5649 C CA . PHE C 1 108 ? 53.641 17.199 23.037 1.00 16.91 100 PHE C CA 1
ATOM 5650 C C . PHE C 1 108 ? 52.558 16.111 22.973 1.00 13.77 100 PHE C C 1
ATOM 5651 O O . PHE C 1 108 ? 51.437 16.330 23.408 1.00 12.72 100 PHE C O 1
ATOM 5659 N N . SER C 1 109 ? 52.899 14.945 22.432 1.00 11.82 101 SER C N 1
ATOM 5660 C CA . SER C 1 109 ? 51.880 13.909 22.173 1.00 10.37 101 SER C CA 1
ATOM 5661 C C . SER C 1 109 ? 51.335 13.271 23.440 1.00 9.83 101 SER C C 1
ATOM 5662 O O . SER C 1 109 ? 51.950 13.327 24.513 1.00 11.37 101 SER C O 1
ATOM 5665 N N . ASN C 1 110 ? 50.162 12.659 23.328 1.00 9.95 102 ASN C N 1
ATOM 5666 C CA . ASN C 1 110 ? 49.618 11.865 24.439 1.00 8.06 102 ASN C CA 1
ATOM 5667 C C . ASN C 1 110 ? 50.565 10.755 24.890 1.00 8.22 102 ASN C C 1
ATOM 5668 O O . ASN C 1 110 ? 50.819 10.612 26.071 1.00 6.71 102 ASN C O 1
ATOM 5673 N N . TYR C 1 111 ? 51.093 9.971 23.955 1.00 9.16 103 TYR C N 1
ATOM 5674 C CA . TYR C 1 111 ? 52.035 8.896 24.300 1.00 6.92 103 TYR C CA 1
ATOM 5675 C C . TYR C 1 111 ? 53.180 9.435 25.117 1.00 7.59 103 TYR C C 1
ATOM 5676 O O . TYR C 1 111 ? 53.514 8.871 26.152 1.00 8.25 103 TYR C O 1
ATOM 5685 N N . ASN C 1 112 ? 53.797 10.526 24.657 1.00 7.22 104 ASN C N 1
ATOM 5686 C CA . ASN C 1 112 ? 54.992 11.028 25.297 1.00 8.73 104 ASN C CA 1
ATOM 5687 C C . ASN C 1 112 ? 54.693 11.683 26.629 1.00 9.89 104 ASN C C 1
ATOM 5688 O O . ASN C 1 112 ? 55.525 11.643 27.543 1.00 10.51 104 ASN C O 1
ATOM 5693 N N . ASN C 1 113 ? 53.482 12.209 26.762 1.00 9.66 105 ASN C N 1
ATOM 5694 C CA . ASN C 1 113 ? 52.994 12.746 28.034 1.00 11.55 105 ASN C CA 1
ATOM 5695 C C . ASN C 1 113 ? 52.546 11.707 29.034 1.00 10.18 105 ASN C C 1
ATOM 5696 O O . ASN C 1 113 ? 52.495 11.996 30.221 1.00 10.55 105 ASN C O 1
ATOM 5701 N N . ILE C 1 114 ? 52.190 10.516 28.578 1.00 10.28 106 ILE C N 1
ATOM 5702 C CA . ILE C 1 114 ? 51.756 9.472 29.513 1.00 11.32 106 ILE C CA 1
ATOM 5703 C C . ILE C 1 114 ? 52.747 8.313 29.733 1.00 10.04 106 ILE C C 1
ATOM 5704 O O . ILE C 1 114 ? 52.564 7.494 30.649 1.00 10.02 106 ILE C O 1
ATOM 5709 N N . LYS C 1 115 ? 53.814 8.251 28.927 1.00 10.52 107 LYS C N 1
ATOM 5710 C CA . LYS C 1 115 ? 54.728 7.094 28.972 1.00 9.45 107 LYS C CA 1
ATOM 5711 C C . LYS C 1 115 ? 55.478 6.922 30.306 1.00 9.14 107 LYS C C 1
ATOM 5712 O O . LYS C 1 115 ? 55.999 5.858 30.569 1.00 10.53 107 LYS C O 1
ATOM 5718 N N . PHE C 1 116 ? 55.542 7.956 31.127 1.00 9.87 108 PHE C N 1
ATOM 5719 C CA . PHE C 1 116 ? 56.016 7.791 32.522 1.00 11.80 108 PHE C CA 1
ATOM 5720 C C . PHE C 1 116 ? 55.286 6.639 33.254 1.00 12.70 108 PHE C C 1
ATOM 5721 O O . PHE C 1 116 ? 55.889 5.939 34.090 1.00 14.54 108 PHE C O 1
ATOM 5729 N N . LEU C 1 117 ? 54.003 6.448 32.950 1.00 11.62 109 LEU C N 1
ATOM 5730 C CA . LEU C 1 117 ? 53.223 5.363 33.556 1.00 10.83 109 LEU C CA 1
ATOM 5731 C C . LEU C 1 117 ? 53.831 4.024 33.204 1.00 11.67 109 LEU C C 1
ATOM 5732 O O . LEU C 1 117 ? 53.982 3.142 34.066 1.00 11.81 109 LEU C O 1
ATOM 5737 N N . PHE C 1 118 ? 54.194 3.849 31.941 1.00 13.42 110 PHE C N 1
ATOM 5738 C CA . PHE C 1 118 ? 54.764 2.569 31.504 1.00 13.40 110 PHE C CA 1
ATOM 5739 C C . PHE C 1 118 ? 56.087 2.357 32.220 1.00 15.00 110 PHE C C 1
ATOM 5740 O O . PHE C 1 118 ? 56.396 1.246 32.664 1.00 14.96 110 PHE C O 1
ATOM 5748 N N . GLU C 1 119 ? 56.854 3.420 32.377 1.00 16.8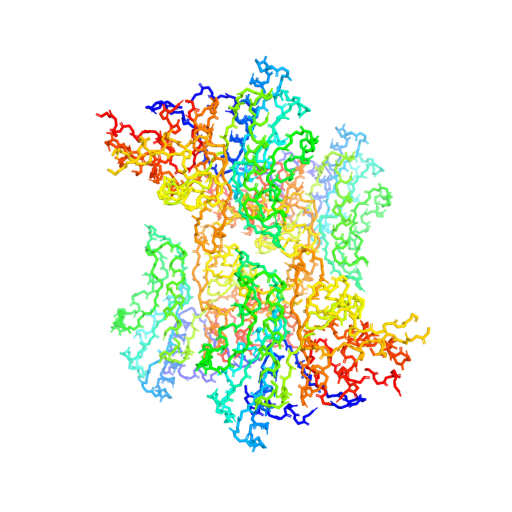0 111 GLU C N 1
ATOM 5749 C CA . GLU C 1 119 ? 58.103 3.320 33.109 1.00 19.42 111 GLU C CA 1
ATOM 5750 C C . GLU C 1 119 ? 57.894 2.935 34.576 1.00 19.63 111 GLU C C 1
ATOM 5751 O O . GLU C 1 119 ? 58.572 2.033 35.074 1.00 19.87 111 GLU C O 1
ATOM 5757 N N . SER C 1 120 ? 56.963 3.596 35.260 1.00 19.73 112 SER C N 1
ATOM 5758 C CA . SER C 1 120 ? 56.664 3.261 36.663 1.00 21.59 112 SER C CA 1
ATOM 5759 C C . SER C 1 120 ? 56.190 1.799 36.838 1.00 21.68 112 SER C C 1
ATOM 5760 O O . SER C 1 120 ? 56.505 1.149 37.842 1.00 22.38 112 SER C O 1
ATOM 5763 N N . LEU C 1 121 ? 55.436 1.295 35.870 1.00 20.15 113 LEU C N 1
ATOM 5764 C CA . LEU C 1 121 ? 54.920 -0.073 35.930 1.00 19.82 113 LEU C CA 1
ATOM 5765 C C . LEU C 1 121 ? 55.878 -1.091 35.318 1.00 19.87 113 LEU C C 1
ATOM 5766 O O . LEU C 1 121 ? 55.571 -2.278 35.283 1.00 19.03 113 LEU C O 1
ATOM 5771 N N . LYS C 1 122 ? 57.029 -0.617 34.831 1.00 20.82 114 LYS C N 1
ATOM 5772 C CA . LYS C 1 122 ? 58.070 -1.468 34.251 1.00 22.05 114 LYS C CA 1
ATOM 5773 C C . LYS C 1 122 ? 57.544 -2.294 33.091 1.00 21.89 114 LYS C C 1
ATOM 5774 O O . LYS C 1 122 ? 57.887 -3.465 32.935 1.00 20.19 114 LYS C O 1
ATOM 5780 N N . ILE C 1 123 ? 56.716 -1.654 32.270 1.00 19.77 115 ILE C N 1
ATOM 5781 C CA . ILE C 1 123 ? 56.111 -2.273 31.089 1.00 19.93 115 ILE C CA 1
ATOM 5782 C C . ILE C 1 123 ? 57.135 -2.473 29.955 1.00 19.21 115 ILE C C 1
ATOM 5783 O O . ILE C 1 123 ? 57.927 -1.586 29.647 1.00 20.13 115 ILE C O 1
ATOM 5788 N N . ASN C 1 124 ? 57.098 -3.637 29.338 1.00 18.04 116 ASN C N 1
ATOM 5789 C CA . ASN C 1 124 ? 57.865 -3.874 28.124 1.00 18.67 116 ASN C CA 1
ATOM 5790 C C . ASN C 1 124 ? 57.013 -3.397 26.964 1.00 15.81 116 ASN C C 1
ATOM 5791 O O . ASN C 1 124 ? 56.152 -4.109 26.489 1.00 14.22 116 ASN C O 1
ATOM 5796 N N . GLU C 1 125 ? 57.261 -2.172 26.525 1.00 15.83 117 GLU C N 1
ATOM 5797 C CA . GLU C 1 125 ? 56.382 -1.501 25.576 1.00 15.65 117 GLU C CA 1
ATOM 5798 C C . GLU C 1 125 ? 56.310 -2.263 24.272 1.00 17.33 117 GLU C C 1
ATOM 5799 O O . GLU C 1 125 ? 55.249 -2.360 23.669 1.00 16.69 117 GLU C O 1
ATOM 5805 N N . LYS C 1 126 ? 57.439 -2.824 23.840 1.00 17.99 118 LYS C N 1
ATOM 5806 C CA . LYS C 1 126 ? 57.496 -3.560 22.584 1.00 19.61 118 LYS C CA 1
ATOM 5807 C C . LYS C 1 126 ? 56.525 -4.730 22.596 1.00 19.34 118 LYS C C 1
ATOM 5808 O O . LYS C 1 126 ? 55.968 -5.097 21.578 1.00 17.43 118 LYS C O 1
ATOM 5814 N N . GLU C 1 127 ? 56.321 -5.304 23.769 1.00 19.52 119 GLU C N 1
ATOM 5815 C CA . GLU C 1 127 ? 55.489 -6.478 23.902 1.00 21.05 119 GLU C CA 1
ATOM 5816 C C . GLU C 1 127 ? 54.072 -6.127 24.384 1.00 18.94 119 GLU C C 1
ATOM 5817 O O . GLU C 1 127 ? 53.119 -6.872 24.131 1.00 20.65 119 GLU C O 1
ATOM 5823 N N . GLN C 1 128 ? 53.941 -5.014 25.098 1.00 15.21 120 GLN C N 1
ATOM 5824 C CA . GLN C 1 128 ? 52.734 -4.771 25.901 1.00 13.93 120 GLN C CA 1
ATOM 5825 C C . GLN C 1 128 ? 51.971 -3.519 25.527 1.00 12.90 120 GLN C C 1
ATOM 5826 O O . GLN C 1 128 ? 50.877 -3.322 26.021 1.00 13.94 120 GLN C O 1
ATOM 5832 N N . LEU C 1 129 ? 52.552 -2.652 24.706 1.00 11.03 121 LEU C N 1
ATOM 5833 C CA . LEU C 1 129 ? 51.896 -1.361 24.361 1.00 9.19 121 LEU C CA 1
ATOM 5834 C C . LEU C 1 129 ? 51.622 -1.296 22.870 1.00 9.57 121 LEU C C 1
ATOM 5835 O O . LEU C 1 129 ? 52.537 -1.485 22.048 1.00 9.71 121 LEU C O 1
ATOM 5840 N N . TYR C 1 130 ? 50.372 -1.026 22.513 1.00 8.52 122 TYR C N 1
ATOM 5841 C CA . TYR C 1 130 ? 49.989 -0.762 21.113 1.00 9.41 122 TYR C CA 1
ATOM 5842 C C . TYR C 1 130 ? 49.812 0.758 20.976 1.00 10.41 122 TYR C C 1
ATOM 5843 O O . TYR C 1 130 ? 49.045 1.375 21.719 1.00 9.49 122 TYR C O 1
ATOM 5852 N N . ARG C 1 131 ? 50.533 1.355 20.035 1.00 9.09 123 ARG C N 1
ATOM 5853 C CA . ARG C 1 131 ? 50.450 2.786 19.809 1.00 9.33 123 ARG C CA 1
ATOM 5854 C C . ARG C 1 131 ? 50.719 3.096 18.353 1.00 10.77 123 ARG C C 1
ATOM 5855 O O . ARG C 1 131 ? 51.323 2.272 17.639 1.00 8.71 123 ARG C O 1
ATOM 5863 N N . PRO C 1 132 ? 50.242 4.258 17.878 1.00 11.16 124 PRO C N 1
ATOM 5864 C CA . PRO C 1 132 ? 50.468 4.578 16.469 1.00 11.60 124 PRO C CA 1
ATOM 5865 C C . PRO C 1 132 ? 51.913 4.992 16.178 1.00 11.78 124 PRO C C 1
ATOM 5866 O O . PRO C 1 132 ? 52.566 5.655 17.008 1.00 11.59 124 PRO C O 1
ATOM 5870 N N . ASP C 1 133 ? 52.408 4.596 15.015 1.00 10.90 125 ASP C N 1
ATOM 5871 C CA . ASP C 1 133 ? 53.703 5.093 14.532 1.00 10.64 125 ASP C CA 1
ATOM 5872 C C . ASP C 1 133 ? 53.509 6.425 13.846 1.00 10.60 125 ASP C C 1
ATOM 5873 O O . ASP C 1 133 ? 53.239 6.500 12.630 1.00 9.92 125 ASP C O 1
ATOM 5878 N N . THR C 1 134 ? 53.664 7.498 14.621 1.00 10.17 126 THR C N 1
ATOM 5879 C CA . THR C 1 134 ? 53.428 8.832 14.123 1.00 10.59 126 THR C CA 1
ATOM 5880 C C . THR C 1 134 ? 54.625 9.397 13.347 1.00 11.75 126 THR C C 1
ATOM 5881 O O . THR C 1 134 ? 54.623 10.575 12.977 1.00 11.11 126 THR C O 1
ATOM 5885 N N . SER C 1 135 ? 55.629 8.562 13.078 1.00 11.20 127 SER C N 1
ATOM 5886 C CA . SER C 1 135 ? 56.660 8.899 12.058 1.00 12.91 127 SER C CA 1
ATOM 5887 C C . SER C 1 135 ? 56.167 8.640 10.637 1.00 13.46 127 SER C C 1
ATOM 5888 O O . SER C 1 135 ? 56.736 9.167 9.670 1.00 13.61 127 SER C O 1
ATOM 5891 N N . LYS C 1 136 ? 55.094 7.847 10.521 1.00 12.17 128 LYS C N 1
ATOM 5892 C CA . LYS C 1 136 ? 54.474 7.553 9.221 1.00 11.51 128 LYS C CA 1
ATOM 5893 C C . LYS C 1 136 ? 53.584 8.706 8.777 1.00 11.20 128 LYS C C 1
ATOM 5894 O O . LYS C 1 136 ? 53.078 9.479 9.615 1.00 10.50 128 LYS C O 1
ATOM 5900 N N . ASN C 1 137 ? 53.393 8.832 7.468 1.00 11.16 129 ASN C N 1
ATOM 5901 C CA . ASN C 1 137 ? 52.420 9.770 6.925 1.00 12.99 129 ASN C CA 1
ATOM 5902 C C . ASN C 1 137 ? 51.052 9.377 7.410 1.00 11.63 129 ASN C C 1
ATOM 5903 O O . ASN C 1 137 ? 50.846 8.229 7.829 1.00 12.52 129 ASN C O 1
ATOM 5908 N N . ILE C 1 138 ? 50.117 10.309 7.367 1.00 10.64 130 ILE C N 1
ATOM 5909 C CA . ILE C 1 138 ? 48.866 10.170 8.126 1.00 10.21 130 ILE C CA 1
ATOM 5910 C C . ILE C 1 138 ? 48.112 8.918 7.689 1.00 9.07 130 ILE C C 1
ATOM 5911 O O . ILE C 1 138 ? 47.575 8.191 8.509 1.00 9.92 130 ILE C O 1
ATOM 5916 N N . VAL C 1 139 ? 48.074 8.655 6.393 1.00 9.13 131 VAL C N 1
ATOM 5917 C CA . VAL C 1 139 ? 47.296 7.520 5.897 1.00 9.81 131 VAL C CA 1
ATOM 5918 C C . VAL C 1 139 ? 47.877 6.199 6.377 1.00 8.68 131 VAL C C 1
ATOM 5919 O O . VAL C 1 139 ? 47.159 5.332 6.899 1.00 10.51 131 VAL C O 1
ATOM 5923 N N . GLU C 1 140 ? 49.173 6.031 6.186 1.00 8.52 132 GLU C N 1
ATOM 5924 C CA . GLU C 1 140 ? 49.867 4.816 6.644 1.00 8.64 132 GLU C CA 1
ATOM 5925 C C . GLU C 1 140 ? 49.842 4.693 8.182 1.00 7.68 132 GLU C C 1
ATOM 5926 O O . GLU C 1 140 ? 49.782 3.598 8.714 1.00 8.15 132 GLU C O 1
ATOM 5932 N N . CYS C 1 141 ? 49.929 5.824 8.877 1.00 6.93 133 CYS C N 1
ATOM 5933 C CA . CYS C 1 141 ? 49.832 5.821 10.340 1.00 6.56 133 CYS C CA 1
ATOM 5934 C C . CYS C 1 141 ? 48.500 5.213 10.816 1.00 6.73 133 CYS C C 1
ATOM 5935 O O . CYS C 1 141 ? 48.473 4.299 11.665 1.00 7.99 133 CYS C O 1
ATOM 5938 N N . VAL C 1 142 ? 47.407 5.687 10.225 1.00 6.59 134 VAL C N 1
ATOM 5939 C CA . VAL C 1 142 ? 46.072 5.209 10.559 1.00 7.28 134 VAL C CA 1
ATOM 5940 C C . VAL C 1 142 ? 45.891 3.733 10.193 1.00 8.05 134 VAL C C 1
ATOM 5941 O O . VAL C 1 142 ? 45.429 2.937 11.008 1.00 8.74 134 VAL C O 1
ATOM 5945 N N . ARG C 1 143 ? 46.285 3.354 8.985 1.00 7.79 135 ARG C N 1
ATOM 5946 C CA . ARG C 1 143 ? 46.117 1.993 8.565 1.00 7.97 135 ARG C CA 1
ATOM 5947 C C . ARG C 1 143 ? 46.951 1.025 9.421 1.00 8.72 135 ARG C C 1
ATOM 5948 O O . ARG C 1 143 ? 46.478 -0.061 9.769 1.00 10.01 135 ARG C O 1
ATOM 5956 N N . ASP C 1 144 ? 48.178 1.427 9.741 1.00 8.53 136 ASP C N 1
ATOM 5957 C CA . ASP C 1 144 ? 49.066 0.632 10.580 1.00 10.25 136 ASP C CA 1
ATOM 5958 C C . ASP C 1 144 ? 48.515 0.439 12.000 1.00 8.92 136 ASP C C 1
ATOM 5959 O O . ASP C 1 144 ? 48.546 -0.661 12.535 1.00 8.35 136 ASP C O 1
ATOM 5964 N N . TYR C 1 145 ? 47.977 1.503 12.589 1.00 9.87 137 TYR C N 1
ATOM 5965 C CA . TYR C 1 145 ? 47.440 1.421 13.920 1.00 8.79 137 TYR C CA 1
ATOM 5966 C C . TYR C 1 145 ? 46.134 0.638 13.877 1.00 9.27 137 TYR C C 1
ATOM 5967 O O . TYR C 1 145 ? 45.846 -0.162 14.781 1.00 7.22 137 TYR C O 1
ATOM 5976 N N . ASN C 1 146 ? 45.361 0.812 12.803 1.00 9.07 138 ASN C N 1
ATOM 5977 C CA . ASN C 1 146 ? 44.190 -0.038 12.580 1.00 7.41 138 ASN C CA 1
ATOM 5978 C C . ASN C 1 146 ? 44.531 -1.528 12.662 1.00 8.49 138 ASN C C 1
ATOM 5979 O O . ASN C 1 146 ? 43.830 -2.295 13.303 1.00 7.60 138 ASN C O 1
ATOM 5984 N N . GLU C 1 147 ? 45.603 -1.931 11.990 1.00 9.57 139 GLU C N 1
ATOM 5985 C CA . GLU C 1 147 ? 46.025 -3.333 11.964 1.00 11.22 139 GLU C CA 1
ATOM 5986 C C . GLU C 1 147 ? 46.551 -3.799 13.322 1.00 11.02 139 GLU C C 1
ATOM 5987 O O . GLU C 1 147 ? 46.328 -4.937 13.728 1.00 10.10 139 GLU C O 1
ATOM 5993 N N . LYS C 1 148 ? 47.245 -2.917 14.017 1.00 9.42 140 LYS C N 1
ATOM 5994 C CA . LYS C 1 148 ? 47.733 -3.201 15.370 1.00 11.28 140 LYS C CA 1
ATOM 5995 C C . LYS C 1 148 ? 46.583 -3.464 16.343 1.00 10.23 140 LYS C C 1
ATOM 5996 O O . LYS C 1 148 ? 46.611 -4.421 17.128 1.00 9.80 140 LYS C O 1
ATOM 6002 N N . ILE C 1 149 ? 45.586 -2.605 16.303 1.00 8.99 141 ILE C N 1
ATOM 6003 C CA . ILE C 1 149 ? 44.424 -2.753 17.205 1.00 9.10 141 ILE C CA 1
ATOM 6004 C C . ILE C 1 149 ? 43.650 -4.009 16.829 1.00 10.08 141 ILE C C 1
ATOM 6005 O O . ILE C 1 149 ? 43.190 -4.750 17.695 1.00 8.83 141 ILE C O 1
ATOM 6010 N N . LYS C 1 150 ? 43.498 -4.254 15.531 1.00 10.77 142 LYS C N 1
ATOM 6011 C CA A LYS C 1 150 ? 42.850 -5.467 15.077 0.50 11.46 142 LYS C CA 1
ATOM 6012 C CA B LYS C 1 150 ? 42.862 -5.481 15.064 0.50 11.17 142 LYS C CA 1
ATOM 6013 C C . LYS C 1 150 ? 43.587 -6.687 15.661 1.00 11.47 142 LYS C C 1
ATOM 6014 O O . LYS C 1 150 ? 42.958 -7.613 16.187 1.00 13.60 142 LYS C O 1
ATOM 6025 N N . ASN C 1 151 ? 44.913 -6.678 15.582 1.00 11.62 143 ASN C N 1
ATOM 6026 C CA . ASN C 1 151 ? 45.718 -7.773 16.097 1.00 13.36 143 ASN C CA 1
ATOM 6027 C C . ASN C 1 151 ? 45.603 -7.932 17.606 1.00 12.54 143 ASN C C 1
ATOM 6028 O O . ASN C 1 151 ? 45.552 -9.067 18.123 1.00 13.61 143 ASN C O 1
ATOM 6041 N N . VAL C 1 153 ? 43.007 -7.097 19.404 1.00 11.64 145 VAL C N 1
ATOM 6042 C CA . VAL C 1 153 ? 41.672 -7.590 19.701 1.00 14.06 145 VAL C CA 1
ATOM 6043 C C . VAL C 1 153 ? 41.561 -9.112 19.380 1.00 15.93 145 VAL C C 1
ATOM 6044 O O . VAL C 1 153 ? 40.917 -9.872 20.112 1.00 17.26 145 VAL C O 1
ATOM 6048 N N . LYS C 1 154 ? 42.194 -9.548 18.301 1.00 18.01 146 LYS C N 1
ATOM 6049 C CA . LYS C 1 154 ? 42.230 -10.981 17.983 1.00 19.36 146 LYS C CA 1
ATOM 6050 C C . LYS C 1 154 ? 42.955 -11.749 19.074 1.00 18.20 146 LYS C C 1
ATOM 6051 O O . LYS C 1 154 ? 42.494 -12.793 19.516 1.00 17.91 146 LYS C O 1
ATOM 6057 N N . LYS C 1 155 ? 44.079 -11.209 19.523 1.00 18.06 147 LYS C N 1
ATOM 6058 C CA . LYS C 1 155 ? 44.922 -11.883 20.513 1.00 17.89 147 LYS C CA 1
ATOM 6059 C C . LYS C 1 155 ? 44.330 -11.860 21.938 1.00 17.97 147 LYS C C 1
ATOM 6060 O O . LYS C 1 155 ? 44.443 -12.851 22.684 1.00 16.65 147 LYS C O 1
ATOM 6066 N N . TYR C 1 156 ? 43.701 -10.749 22.326 1.00 15.51 148 TYR C N 1
ATOM 6067 C CA . TYR C 1 156 ? 43.285 -10.570 23.722 1.00 16.53 148 TYR C CA 1
ATOM 6068 C C . TYR C 1 156 ? 41.777 -10.365 23.882 1.00 17.69 148 TYR C C 1
ATOM 6069 O O . TYR C 1 156 ? 41.306 -9.932 24.943 1.00 18.37 148 TYR C O 1
ATOM 6078 N N . THR C 1 157 ? 41.052 -10.653 22.807 1.00 18.49 149 THR C N 1
ATOM 6079 C CA . THR C 1 157 ? 39.592 -10.797 22.775 1.00 18.79 149 THR C CA 1
ATOM 6080 C C . THR C 1 157 ? 38.804 -9.486 22.717 1.00 18.75 149 THR C C 1
ATOM 6081 O O . THR C 1 157 ? 38.012 -9.275 21.801 1.00 16.97 149 THR C O 1
ATOM 6085 N N . LYS C 1 158 ? 39.059 -8.603 23.682 1.00 18.12 150 LYS C N 1
ATOM 6086 C CA . LYS C 1 158 ? 38.201 -7.487 23.992 1.00 18.64 150 LYS C CA 1
ATOM 6087 C C . LYS C 1 158 ? 39.047 -6.441 24.716 1.00 15.63 150 LYS C C 1
ATOM 6088 O O . LYS C 1 158 ? 39.983 -6.791 25.392 1.00 14.07 150 LYS C O 1
ATOM 6094 N N . VAL C 1 159 ? 38.695 -5.167 24.585 1.00 15.38 151 VAL C N 1
ATOM 6095 C CA . VAL C 1 159 ? 39.147 -4.139 25.538 1.00 13.66 151 VAL C CA 1
ATOM 6096 C C . VAL C 1 159 ? 38.464 -4.344 26.901 1.00 13.00 151 VAL C C 1
ATOM 6097 O O . VAL C 1 159 ? 37.250 -4.425 26.998 1.00 11.01 151 VAL C O 1
ATOM 6101 N N . ASP C 1 160 ? 39.260 -4.426 27.953 1.00 12.10 152 ASP C N 1
ATOM 6102 C CA . ASP C 1 160 ? 38.720 -4.556 29.292 1.00 10.33 152 ASP C CA 1
ATOM 6103 C C . ASP C 1 160 ? 38.357 -3.236 29.936 1.00 10.29 152 ASP C C 1
ATOM 6104 O O . ASP C 1 160 ? 37.260 -3.101 30.478 1.00 10.11 152 ASP C O 1
ATOM 6109 N N . ILE C 1 161 ? 39.263 -2.265 29.874 1.00 9.28 153 ILE C N 1
ATOM 6110 C CA . ILE C 1 161 ? 39.045 -0.978 30.523 1.00 8.83 153 ILE C CA 1
ATOM 6111 C C . ILE C 1 161 ? 39.404 0.159 29.583 1.00 9.44 153 ILE C C 1
ATOM 6112 O O . ILE C 1 161 ? 40.492 0.170 28.996 1.00 8.44 153 ILE C O 1
ATOM 6117 N N . ALA C 1 162 ? 38.492 1.118 29.442 1.00 7.96 154 ALA C N 1
ATOM 6118 C CA . ALA C 1 162 ? 38.773 2.356 28.733 1.00 7.40 154 ALA C CA 1
ATOM 6119 C C . ALA C 1 162 ? 38.631 3.588 29.600 1.00 7.62 154 ALA C C 1
ATOM 6120 O O . ALA C 1 162 ? 37.586 3.842 30.172 1.00 7.88 154 ALA C O 1
ATOM 6122 N N . ILE C 1 163 ? 39.726 4.350 29.663 1.00 7.38 155 ILE C N 1
ATOM 6123 C CA A ILE C 1 163 ? 39.835 5.531 30.491 0.50 7.75 155 ILE C CA 1
ATOM 6124 C CA B ILE C 1 163 ? 39.805 5.537 30.487 0.50 7.18 155 ILE C CA 1
ATOM 6125 C C . ILE C 1 163 ? 39.677 6.784 29.629 1.00 7.89 155 ILE C C 1
ATOM 6126 O O . ILE C 1 163 ? 40.492 7.038 28.731 1.00 8.43 155 ILE C O 1
ATOM 6135 N N . LEU C 1 164 ? 38.629 7.557 29.906 1.00 6.78 156 LEU C N 1
ATOM 6136 C CA . LEU C 1 164 ? 38.135 8.557 28.979 1.00 7.40 156 LEU C CA 1
ATOM 6137 C C . LEU C 1 164 ? 37.901 9.917 29.632 1.00 8.03 156 LEU C C 1
ATOM 6138 O O . LEU C 1 164 ? 37.644 9.998 30.820 1.00 6.92 156 LEU C O 1
ATOM 6143 N N . GLY C 1 165 ? 38.008 10.982 28.821 1.00 7.70 157 GLY C N 1
ATOM 6144 C CA . GLY C 1 165 ? 37.467 12.298 29.175 1.00 10.28 157 GLY C CA 1
ATOM 6145 C C . GLY C 1 165 ? 36.405 12.765 28.194 1.00 9.89 157 GLY C C 1
ATOM 6146 O O . GLY C 1 165 ? 36.049 12.053 27.262 1.00 10.69 157 GLY C O 1
ATOM 6155 N N . GLY C 1 167 ? 35.171 16.557 26.145 1.00 12.59 159 GLY C N 1
ATOM 6156 C CA . GLY C 1 167 ? 35.445 17.963 25.902 1.00 13.63 159 GLY C CA 1
ATOM 6157 C C . GLY C 1 167 ? 34.190 18.782 25.952 1.00 14.15 159 GLY C C 1
ATOM 6158 O O . GLY C 1 167 ? 33.088 18.224 26.065 1.00 12.61 159 GLY C O 1
ATOM 6159 N N . SER C 1 168 ? 34.349 20.109 25.841 1.00 1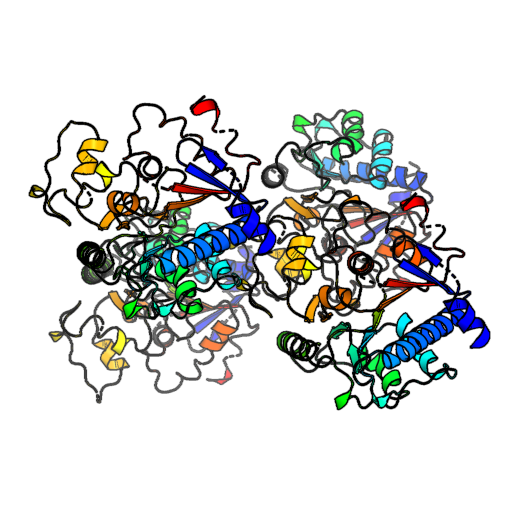3.85 160 SER C N 1
ATOM 6160 C CA . SER C 1 168 ? 33.209 21.048 25.862 1.00 15.46 160 SER C CA 1
ATOM 6161 C C . SER C 1 168 ? 32.313 20.952 24.618 1.00 14.90 160 SER C C 1
ATOM 6162 O O . SER C 1 168 ? 31.185 21.461 24.615 1.00 15.42 160 SER C O 1
ATOM 6165 N N . ASP C 1 169 ? 32.799 20.289 23.562 1.00 13.61 161 ASP C N 1
ATOM 6166 C CA . ASP C 1 169 ? 31.984 19.970 22.372 1.00 12.10 161 ASP C CA 1
ATOM 6167 C C . ASP C 1 169 ? 31.432 18.544 22.397 1.00 9.70 161 ASP C C 1
ATOM 6168 O O . ASP C 1 169 ? 31.005 18.033 21.369 1.00 9.14 161 ASP C O 1
ATOM 6173 N N . PHE C 1 170 ? 31.481 17.896 23.555 1.00 8.45 162 PHE C N 1
ATOM 6174 C CA . PHE C 1 170 ? 31.010 16.512 23.745 1.00 8.09 162 PHE C CA 1
ATOM 6175 C C . PHE C 1 170 ? 31.844 15.408 23.098 1.00 7.71 162 PHE C C 1
ATOM 6176 O O . PHE C 1 170 ? 31.470 14.237 23.154 1.00 7.91 162 PHE C O 1
ATOM 6184 N N . HIS C 1 171 ? 32.992 15.749 22.545 1.00 6.01 163 HIS C N 1
ATOM 6185 C CA . HIS C 1 171 ? 33.870 14.717 21.995 1.00 6.23 163 HIS C CA 1
ATOM 6186 C C . HIS C 1 171 ? 34.497 13.881 23.113 1.00 6.16 163 HIS C C 1
ATOM 6187 O O . HIS C 1 171 ? 34.656 14.343 24.252 1.00 6.27 163 HIS C O 1
ATOM 6194 N N . ILE C 1 172 ? 34.796 12.638 22.773 1.00 7.07 164 ILE C N 1
ATOM 6195 C CA . ILE C 1 172 ? 35.586 11.721 23.637 1.00 7.13 164 ILE C CA 1
ATOM 6196 C C . ILE C 1 172 ? 36.641 11.114 22.741 1.00 7.25 164 ILE C C 1
ATOM 6197 O O . ILE C 1 172 ? 36.459 11.099 21.534 1.00 6.18 164 ILE C O 1
ATOM 6202 N N . ALA C 1 173 ? 37.748 10.651 23.301 1.00 7.94 165 ALA C N 1
ATOM 6203 C CA . ALA C 1 173 ? 38.851 10.156 22.465 1.00 7.99 165 ALA C CA 1
ATOM 6204 C C . ALA C 1 173 ? 39.215 11.267 21.466 1.00 8.13 165 ALA C C 1
ATOM 6205 O O . ALA C 1 173 ? 39.325 12.426 21.862 1.00 9.96 165 ALA C O 1
ATOM 6207 N N . SER C 1 174 ? 39.365 10.954 20.174 1.00 8.54 166 SER C N 1
ATOM 6208 C CA . SER C 1 174 ? 39.324 12.020 19.144 1.00 7.12 166 SER C CA 1
ATOM 6209 C C . SER C 1 174 ? 38.155 11.790 18.203 1.00 7.55 166 SER C C 1
ATOM 6210 O O . SER C 1 174 ? 38.266 11.919 16.980 1.00 8.48 166 SER C O 1
ATOM 6213 N N . LEU C 1 175 ? 37.025 11.442 18.804 1.00 7.27 167 LEU C N 1
ATOM 6214 C CA . LEU C 1 175 ? 35.774 11.248 18.097 1.00 6.42 167 LEU C CA 1
ATOM 6215 C C . LEU C 1 175 ? 34.938 12.523 18.196 1.00 7.76 167 LEU C C 1
ATOM 6216 O O . LEU C 1 175 ? 34.168 12.728 19.164 1.00 7.62 167 LEU C O 1
ATOM 6221 N N . PHE C 1 176 ? 35.134 13.378 17.190 1.00 8.28 168 PHE C N 1
ATOM 6222 C CA . PHE C 1 176 ? 34.585 14.720 17.145 1.00 8.92 168 PHE C CA 1
ATOM 6223 C C . PHE C 1 176 ? 33.259 14.697 16.410 1.00 7.75 168 PHE C C 1
ATOM 6224 O O . PHE C 1 176 ? 33.187 14.249 15.293 1.00 6.63 168 PHE C O 1
ATOM 6232 N N . PRO C 1 177 ? 32.204 15.169 17.058 1.00 8.84 169 PRO C N 1
ATOM 6233 C CA . PRO C 1 177 ? 30.924 15.447 16.366 1.00 8.10 169 PRO C CA 1
ATOM 6234 C C . PRO C 1 177 ? 31.105 16.344 15.124 1.00 8.39 169 PRO C C 1
ATOM 6235 O O . PRO C 1 177 ? 31.869 17.316 15.180 1.00 9.36 169 PRO C O 1
ATOM 6239 N N . ASN C 1 178 ? 30.436 16.053 14.004 1.00 8.10 170 ASN C N 1
ATOM 6240 C CA . ASN C 1 178 ? 29.596 14.865 13.809 1.00 7.78 170 ASN C CA 1
ATOM 6241 C C . ASN C 1 178 ? 30.496 13.681 13.417 1.00 8.06 170 ASN C C 1
ATOM 6242 O O . ASN C 1 178 ? 31.205 13.751 12.392 1.00 9.06 170 ASN C O 1
ATOM 6247 N N . ILE C 1 179 ? 30.480 12.613 14.221 1.00 7.64 171 ILE C N 1
ATOM 6248 C CA . ILE C 1 179 ? 31.485 11.554 14.117 1.00 7.57 171 ILE C CA 1
ATOM 6249 C C . ILE C 1 179 ? 31.370 10.869 12.762 1.00 8.88 171 ILE C C 1
ATOM 6250 O O . ILE C 1 179 ? 32.381 10.554 12.119 1.00 6.99 171 ILE C O 1
ATOM 6255 N N . PHE C 1 180 ? 30.142 10.645 12.308 1.00 9.18 172 PHE C N 1
ATOM 6256 C CA . PHE C 1 180 ? 29.955 10.071 10.977 1.00 9.35 172 PHE C CA 1
ATOM 6257 C C . PHE C 1 180 ? 30.440 10.980 9.850 1.00 9.00 172 PHE C C 1
ATOM 6258 O O . PHE C 1 180 ? 31.167 10.538 8.979 1.00 10.12 172 PHE C O 1
ATOM 6266 N N . PHE C 1 181 ? 30.072 12.256 9.882 1.00 9.21 173 PHE C N 1
ATOM 6267 C CA . PHE C 1 181 ? 30.522 13.199 8.854 1.00 9.01 173 PHE C CA 1
ATOM 6268 C C . PHE C 1 181 ? 32.042 13.306 8.818 1.00 10.05 173 PHE C C 1
ATOM 6269 O O . PHE C 1 181 ? 32.665 13.214 7.739 1.00 6.55 173 PHE C O 1
ATOM 6277 N N . ASN C 1 182 ? 32.613 13.503 10.011 1.00 8.27 174 ASN C N 1
ATOM 6278 C CA . ASN C 1 182 ? 34.034 13.671 10.205 1.00 8.12 174 ASN C CA 1
ATOM 6279 C C . ASN C 1 182 ? 34.812 12.416 9.767 1.00 8.28 174 ASN C C 1
ATOM 6280 O O . ASN C 1 182 ? 35.735 12.496 8.937 1.00 8.45 174 ASN C O 1
ATOM 6285 N N . ILE C 1 183 ? 34.445 11.246 10.288 1.00 6.99 175 ILE C N 1
ATOM 6286 C CA . ILE C 1 183 ? 35.095 10.009 9.816 1.00 7.00 175 ILE C CA 1
ATOM 6287 C C . ILE C 1 183 ? 34.884 9.769 8.306 1.00 7.66 175 ILE C C 1
ATOM 6288 O O . ILE C 1 183 ? 35.819 9.399 7.592 1.00 7.88 175 ILE C O 1
ATOM 6293 N N . TYR C 1 184 ? 33.662 9.968 7.805 1.00 7.61 176 TYR C N 1
ATOM 6294 C CA . TYR C 1 184 ? 33.430 9.687 6.378 1.00 8.55 176 TYR C CA 1
ATOM 6295 C C . TYR C 1 184 ? 34.284 10.559 5.493 1.00 7.43 176 TYR C C 1
ATOM 6296 O O . TYR C 1 184 ? 34.994 10.052 4.622 1.00 7.56 176 TYR C O 1
ATOM 6313 N N . ASN C 1 186 ? 36.972 12.305 6.187 1.00 6.94 178 ASN C N 1
ATOM 6314 C CA . ASN C 1 186 ? 38.427 12.125 6.364 1.00 8.67 178 ASN C CA 1
ATOM 6315 C C . ASN C 1 186 ? 39.006 10.773 5.946 1.00 8.16 178 ASN C C 1
ATOM 6316 O O . ASN C 1 186 ? 40.215 10.669 5.771 1.00 9.28 178 ASN C O 1
ATOM 6321 N N . ASN C 1 187 ? 38.165 9.742 5.821 1.00 9.03 179 ASN C N 1
ATOM 6322 C CA . ASN C 1 187 ? 38.648 8.362 5.627 1.00 8.86 179 ASN C CA 1
ATOM 6323 C C . ASN C 1 187 ? 38.117 7.666 4.395 1.00 10.10 179 ASN C C 1
ATOM 6324 O O . ASN C 1 187 ? 38.850 6.909 3.776 1.00 11.29 179 ASN C O 1
ATOM 6329 N N . TYR C 1 188 ? 36.829 7.855 4.084 1.00 9.62 180 TYR C N 1
ATOM 6330 C CA . TYR C 1 188 ? 36.146 7.042 3.054 1.00 10.09 180 TYR C CA 1
ATOM 6331 C C . TYR C 1 188 ? 35.944 7.836 1.783 1.00 11.49 180 TYR C C 1
ATOM 6332 O O . TYR C 1 188 ? 36.012 7.286 0.683 1.00 12.43 180 TYR C O 1
ATOM 6341 N N . GLN C 1 189 ? 35.696 9.134 1.926 1.00 12.55 181 GLN C N 1
ATOM 6342 C CA . GLN C 1 189 ? 35.554 10.022 0.782 1.00 14.21 181 GLN C CA 1
ATOM 6343 C C . GLN C 1 189 ? 36.799 9.958 -0.143 1.00 14.91 181 GLN C C 1
ATOM 6344 O O . GLN C 1 189 ? 37.940 10.090 0.316 1.00 14.19 181 GLN C O 1
ATOM 6350 N N . ASN C 1 190 ? 36.560 9.722 -1.436 1.00 15.46 182 ASN C N 1
ATOM 6351 C CA . ASN C 1 190 ? 37.633 9.461 -2.405 1.00 16.88 182 ASN C CA 1
ATOM 6352 C C . ASN C 1 190 ? 38.613 8.322 -1.993 1.00 16.00 182 ASN C C 1
ATOM 6353 O O . ASN C 1 190 ? 39.777 8.313 -2.418 1.00 15.45 182 ASN C O 1
ATOM 6358 N N . SER C 1 191 ? 38.128 7.373 -1.186 1.00 15.08 183 SER C N 1
ATOM 6359 C CA . SER C 1 191 ? 38.952 6.243 -0.667 1.00 15.25 183 SER C CA 1
ATOM 6360 C C . SER C 1 191 ? 40.303 6.674 -0.082 1.00 14.54 183 SER C C 1
ATOM 6361 O O . SER C 1 191 ? 41.325 6.031 -0.334 1.00 14.18 183 SER C O 1
ATOM 6364 N N . TYR C 1 192 ? 40.324 7.758 0.705 1.00 14.33 184 TYR C N 1
ATOM 6365 C CA . TYR C 1 192 ? 41.588 8.364 1.111 1.00 13.03 184 TYR C CA 1
ATOM 6366 C C . TYR C 1 192 ? 42.337 7.440 2.087 1.00 13.30 184 TYR C C 1
ATOM 6367 O O . TYR C 1 192 ? 43.586 7.286 2.010 1.00 12.78 184 TYR C O 1
ATOM 6376 N N . ILE C 1 193 ? 41.599 6.780 2.966 1.00 12.07 185 ILE C N 1
ATOM 6377 C CA . ILE C 1 193 ? 42.232 5.832 3.880 1.00 12.36 185 ILE C CA 1
ATOM 6378 C C . ILE C 1 193 ? 41.660 4.444 3.733 1.00 12.66 185 ILE C C 1
ATOM 6379 O O . ILE C 1 193 ? 42.394 3.479 3.616 1.00 12.65 185 ILE C O 1
ATOM 6384 N N . TYR C 1 194 ? 40.342 4.351 3.729 1.00 11.29 186 TYR C N 1
ATOM 6385 C CA . TYR C 1 194 ? 39.667 3.085 3.456 1.00 13.57 186 TYR C CA 1
ATOM 6386 C C . TYR C 1 194 ? 38.841 3.196 2.195 1.00 14.99 186 TYR C C 1
ATOM 6387 O O . TYR C 1 194 ? 38.432 4.280 1.830 1.00 14.97 186 TYR C O 1
ATOM 6396 N N . ASP C 1 195 ? 38.583 2.052 1.558 1.00 17.70 187 ASP C N 1
ATOM 6397 C CA . ASP C 1 195 ? 37.796 2.006 0.310 1.00 19.94 187 ASP C CA 1
ATOM 6398 C C . ASP C 1 195 ? 36.360 2.501 0.495 1.00 19.73 187 ASP C C 1
ATOM 6399 O O . ASP C 1 195 ? 35.614 1.989 1.322 1.00 18.77 187 ASP C O 1
ATOM 6404 N N . GLU C 1 196 ? 36.006 3.490 -0.316 1.00 21.78 188 GLU C N 1
ATOM 6405 C CA . GLU C 1 196 ? 34.673 4.092 -0.373 1.00 24.40 188 GLU C CA 1
ATOM 6406 C C . GLU C 1 196 ? 33.582 3.086 -0.757 1.00 26.97 188 GLU C C 1
ATOM 6407 O O . GLU C 1 196 ? 32.424 3.244 -0.374 1.00 26.66 188 GLU C O 1
ATOM 6413 N N . SER C 1 197 ? 33.942 2.071 -1.538 1.00 29.22 189 SER C N 1
ATOM 6414 C CA . SER C 1 197 ? 32.966 1.077 -1.962 1.00 32.64 189 SER C CA 1
ATOM 6415 C C . SER C 1 197 ? 32.836 -0.037 -0.924 1.00 35.64 189 SER C C 1
ATOM 6416 O O . SER C 1 197 ? 32.017 -0.933 -1.076 1.00 37.62 189 SER C O 1
ATOM 6419 N N . SER C 1 198 ? 33.638 0.039 0.142 1.00 38.60 190 SER C N 1
ATOM 6420 C CA . SER C 1 198 ? 33.491 -0.852 1.298 1.00 40.60 190 SER C CA 1
ATOM 6421 C C . SER C 1 198 ? 32.386 -0.387 2.267 1.00 42.40 190 SER C C 1
ATOM 6422 O O . SER C 1 198 ? 32.131 -1.040 3.277 1.00 43.98 190 SER C O 1
ATOM 6425 N N . ILE C 1 199 ? 31.734 0.731 1.942 1.00 44.13 191 ILE C N 1
ATOM 6426 C CA . ILE C 1 199 ? 30.663 1.305 2.768 1.00 44.53 191 ILE C CA 1
ATOM 6427 C C . ILE C 1 199 ? 29.514 1.762 1.845 1.00 45.08 191 ILE C C 1
ATOM 6428 O O . ILE C 1 199 ? 29.743 2.076 0.674 1.00 45.13 191 ILE C O 1
ATOM 6433 N N . LYS C 1 200 ? 28.286 1.788 2.373 1.00 46.16 192 LYS C N 1
ATOM 6434 C CA . LYS C 1 200 ? 27.096 2.216 1.597 1.00 46.42 192 LYS C CA 1
ATOM 6435 C C . LYS C 1 200 ? 26.209 3.242 2.353 1.00 46.44 192 LYS C C 1
ATOM 6436 O O . LYS C 1 200 ? 25.337 2.857 3.140 1.00 46.56 192 LYS C O 1
ATOM 6438 N N . VAL C 1 201 ? 26.424 4.535 2.093 1.00 46.16 193 VAL C N 1
ATOM 6439 C CA . VAL C 1 201 ? 25.770 5.619 2.860 1.00 46.36 193 VAL C CA 1
ATOM 6440 C C . VAL C 1 201 ? 24.369 5.973 2.324 1.00 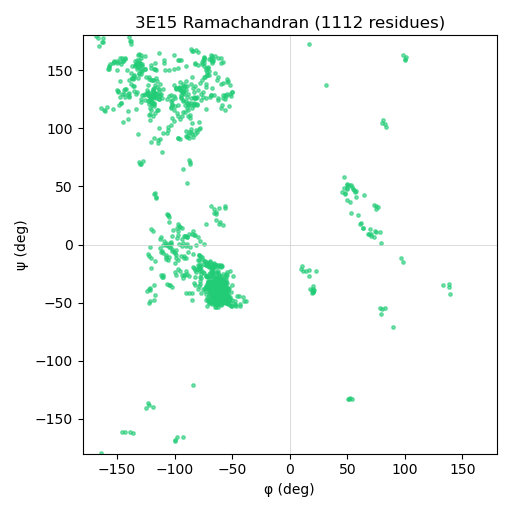46.98 193 VAL C C 1
ATOM 6441 O O . VAL C 1 201 ? 24.146 5.959 1.119 1.00 47.44 193 VAL C O 1
ATOM 6445 N N . ALA C 1 202 ? 23.439 6.305 3.225 1.00 47.33 194 ALA C N 1
ATOM 6446 C CA . ALA C 1 202 ? 22.109 6.786 2.828 1.00 47.65 194 ALA C CA 1
ATOM 6447 C C . ALA C 1 202 ? 21.795 8.166 3.407 1.00 47.82 194 ALA C C 1
ATOM 6448 O O . ALA C 1 202 ? 22.156 8.471 4.537 1.00 47.48 194 ALA C O 1
ATOM 6450 N N . ASN C 1 203 ? 21.111 8.993 2.617 1.00 48.62 195 ASN C N 1
ATOM 6451 C CA . ASN C 1 203 ? 20.543 10.247 3.112 1.00 49.50 195 ASN C CA 1
ATOM 6452 C C . ASN C 1 203 ? 19.131 10.039 3.650 1.00 49.95 195 ASN C C 1
ATOM 6453 O O . ASN C 1 203 ? 18.761 10.627 4.664 1.00 50.94 195 ASN C O 1
ATOM 6458 N N . THR C 1 207 ? 18.565 7.537 6.052 1.00 37.53 199 THR C N 1
ATOM 6459 C CA . THR C 1 207 ? 18.654 6.846 7.333 1.00 37.09 199 THR C CA 1
ATOM 6460 C C . THR C 1 207 ? 19.151 7.791 8.420 1.00 35.39 199 THR C C 1
ATOM 6461 O O . THR C 1 207 ? 19.555 8.928 8.131 1.00 37.34 199 THR C O 1
ATOM 6465 N N . SER C 1 208 ? 19.123 7.322 9.670 1.00 31.36 200 SER C N 1
ATOM 6466 C CA . SER C 1 208 ? 19.634 8.112 10.788 1.00 27.93 200 SER C CA 1
ATOM 6467 C C . SER C 1 208 ? 21.169 8.123 10.776 1.00 24.52 200 SER C C 1
ATOM 6468 O O . SER C 1 208 ? 21.814 7.205 10.210 1.00 21.55 200 SER C O 1
ATOM 6471 N N . ASP C 1 209 ? 21.756 9.150 11.389 1.00 19.98 201 ASP C N 1
ATOM 6472 C CA . ASP C 1 209 ? 23.185 9.154 11.604 1.00 18.27 201 ASP C CA 1
ATOM 6473 C C . ASP C 1 209 ? 23.582 7.884 12.362 1.00 16.04 201 ASP C C 1
ATOM 6474 O O . ASP C 1 209 ? 24.620 7.307 12.087 1.00 16.69 201 ASP C O 1
ATOM 6479 N N . ASN C 1 210 ? 22.753 7.443 13.307 1.00 15.36 202 ASN C N 1
ATOM 6480 C CA . ASN C 1 210 ? 23.108 6.263 14.116 1.00 15.07 202 ASN C CA 1
ATOM 6481 C C . ASN C 1 210 ? 23.277 5.024 13.243 1.00 15.06 202 ASN C C 1
ATOM 6482 O O . ASN C 1 210 ? 24.188 4.209 13.464 1.00 14.21 202 ASN C O 1
ATOM 6487 N N . ASP C 1 211 ? 22.391 4.897 12.269 1.00 14.75 203 ASP C N 1
ATOM 6488 C CA . ASP C 1 211 ? 22.414 3.765 11.355 1.00 18.36 203 ASP C CA 1
ATOM 6489 C C . ASP C 1 211 ? 23.635 3.820 10.448 1.00 16.68 203 ASP C C 1
ATOM 6490 O O . ASP C 1 211 ? 24.266 2.787 10.179 1.00 18.92 203 ASP C O 1
ATOM 6495 N N . ASN C 1 212 ? 23.990 5.018 10.000 1.00 14.69 204 ASN C N 1
ATOM 6496 C CA . ASN C 1 212 ? 25.166 5.186 9.143 1.00 15.16 204 ASN C CA 1
ATOM 6497 C C . ASN C 1 212 ? 26.453 4.923 9.935 1.00 16.52 204 ASN C C 1
ATOM 6498 O O . ASN C 1 212 ? 27.387 4.301 9.443 1.00 15.33 204 ASN C O 1
ATOM 6503 N N . LEU C 1 213 ? 26.466 5.373 11.184 1.00 17.75 205 LEU C N 1
ATOM 6504 C CA . LEU C 1 213 ? 27.599 5.141 12.075 1.00 19.94 205 LEU C CA 1
ATOM 6505 C C . LEU C 1 213 ? 27.864 3.629 12.235 1.00 19.95 205 LEU C C 1
ATOM 6506 O O . LEU C 1 213 ? 29.018 3.192 12.287 1.00 19.21 205 LEU C O 1
ATOM 6511 N N . ASP C 1 214 ? 26.798 2.827 12.270 1.00 20.50 206 ASP C N 1
ATOM 6512 C CA . ASP C 1 214 ? 26.929 1.360 12.321 1.00 21.70 206 ASP C CA 1
ATOM 6513 C C . ASP C 1 214 ? 27.677 0.757 11.137 1.00 21.17 206 ASP C C 1
ATOM 6514 O O . ASP C 1 214 ? 28.148 -0.367 11.216 1.00 21.53 206 ASP C O 1
ATOM 6519 N N . LEU C 1 215 ? 27.778 1.490 10.040 1.00 20.56 207 LEU C N 1
ATOM 6520 C CA . LEU C 1 215 ? 28.422 0.962 8.868 1.00 21.64 207 LEU C CA 1
ATOM 6521 C C . LEU C 1 215 ? 29.956 1.044 9.005 1.00 22.56 207 LEU C C 1
ATOM 6522 O O . LEU C 1 215 ? 30.679 0.428 8.217 1.00 23.84 207 LEU C O 1
ATOM 6527 N N . LEU C 1 216 ? 30.432 1.797 9.991 1.00 21.78 208 LEU C N 1
ATOM 6528 C CA . LEU C 1 216 ? 31.875 2.008 10.197 1.00 22.67 208 LEU C CA 1
ATOM 6529 C C . LEU C 1 216 ? 32.514 0.823 10.882 1.00 22.31 208 LEU C C 1
ATOM 6530 O O . LEU C 1 216 ? 32.341 0.645 12.082 1.00 24.75 208 LEU C O 1
ATOM 6535 N N . LYS C 1 217 ? 33.270 0.019 10.139 1.00 20.04 209 LYS C N 1
ATOM 6536 C CA . LYS C 1 217 ? 33.743 -1.263 10.659 1.00 19.59 209 LYS C CA 1
ATOM 6537 C C . LYS C 1 217 ? 35.229 -1.309 11.061 1.00 17.34 209 LYS C C 1
ATOM 6538 O O . LYS C 1 217 ? 35.702 -2.343 11.513 1.00 15.91 209 LYS C O 1
ATOM 6544 N N . GLU C 1 218 ? 35.978 -0.229 10.874 1.00 13.99 210 GLU C N 1
ATOM 6545 C CA . GLU C 1 218 ? 37.386 -0.273 11.210 1.00 12.46 210 GLU C CA 1
ATOM 6546 C C . GLU C 1 218 ? 37.595 0.047 12.675 1.00 11.83 210 GLU C C 1
ATOM 6547 O O . GLU C 1 218 ? 36.680 0.525 13.358 1.00 11.24 210 GLU C O 1
ATOM 6553 N N . TYR C 1 219 ? 38.817 -0.203 13.143 1.00 12.31 211 TYR C N 1
ATOM 6554 C CA . TYR C 1 219 ? 39.207 -0.017 14.556 1.00 10.88 211 TYR C CA 1
ATOM 6555 C C . TYR C 1 219 ? 39.804 1.345 14.832 1.00 10.31 211 TYR C C 1
ATOM 6556 O O . TYR C 1 219 ? 39.725 1.863 15.973 1.00 10.16 211 TYR C O 1
ATOM 6565 N N . VAL C 1 220 ? 40.433 1.917 13.813 1.00 8.42 212 VAL C N 1
ATOM 6566 C CA . VAL C 1 220 ? 41.108 3.203 13.932 1.00 8.67 212 VAL C CA 1
ATOM 6567 C C . VAL C 1 220 ? 40.787 4.105 12.744 1.00 9.31 212 VAL C C 1
ATOM 6568 O O . VAL C 1 220 ? 40.806 3.661 11.570 1.00 11.45 212 VAL C O 1
ATOM 6572 N N . TYR C 1 221 ? 40.525 5.365 13.047 1.00 8.89 213 TYR C N 1
ATOM 6573 C CA . TYR C 1 221 ? 40.240 6.383 12.037 1.00 9.37 213 TYR C CA 1
ATOM 6574 C C . TYR C 1 221 ? 41.059 7.686 12.194 1.00 9.13 213 TYR C C 1
ATOM 6575 O O . TYR C 1 221 ? 41.530 8.051 13.303 1.00 8.83 213 TYR C O 1
ATOM 6584 N N . PHE C 1 222 ? 41.194 8.381 11.064 1.00 8.62 214 PHE C N 1
ATOM 6585 C CA . PHE C 1 222 ? 41.653 9.763 10.977 1.00 7.51 214 PHE C CA 1
ATOM 6586 C C . PHE C 1 222 ? 40.471 10.706 11.251 1.00 7.93 214 PHE C C 1
ATOM 6587 O O . PHE C 1 222 ? 39.409 10.582 10.625 1.00 7.77 214 PHE C O 1
ATOM 6595 N N . THR C 1 223 ? 40.644 11.619 12.210 1.00 7.72 215 THR C N 1
ATOM 6596 C CA . THR C 1 223 ? 39.681 12.691 12.426 1.00 8.20 215 THR C CA 1
ATOM 6597 C C . THR C 1 223 ? 40.387 14.025 12.542 1.00 7.81 215 THR C C 1
ATOM 6598 O O . THR C 1 223 ? 41.608 14.090 12.765 1.00 6.39 215 THR C O 1
ATOM 6602 N N . THR C 1 224 ? 39.624 15.099 12.394 1.00 7.95 216 THR C N 1
ATOM 6603 C CA . THR C 1 224 ? 40.188 16.429 12.484 1.00 7.01 216 THR C CA 1
ATOM 6604 C C . THR C 1 224 ? 39.412 17.327 13.380 1.00 8.09 216 THR C C 1
ATOM 6605 O O . THR C 1 224 ? 38.196 17.130 13.598 1.00 6.92 216 THR C O 1
ATOM 6609 N N . THR C 1 225 ? 40.121 18.336 13.886 1.00 7.40 217 THR C N 1
ATOM 6610 C CA . THR C 1 225 ? 39.561 19.400 14.700 1.00 8.19 217 THR C CA 1
ATOM 6611 C C . THR C 1 225 ? 40.346 20.679 14.347 1.00 8.18 217 THR C C 1
ATOM 6612 O O . THR C 1 225 ? 40.982 20.737 13.295 1.00 7.68 217 THR C O 1
ATOM 6616 N N . ASN C 1 226 ? 40.296 21.688 15.199 1.00 8.35 218 ASN C N 1
ATOM 6617 C CA . ASN C 1 226 ? 40.942 22.940 14.881 1.00 8.00 218 ASN C CA 1
ATOM 6618 C C . ASN C 1 226 ? 42.455 22.851 15.010 1.00 7.69 218 ASN C C 1
ATOM 6619 O O . ASN C 1 226 ? 43.005 21.961 15.679 1.00 7.65 218 ASN C O 1
ATOM 6624 N N . ASN C 1 227 ? 43.131 23.793 14.370 1.00 9.39 219 ASN C N 1
ATOM 6625 C CA . ASN C 1 227 ? 44.589 23.739 14.257 1.00 10.20 219 ASN C CA 1
ATOM 6626 C C . ASN C 1 227 ? 45.285 24.046 15.578 1.00 11.14 219 ASN C C 1
ATOM 6627 O O . ASN C 1 227 ? 46.384 23.554 15.836 1.00 11.16 219 ASN C O 1
ATOM 6632 N N . PHE C 1 228 ? 44.624 24.827 16.434 1.00 9.78 220 PHE C N 1
ATOM 6633 C CA . PHE C 1 228 ? 45.182 25.166 17.720 1.00 10.26 220 PHE C CA 1
ATOM 6634 C C . PHE C 1 228 ? 45.326 23.941 18.619 1.00 11.07 220 PHE C C 1
ATOM 6635 O O . PHE C 1 228 ? 46.306 23.838 19.362 1.00 10.13 220 PHE C O 1
ATOM 6643 N N . ASP C 1 229 ? 44.338 23.034 18.542 1.00 9.80 221 ASP C N 1
ATOM 6644 C CA . ASP C 1 229 ? 44.251 21.832 19.382 1.00 11.15 221 ASP C CA 1
ATOM 6645 C C . ASP C 1 229 ? 44.950 20.647 18.738 1.00 9.44 221 ASP C C 1
ATOM 6646 O O . ASP C 1 229 ? 44.904 19.523 19.258 1.00 10.88 221 ASP C O 1
ATOM 6651 N N . VAL C 1 230 ? 45.624 20.934 17.631 1.00 9.53 222 VAL C N 1
ATOM 6652 C CA . VAL C 1 230 ? 46.310 19.980 16.767 1.00 9.32 222 VAL C CA 1
ATOM 6653 C C . VAL C 1 230 ? 45.299 19.355 15.811 1.00 9.03 222 VAL C C 1
ATOM 6654 O O . VAL C 1 230 ? 44.498 18.528 16.209 1.00 7.30 222 VAL C O 1
ATOM 6658 N N . ARG C 1 231 ? 45.314 19.798 14.556 1.00 9.08 223 ARG C N 1
ATOM 6659 C CA . ARG C 1 231 ? 44.221 19.516 13.621 1.00 9.82 223 ARG C CA 1
ATOM 6660 C C . ARG C 1 231 ? 44.033 18.003 13.359 1.00 9.48 223 ARG C C 1
ATOM 6661 O O . ARG C 1 231 ? 42.905 17.511 13.378 1.00 8.98 223 ARG C O 1
ATOM 6669 N N . LYS C 1 232 ? 45.129 17.290 13.072 1.00 7.83 224 LYS C N 1
ATOM 6670 C CA . LYS C 1 232 ? 45.048 15.883 12.704 1.00 7.15 224 LYS C CA 1
ATOM 6671 C C . LYS C 1 232 ? 45.088 14.966 13.920 1.00 7.21 224 LYS C C 1
ATOM 6672 O O . LYS C 1 232 ? 45.976 15.085 14.774 1.00 7.56 224 LYS C O 1
ATOM 6678 N N . ARG C 1 233 ? 44.125 14.047 13.987 1.00 8.20 225 ARG C N 1
ATOM 6679 C CA . ARG C 1 233 ? 44.015 13.083 15.083 1.00 7.89 225 ARG C CA 1
ATOM 6680 C C . ARG C 1 233 ? 43.875 11.667 14.577 1.00 6.92 225 ARG C C 1
ATOM 6681 O O . ARG C 1 233 ? 43.373 11.417 13.451 1.00 8.26 225 ARG C O 1
ATOM 6689 N N . ILE C 1 234 ? 44.288 10.734 15.432 1.00 7.98 226 ILE C N 1
ATOM 6690 C CA . ILE C 1 234 ? 44.106 9.311 15.235 1.00 7.96 226 ILE C CA 1
ATOM 6691 C C . ILE C 1 234 ? 43.276 8.836 16.405 1.00 8.45 226 ILE C C 1
ATOM 6692 O O . ILE C 1 234 ? 43.567 9.161 17.554 1.00 9.07 226 ILE C O 1
ATOM 6697 N N . THR C 1 235 ? 42.231 8.083 16.125 1.00 7.16 227 THR C N 1
ATOM 6698 C CA . THR C 1 235 ? 41.318 7.650 17.194 1.00 7.41 227 THR C CA 1
ATOM 6699 C C . THR C 1 235 ? 40.922 6.220 16.951 1.00 7.11 227 THR C C 1
ATOM 6700 O O . THR C 1 235 ? 40.729 5.800 15.788 1.00 6.85 227 THR C O 1
ATOM 6704 N N . VAL C 1 236 ? 40.815 5.456 18.024 1.00 6.75 228 VAL C N 1
ATOM 6705 C CA . VAL C 1 236 ? 40.075 4.194 17.980 1.00 7.36 228 VAL C CA 1
ATOM 6706 C C . VAL C 1 236 ? 38.587 4.472 17.788 1.00 8.05 228 VAL C C 1
ATOM 6707 O O . VAL C 1 236 ? 38.108 5.567 18.077 1.00 8.97 228 VAL C O 1
ATOM 6711 N N . SER C 1 237 ? 37.870 3.491 17.256 1.00 6.96 229 SER C N 1
ATOM 6712 C CA . SER C 1 237 ? 36.477 3.690 16.859 1.00 7.50 229 SER C CA 1
ATOM 6713 C C . SER C 1 237 ? 35.529 3.702 18.079 1.00 7.34 229 SER C C 1
ATOM 6714 O O . SER C 1 237 ? 35.823 3.135 19.149 1.00 7.50 229 SER C O 1
ATOM 6717 N N . LEU C 1 238 ? 34.386 4.359 17.908 1.00 6.47 230 LEU C N 1
ATOM 6718 C CA . LEU C 1 238 ? 33.342 4.352 18.898 1.00 7.10 230 LEU C CA 1
ATOM 6719 C C . LEU C 1 238 ? 32.877 2.928 19.197 1.00 8.30 230 LEU C C 1
ATOM 6720 O O . LEU C 1 238 ? 32.618 2.595 20.344 1.00 8.45 230 LEU C O 1
ATOM 6725 N N . ASP C 1 239 ? 32.811 2.086 18.162 1.00 9.97 231 ASP C N 1
ATOM 6726 C CA . ASP C 1 239 ? 32.435 0.672 18.304 1.00 11.39 231 ASP C CA 1
ATOM 6727 C C . ASP C 1 239 ? 33.383 -0.095 19.218 1.00 11.09 231 ASP C C 1
ATOM 6728 O O . ASP C 1 239 ? 32.930 -0.827 20.109 1.00 11.02 231 ASP C O 1
ATOM 6733 N N . LEU C 1 240 ? 34.696 0.043 18.990 1.00 10.00 232 LEU C N 1
ATOM 6734 C CA . LEU C 1 240 ? 35.691 -0.521 19.889 1.00 9.36 232 LEU C CA 1
ATOM 6735 C C . LEU C 1 240 ? 35.470 -0.118 21.353 1.00 9.35 232 LEU C C 1
ATOM 6736 O O . LEU C 1 240 ? 35.446 -0.967 22.226 1.00 11.42 232 LEU C O 1
ATOM 6741 N N . LEU C 1 241 ? 35.336 1.178 21.610 1.00 7.43 233 LEU C N 1
ATOM 6742 C CA . LEU C 1 241 ? 35.101 1.679 22.954 1.00 7.76 233 LEU C CA 1
ATOM 6743 C C . LEU C 1 241 ? 33.791 1.110 23.549 1.00 10.14 233 LEU C C 1
ATOM 6744 O O . LEU C 1 241 ? 33.771 0.693 24.691 1.00 9.83 233 LEU C O 1
ATOM 6749 N N . GLY C 1 242 ? 32.720 1.060 22.739 1.00 8.96 234 GLY C N 1
ATOM 6750 C CA . GLY C 1 242 ? 31.445 0.436 23.146 1.00 10.13 234 GLY C CA 1
ATOM 6751 C C . GLY C 1 242 ? 31.519 -1.013 23.608 1.00 10.84 234 GLY C C 1
ATOM 6752 O O . GLY C 1 242 ? 30.752 -1.437 24.498 1.00 12.23 234 GLY C O 1
ATOM 6753 N N . ASN C 1 243 ? 32.404 -1.773 22.976 1.00 12.20 235 ASN C N 1
ATOM 6754 C CA . ASN C 1 243 ? 32.669 -3.171 23.307 1.00 12.55 235 ASN C CA 1
ATOM 6755 C C . ASN C 1 243 ? 33.583 -3.349 24.544 1.00 12.98 235 ASN C C 1
ATOM 6756 O O . ASN C 1 243 ? 33.750 -4.451 25.028 1.00 14.19 235 ASN C O 1
ATOM 6761 N N . ALA C 1 244 ? 34.172 -2.263 25.048 1.00 11.78 236 ALA C N 1
ATOM 6762 C CA . ALA C 1 244 ? 34.961 -2.314 26.275 1.00 10.00 236 ALA C CA 1
ATOM 6763 C C . ALA C 1 244 ? 34.120 -2.796 27.466 1.00 10.69 236 ALA C C 1
ATOM 6764 O O . ALA C 1 244 ? 32.940 -2.390 27.637 1.00 11.28 236 ALA C O 1
ATOM 6766 N N . SER C 1 245 ? 34.715 -3.663 28.290 1.00 8.96 237 SER C N 1
ATOM 6767 C CA A SER C 1 245 ? 33.979 -4.282 29.403 0.50 9.41 237 SER C CA 1
ATOM 6768 C CA B SER C 1 245 ? 33.977 -4.286 29.399 0.50 9.38 237 SER C CA 1
ATOM 6769 C C . SER C 1 245 ? 33.687 -3.251 30.484 1.00 9.07 237 SER C C 1
ATOM 6770 O O . SER C 1 245 ? 32.707 -3.374 31.212 1.00 11.77 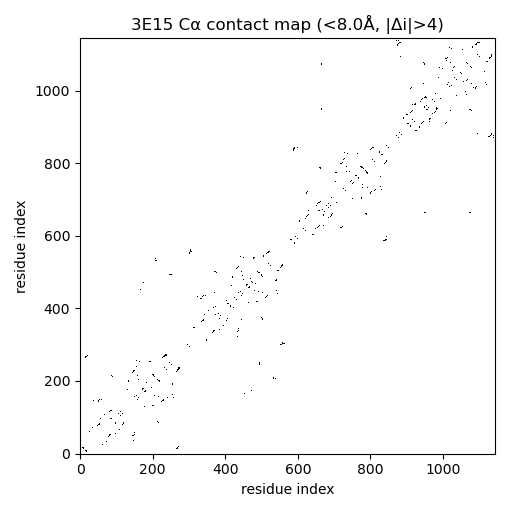237 SER C O 1
ATOM 6775 N N . SER C 1 246 ? 34.546 -2.230 30.568 1.00 8.66 238 SER C N 1
ATOM 6776 C CA . SER C 1 246 ? 34.385 -1.111 31.497 1.00 8.66 238 SER C CA 1
ATOM 6777 C C . SER C 1 246 ? 34.816 0.179 30.829 1.00 9.64 238 SER C C 1
ATOM 6778 O O . SER C 1 246 ? 35.873 0.224 30.189 1.00 9.86 238 SER C O 1
ATOM 6781 N N . LYS C 1 247 ? 34.001 1.224 30.967 1.00 8.59 239 LYS C N 1
ATOM 6782 C CA . LYS C 1 247 ? 34.359 2.562 30.510 1.00 7.77 239 LYS C CA 1
ATOM 6783 C C . LYS C 1 247 ? 34.349 3.497 31.705 1.00 7.84 239 LYS C C 1
ATOM 6784 O O . LYS C 1 247 ? 33.348 3.570 32.446 1.00 8.97 239 LYS C O 1
ATOM 6790 N N . ILE C 1 248 ? 35.450 4.206 31.900 1.00 7.52 240 ILE C N 1
ATOM 6791 C CA . ILE C 1 248 ? 35.603 5.104 33.048 1.00 6.49 240 ILE C CA 1
ATOM 6792 C C . ILE C 1 248 ? 35.842 6.544 32.563 1.00 7.56 240 ILE C C 1
ATOM 6793 O O . ILE C 1 248 ? 36.859 6.854 31.911 1.00 8.47 240 ILE C O 1
ATOM 6798 N N . PHE C 1 249 ? 34.887 7.416 32.882 1.00 6.44 241 PHE C N 1
ATOM 6799 C CA . PHE C 1 249 ? 34.973 8.823 32.575 1.00 6.09 241 PHE C CA 1
ATOM 6800 C C . PHE C 1 249 ? 35.510 9.588 33.782 1.00 8.47 241 PHE C C 1
ATOM 6801 O O . PHE C 1 249 ? 35.124 9.332 34.910 1.00 7.48 241 PHE C O 1
ATOM 6809 N N . LEU C 1 250 ? 36.383 10.561 33.516 1.00 9.51 242 LEU C N 1
ATOM 6810 C CA . LEU C 1 250 ? 36.986 11.354 34.558 1.00 10.26 242 LEU C CA 1
ATOM 6811 C C . LEU C 1 250 ? 36.508 12.812 34.469 1.00 10.26 242 LEU C C 1
ATOM 6812 O O . LEU C 1 250 ? 36.987 13.559 33.659 1.00 11.66 242 LEU C O 1
ATOM 6817 N N . LEU C 1 251 ? 35.546 13.197 35.311 1.00 10.82 243 LEU C N 1
ATOM 6818 C CA . LEU C 1 251 ? 34.893 14.507 35.185 1.00 10.33 243 LEU C CA 1
ATOM 6819 C C . LEU C 1 251 ? 35.117 15.293 36.467 1.00 9.95 243 LEU C C 1
ATOM 6820 O O . LEU C 1 251 ? 34.310 15.224 37.379 1.00 10.33 243 LEU C O 1
ATOM 6825 N N . ASN C 1 252 ? 36.214 16.034 36.537 1.00 10.49 244 ASN C N 1
ATOM 6826 C CA . ASN C 1 252 ? 36.676 16.572 37.819 1.00 11.96 244 ASN C CA 1
ATOM 6827 C C . ASN C 1 252 ? 36.431 18.072 38.016 1.00 13.30 244 ASN C C 1
ATOM 6828 O O . ASN C 1 252 ? 37.112 18.719 38.812 1.00 12.57 244 ASN C O 1
ATOM 6833 N N . SER C 1 253 ? 35.452 18.623 37.308 1.00 13.74 245 SER C N 1
ATOM 6834 C CA . SER C 1 253 ? 35.052 20.006 37.542 1.00 13.91 245 SER C CA 1
ATOM 6835 C C . SER C 1 253 ? 33.547 20.169 37.398 1.00 13.10 245 SER C C 1
ATOM 6836 O O . SER C 1 253 ? 32.878 19.328 36.796 1.00 11.29 245 SER C O 1
ATOM 6839 N N . THR C 1 254 ? 33.016 21.243 37.964 1.00 11.89 246 THR C N 1
ATOM 6840 C CA . THR C 1 254 ? 31.601 21.573 37.775 1.00 13.94 246 THR C CA 1
ATOM 6841 C C . THR C 1 254 ? 31.288 21.895 36.295 1.00 13.80 246 THR C C 1
ATOM 6842 O O . THR C 1 254 ? 30.175 21.644 35.848 1.00 15.11 246 THR C O 1
ATOM 6846 N N . ASP C 1 255 ? 32.265 22.415 35.529 1.00 13.83 247 ASP C N 1
ATOM 6847 C CA . ASP C 1 255 ? 32.054 22.672 34.090 1.00 13.74 247 ASP C CA 1
ATOM 6848 C C . ASP C 1 255 ? 31.821 21.353 33.332 1.00 14.01 247 ASP C C 1
ATOM 6849 O O . ASP C 1 255 ? 30.951 21.267 32.470 1.00 11.65 247 ASP C O 1
ATOM 6854 N N . LYS C 1 256 ? 32.616 20.344 33.666 1.00 12.25 248 LYS C N 1
ATOM 6855 C CA A LYS C 1 256 ? 32.473 19.014 33.078 0.50 12.83 248 LYS C CA 1
ATOM 6856 C CA B LYS C 1 256 ? 32.477 19.009 33.082 0.50 12.78 248 LYS C CA 1
ATOM 6857 C C . LYS C 1 256 ? 31.172 18.350 33.540 1.00 12.59 248 LYS C C 1
ATOM 6858 O O . LYS C 1 256 ? 30.492 17.706 32.759 1.00 10.64 248 LYS C O 1
ATOM 6869 N N . LEU C 1 257 ? 30.820 18.527 34.820 1.00 11.10 249 LEU C N 1
ATOM 6870 C CA . LEU C 1 257 ? 29.585 17.937 35.346 1.00 11.12 249 LEU C CA 1
ATOM 6871 C C . LEU C 1 257 ? 28.317 18.642 34.786 1.00 12.02 249 LEU C C 1
ATOM 6872 O O . LEU C 1 257 ? 27.268 18.005 34.588 1.00 12.03 249 LEU C O 1
ATOM 6877 N N . ASP C 1 258 ? 28.428 19.948 34.549 1.00 12.47 250 ASP C N 1
ATOM 6878 C CA . ASP C 1 258 ? 27.384 20.719 33.844 1.00 13.20 250 ASP C CA 1
ATOM 6879 C C . ASP C 1 258 ? 27.171 20.212 32.424 1.00 12.77 250 ASP C C 1
ATOM 6880 O O . ASP C 1 258 ? 26.022 20.079 31.970 1.00 10.39 250 ASP C O 1
ATOM 6885 N N . LEU C 1 259 ? 28.278 19.946 31.722 1.00 12.81 251 LEU C N 1
ATOM 6886 C CA . LEU C 1 259 ? 28.235 19.390 30.370 1.00 13.26 251 LEU C CA 1
ATOM 6887 C C . LEU C 1 259 ? 27.615 17.997 30.308 1.00 11.94 251 LEU C C 1
ATOM 6888 O O . LEU C 1 259 ? 26.871 17.694 29.407 1.00 11.90 251 LEU C O 1
ATOM 6893 N N . TRP C 1 260 ? 27.963 17.137 31.253 1.00 11.30 252 TRP C N 1
ATOM 6894 C CA . TRP C 1 260 ? 27.413 15.793 31.293 1.00 9.51 252 TRP C CA 1
ATOM 6895 C C . TRP C 1 260 ? 25.894 15.896 31.516 1.00 9.54 252 TRP C C 1
ATOM 6896 O O . TRP C 1 260 ? 25.113 15.210 30.861 1.00 8.53 252 TRP C O 1
ATOM 6907 N N . LYS C 1 261 ? 25.474 16.746 32.454 1.00 8.69 253 LYS C N 1
ATOM 6908 C CA . LYS C 1 261 ? 24.031 16.954 32.688 1.00 9.43 253 LYS C CA 1
ATOM 6909 C C . LYS C 1 261 ? 23.303 17.511 31.454 1.00 10.20 253 LYS C C 1
ATOM 6910 O O . LYS C 1 261 ? 22.267 16.998 31.070 1.00 9.30 253 LYS C O 1
ATOM 6916 N N . ASN C 1 262 ? 23.851 18.540 30.824 1.00 10.99 254 ASN C N 1
ATOM 6917 C CA A ASN C 1 262 ? 23.231 19.096 29.619 0.50 11.94 254 ASN C CA 1
ATOM 6918 C CA B ASN C 1 262 ? 23.276 19.107 29.591 0.50 12.03 254 ASN C CA 1
ATOM 6919 C C . ASN C 1 262 ? 23.140 18.052 28.490 1.00 11.69 254 ASN C C 1
ATOM 6920 O O . ASN C 1 262 ? 22.120 17.969 27.785 1.00 11.30 254 ASN C O 1
ATOM 6937 N N . LEU C 1 264 ? 22.859 14.774 28.960 1.00 8.63 256 LEU C N 1
ATOM 6938 C CA . LEU C 1 264 ? 21.805 13.845 29.324 1.00 9.19 256 LEU C CA 1
ATOM 6939 C C . LEU C 1 264 ? 20.401 14.450 29.068 1.00 10.02 256 LEU C C 1
ATOM 6940 O O . LEU C 1 264 ? 19.481 13.739 28.658 1.00 9.15 256 LEU C O 1
ATOM 6945 N N . LEU C 1 265 ? 20.264 15.751 29.293 1.00 9.63 257 LEU C N 1
ATOM 6946 C CA . LEU C 1 265 ? 19.008 16.446 29.063 1.00 10.68 257 LEU C CA 1
ATOM 6947 C C . LEU C 1 265 ? 18.695 16.456 27.572 1.00 9.50 257 LEU C C 1
ATOM 6948 O O . LEU C 1 265 ? 17.576 16.182 27.155 1.00 7.82 257 LEU C O 1
ATOM 6953 N N . LYS C 1 266 ? 19.700 16.740 26.767 1.00 8.88 258 LYS C N 1
ATOM 6954 C CA . LYS C 1 266 ? 19.487 16.958 25.325 1.00 9.77 258 LYS C CA 1
ATOM 6955 C C . LYS C 1 266 ? 19.390 15.636 24.566 1.00 8.17 258 LYS C C 1
ATOM 6956 O O . LYS C 1 266 ? 18.828 15.586 23.490 1.00 9.80 258 LYS C O 1
ATOM 6962 N N . SER C 1 267 ? 19.959 14.574 25.134 1.00 6.83 259 SER C N 1
ATOM 6963 C CA . SER C 1 267 ? 19.945 13.272 24.528 1.00 7.29 259 SER C CA 1
ATOM 6964 C C . SER C 1 267 ? 18.780 12.396 25.007 1.00 7.01 259 SER C C 1
ATOM 6965 O O . SER C 1 267 ? 18.621 11.298 24.553 1.00 8.07 259 SER C O 1
ATOM 6968 N N . TYR C 1 268 ? 17.947 12.900 25.911 1.00 8.06 260 TYR C N 1
ATOM 6969 C CA . TYR C 1 268 ? 16.828 12.095 26.436 1.00 8.30 260 TYR C CA 1
ATOM 6970 C C . TYR C 1 268 ? 15.859 11.607 25.313 1.00 8.05 260 TYR C C 1
ATOM 6971 O O . TYR C 1 268 ? 15.306 10.487 25.381 1.00 7.14 260 TYR C O 1
ATOM 6980 N N . VAL C 1 269 ? 15.654 12.440 24.303 1.00 6.80 261 VAL C N 1
ATOM 6981 C CA . VAL C 1 269 ? 14.892 12.059 23.134 1.00 7.94 261 VAL C CA 1
ATOM 6982 C C . VAL C 1 269 ? 15.740 12.001 21.872 1.00 9.33 261 VAL C C 1
ATOM 6983 O O . VAL C 1 269 ? 16.448 12.961 21.523 1.00 8.95 261 VAL C O 1
ATOM 6987 N N . ASP C 1 270 ? 15.651 10.867 21.195 1.00 9.21 262 ASP C N 1
ATOM 6988 C CA . ASP C 1 270 ? 16.236 10.667 19.892 1.00 9.66 262 ASP C CA 1
ATOM 6989 C C . ASP C 1 270 ? 17.737 10.991 19.888 1.00 10.55 262 ASP C C 1
ATOM 6990 O O . ASP C 1 270 ? 18.222 11.717 19.005 1.00 10.40 262 ASP C O 1
ATOM 6995 N N . VAL C 1 271 ? 18.474 10.432 20.848 1.00 8.41 263 VAL C N 1
ATOM 6996 C CA . VAL C 1 271 ? 19.963 10.643 20.887 1.00 7.04 263 VAL C CA 1
ATOM 6997 C C . VAL C 1 271 ? 20.605 10.348 19.516 1.00 8.00 263 VAL C C 1
ATOM 6998 O O . VAL C 1 271 ? 20.361 9.319 18.898 1.00 7.44 263 VAL C O 1
ATOM 7002 N N . ASN C 1 272 ? 21.443 11.271 19.067 1.00 7.87 264 ASN C N 1
ATOM 7003 C CA . ASN C 1 272 ? 22.329 11.058 17.944 1.00 7.33 264 ASN C CA 1
ATOM 7004 C C . ASN C 1 272 ? 23.716 10.763 18.510 1.00 7.26 264 ASN C C 1
ATOM 7005 O O . ASN C 1 272 ? 24.386 11.650 19.047 1.00 7.07 264 ASN C O 1
ATOM 7010 N N . TYR C 1 273 ? 24.119 9.498 18.428 1.00 7.49 265 TYR C N 1
ATOM 7011 C CA . TYR C 1 273 ? 25.397 9.064 18.964 1.00 7.74 265 TYR C CA 1
ATOM 7012 C C . TYR C 1 273 ? 26.587 9.735 18.246 1.00 8.63 265 TYR C C 1
ATOM 7013 O O . TYR C 1 273 ? 27.689 9.747 18.774 1.00 8.81 265 TYR C O 1
ATOM 7022 N N . CYS C 1 274 ? 26.361 10.267 17.037 1.00 7.74 266 CYS C N 1
ATOM 7023 C CA . CYS C 1 274 ? 27.425 11.003 16.284 1.00 8.14 266 CYS C CA 1
ATOM 7024 C C . CYS C 1 274 ? 27.665 12.377 16.875 1.00 6.89 266 CYS C C 1
ATOM 7025 O O . CYS C 1 274 ? 28.662 13.026 16.582 1.00 6.52 266 CYS C O 1
ATOM 7028 N N . LEU C 1 275 ? 26.748 12.815 17.730 1.00 6.70 267 LEU C N 1
ATOM 7029 C CA . LEU C 1 275 ? 26.863 14.095 18.399 1.00 6.50 267 LEU C CA 1
ATOM 7030 C C . LEU C 1 275 ? 27.106 13.990 19.901 1.00 6.50 267 LEU C C 1
ATOM 7031 O O . LEU C 1 275 ? 27.711 14.893 20.488 1.00 6.64 267 LEU C O 1
ATOM 7036 N N . TYR C 1 276 ? 26.665 12.879 20.503 1.00 8.06 268 TYR C N 1
ATOM 7037 C CA . TYR C 1 276 ? 26.849 12.594 21.954 1.00 8.30 268 TYR C CA 1
ATOM 7038 C C . TYR C 1 276 ? 27.433 11.190 22.158 1.00 8.04 268 TYR C C 1
ATOM 7039 O O . TYR C 1 276 ? 26.768 10.292 22.647 1.00 7.39 268 TYR C O 1
ATOM 7048 N N . PRO C 1 277 ? 28.699 11.000 21.767 1.00 6.70 269 PRO C N 1
ATOM 7049 C CA . PRO C 1 277 ? 29.254 9.641 21.774 1.00 6.15 269 PRO C CA 1
ATOM 7050 C C . PRO C 1 277 ? 29.303 8.986 23.144 1.00 5.72 269 PRO C C 1
ATOM 7051 O O . PRO C 1 277 ? 29.212 7.764 23.235 1.00 7.35 269 PRO C O 1
ATOM 7055 N N . ALA C 1 278 ? 29.451 9.778 24.214 1.00 6.45 270 ALA C N 1
ATOM 7056 C CA . ALA C 1 278 ? 29.404 9.226 25.566 1.00 6.37 270 ALA C CA 1
ATOM 7057 C C . ALA C 1 278 ? 28.109 8.466 25.808 1.00 8.03 270 ALA C C 1
ATOM 7058 O O . ALA C 1 278 ? 28.109 7.480 26.539 1.00 7.93 270 ALA C O 1
ATOM 7060 N N . VAL C 1 279 ? 27.003 8.899 25.193 1.00 8.00 271 VAL C N 1
ATOM 7061 C CA . VAL C 1 279 ? 25.706 8.219 25.402 1.00 7.80 271 VAL C CA 1
ATOM 7062 C C . VAL C 1 279 ? 25.713 6.847 24.717 1.00 8.28 271 VAL C C 1
ATOM 7063 O O . VAL C 1 279 ? 25.108 5.875 25.204 1.00 9.20 271 VAL C O 1
ATOM 7067 N N . TYR C 1 280 ? 26.439 6.728 23.618 1.00 8.05 272 TYR C N 1
ATOM 7068 C CA . TYR C 1 280 ? 26.637 5.396 23.024 1.00 7.86 272 TYR C CA 1
ATOM 7069 C C . TYR C 1 280 ? 27.288 4.431 24.016 1.00 7.80 272 TYR C C 1
ATOM 7070 O O . TYR C 1 280 ? 26.837 3.266 24.196 1.00 6.23 272 TYR C O 1
ATOM 7079 N N . LEU C 1 281 ? 28.317 4.914 24.702 1.00 6.71 273 LEU C N 1
ATOM 7080 C CA . LEU C 1 281 ? 28.984 4.120 25.728 1.00 7.78 273 LEU C CA 1
ATOM 7081 C C . LEU C 1 281 ? 28.044 3.786 26.907 1.00 8.27 273 LEU C C 1
ATOM 7082 O O . LEU C 1 281 ? 28.017 2.649 27.394 1.00 10.27 273 LEU C O 1
ATOM 7087 N N . ILE C 1 282 ? 27.274 4.767 27.352 1.00 8.94 274 ILE C N 1
ATOM 7088 C CA . ILE C 1 282 ? 26.282 4.538 28.402 1.00 10.13 274 ILE C CA 1
ATOM 7089 C C . ILE C 1 282 ? 25.332 3.414 27.997 1.00 10.73 274 ILE C C 1
ATOM 7090 O O . ILE C 1 282 ? 25.104 2.482 28.759 1.00 11.58 274 ILE C O 1
ATOM 7095 N N . ASP C 1 283 ? 24.785 3.527 26.797 1.00 10.80 275 ASP C N 1
ATOM 7096 C CA . ASP C 1 283 ? 23.848 2.550 26.263 1.00 13.11 275 ASP C CA 1
ATOM 7097 C C . ASP C 1 283 ? 24.460 1.188 26.004 1.00 12.87 275 ASP C C 1
ATOM 7098 O O . ASP C 1 283 ? 23.744 0.183 26.039 1.00 12.11 275 ASP C O 1
ATOM 7103 N N . SER C 1 284 ? 25.773 1.146 25.760 1.00 10.81 276 SER C N 1
ATOM 7104 C CA . SER C 1 284 ? 26.516 -0.111 25.625 1.00 12.61 276 SER C CA 1
ATOM 7105 C C . SER C 1 284 ? 26.846 -0.787 26.982 1.00 12.43 276 SER C C 1
ATOM 7106 O O . SER C 1 284 ? 27.419 -1.869 26.997 1.00 14.46 276 SER C O 1
ATOM 7122 N N . ASN C 1 286 ? 27.973 -0.634 31.371 1.00 9.37 278 ASN C N 1
ATOM 7123 C CA . ASN C 1 286 ? 29.260 -0.690 32.101 1.00 9.66 278 ASN C CA 1
ATOM 7124 C C . ASN C 1 286 ? 30.068 0.609 32.011 1.00 9.39 278 ASN C C 1
ATOM 7125 O O . ASN C 1 286 ? 31.299 0.606 32.063 1.00 9.35 278 ASN C O 1
ATOM 7130 N N . THR C 1 287 ? 29.366 1.723 31.896 1.00 9.42 279 THR C N 1
ATOM 7131 C CA . THR C 1 287 ? 29.987 3.031 32.049 1.00 8.86 279 THR C CA 1
ATOM 7132 C C . THR C 1 287 ? 29.931 3.498 33.507 1.00 9.56 279 THR C C 1
ATOM 7133 O O . THR C 1 287 ? 28.871 3.423 34.175 1.00 9.14 279 THR C O 1
ATOM 7137 N N . THR C 1 288 ? 31.085 3.964 33.971 1.00 7.81 280 THR C N 1
ATOM 7138 C CA . THR C 1 288 ? 31.282 4.582 35.305 1.00 10.74 280 THR C CA 1
ATOM 7139 C C . THR C 1 288 ? 31.842 5.975 35.115 1.00 8.79 280 THR C C 1
ATOM 7140 O O . THR C 1 288 ? 32.633 6.214 34.215 1.00 9.24 280 THR C O 1
ATOM 7144 N N . VAL C 1 289 ? 31.421 6.891 35.983 1.00 9.23 281 VAL C N 1
ATOM 7145 C CA . VAL C 1 289 ? 31.853 8.271 35.965 1.00 9.03 281 VAL C CA 1
ATOM 7146 C C . VAL C 1 289 ? 32.395 8.625 37.362 1.00 9.43 281 VAL C C 1
ATOM 7147 O O . VAL C 1 289 ? 31.703 8.464 38.365 1.00 10.75 281 VAL C O 1
ATOM 7151 N N . VAL C 1 290 ? 33.632 9.106 37.414 1.00 8.56 282 VAL C N 1
ATOM 7152 C CA . VAL C 1 290 ? 34.173 9.682 38.629 1.00 8.46 282 VAL C CA 1
ATOM 7153 C C . VAL C 1 290 ? 33.986 11.184 38.546 1.00 9.12 282 VAL C C 1
ATOM 7154 O O . VAL C 1 290 ? 34.248 11.798 37.516 1.00 9.01 282 VAL C O 1
ATOM 7158 N N . THR C 1 291 ? 33.492 11.779 39.630 1.00 10.22 283 THR C N 1
ATOM 7159 C CA . THR C 1 291 ? 33.086 13.157 39.603 1.00 9.25 283 THR C CA 1
ATOM 7160 C C . THR C 1 291 ? 33.766 13.976 40.711 1.00 12.08 283 THR C C 1
ATOM 7161 O O . THR C 1 291 ? 34.097 13.461 41.781 1.00 11.16 283 THR C O 1
ATOM 7165 N N . CYS C 1 292 ? 33.946 15.251 40.446 1.00 12.29 284 CYS C N 1
ATOM 7166 C CA . CYS C 1 292 ? 34.303 16.196 41.485 1.00 12.83 284 CYS C CA 1
ATOM 7167 C C . CYS C 1 292 ? 33.715 17.564 41.141 1.00 12.79 284 CYS C C 1
ATOM 7168 O O . CYS C 1 292 ? 33.805 18.018 40.002 1.00 12.64 284 CYS C O 1
ATOM 7171 N N . GLY C 1 293 ? 33.069 18.198 42.118 1.00 13.72 285 GLY C N 1
ATOM 7172 C CA . GLY C 1 293 ? 32.503 19.547 41.935 1.00 14.07 285 GLY C CA 1
ATOM 7173 C C . GLY C 1 293 ? 31.112 19.743 42.558 1.00 14.83 285 GLY C C 1
ATOM 7174 O O . GLY C 1 293 ? 30.796 20.807 43.080 1.00 14.14 285 GLY C O 1
ATOM 7175 N N . TYR C 1 294 ? 30.274 18.712 42.501 1.00 14.79 286 TYR C N 1
ATOM 7176 C CA . TYR C 1 294 ? 28.899 18.798 43.010 1.00 13.50 286 TYR C CA 1
ATOM 7177 C C . TYR C 1 294 ? 28.593 17.649 43.945 1.00 13.68 286 TYR C C 1
ATOM 7178 O O . TYR C 1 294 ? 28.698 16.477 43.555 1.00 13.52 286 TYR C O 1
ATOM 7187 N N . THR C 1 295 ? 28.194 17.960 45.170 1.00 13.42 287 THR C N 1
ATOM 7188 C CA . THR C 1 295 ? 27.877 16.931 46.147 1.00 12.76 287 THR C CA 1
ATOM 7189 C C . THR C 1 295 ? 26.557 16.261 45.794 1.00 12.72 287 THR C C 1
ATOM 7190 O O . THR C 1 295 ? 25.601 16.939 45.397 1.00 11.50 287 THR C O 1
ATOM 7194 N N . ASN C 1 296 ? 26.524 14.927 45.927 1.00 12.15 288 ASN C N 1
ATOM 7195 C CA . ASN C 1 296 ? 25.373 14.095 45.524 1.00 13.87 288 ASN C CA 1
ATOM 7196 C C . ASN C 1 296 ? 24.941 14.430 44.110 1.00 13.19 288 ASN C C 1
ATOM 7197 O O . ASN C 1 296 ? 23.782 14.680 43.846 1.00 13.10 288 ASN C O 1
ATOM 7202 N N . TYR C 1 297 ? 25.909 14.420 43.203 1.00 12.51 289 TYR C N 1
ATOM 7203 C CA . TYR C 1 297 ? 25.682 14.789 41.826 1.00 12.08 289 TYR C CA 1
ATOM 7204 C C . TYR C 1 297 ? 24.548 14.029 41.147 1.00 10.97 289 TYR C C 1
ATOM 7205 O O . TYR C 1 297 ? 23.812 14.611 40.366 1.00 13.13 289 TYR C O 1
ATOM 7214 N N . PRO C 1 298 ? 24.395 12.729 41.429 1.00 12.79 290 PRO C N 1
ATOM 7215 C CA . PRO C 1 298 ? 23.308 11.991 40.747 1.00 12.94 290 PRO C CA 1
ATOM 7216 C C . PRO C 1 298 ? 21.898 12.531 41.051 1.00 14.02 290 PRO C C 1
ATOM 7217 O O . PRO C 1 298 ? 20.983 12.401 40.233 1.00 13.62 290 PRO C O 1
ATOM 7221 N N . GLN C 1 299 ? 21.726 13.140 42.219 1.00 14.24 291 GLN C N 1
ATOM 7222 C CA . GLN C 1 299 ? 20.471 13.806 42.539 1.00 14.48 291 GLN C CA 1
ATOM 7223 C C . GLN C 1 299 ? 20.113 14.852 41.492 1.00 14.44 291 GLN C C 1
ATOM 7224 O O . GLN C 1 299 ? 18.940 15.042 41.185 1.00 14.79 291 GLN C O 1
ATOM 7238 N N . LEU C 1 301 ? 20.712 14.757 38.400 1.00 14.03 293 LEU C N 1
ATOM 7239 C CA . LEU C 1 301 ? 20.350 14.078 37.144 1.00 13.58 293 LEU C CA 1
ATOM 7240 C C . LEU C 1 301 ? 19.026 13.303 37.240 1.00 15.00 293 LEU C C 1
ATOM 7241 O O . LEU C 1 301 ? 18.372 13.032 36.223 1.00 14.77 293 LEU C O 1
ATOM 7246 N N . GLU C 1 302 ? 18.626 12.950 38.457 1.00 16.59 294 GLU C N 1
ATOM 7247 C CA . GLU C 1 302 ? 17.416 12.157 38.710 1.00 18.50 294 GLU C CA 1
ATOM 7248 C C . GLU C 1 302 ? 16.175 12.605 37.946 1.00 19.52 294 GLU C C 1
ATOM 7249 O O . GLU C 1 302 ? 15.414 11.774 37.444 1.00 20.54 294 GLU C O 1
ATOM 7255 N N . ASP C 1 303 ? 15.921 13.901 37.900 1.00 20.38 295 ASP C N 1
ATOM 7256 C CA . ASP C 1 303 ? 14.630 14.377 37.386 1.00 22.40 295 ASP C CA 1
ATOM 7257 C C . ASP C 1 303 ? 14.520 14.322 35.859 1.00 22.29 295 ASP C C 1
ATOM 7258 O O . ASP C 1 303 ? 13.425 14.438 35.303 1.00 22.95 295 ASP C O 1
ATOM 7263 N N . ILE C 1 304 ? 15.646 14.114 35.194 1.00 20.46 296 ILE C N 1
ATOM 7264 C CA . ILE C 1 304 ? 15.645 13.820 33.762 1.00 19.76 296 ILE C CA 1
ATOM 7265 C C . ILE C 1 304 ? 14.843 12.549 33.470 1.00 20.84 296 ILE C C 1
ATOM 7266 O O . ILE C 1 304 ? 14.135 12.476 32.455 1.00 21.73 296 ILE C O 1
ATOM 7271 N N . TYR C 1 305 ? 14.932 11.568 34.374 1.00 21.58 297 TYR C N 1
ATOM 7272 C CA . TYR C 1 305 ? 14.366 10.225 34.147 1.00 22.64 297 TYR C CA 1
ATOM 7273 C C . TYR C 1 305 ? 13.106 9.944 34.978 1.00 24.26 297 TYR C C 1
ATOM 7274 O O . TYR C 1 305 ? 12.410 8.958 34.734 1.00 21.85 297 TYR C O 1
ATOM 7283 N N . VAL C 1 306 ? 12.837 10.815 35.956 1.00 27.69 298 VAL C N 1
ATOM 7284 C CA . VAL C 1 306 ? 11.805 10.584 36.972 1.00 30.03 298 VAL C CA 1
ATOM 7285 C C . VAL C 1 306 ? 10.919 11.819 37.071 1.00 31.77 298 VAL C C 1
ATOM 7286 O O . VAL C 1 306 ? 9.683 11.736 36.951 1.00 33.85 298 VAL C O 1
ATOM 7298 N N . ASP D 1 10 ? 63.598 57.069 25.140 1.00 56.77 2 ASP D N 1
ATOM 7299 C CA . ASP D 1 10 ? 64.183 58.384 24.967 1.00 56.26 2 ASP D CA 1
ATOM 7300 C C . ASP D 1 10 ? 65.036 58.416 23.703 1.00 55.26 2 ASP D C 1
ATOM 7301 O O . ASP D 1 10 ? 66.253 58.179 23.755 1.00 54.52 2 ASP D O 1
ATOM 7306 N N . CYS D 1 11 ? 64.392 58.716 22.571 1.00 54.07 3 CYS D N 1
ATOM 7307 C CA . CYS D 1 11 ? 65.054 58.679 21.260 1.00 53.03 3 CYS D CA 1
ATOM 7308 C C . CYS D 1 11 ? 66.292 59.575 21.202 1.00 52.23 3 CYS D C 1
ATOM 7309 O O . CYS D 1 11 ? 67.270 59.247 20.523 1.00 52.45 3 CYS D O 1
ATOM 7312 N N . GLN D 1 12 ? 66.254 60.701 21.914 1.00 50.93 4 GLN D N 1
ATOM 7313 C CA . GLN D 1 12 ? 67.395 61.622 21.951 1.00 49.75 4 GLN D CA 1
ATOM 7314 C C . GLN D 1 12 ? 68.589 60.986 22.668 1.00 48.64 4 GLN D C 1
ATOM 7315 O O . GLN D 1 12 ? 69.717 61.021 22.168 1.00 47.35 4 GLN D O 1
ATOM 7317 N N . ALA D 1 13 ? 68.329 60.406 23.841 1.00 47.62 5 ALA D N 1
ATOM 7318 C CA . ALA D 1 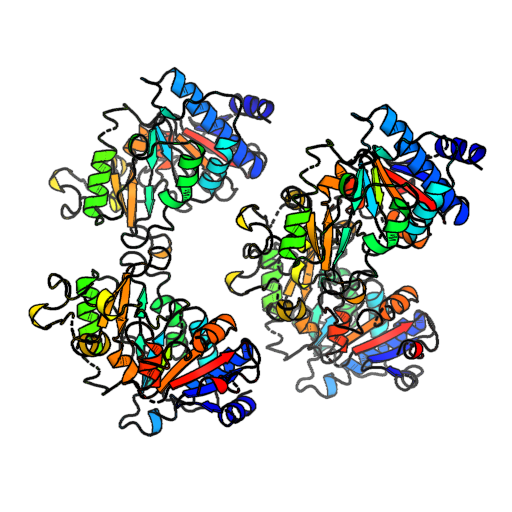13 ? 69.330 59.594 24.552 1.00 47.21 5 ALA D CA 1
ATOM 7319 C C . ALA D 1 13 ? 69.893 58.476 23.664 1.00 46.55 5 ALA D C 1
ATOM 7320 O O . ALA D 1 13 ? 71.092 58.200 23.693 1.00 46.29 5 ALA D O 1
ATOM 7322 N N . LEU D 1 14 ? 69.025 57.845 22.872 1.00 46.41 6 LEU D N 1
ATOM 7323 C CA . LEU D 1 14 ? 69.417 56.676 22.063 1.00 45.72 6 LEU D CA 1
ATOM 7324 C C . LEU D 1 14 ? 70.252 57.080 20.842 1.00 45.45 6 LEU D C 1
ATOM 7325 O O . LEU D 1 14 ? 71.205 56.383 20.469 1.00 44.85 6 LEU D O 1
ATOM 7330 N N . ALA D 1 15 ? 69.893 58.203 20.219 1.00 45.34 7 ALA D N 1
ATOM 7331 C CA . ALA D 1 15 ? 70.669 58.757 19.102 1.00 45.52 7 ALA D CA 1
ATOM 7332 C C . ALA D 1 15 ? 72.141 58.966 19.471 1.00 45.75 7 ALA D C 1
ATOM 7333 O O . ALA D 1 15 ? 73.036 58.741 18.652 1.00 46.15 7 ALA D O 1
ATOM 7335 N N . LYS D 1 16 ? 72.375 59.403 20.708 1.00 46.19 8 LYS D N 1
ATOM 7336 C CA . LYS D 1 16 ? 73.720 59.687 21.208 1.00 46.18 8 LYS D CA 1
ATOM 7337 C C . LYS D 1 16 ? 74.475 58.408 21.592 1.00 45.46 8 LYS D C 1
ATOM 7338 O O . LYS D 1 16 ? 75.706 58.340 21.478 1.00 45.28 8 LYS D O 1
ATOM 7344 N N . SER D 1 17 ? 73.733 57.401 22.050 1.00 44.36 9 SER D N 1
ATOM 7345 C CA . SER D 1 17 ? 74.287 56.065 22.260 1.00 43.35 9 SER D CA 1
ATOM 7346 C C . SER D 1 17 ? 74.875 55.496 20.960 1.00 43.27 9 SER D C 1
ATOM 7347 O O . SER D 1 17 ? 75.946 54.876 20.976 1.00 43.31 9 SER D O 1
ATOM 7350 N N . LEU D 1 18 ? 74.189 55.713 19.835 1.00 42.24 10 LEU D N 1
ATOM 7351 C CA . LEU D 1 18 ? 74.649 55.159 18.559 1.00 42.65 10 LEU D CA 1
ATOM 7352 C C . LEU D 1 18 ? 75.989 55.759 18.154 1.00 42.69 10 LEU D C 1
ATOM 7353 O O . LEU D 1 18 ? 76.777 55.116 17.455 1.00 42.08 10 LEU D O 1
ATOM 7358 N N . GLU D 1 19 ? 76.242 56.992 18.590 1.00 43.59 11 GLU D N 1
ATOM 7359 C CA . GLU D 1 19 ? 77.485 57.700 18.240 1.00 43.87 11 GLU D CA 1
ATOM 7360 C C . GLU D 1 19 ? 78.654 57.192 19.097 1.00 42.84 11 GLU D C 1
ATOM 7361 O O . GLU D 1 19 ? 79.800 57.210 18.663 1.00 43.92 11 GLU D O 1
ATOM 7367 N N . GLN D 1 20 ? 78.344 56.711 20.301 1.00 42.10 12 GLN D N 1
ATOM 7368 C CA . GLN D 1 20 ? 79.350 56.189 21.230 1.00 41.24 12 GLN D CA 1
ATOM 7369 C C . GLN D 1 20 ? 79.793 54.728 20.935 1.00 40.95 12 GLN D C 1
ATOM 7370 O O . GLN D 1 20 ? 80.457 54.099 21.761 1.00 40.37 12 GLN D O 1
ATOM 7380 N N . ASN D 1 22 ? 81.575 51.267 19.768 1.00 35.92 14 ASN D N 1
ATOM 7381 C CA . ASN D 1 22 ? 82.968 50.822 19.649 1.00 35.07 14 ASN D CA 1
ATOM 7382 C C . ASN D 1 22 ? 83.199 49.950 18.413 1.00 34.17 14 ASN D C 1
ATOM 7383 O O . ASN D 1 22 ? 82.303 49.249 17.963 1.00 33.56 14 ASN D O 1
ATOM 7388 N N . HIS D 1 23 ? 84.416 50.018 17.883 1.00 32.35 15 HIS D N 1
ATOM 7389 C CA . HIS D 1 23 ? 84.849 49.212 16.757 1.00 31.99 15 HIS D CA 1
ATOM 7390 C C . HIS D 1 23 ? 85.999 48.320 17.237 1.00 30.24 15 HIS D C 1
ATOM 7391 O O . HIS D 1 23 ? 86.883 48.782 17.957 1.00 30.42 15 HIS D O 1
ATOM 7398 N N . LEU D 1 24 ? 85.995 47.054 16.841 1.00 27.41 16 LEU D N 1
ATOM 7399 C CA . LEU D 1 24 ? 87.133 46.159 17.110 1.00 26.13 16 LEU D CA 1
ATOM 7400 C C . LEU D 1 24 ? 87.193 45.055 16.064 1.00 25.66 16 LEU D C 1
ATOM 7401 O O . LEU D 1 24 ? 86.265 44.247 15.961 1.00 23.65 16 LEU D O 1
ATOM 7406 N N . HIS D 1 25 ? 88.279 45.036 15.281 1.00 25.60 17 HIS D N 1
ATOM 7407 C CA . HIS D 1 25 ? 88.541 43.961 14.303 1.00 26.44 17 HIS D CA 1
ATOM 7408 C C . HIS D 1 25 ? 87.373 43.809 13.316 1.00 25.76 17 HIS D C 1
ATOM 7409 O O . HIS D 1 25 ? 86.913 42.693 13.052 1.00 26.79 17 HIS D O 1
ATOM 7416 N N . ASN D 1 26 ? 86.928 44.961 12.798 1.00 24.01 18 ASN D N 1
ATOM 7417 C CA A ASN D 1 26 ? 85.830 45.136 11.825 0.50 23.86 18 ASN D CA 1
ATOM 7418 C CA B ASN D 1 26 ? 85.856 45.028 11.785 0.50 23.66 18 ASN D CA 1
ATOM 7419 C C . ASN D 1 26 ? 84.450 44.702 12.303 1.00 22.38 18 ASN D C 1
ATOM 7420 O O . ASN D 1 26 ? 83.549 44.485 11.515 1.00 22.77 18 ASN D O 1
ATOM 7429 N N . VAL D 1 27 ? 84.282 44.650 13.615 1.00 20.83 19 VAL D N 1
ATOM 7430 C CA . VAL D 1 27 ? 82.957 44.507 14.200 1.00 19.11 19 VAL D CA 1
ATOM 7431 C C . VAL D 1 27 ? 82.667 45.765 14.980 1.00 19.36 19 VAL D C 1
ATOM 7432 O O . VAL D 1 27 ? 83.523 46.251 15.718 1.00 19.39 19 VAL D O 1
ATOM 7436 N N . LYS D 1 28 ? 81.463 46.289 14.815 1.00 19.09 20 LYS D N 1
ATOM 7437 C CA . LYS D 1 28 ? 80.925 47.348 15.708 1.00 17.54 20 LYS D CA 1
ATOM 7438 C C . LYS D 1 28 ? 80.106 46.812 16.872 1.00 16.14 20 LYS D C 1
ATOM 7439 O O . LYS D 1 28 ? 79.287 45.888 16.719 1.00 13.16 20 LYS D O 1
ATOM 7445 N N . TYR D 1 29 ? 80.318 47.413 18.041 1.00 15.34 21 TYR D N 1
ATOM 7446 C CA . TYR D 1 29 ? 79.663 47.001 19.275 1.00 14.99 21 TYR D CA 1
ATOM 7447 C C . TYR D 1 29 ? 78.806 48.121 19.866 1.00 16.15 21 TYR D C 1
ATOM 7448 O O . TYR D 1 29 ? 79.287 49.246 20.046 1.00 14.39 21 TYR D O 1
ATOM 7457 N N . LEU D 1 30 ? 77.539 47.795 20.168 1.00 15.47 22 LEU D N 1
ATOM 7458 C CA . LEU D 1 30 ? 76.616 48.707 20.813 1.00 16.24 22 LEU D CA 1
ATOM 7459 C C . LEU D 1 30 ? 76.231 48.113 22.177 1.00 16.74 22 LEU D C 1
ATOM 7460 O O . LEU D 1 30 ? 75.589 47.075 22.261 1.00 14.04 22 LEU D O 1
ATOM 7465 N N . GLU D 1 31 ? 76.652 48.790 23.236 1.00 16.96 23 GLU D N 1
ATOM 7466 C CA . GLU D 1 31 ? 76.509 48.290 24.592 1.00 18.31 23 GLU D CA 1
ATOM 7467 C C . GLU D 1 31 ? 75.207 48.772 25.229 1.00 19.31 23 GLU D C 1
ATOM 7468 O O . GLU D 1 31 ? 74.909 49.969 25.227 1.00 20.70 23 GLU D O 1
ATOM 7474 N N . ALA D 1 32 ? 74.453 47.835 25.786 1.00 19.70 24 ALA D N 1
ATOM 7475 C CA . ALA D 1 32 ? 73.225 48.144 26.500 1.00 21.18 24 ALA D CA 1
ATOM 7476 C C . ALA D 1 32 ? 73.419 47.939 27.998 1.00 22.23 24 ALA D C 1
ATOM 7477 O O . ALA D 1 32 ? 74.219 47.090 28.414 1.00 21.94 24 ALA D O 1
ATOM 7479 N N . LYS D 1 33 ? 72.680 48.710 28.805 1.00 22.76 25 LYS D N 1
ATOM 7480 C CA . LYS D 1 33 ? 72.931 48.813 30.251 1.00 24.61 25 LYS D CA 1
ATOM 7481 C C . LYS D 1 33 ? 72.148 47.752 31.004 1.00 23.92 25 LYS D C 1
ATOM 7482 O O . LYS D 1 33 ? 72.517 47.344 32.112 1.00 24.65 25 LYS D O 1
ATOM 7488 N N . ASP D 1 34 ? 71.057 47.312 30.392 1.00 23.56 26 ASP D N 1
ATOM 7489 C CA . ASP D 1 34 ? 70.185 46.295 30.947 1.00 23.01 26 ASP D CA 1
ATOM 7490 C C . ASP D 1 34 ? 69.267 45.847 29.813 1.00 22.15 26 ASP D C 1
ATOM 7491 O O . ASP D 1 34 ? 69.352 46.376 28.706 1.00 20.10 26 ASP D O 1
ATOM 7496 N N . LEU D 1 35 ? 68.395 44.874 30.082 1.00 23.12 27 LEU D N 1
ATOM 7497 C CA . LEU D 1 35 ? 67.620 44.214 29.018 1.00 23.16 27 LEU D CA 1
ATOM 7498 C C . LEU D 1 35 ? 66.588 45.139 28.371 1.00 22.93 27 LEU D C 1
ATOM 7499 O O . LEU D 1 35 ? 66.347 45.057 27.171 1.00 22.63 27 LEU D O 1
ATOM 7504 N N . THR D 1 36 ? 65.975 46.026 29.152 1.00 22.40 28 THR D N 1
ATOM 7505 C CA . THR D 1 36 ? 65.107 47.044 28.555 1.00 22.33 28 THR D CA 1
ATOM 7506 C C . THR D 1 36 ? 65.876 47.981 27.624 1.00 21.28 28 THR D C 1
ATOM 7507 O O . THR D 1 36 ? 65.436 48.265 26.524 1.00 20.26 28 THR D O 1
ATOM 7511 N N . ASP D 1 37 ? 67.034 48.446 28.073 1.00 20.50 29 ASP D N 1
ATOM 7512 C CA . ASP D 1 37 ? 67.890 49.300 27.254 1.00 20.10 29 ASP D CA 1
ATOM 7513 C C . ASP D 1 37 ? 68.355 48.547 25.993 1.00 18.20 29 ASP D C 1
ATOM 7514 O O . ASP D 1 37 ? 68.420 49.115 24.894 1.00 18.22 29 ASP D O 1
ATOM 7519 N N . PHE D 1 38 ? 68.673 47.270 26.156 1.00 17.63 30 PHE D N 1
ATOM 7520 C CA . PHE D 1 38 ? 69.028 46.408 25.018 1.00 16.44 30 PHE D CA 1
ATOM 7521 C C . PHE D 1 38 ? 67.957 46.423 23.943 1.00 16.05 30 PHE D C 1
ATOM 7522 O O . PHE D 1 38 ? 68.245 46.611 22.761 1.00 17.21 30 PHE D O 1
ATOM 7530 N N . ASN D 1 39 ? 66.711 46.211 24.343 1.00 16.77 31 ASN D N 1
ATOM 7531 C CA . ASN D 1 39 ? 65.624 46.072 23.370 1.00 16.77 31 ASN D CA 1
ATOM 7532 C C . ASN D 1 39 ? 65.337 47.392 22.671 1.00 17.37 31 ASN D C 1
ATOM 7533 O O . ASN D 1 39 ? 65.075 47.428 21.464 1.00 16.55 31 ASN D O 1
ATOM 7538 N N . GLN D 1 40 ? 65.400 48.482 23.435 1.00 17.36 32 GLN D N 1
ATOM 7539 C CA . GLN D 1 40 ? 65.198 49.827 22.893 1.00 18.36 32 GLN D CA 1
ATOM 7540 C C . GLN D 1 40 ? 66.332 50.248 21.956 1.00 18.72 32 GLN D C 1
ATOM 7541 O O . GLN D 1 40 ? 66.085 50.718 20.824 1.00 18.35 32 GLN D O 1
ATOM 7547 N N . LYS D 1 41 ? 67.576 50.063 22.410 1.00 18.57 33 LYS D N 1
ATOM 7548 C CA . LYS D 1 41 ? 68.751 50.352 21.580 1.00 18.09 33 LYS D CA 1
ATOM 7549 C C . LYS D 1 41 ? 68.761 49.516 20.304 1.00 15.70 33 LYS D C 1
ATOM 7550 O O . LYS D 1 41 ? 69.092 50.010 19.230 1.00 15.15 33 LYS D O 1
ATOM 7556 N N . SER D 1 42 ? 68.393 48.247 20.416 1.00 15.91 34 SER D N 1
ATOM 7557 C CA . SER D 1 42 ? 68.422 47.354 19.257 1.00 14.83 34 SER D CA 1
ATOM 7558 C C . SER D 1 42 ? 67.389 47.819 18.240 1.00 15.02 34 SER D C 1
ATOM 7559 O O . SER D 1 42 ? 67.683 47.915 17.048 1.00 14.81 34 SER D O 1
ATOM 7562 N N . ALA D 1 43 ? 66.163 48.084 18.705 1.00 15.70 35 ALA D N 1
ATOM 7563 C CA . ALA D 1 43 ? 65.078 48.535 17.798 1.00 16.94 35 ALA D CA 1
ATOM 7564 C C . ALA D 1 43 ? 65.434 49.862 17.105 1.00 17.54 35 ALA D C 1
ATOM 7565 O O . ALA D 1 43 ? 65.220 50.017 15.924 1.00 17.36 35 ALA D O 1
ATOM 7567 N N . TYR D 1 44 ? 65.993 50.803 17.865 1.00 19.26 36 TYR D N 1
ATOM 7568 C CA . TYR D 1 44 ? 66.388 52.118 17.350 1.00 18.45 36 TYR D CA 1
ATOM 7569 C C . TYR D 1 44 ? 67.461 52.007 16.250 1.00 18.41 36 TYR D C 1
ATOM 7570 O O . TYR D 1 44 ? 67.325 52.563 15.142 1.00 17.82 36 TYR D O 1
ATOM 7579 N N . TYR D 1 45 ? 68.518 51.272 16.557 1.00 16.90 37 TYR D N 1
ATOM 7580 C CA . TYR D 1 45 ? 69.582 51.007 15.604 1.00 17.55 37 TYR D CA 1
ATOM 7581 C C . TYR D 1 45 ? 69.086 50.305 14.347 1.00 16.67 37 TYR D C 1
ATOM 7582 O O . TYR D 1 45 ? 69.502 50.628 13.261 1.00 16.87 37 TYR D O 1
ATOM 7591 N N . ILE D 1 46 ? 68.181 49.339 14.485 1.00 17.26 38 ILE D N 1
ATOM 7592 C CA . ILE D 1 46 ? 67.589 48.712 13.296 1.00 15.53 38 ILE D CA 1
ATOM 7593 C C . ILE D 1 46 ? 66.791 49.712 12.429 1.00 16.21 38 ILE D C 1
ATOM 7594 O O . ILE D 1 46 ? 66.906 49.699 11.206 1.00 16.28 38 ILE D O 1
ATOM 7599 N N . CYS D 1 47 ? 65.959 50.530 13.057 1.00 17.62 39 CYS D N 1
ATOM 7600 C CA . CYS D 1 47 ? 65.155 51.515 12.315 1.00 18.61 39 CYS D CA 1
ATOM 7601 C C . CYS D 1 47 ? 66.057 52.545 11.648 1.00 19.52 39 CYS D C 1
ATOM 7602 O O . CYS D 1 47 ? 65.838 52.922 10.488 1.00 19.75 39 CYS D O 1
ATOM 7605 N N . HIS D 1 48 ? 67.075 52.997 12.374 1.00 19.61 40 HIS D N 1
ATOM 7606 C CA A HIS D 1 48 ? 68.116 53.943 11.848 0.50 20.16 40 HIS D CA 1
ATOM 7607 C CA B HIS D 1 48 ? 67.969 53.957 11.786 0.50 19.64 40 HIS D CA 1
ATOM 7608 C C . HIS D 1 48 ? 68.822 53.344 10.647 1.00 19.53 40 HIS D C 1
ATOM 7609 O O . HIS D 1 48 ? 69.070 54.021 9.630 1.00 19.58 40 HIS D O 1
ATOM 7622 N N . GLN D 1 49 ? 69.171 52.063 10.745 1.00 18.86 41 GLN D N 1
ATOM 7623 C CA . GLN D 1 49 ? 69.766 51.356 9.603 1.00 18.86 41 GLN D CA 1
ATOM 7624 C C . GLN D 1 49 ? 68.809 51.272 8.433 1.00 18.16 41 GLN D C 1
ATOM 7625 O O . GLN D 1 49 ? 69.224 51.430 7.304 1.00 18.77 41 GLN D O 1
ATOM 7631 N N . ILE D 1 50 ? 67.525 50.987 8.694 1.00 16.92 42 ILE D N 1
ATOM 7632 C CA . ILE D 1 50 ? 66.551 50.857 7.599 1.00 16.59 42 ILE D CA 1
ATOM 7633 C C . ILE D 1 50 ? 66.424 52.216 6.870 1.00 17.40 42 ILE D C 1
ATOM 7634 O O . ILE D 1 50 ? 66.375 52.266 5.650 1.00 17.48 42 ILE D O 1
ATOM 7639 N N . ALA D 1 51 ? 66.376 53.287 7.651 1.00 18.11 43 ALA D N 1
ATOM 7640 C CA . ALA D 1 51 ? 66.263 54.658 7.143 1.00 20.02 43 ALA D CA 1
ATOM 7641 C C . ALA D 1 51 ? 67.474 55.084 6.281 1.00 21.93 43 ALA D C 1
ATOM 7642 O O . ALA D 1 51 ? 67.304 55.739 5.248 1.00 21.47 43 ALA D O 1
ATOM 7644 N N . GLU D 1 52 ? 68.684 54.724 6.725 1.00 22.47 44 GLU D N 1
ATOM 7645 C CA A GLU D 1 52 ? 69.899 55.029 5.974 0.50 24.21 44 GLU D CA 1
ATOM 7646 C CA B GLU D 1 52 ? 69.917 54.994 5.977 0.50 23.94 44 GLU D CA 1
ATOM 7647 C C . GLU D 1 52 ? 69.922 54.284 4.639 1.00 23.09 44 GLU D C 1
ATOM 7648 O O . GLU D 1 52 ? 70.312 54.839 3.633 1.00 24.52 44 GLU D O 1
ATOM 7659 N N . LYS D 1 53 ? 69.491 53.033 4.641 1.00 22.35 45 LYS D N 1
ATOM 7660 C CA . LYS D 1 53 ? 69.478 52.228 3.430 1.00 20.59 45 LYS D CA 1
ATOM 7661 C C . LYS D 1 53 ? 68.410 52.737 2.456 1.00 21.45 45 LYS D C 1
ATOM 7662 O O . LYS D 1 53 ? 68.638 52.812 1.254 1.00 22.04 45 LYS D O 1
ATOM 7668 N N . GLN D 1 54 ? 67.240 53.080 2.974 1.00 20.08 46 GLN D N 1
ATOM 7669 C CA . GLN D 1 54 ? 66.130 53.449 2.101 1.00 21.43 46 GLN D CA 1
ATOM 7670 C C . GLN D 1 54 ? 66.482 54.722 1.322 1.00 22.17 46 GLN D C 1
ATOM 7671 O O . GLN D 1 54 ? 66.150 54.851 0.162 1.00 21.96 46 GLN D O 1
ATOM 7677 N N . LEU D 1 55 ? 67.182 55.634 1.988 1.00 24.93 47 LEU D N 1
ATOM 7678 C CA . LEU D 1 55 ? 67.501 56.953 1.440 1.00 27.94 47 LEU D CA 1
ATOM 7679 C C . LEU D 1 55 ? 68.478 56.899 0.262 1.00 28.48 47 LEU D C 1
ATOM 7680 O O . LEU D 1 55 ? 68.510 57.816 -0.549 1.00 29.54 47 LEU D O 1
ATOM 7685 N N . SER D 1 56 ? 69.271 55.832 0.167 1.00 28.55 48 SER D N 1
ATOM 7686 C CA . SER D 1 56 ? 70.257 55.689 -0.919 1.00 28.65 48 SER D CA 1
ATOM 7687 C C . SER D 1 56 ? 69.825 54.649 -1.941 1.00 28.16 48 SER D C 1
ATOM 7688 O O . SER D 1 56 ? 70.529 54.396 -2.918 1.00 29.90 48 SER D O 1
ATOM 7691 N N . LYS D 1 57 ? 68.677 54.034 -1.706 1.00 26.95 49 LYS D N 1
ATOM 7692 C CA . LYS D 1 57 ? 68.213 52.951 -2.541 1.00 26.82 49 LYS D CA 1
ATOM 7693 C C . LYS D 1 57 ? 67.378 53.514 -3.688 1.00 26.63 49 LYS D C 1
ATOM 7694 O O . LYS D 1 57 ? 66.372 54.207 -3.456 1.00 24.46 49 LYS D O 1
ATOM 7700 N N . GLU D 1 58 ? 67.791 53.233 -4.918 1.00 25.69 50 GLU D N 1
ATOM 7701 C CA . GLU D 1 58 ? 66.953 53.535 -6.073 1.00 25.00 50 GLU D CA 1
ATOM 7702 C C . GLU D 1 58 ? 65.650 52.815 -5.831 1.00 25.26 50 GLU D C 1
ATOM 7703 O O . GLU D 1 58 ? 65.636 51.593 -5.776 1.00 24.96 50 GLU D O 1
ATOM 7709 N N . GLY D 1 59 ? 64.565 53.576 -5.672 1.00 25.18 51 GLY D N 1
ATOM 7710 C CA . GLY D 1 59 ? 63.223 52.999 -5.556 1.00 26.03 51 GLY D CA 1
ATOM 7711 C C . GLY D 1 59 ? 62.750 52.835 -4.118 1.00 25.95 51 GLY D C 1
ATOM 7712 O O . GLY D 1 59 ? 61.582 52.556 -3.873 1.00 24.75 51 GLY D O 1
ATOM 7713 N N . GLY D 1 60 ? 63.665 52.992 -3.161 1.00 25.38 52 GLY D N 1
ATOM 7714 C CA . GLY D 1 60 ? 63.296 53.013 -1.746 1.00 24.81 52 GLY D CA 1
ATOM 7715 C C . GLY D 1 60 ? 63.038 51.668 -1.066 1.00 23.77 52 GLY D C 1
ATOM 7716 O O . GLY D 1 60 ? 62.715 51.639 0.119 1.00 24.45 52 GLY D O 1
ATOM 7717 N N . HIS D 1 61 ? 63.184 50.562 -1.790 1.00 22.22 53 HIS D N 1
ATOM 7718 C CA . HIS D 1 61 ? 62.896 49.244 -1.228 1.00 21.85 53 HIS D CA 1
ATOM 7719 C C . HIS D 1 61 ? 64.089 48.701 -0.435 1.00 21.27 53 HIS D C 1
ATOM 7720 O O . HIS D 1 61 ? 65.196 48.570 -0.973 1.00 20.78 53 HIS D O 1
ATOM 7727 N N . VAL D 1 62 ? 63.859 48.405 0.841 1.00 18.29 54 VAL D N 1
ATOM 7728 C CA . VAL D 1 62 ? 64.907 47.867 1.714 1.00 16.87 54 VAL D CA 1
ATOM 7729 C C . VAL D 1 62 ? 64.537 46.419 2.072 1.00 16.04 54 VAL D C 1
ATOM 7730 O O . VAL D 1 62 ? 63.404 46.151 2.466 1.00 15.23 54 VAL D O 1
ATOM 7734 N N . VAL D 1 63 ? 65.481 45.491 1.872 1.00 15.03 55 VAL D N 1
ATOM 7735 C CA . VAL D 1 63 ? 65.272 44.073 2.155 1.00 14.13 55 VAL D CA 1
ATOM 7736 C C . VAL D 1 63 ? 65.839 43.690 3.547 1.00 13.54 55 VAL D C 1
ATOM 7737 O O . VAL D 1 63 ? 67.043 43.861 3.828 1.00 12.32 55 VAL D O 1
ATOM 7741 N N . ILE D 1 64 ? 64.954 43.204 4.413 1.00 13.03 56 ILE D N 1
ATOM 7742 C CA . ILE D 1 64 ? 65.282 42.918 5.804 1.00 11.34 56 ILE D CA 1
ATOM 7743 C C . ILE D 1 64 ? 64.984 41.436 6.123 1.00 12.43 56 ILE D C 1
ATOM 7744 O O . ILE D 1 64 ? 63.831 40.950 5.959 1.00 12.34 56 ILE D O 1
ATOM 7749 N N . GLY D 1 65 ? 66.011 40.731 6.591 1.00 9.76 57 GLY D N 1
ATOM 7750 C CA . GLY D 1 65 ? 65.862 39.344 7.005 1.00 10.36 57 GLY D CA 1
ATOM 7751 C C . GLY D 1 65 ? 65.648 39.282 8.484 1.00 10.94 57 GLY D C 1
ATOM 7752 O O . GLY D 1 65 ? 66.365 39.938 9.250 1.00 9.54 57 GLY D O 1
ATOM 7753 N N . LEU D 1 66 ? 64.669 38.476 8.887 1.00 11.28 58 LEU D N 1
ATOM 7754 C CA . LEU D 1 66 ? 64.283 38.375 10.288 1.00 11.02 58 LEU D CA 1
ATOM 7755 C C . LEU D 1 66 ? 64.498 36.976 10.800 1.00 10.22 58 LEU D C 1
ATOM 7756 O O . LEU D 1 66 ? 64.138 35.993 10.146 1.00 10.39 58 LEU D O 1
ATOM 7761 N N . SER D 1 67 ? 65.081 36.910 11.981 1.00 11.12 59 SER D N 1
ATOM 7762 C CA . SER D 1 67 ? 65.194 35.682 12.753 1.00 11.58 59 SER D CA 1
ATOM 7763 C C . SER D 1 67 ? 64.060 35.645 13.786 1.00 11.89 59 SER D C 1
ATOM 7764 O O . SER D 1 67 ? 63.467 36.672 14.117 1.00 10.60 59 SER D O 1
ATOM 7767 N N . GLY D 1 68 ? 63.744 34.443 14.262 1.00 12.38 60 GLY D N 1
ATOM 7768 C CA . GLY D 1 68 ? 62.800 34.272 15.337 1.00 14.68 60 GLY D CA 1
ATOM 7769 C C . GLY D 1 68 ? 63.507 34.077 16.654 1.00 15.86 60 GLY D C 1
ATOM 7770 O O . GLY D 1 68 ? 64.710 34.301 16.757 1.00 16.17 60 GLY D O 1
ATOM 7771 N N . GLY D 1 69 ? 62.746 33.674 17.668 1.00 15.94 61 GLY D N 1
ATOM 7772 C CA . GLY D 1 69 ? 63.267 33.472 19.013 1.00 15.22 61 GLY D CA 1
ATOM 7773 C C . GLY D 1 69 ? 62.935 34.639 19.919 1.00 16.09 61 GLY D C 1
ATOM 7774 O O . GLY D 1 69 ? 62.647 35.734 19.444 1.00 14.61 61 GLY D O 1
ATOM 7775 N N . LYS D 1 70 ? 63.007 34.409 21.231 1.00 16.07 62 LYS D N 1
ATOM 7776 C CA . LYS D 1 70 ? 62.601 35.417 22.222 1.00 17.49 62 LYS D CA 1
ATOM 7777 C C . LYS D 1 70 ? 63.391 36.722 22.142 1.00 16.58 62 LYS D C 1
ATOM 7778 O O . LYS D 1 70 ? 62.818 37.820 22.342 1.00 15.27 62 LYS D O 1
ATOM 7784 N N . THR D 1 71 ? 64.699 36.622 21.886 1.00 15.73 63 THR D N 1
ATOM 7785 C CA . THR D 1 71 ? 65.555 37.816 21.830 1.00 15.80 63 THR D CA 1
ATOM 7786 C C . THR D 1 71 ? 65.177 38.777 20.693 1.00 15.54 63 THR D C 1
ATOM 7787 O O . THR D 1 71 ? 64.946 39.971 20.942 1.00 13.81 63 THR D O 1
ATOM 7791 N N . PRO D 1 72 ? 65.104 38.273 19.4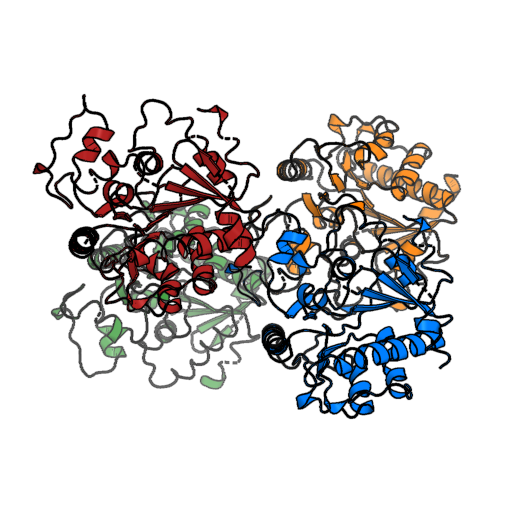49 1.00 15.00 64 PRO D N 1
ATOM 7792 C CA . PRO D 1 72 ? 64.620 39.162 18.357 1.00 14.52 64 PRO D CA 1
ATOM 7793 C C . PRO D 1 72 ? 63.151 39.629 18.506 1.00 14.86 64 PRO D C 1
ATOM 7794 O O . PRO D 1 72 ? 62.823 40.755 18.142 1.00 16.54 64 PRO D O 1
ATOM 7798 N N . ILE D 1 73 ? 62.283 38.777 19.033 1.00 14.86 65 ILE D N 1
ATOM 7799 C CA . ILE D 1 73 ? 60.895 39.147 19.246 1.00 15.43 65 ILE D CA 1
ATOM 7800 C C . ILE D 1 73 ? 60.766 40.363 20.173 1.00 15.53 65 ILE D C 1
ATOM 7801 O O . ILE D 1 73 ? 60.061 41.314 19.835 1.00 15.12 65 ILE D O 1
ATOM 7806 N N . ASP D 1 74 ? 61.453 40.352 21.316 1.00 14.66 66 ASP D N 1
ATOM 7807 C CA . ASP D 1 74 ? 61.399 41.490 22.256 1.00 17.68 66 ASP D CA 1
ATOM 7808 C C . ASP D 1 74 ? 61.908 42.796 21.642 1.00 16.16 66 ASP D C 1
ATOM 7809 O O . ASP D 1 74 ? 61.441 43.887 21.971 1.00 17.89 66 ASP D O 1
ATOM 7814 N N . VAL D 1 75 ? 62.833 42.675 20.713 1.00 15.26 67 VAL D N 1
ATOM 7815 C CA . VAL D 1 75 ? 63.344 43.828 19.977 1.00 13.18 67 VAL D CA 1
ATOM 7816 C C . VAL D 1 75 ? 62.281 44.322 18.978 1.00 14.37 67 VAL D C 1
ATOM 7817 O O . VAL D 1 75 ? 61.986 45.521 18.900 1.00 14.47 67 VAL D O 1
ATOM 7821 N N . TYR D 1 76 ? 61.701 43.395 18.220 1.00 14.50 68 TYR D N 1
ATOM 7822 C CA . TYR D 1 76 ? 60.655 43.730 17.251 1.00 14.98 68 TYR D CA 1
ATOM 7823 C C . TYR D 1 76 ? 59.476 44.462 17.912 1.00 16.34 68 TYR D C 1
ATOM 7824 O O . TYR D 1 76 ? 58.891 45.379 17.320 1.00 14.85 68 TYR D O 1
ATOM 7833 N N . LYS D 1 77 ? 59.128 44.045 19.123 1.00 18.48 69 LYS D N 1
ATOM 7834 C CA . LYS D 1 77 ? 58.078 44.707 19.908 1.00 20.15 69 LYS D CA 1
ATOM 7835 C C . LYS D 1 77 ? 58.377 46.203 20.083 1.00 21.41 69 LYS D C 1
ATOM 7836 O O . LYS D 1 77 ? 57.457 47.014 20.232 1.00 21.63 69 LYS D O 1
ATOM 7842 N N . ASN D 1 78 ? 59.657 46.575 20.068 1.00 21.32 70 ASN D N 1
ATOM 7843 C CA . ASN D 1 78 ? 60.030 47.977 20.290 1.00 22.53 70 ASN D CA 1
ATOM 7844 C C . ASN D 1 78 ? 60.146 48.807 18.982 1.00 23.39 70 ASN D C 1
ATOM 7845 O O . ASN D 1 78 ? 60.237 50.022 19.023 1.00 23.19 70 ASN D O 1
ATOM 7850 N N . ILE D 1 79 ? 60.135 48.142 17.832 1.00 24.28 71 ILE D N 1
ATOM 7851 C CA . ILE D 1 79 ? 60.262 48.812 16.538 1.00 25.12 71 ILE D CA 1
ATOM 7852 C C . ILE D 1 79 ? 59.158 49.855 16.264 1.00 29.08 71 ILE D C 1
ATOM 7853 O O . ILE D 1 79 ? 59.448 51.002 15.900 1.00 29.16 71 ILE D O 1
ATOM 7858 N N . ALA D 1 80 ? 57.902 49.467 16.453 1.00 32.76 72 ALA D N 1
ATOM 7859 C CA . ALA D 1 80 ? 56.780 50.396 16.284 1.00 35.35 72 ALA D CA 1
ATOM 7860 C C . ALA D 1 80 ? 56.849 51.611 17.229 1.00 37.57 72 ALA D C 1
ATOM 7861 O O . ALA D 1 80 ? 56.173 52.612 16.999 1.00 39.47 72 ALA D O 1
ATOM 7863 N N . LEU D 1 81 ? 57.654 51.522 18.284 1.00 39.19 73 LEU D N 1
ATOM 7864 C CA . LEU D 1 81 ? 57.743 52.596 19.274 1.00 39.90 73 LEU D CA 1
ATOM 7865 C C . LEU D 1 81 ? 58.792 53.654 18.918 1.00 40.23 73 LEU D C 1
ATOM 7866 O O . LEU D 1 81 ? 58.902 54.680 19.598 1.00 39.00 73 LEU D O 1
ATOM 7871 N N . VAL D 1 82 ? 59.565 53.403 17.866 1.00 40.09 74 VAL D N 1
ATOM 7872 C CA . VAL D 1 82 ? 60.550 54.372 17.410 1.00 40.69 74 VAL D CA 1
ATOM 7873 C C . VAL D 1 82 ? 59.843 55.419 16.548 1.00 42.35 74 VAL D C 1
ATOM 7874 O O . VAL D 1 82 ? 59.132 55.080 15.593 1.00 42.83 74 VAL D O 1
ATOM 7878 N N . LYS D 1 83 ? 60.028 56.686 16.902 1.00 43.83 75 LYS D N 1
ATOM 7879 C CA . LYS D 1 83 ? 59.250 57.783 16.299 1.00 45.38 75 LYS D CA 1
ATOM 7880 C C . LYS D 1 83 ? 60.138 58.769 15.541 1.00 45.48 75 LYS D C 1
ATOM 7881 O O . LYS D 1 83 ? 59.725 59.310 14.516 1.00 46.42 75 LYS D O 1
ATOM 7887 N N . ASP D 1 84 ? 61.355 58.998 16.033 1.00 45.36 76 ASP D N 1
ATOM 7888 C CA . ASP D 1 84 ? 62.193 60.079 15.500 1.00 45.78 76 ASP D CA 1
ATOM 7889 C C . ASP D 1 84 ? 62.758 59.772 14.102 1.00 45.33 76 ASP D C 1
ATOM 7890 O O . ASP D 1 84 ? 63.703 60.421 13.663 1.00 45.85 76 ASP D O 1
ATOM 7895 N N . ILE D 1 85 ? 62.168 58.799 13.401 1.00 45.25 77 ILE D N 1
ATOM 7896 C CA . ILE D 1 85 ? 62.745 58.293 12.146 1.00 44.65 77 ILE D CA 1
ATOM 7897 C C . ILE D 1 85 ? 61.682 58.189 11.045 1.00 44.01 77 ILE D C 1
ATOM 7898 O O . ILE D 1 85 ? 60.595 57.637 11.273 1.00 45.44 77 ILE D O 1
ATOM 7903 N N . LYS D 1 86 ? 61.996 58.718 9.859 1.00 41.47 78 LYS D N 1
ATOM 7904 C CA . LYS D 1 86 ? 61.133 58.559 8.681 1.00 39.47 78 LYS D CA 1
ATOM 7905 C C . LYS D 1 86 ? 61.463 57.268 7.943 1.00 36.27 78 LYS D C 1
ATOM 7906 O O . LYS D 1 86 ? 62.510 57.163 7.301 1.00 37.34 78 LYS D O 1
ATOM 7912 N N . ILE D 1 87 ? 60.567 56.291 8.018 1.00 32.42 79 ILE D N 1
ATOM 7913 C CA . ILE D 1 87 ? 60.629 55.134 7.113 1.00 29.15 79 ILE D CA 1
ATOM 7914 C C . ILE D 1 87 ? 59.331 55.010 6.347 1.00 27.07 79 ILE D C 1
ATOM 7915 O O . ILE D 1 87 ? 58.259 55.151 6.919 1.00 25.74 79 ILE D O 1
ATOM 7920 N N . ASP D 1 88 ? 59.429 54.729 5.054 1.00 25.75 80 ASP D N 1
ATOM 7921 C CA . ASP D 1 88 ? 58.260 54.405 4.251 1.00 25.16 80 ASP D CA 1
ATOM 7922 C C . ASP D 1 88 ? 58.045 52.881 4.293 1.00 23.53 80 ASP D C 1
ATOM 7923 O O . ASP D 1 88 ? 58.681 52.127 3.554 1.00 23.32 80 ASP D O 1
ATOM 7928 N N . THR D 1 89 ? 57.142 52.437 5.162 1.00 23.04 81 THR D N 1
ATOM 7929 C CA . THR D 1 89 ? 56.947 50.998 5.397 1.00 22.34 81 THR D CA 1
ATOM 7930 C C . THR D 1 89 ? 56.365 50.273 4.199 1.00 21.62 81 THR D C 1
ATOM 7931 O O . THR D 1 89 ? 56.516 49.056 4.080 1.00 22.35 81 THR D O 1
ATOM 7935 N N . SER D 1 90 ? 55.735 51.015 3.282 1.00 19.95 82 SER D N 1
ATOM 7936 C CA . SER D 1 90 ? 55.118 50.416 2.108 1.00 19.44 82 SER D CA 1
ATOM 7937 C C . SER D 1 90 ? 56.153 49.856 1.169 1.00 18.57 82 SER D C 1
ATOM 7938 O O . SER D 1 90 ? 55.843 49.003 0.328 1.00 18.39 82 SER D O 1
ATOM 7941 N N . LYS D 1 91 ? 57.394 50.321 1.314 1.00 17.47 83 LYS D N 1
ATOM 7942 C CA . LYS D 1 91 ? 58.446 49.893 0.443 1.00 17.18 83 LYS D CA 1
ATOM 7943 C C . LYS D 1 91 ? 59.386 48.859 1.105 1.00 17.30 83 LYS D C 1
ATOM 7944 O O . LYS D 1 91 ? 60.349 48.398 0.472 1.00 18.52 83 LYS D O 1
ATOM 7950 N N . LEU D 1 92 ? 59.119 48.485 2.349 1.00 15.43 84 LEU D N 1
ATOM 7951 C CA . LEU D 1 92 ? 59.952 47.443 3.000 1.00 14.78 84 LEU D CA 1
ATOM 7952 C C . LEU D 1 92 ? 59.665 46.056 2.403 1.00 14.89 84 LEU D C 1
ATOM 7953 O O . LEU D 1 92 ? 58.551 45.770 1.987 1.00 15.90 84 LEU D O 1
ATOM 7958 N N . ILE D 1 93 ? 60.699 45.216 2.336 1.00 13.46 85 ILE D N 1
ATOM 7959 C CA . ILE D 1 93 ? 60.571 43.828 1.905 1.00 12.85 85 ILE D CA 1
ATOM 7960 C C . ILE D 1 93 ? 61.192 42.997 3.027 1.00 13.95 85 ILE D C 1
ATOM 7961 O O . ILE D 1 93 ? 62.289 43.291 3.492 1.00 13.61 85 ILE D O 1
ATOM 7966 N N . PHE D 1 94 ? 60.464 41.997 3.484 1.00 13.76 86 PHE D N 1
ATOM 7967 C CA . PHE D 1 94 ? 60.910 41.162 4.578 1.00 13.38 86 PHE D CA 1
ATOM 7968 C C . PHE D 1 94 ? 61.059 39.765 4.074 1.00 13.06 86 PHE D C 1
ATOM 7969 O O . PHE D 1 94 ? 60.353 39.353 3.132 1.00 12.49 86 PHE D O 1
ATOM 7977 N N . PHE D 1 95 ? 61.970 39.016 4.694 1.00 11.96 87 PHE D N 1
ATOM 7978 C CA . PHE D 1 95 ? 61.977 37.582 4.555 1.00 11.28 87 PHE D CA 1
ATOM 7979 C C . PHE D 1 95 ? 62.399 36.897 5.825 1.00 10.69 87 PHE D C 1
ATOM 7980 O O . PHE D 1 95 ? 63.059 37.498 6.697 1.00 8.80 87 PHE D O 1
ATOM 7988 N N . ILE D 1 96 ? 61.996 35.635 5.921 1.00 9.93 88 ILE D N 1
ATOM 7989 C CA . ILE D 1 96 ? 62.264 34.826 7.067 1.00 9.94 88 ILE D CA 1
ATOM 7990 C C . ILE D 1 96 ? 63.606 34.153 6.851 1.00 10.17 88 ILE D C 1
ATOM 7991 O O . ILE D 1 96 ? 63.787 33.424 5.909 1.00 10.50 88 ILE D O 1
ATOM 7996 N N . ILE D 1 97 ? 64.544 34.427 7.749 1.00 11.33 89 ILE D N 1
ATOM 7997 C CA . ILE D 1 97 ? 65.908 33.869 7.661 1.00 10.86 89 ILE D CA 1
ATOM 7998 C C . ILE D 1 97 ? 65.918 32.343 7.852 1.00 10.32 89 ILE D C 1
ATOM 7999 O O . ILE D 1 97 ? 66.613 31.621 7.143 1.00 9.43 89 ILE D O 1
ATOM 8004 N N . ASP D 1 98 ? 65.141 31.852 8.802 1.00 9.36 90 ASP D N 1
ATOM 8005 C CA . ASP D 1 98 ? 65.051 30.424 9.032 1.00 9.86 90 ASP D CA 1
ATOM 8006 C C . ASP D 1 98 ? 63.745 30.064 9.726 1.00 9.15 90 ASP D C 1
ATOM 8007 O O . ASP D 1 98 ? 63.200 30.861 10.467 1.00 9.16 90 ASP D O 1
ATOM 8012 N N . GLU D 1 99 ? 63.268 28.854 9.460 1.00 8.54 91 GLU D N 1
ATOM 8013 C CA . GLU D 1 99 ? 62.012 28.368 10.024 1.00 8.50 91 GLU D CA 1
ATOM 8014 C C . GLU D 1 99 ? 62.155 26.937 10.626 1.00 7.97 91 GLU D C 1
ATOM 8015 O O . GLU D 1 99 ? 62.875 26.071 10.081 1.00 7.46 91 GLU D O 1
ATOM 8021 N N . ARG D 1 100 ? 61.451 26.712 11.724 1.00 6.70 92 ARG D N 1
ATOM 8022 C CA . ARG D 1 100 ? 61.300 25.398 12.331 1.00 9.41 92 ARG D CA 1
ATOM 8023 C C . ARG D 1 100 ? 60.086 24.715 11.704 1.00 10.49 92 ARG D C 1
ATOM 8024 O O . ARG D 1 100 ? 58.936 25.126 11.919 1.00 9.88 92 ARG D O 1
ATOM 8032 N N . TYR D 1 101 ? 60.359 23.681 10.923 1.00 10.19 93 TYR D N 1
ATOM 8033 C CA . TYR D 1 101 ? 59.378 23.075 10.066 1.00 10.61 93 TYR D CA 1
ATOM 8034 C C . TYR D 1 101 ? 58.543 22.014 10.792 1.00 12.17 93 TYR D C 1
ATOM 8035 O O . TYR D 1 101 ? 59.074 21.021 11.311 1.00 11.68 93 TYR D O 1
ATOM 8044 N N . LYS D 1 102 ? 57.227 22.223 10.804 1.00 12.71 94 LYS D N 1
ATOM 8045 C CA . LYS D 1 102 ? 56.283 21.203 11.245 1.00 13.78 94 LYS D CA 1
ATOM 8046 C C . LYS D 1 102 ? 55.100 21.294 10.306 1.00 14.82 94 LYS D C 1
ATOM 8047 O O . LYS D 1 102 ? 54.350 22.246 10.382 1.00 17.34 94 LYS D O 1
ATOM 8053 N N . ARG D 1 103 ? 54.929 20.330 9.412 1.00 13.16 95 ARG D N 1
ATOM 8054 C CA . ARG D 1 103 ? 53.869 20.430 8.416 1.00 13.26 95 ARG D CA 1
ATOM 8055 C C . ARG D 1 103 ? 52.480 20.517 9.066 1.00 13.08 95 ARG D C 1
ATOM 8056 O O . ARG D 1 103 ? 51.581 21.158 8.519 1.00 11.86 95 ARG D O 1
ATOM 8064 N N . ASP D 1 104 ? 52.316 19.882 10.228 1.00 12.04 96 ASP D N 1
ATOM 8065 C CA . ASP D 1 104 ? 50.994 19.576 10.749 1.00 13.13 96 ASP D CA 1
ATOM 8066 C C . ASP D 1 104 ? 50.545 20.517 11.863 1.00 13.88 96 ASP D C 1
ATOM 8067 O O . ASP D 1 104 ? 49.411 20.406 12.342 1.00 13.32 96 ASP D O 1
ATOM 8072 N N . ASP D 1 105 ? 51.433 21.413 12.289 1.00 13.17 97 ASP D N 1
ATOM 8073 C CA . ASP D 1 105 ? 51.109 22.405 13.311 1.00 13.85 97 ASP D CA 1
ATOM 8074 C C . ASP D 1 105 ? 52.105 23.548 13.226 1.00 14.36 97 ASP D C 1
ATOM 8075 O O . ASP D 1 105 ? 53.277 23.356 13.490 1.00 16.56 97 ASP D O 1
ATOM 8080 N N . HIS D 1 106 ? 51.630 24.735 12.871 1.00 12.52 98 HIS D N 1
ATOM 8081 C CA . HIS D 1 106 ? 52.506 25.895 12.694 1.00 11.34 98 HIS D CA 1
ATOM 8082 C C . HIS D 1 106 ? 52.461 26.892 13.866 1.00 12.84 98 HIS D C 1
ATOM 8083 O O . HIS D 1 106 ? 53.133 27.923 13.817 1.00 12.36 98 HIS D O 1
ATOM 8090 N N . LYS D 1 107 ? 51.682 26.549 14.900 1.00 12.57 99 LYS D N 1
ATOM 8091 C CA . LYS D 1 107 ? 51.466 27.348 16.150 1.00 17.01 99 LYS D CA 1
ATOM 8092 C C . LYS D 1 107 ? 52.767 28.018 16.650 1.00 16.78 99 LYS D C 1
ATOM 8093 O O . LYS D 1 107 ? 52.803 29.183 17.001 1.00 17.94 99 LYS D O 1
ATOM 8099 N N . PHE D 1 108 ? 53.832 27.265 16.739 1.00 16.63 100 PHE D N 1
ATOM 8100 C CA . PHE D 1 108 ? 55.004 27.809 17.409 1.00 17.81 100 PHE D CA 1
ATOM 8101 C C . PHE D 1 108 ? 56.093 28.298 16.421 1.00 14.35 100 PHE D C 1
ATOM 8102 O O . PHE D 1 108 ? 57.215 28.574 16.825 1.00 13.31 100 PHE D O 1
ATOM 8110 N N . SER D 1 109 ? 55.753 28.419 15.141 1.00 12.49 101 SER D N 1
ATOM 8111 C CA . SER D 1 109 ? 56.734 28.766 14.135 1.00 10.94 101 SER D CA 1
ATOM 8112 C C . SER D 1 109 ? 57.271 30.198 14.314 1.00 11.26 101 SER D C 1
ATOM 8113 O O . SER D 1 109 ? 56.678 31.037 15.005 1.00 10.31 101 SER D O 1
ATOM 8116 N N . ASN D 1 110 ? 58.433 30.453 13.727 1.00 11.20 102 ASN D N 1
ATOM 8117 C CA . ASN D 1 110 ? 59.029 31.788 13.776 1.00 10.56 102 ASN D CA 1
ATOM 8118 C C . ASN D 1 110 ? 58.089 32.815 13.134 1.00 9.75 102 ASN D C 1
ATOM 8119 O O . ASN D 1 110 ? 57.787 33.839 13.734 1.00 9.45 102 ASN D O 1
ATOM 8124 N N . TYR D 1 111 ? 57.645 32.534 11.922 1.00 9.58 103 TYR D N 1
ATOM 8125 C CA . TYR D 1 111 ? 56.657 33.380 11.264 1.00 10.10 103 TYR D CA 1
ATOM 8126 C C . TYR D 1 111 ? 55.487 33.714 12.170 1.00 11.18 103 TYR D C 1
ATOM 8127 O O . TYR D 1 111 ? 55.131 34.879 12.316 1.00 10.71 103 TYR D O 1
ATOM 8136 N N . ASN D 1 112 ? 54.861 32.699 12.763 1.00 10.94 104 ASN D N 1
ATOM 8137 C CA . ASN D 1 112 ? 53.664 32.963 13.556 1.00 10.21 104 ASN D CA 1
ATOM 8138 C C . ASN D 1 112 ? 53.960 33.691 14.845 1.00 11.88 104 ASN D C 1
ATOM 8139 O O . ASN D 1 112 ? 53.123 34.464 15.318 1.00 11.30 104 ASN D O 1
ATOM 8144 N N . ASN D 1 113 ? 55.175 33.493 15.380 1.00 11.83 105 ASN D N 1
ATOM 8145 C CA . ASN D 1 113 ? 55.660 34.257 16.530 1.00 11.85 105 ASN D CA 1
ATOM 8146 C C . ASN D 1 113 ? 56.072 35.709 16.261 1.00 12.69 105 ASN D C 1
ATOM 8147 O O . ASN D 1 113 ? 56.090 36.519 17.196 1.00 12.54 105 ASN D O 1
ATOM 8152 N N . ILE D 1 114 ? 56.433 36.039 15.038 1.00 12.97 106 ILE D N 1
ATOM 8153 C CA . ILE D 1 114 ? 56.883 37.408 14.731 1.00 13.56 106 ILE D CA 1
ATOM 8154 C C . ILE D 1 114 ? 55.880 38.208 13.863 1.00 13.14 106 ILE D C 1
ATOM 8155 O O . ILE D 1 114 ? 56.048 39.419 13.661 1.00 11.58 106 ILE D O 1
ATOM 8160 N N . LYS D 1 115 ? 54.820 37.550 13.367 1.00 12.41 107 LYS D N 1
ATOM 8161 C CA . LYS D 1 115 ? 53.897 38.235 12.445 1.00 12.54 107 LYS D CA 1
ATOM 8162 C C . LYS D 1 115 ? 53.176 39.457 13.045 1.00 13.07 107 LYS D C 1
ATOM 8163 O O . LYS D 1 115 ? 52.662 40.287 12.302 1.00 14.07 107 LYS D O 1
ATOM 8169 N N . PHE D 1 116 ? 53.153 39.581 14.367 1.00 12.94 108 PHE D N 1
ATOM 8170 C CA . PHE D 1 116 ? 52.605 40.791 14.985 1.00 14.28 108 PHE D CA 1
ATOM 8171 C C . PHE D 1 116 ? 53.368 42.035 14.487 1.00 15.06 108 PHE D C 1
ATOM 8172 O O . PHE D 1 116 ? 52.802 43.122 14.415 1.00 16.36 108 PHE D O 1
ATOM 8180 N N . LEU D 1 117 ? 54.644 41.868 14.144 1.00 13.40 109 LEU D N 1
ATOM 8181 C CA . LEU D 1 117 ? 55.450 42.990 13.618 1.00 14.22 109 LEU D CA 1
ATOM 8182 C C . LEU D 1 117 ? 54.871 43.530 12.330 1.00 14.88 109 LEU D C 1
ATOM 8183 O O . LEU D 1 117 ? 54.737 44.746 12.158 1.00 15.04 109 LEU D O 1
ATOM 8188 N N . PHE D 1 118 ? 54.528 42.631 11.417 1.00 15.78 110 PHE D N 1
ATOM 8189 C CA . PHE D 1 118 ? 53.967 43.013 10.129 1.00 16.88 110 PHE D CA 1
ATOM 8190 C C . PHE D 1 118 ? 52.641 43.743 10.321 1.00 19.74 110 PHE D C 1
ATOM 8191 O O . PHE D 1 118 ? 52.375 44.751 9.659 1.00 17.96 110 PHE D O 1
ATOM 8199 N N . GLU D 1 119 ? 51.816 43.242 11.238 1.00 22.40 111 GLU D N 1
ATOM 8200 C CA . GLU D 1 119 ? 50.574 43.931 11.598 1.00 24.80 111 GLU D CA 1
ATOM 8201 C C . GLU D 1 119 ? 50.859 45.333 12.160 1.00 25.82 111 GLU D C 1
ATOM 8202 O O . GLU D 1 119 ? 50.211 46.296 11.760 1.00 25.77 111 GLU D O 1
ATOM 8208 N N . SER D 1 120 ? 51.834 45.441 13.070 1.00 26.68 112 SER D N 1
ATOM 8209 C CA . SER D 1 120 ? 52.224 46.735 13.644 1.00 27.88 112 SER D CA 1
ATOM 8210 C C . SER D 1 120 ? 52.634 47.747 12.590 1.00 26.93 112 SER D C 1
ATOM 8211 O O . SER D 1 120 ? 52.385 48.948 12.757 1.00 26.84 112 SER D O 1
ATOM 8214 N N . LEU D 1 121 ? 53.295 47.274 11.531 1.00 24.84 113 LEU D N 1
ATOM 8215 C CA . LEU D 1 121 ? 53.814 48.164 10.491 1.00 24.84 113 LEU D CA 1
ATOM 8216 C C . LEU D 1 121 ? 52.839 48.224 9.309 1.00 25.46 113 LEU D C 1
ATOM 8217 O O . LEU D 1 121 ? 53.145 48.779 8.265 1.00 24.23 113 LEU D O 1
ATOM 8222 N N . LYS D 1 122 ? 51.668 47.619 9.500 1.00 26.89 114 LYS D N 1
ATOM 8223 C CA . LYS D 1 122 ? 50.621 47.582 8.499 1.00 27.90 114 LYS D CA 1
ATOM 8224 C C . LYS D 1 122 ? 51.178 47.123 7.157 1.00 27.07 114 LYS D C 1
ATOM 8225 O O . LYS D 1 122 ? 50.912 47.717 6.115 1.00 26.72 114 LYS D O 1
ATOM 8231 N N . ILE D 1 123 ? 51.952 46.038 7.209 1.00 25.58 115 ILE D N 1
ATOM 8232 C CA . ILE D 1 123 ? 52.625 45.461 6.048 1.00 23.56 115 ILE D CA 1
ATOM 8233 C C . ILE D 1 123 ? 51.660 44.583 5.269 1.00 23.66 115 ILE D C 1
ATOM 8234 O O . ILE D 1 123 ? 50.899 43.802 5.875 1.00 24.06 115 ILE D O 1
ATOM 8239 N N . ASN D 1 124 ? 51.684 44.714 3.939 1.00 23.05 116 ASN D N 1
ATOM 8240 C CA . ASN D 1 124 ? 50.984 43.798 3.015 1.00 22.98 116 ASN D CA 1
ATOM 8241 C C . ASN D 1 124 ? 51.811 42.543 2.760 1.00 21.49 116 ASN D C 1
ATOM 8242 O O . ASN D 1 124 ? 52.666 42.516 1.892 1.00 20.34 116 ASN D O 1
ATOM 8247 N N . GLU D 1 125 ? 51.527 41.487 3.515 1.00 21.34 117 GLU D N 1
ATOM 8248 C CA . GLU D 1 125 ? 52.384 40.308 3.506 1.00 20.65 117 GLU D CA 1
ATOM 8249 C C . GLU D 1 125 ? 52.450 39.676 2.143 1.00 21.38 117 GLU D C 1
ATOM 8250 O O . GLU D 1 125 ? 53.488 39.216 1.735 1.00 20.63 117 GLU D O 1
ATOM 8256 N N . LYS D 1 126 ? 51.340 39.667 1.416 1.00 22.12 118 LYS D N 1
ATOM 8257 C CA . LYS D 1 126 ? 51.326 39.046 0.098 1.00 22.64 118 LYS D CA 1
ATOM 8258 C C . LYS D 1 126 ? 52.265 39.743 -0.866 1.00 22.05 118 LYS D C 1
ATOM 8259 O O . LYS D 1 126 ? 52.763 39.118 -1.782 1.00 21.56 118 LYS D O 1
ATOM 8265 N N . GLU D 1 127 ? 52.498 41.041 -0.654 1.00 22.02 119 GLU D N 1
ATOM 8266 C CA A GLU D 1 127 ? 53.346 41.830 -1.545 0.50 22.00 119 GLU D CA 1
ATOM 8267 C CA B GLU D 1 127 ? 53.339 41.835 -1.543 0.50 22.04 119 GLU D CA 1
ATOM 8268 C C . GLU D 1 127 ? 54.746 42.074 -0.957 1.00 21.30 119 GLU D C 1
ATOM 8269 O O . GLU D 1 127 ? 55.685 42.351 -1.687 1.00 21.68 119 GLU D O 1
ATOM 8280 N N . GLN D 1 128 ? 54.884 41.983 0.361 1.00 18.30 120 GLN D N 1
ATOM 8281 C CA . GLN D 1 128 ? 56.096 42.468 1.017 1.00 16.48 120 GLN D CA 1
ATOM 8282 C C . GLN D 1 128 ? 56.870 41.420 1.828 1.00 16.48 120 GLN D C 1
ATOM 8283 O O . GLN D 1 128 ? 57.919 41.740 2.410 1.00 14.81 120 GLN D O 1
ATOM 8289 N N . LEU D 1 129 ? 56.361 40.192 1.904 1.00 15.20 121 LEU D N 1
ATOM 8290 C CA . LEU D 1 129 ? 56.983 39.185 2.795 1.00 14.32 121 LEU D CA 1
ATOM 8291 C C . LEU D 1 129 ? 57.258 37.937 2.008 1.00 14.15 121 LEU D C 1
ATOM 8292 O O . LEU D 1 129 ? 56.369 37.421 1.330 1.00 13.87 121 LEU D O 1
ATOM 8297 N N . TYR D 1 130 ? 58.481 37.452 2.080 1.00 11.62 122 TYR D N 1
ATOM 8298 C CA . TYR D 1 130 ? 58.814 36.130 1.529 1.00 12.05 122 TYR D CA 1
ATOM 8299 C C . TYR D 1 130 ? 58.970 35.175 2.688 1.00 11.89 122 TYR D C 1
ATOM 8300 O O . TYR D 1 130 ? 59.686 35.483 3.632 1.00 10.73 122 TYR D O 1
ATOM 8309 N N . ARG D 1 131 ? 58.274 34.038 2.635 1.00 11.58 123 ARG D N 1
ATOM 8310 C CA . ARG D 1 131 ? 58.345 33.031 3.698 1.00 12.01 123 ARG D CA 1
ATOM 8311 C C . ARG D 1 131 ? 58.105 31.652 3.123 1.00 12.77 123 ARG D C 1
ATOM 8312 O O . ARG D 1 131 ? 57.508 31.528 2.072 1.00 9.41 123 ARG D O 1
ATOM 8320 N N . PRO D 1 132 ? 58.601 30.603 3.802 1.00 11.97 124 PRO D N 1
ATOM 8321 C CA . PRO D 1 132 ? 58.341 29.269 3.262 1.00 11.83 124 PRO D CA 1
ATOM 8322 C C . PRO D 1 132 ? 56.867 28.825 3.420 1.00 13.50 124 PRO D C 1
ATOM 8323 O O . PRO D 1 132 ? 56.201 29.195 4.403 1.00 12.42 124 PRO D O 1
ATOM 8327 N N . ASP D 1 133 ? 56.393 28.022 2.472 1.00 14.14 125 ASP D N 1
ATOM 8328 C CA . ASP D 1 133 ? 55.076 27.387 2.585 1.00 15.16 125 ASP D CA 1
ATOM 8329 C C . ASP D 1 133 ? 55.238 26.061 3.286 1.00 13.45 125 ASP D C 1
ATOM 8330 O O . ASP D 1 133 ? 55.496 25.040 2.666 1.00 13.18 125 ASP D O 1
ATOM 8335 N N . THR D 1 134 ? 55.072 26.094 4.597 1.00 13.45 126 THR D N 1
ATOM 8336 C CA . THR D 1 134 ? 55.303 24.939 5.446 1.00 14.18 126 THR D CA 1
ATOM 8337 C C . THR D 1 134 ? 54.081 23.993 5.513 1.00 15.29 126 THR D C 1
ATOM 8338 O O . THR D 1 134 ? 54.036 23.074 6.352 1.00 15.92 126 THR D O 1
ATOM 8342 N N . SER D 1 135 ? 53.110 24.216 4.624 1.00 14.95 127 SER D N 1
ATOM 8343 C CA . SER D 1 135 ? 52.057 23.220 4.334 1.00 15.94 127 SER D CA 1
ATOM 8344 C C . SER D 1 135 ? 52.518 22.182 3.299 1.00 14.56 127 SER D C 1
ATOM 8345 O O . SER D 1 135 ? 51.946 21.097 3.213 1.00 15.94 127 SER D O 1
ATOM 8348 N N . LYS D 1 136 ? 53.556 22.505 2.541 1.00 14.38 128 LYS D N 1
ATOM 8349 C CA . LYS D 1 136 ? 54.174 21.551 1.600 1.00 14.84 128 LYS D CA 1
ATOM 8350 C C . LYS D 1 136 ? 55.011 20.517 2.353 1.00 14.59 128 LYS D C 1
ATOM 8351 O O . LYS D 1 136 ? 55.412 20.763 3.498 1.00 15.31 128 LYS D O 1
ATOM 8357 N N . ASN D 1 137 ? 55.292 19.377 1.710 1.00 14.24 129 ASN D N 1
ATOM 8358 C CA . ASN D 1 137 ? 56.301 18.432 2.225 1.00 15.59 129 ASN D CA 1
ATOM 8359 C C . ASN D 1 137 ? 57.680 19.083 2.204 1.00 14.53 129 ASN D C 1
ATOM 8360 O O . ASN D 1 137 ? 57.866 20.085 1.542 1.00 13.91 129 ASN D O 1
ATOM 8365 N N . ILE D 1 138 ? 58.632 18.539 2.957 1.00 13.33 130 ILE D N 1
ATOM 8366 C CA . ILE D 1 138 ? 59.887 19.266 3.220 1.00 13.30 130 ILE D CA 1
ATOM 8367 C C . ILE D 1 138 ? 60.670 19.519 1.921 1.00 13.65 130 ILE D C 1
ATOM 8368 O O . ILE D 1 138 ? 61.217 20.605 1.707 1.00 12.75 130 ILE D O 1
ATOM 8373 N N . VAL D 1 139 ? 60.708 18.532 1.033 1.00 12.23 131 VAL D N 1
ATOM 8374 C CA . VAL D 1 139 ? 61.382 18.725 -0.251 1.00 11.33 131 VAL D CA 1
ATOM 8375 C C . VAL D 1 139 ? 60.764 19.857 -1.061 1.00 12.75 131 VAL D C 1
ATOM 8376 O O . VAL D 1 139 ? 61.492 20.750 -1.572 1.00 12.38 131 VAL D O 1
ATOM 8380 N N . GLU D 1 140 ? 59.439 19.846 -1.196 1.00 11.71 132 GLU D N 1
ATOM 8381 C CA . GLU D 1 140 ? 58.766 20.871 -2.011 1.00 13.87 132 GLU D CA 1
ATOM 8382 C C . GLU D 1 140 ? 58.829 22.223 -1.319 1.00 13.11 132 GLU D C 1
ATOM 8383 O O . GLU D 1 140 ? 58.932 23.286 -1.971 1.00 11.90 132 GLU D O 1
ATOM 8389 N N . CYS D 1 141 ? 58.815 22.203 0.012 1.00 12.70 133 CYS D N 1
ATOM 8390 C CA . CYS D 1 141 ? 58.910 23.440 0.781 1.00 11.15 133 CYS D CA 1
ATOM 8391 C C . CYS D 1 141 ? 60.239 24.147 0.538 1.00 11.20 133 CYS D C 1
ATOM 8392 O O . CYS D 1 141 ? 60.279 25.354 0.249 1.00 10.31 133 CYS D O 1
ATOM 8395 N N . VAL D 1 142 ? 61.329 23.401 0.677 1.00 11.17 134 VAL D N 1
ATOM 8396 C CA . VAL D 1 142 ? 62.656 23.944 0.481 1.00 11.68 134 VAL D CA 1
ATOM 8397 C C . VAL D 1 142 ? 62.881 24.435 -0.954 1.00 12.92 134 VAL D C 1
ATOM 8398 O O . VAL D 1 142 ? 63.401 25.527 -1.150 1.00 12.75 134 VAL D O 1
ATOM 8402 N N . ARG D 1 143 ? 62.490 23.626 -1.946 1.00 10.99 135 ARG D N 1
ATOM 8403 C CA . ARG D 1 143 ? 62.668 23.990 -3.351 1.00 12.83 135 ARG D CA 1
ATOM 8404 C C . ARG D 1 143 ? 61.847 25.226 -3.740 1.00 12.45 135 ARG D C 1
ATOM 8405 O O . ARG D 1 143 ? 62.296 26.049 -4.518 1.00 14.77 135 ARG D O 1
ATOM 8413 N N . ASP D 1 144 ? 60.648 25.347 -3.185 1.00 13.71 136 ASP D N 1
ATOM 8414 C CA . ASP D 1 144 ? 59.794 26.516 -3.426 1.00 14.30 136 ASP D CA 1
ATOM 8415 C C . ASP D 1 144 ? 60.343 27.776 -2.752 1.00 13.97 136 ASP D C 1
ATOM 8416 O O . ASP D 1 144 ? 60.393 28.837 -3.360 1.00 11.24 136 ASP D O 1
ATOM 8421 N N . TYR D 1 145 ? 60.791 27.669 -1.502 1.00 11.97 137 TYR D N 1
ATOM 8422 C CA . TYR D 1 145 ? 61.367 28.850 -0.857 1.00 11.52 137 TYR D CA 1
ATOM 8423 C C . TYR D 1 145 ? 62.674 29.290 -1.543 1.00 11.08 137 TYR D C 1
ATOM 8424 O O . TYR D 1 145 ? 62.949 30.477 -1.676 1.00 12.78 137 TYR D O 1
ATOM 8433 N N . ASN D 1 146 ? 63.477 28.331 -1.977 1.00 11.76 138 ASN D N 1
ATOM 8434 C CA . ASN D 1 146 ? 64.662 28.647 -2.750 1.00 12.41 138 ASN D CA 1
ATOM 8435 C C . ASN D 1 146 ? 64.320 29.527 -3.961 1.00 12.18 138 ASN D C 1
ATOM 8436 O O . ASN D 1 146 ? 64.981 30.541 -4.209 1.00 12.30 138 ASN D O 1
ATOM 8441 N N . GLU D 1 147 ? 63.300 29.121 -4.705 1.00 12.81 139 GLU D N 1
ATOM 8442 C CA . GLU D 1 147 ? 62.847 29.878 -5.894 1.00 15.43 139 GLU D CA 1
ATOM 8443 C C . GLU D 1 147 ? 62.382 31.274 -5.513 1.00 14.94 139 GLU D C 1
ATOM 8444 O O . GLU D 1 147 ? 62.732 32.242 -6.175 1.00 16.03 139 GLU D O 1
ATOM 8450 N N . LYS D 1 148 ? 61.601 31.371 -4.437 1.00 15.02 140 LYS D N 1
ATOM 8451 C CA . LYS D 1 148 ? 61.129 32.659 -3.929 1.00 15.81 140 LYS D CA 1
ATOM 8452 C C . LYS D 1 148 ? 62.272 33.606 -3.531 1.00 14.29 140 LYS D C 1
ATOM 8453 O O . LYS D 1 148 ? 62.205 34.801 -3.779 1.00 12.81 140 LYS D O 1
ATOM 8459 N N . ILE D 1 149 ? 63.295 33.078 -2.872 1.00 13.58 141 ILE D N 1
ATOM 8460 C CA . ILE D 1 149 ? 64.408 33.908 -2.460 1.00 12.56 141 ILE D CA 1
ATOM 8461 C C . ILE D 1 149 ? 65.263 34.267 -3.695 1.00 15.03 141 ILE D C 1
ATOM 8462 O O . ILE D 1 149 ? 65.716 35.388 -3.811 1.00 15.56 141 ILE D O 1
ATOM 8467 N N . LYS D 1 150 ? 65.467 33.314 -4.605 1.00 15.96 142 LYS D N 1
ATOM 8468 C CA . LYS D 1 150 ? 66.034 33.614 -5.931 1.00 18.07 142 LYS D CA 1
ATOM 8469 C C . LYS D 1 150 ? 65.327 34.815 -6.573 1.00 18.59 142 LYS D C 1
ATOM 8470 O O . LYS D 1 150 ? 65.966 35.729 -7.102 1.00 17.86 142 LYS D O 1
ATOM 8476 N N . ASN D 1 151 ? 63.997 34.778 -6.549 1.00 19.16 143 ASN D N 1
ATOM 8477 C CA . ASN D 1 151 ? 63.179 35.820 -7.165 1.00 19.47 143 ASN D CA 1
ATOM 8478 C C . ASN D 1 151 ? 63.352 37.142 -6.441 1.00 19.50 143 ASN D C 1
ATOM 8479 O O . ASN D 1 151 ? 63.467 38.177 -7.076 1.00 19.58 143 ASN D O 1
ATOM 8492 N N . VAL D 1 153 ? 66.005 38.146 -4.716 1.00 19.73 145 VAL D N 1
ATOM 8493 C CA . VAL D 1 153 ? 67.336 38.633 -5.029 1.00 21.22 145 VAL D CA 1
ATOM 8494 C C . VAL D 1 153 ? 67.423 39.191 -6.464 1.00 22.92 145 VAL D C 1
ATOM 8495 O O . VAL D 1 153 ? 68.071 40.225 -6.705 1.00 23.83 145 VAL D O 1
ATOM 8499 N N . LYS D 1 154 ? 66.767 38.532 -7.409 1.00 24.39 146 LYS D N 1
ATOM 8500 C CA . LYS D 1 154 ? 66.678 39.073 -8.771 1.00 26.51 146 LYS D CA 1
ATOM 8501 C C . LYS D 1 154 ? 66.056 40.464 -8.748 1.00 25.86 146 LYS D C 1
ATOM 8502 O O . LYS D 1 154 ? 66.598 41.384 -9.319 1.00 26.00 146 LYS D O 1
ATOM 8508 N N . LYS D 1 155 ? 64.927 40.602 -8.061 1.00 25.08 147 LYS D N 1
ATOM 8509 C CA . LYS D 1 155 ? 64.122 41.797 -8.127 1.00 25.68 147 LYS D CA 1
ATOM 8510 C C . LYS D 1 155 ? 64.729 42.920 -7.289 1.00 25.97 147 LYS D C 1
ATOM 8511 O O . LYS D 1 155 ? 64.756 44.075 -7.723 1.00 24.24 147 LYS D O 1
ATOM 8517 N N . TYR D 1 156 ? 65.221 42.586 -6.091 1.00 24.85 148 TYR D N 1
ATOM 8518 C CA . TYR D 1 156 ? 65.665 43.613 -5.131 1.00 25.29 148 TYR D CA 1
ATOM 8519 C C . TYR D 1 156 ? 67.183 43.654 -4.963 1.00 24.99 148 TYR D C 1
ATOM 8520 O O . TYR D 1 156 ? 67.697 44.429 -4.154 1.00 27.10 148 TYR D O 1
ATOM 8529 N N . THR D 1 157 ? 67.876 42.820 -5.739 1.00 24.80 149 THR D N 1
ATOM 8530 C CA . THR D 1 157 ? 69.345 42.781 -5.835 1.00 25.55 149 THR D CA 1
ATOM 8531 C C . THR D 1 157 ? 70.071 42.069 -4.681 1.00 24.00 149 THR D C 1
ATOM 8532 O O . THR D 1 157 ? 70.866 41.167 -4.912 1.00 24.45 149 THR D O 1
ATOM 8536 N N . LYS D 1 158 ? 69.818 42.480 -3.444 1.00 24.31 150 LYS D N 1
ATOM 8537 C CA . LYS D 1 158 ? 70.372 41.757 -2.296 1.00 23.42 150 LYS D CA 1
ATOM 8538 C C . LYS D 1 158 ? 69.667 42.108 -0.996 1.00 20.53 150 LYS D C 1
ATOM 8539 O O . LYS D 1 158 ? 68.799 42.991 -0.947 1.00 19.02 150 LYS D O 1
ATOM 8545 N N . VAL D 1 159 ? 70.056 41.395 0.049 1.00 17.70 151 VAL D N 1
ATOM 8546 C CA . VAL D 1 159 ? 69.640 41.683 1.410 1.00 15.26 151 VAL D CA 1
ATOM 8547 C C . VAL D 1 159 ? 70.388 42.896 1.957 1.00 14.87 151 VAL D C 1
ATOM 8548 O O . VAL D 1 159 ? 71.616 42.927 1.943 1.00 14.13 151 VAL D O 1
ATOM 8552 N N . ASP D 1 160 ? 69.649 43.879 2.453 1.00 14.21 152 ASP D N 1
ATOM 8553 C CA . ASP D 1 160 ? 70.239 45.071 3.071 1.00 14.88 152 ASP D CA 1
ATOM 8554 C C . ASP D 1 160 ? 70.586 44.870 4.550 1.00 14.23 152 ASP D C 1
ATOM 8555 O O . ASP D 1 160 ? 71.621 45.332 5.011 1.00 13.47 152 ASP D O 1
ATOM 8560 N N . ILE D 1 161 ? 69.692 44.201 5.286 1.00 13.15 153 ILE D N 1
ATOM 8561 C CA . ILE D 1 161 ? 69.815 44.067 6.737 1.00 12.64 153 ILE D CA 1
ATOM 8562 C C . ILE D 1 161 ? 69.408 42.636 7.119 1.00 13.00 153 ILE D C 1
ATOM 8563 O O . ILE D 1 161 ? 68.341 42.155 6.728 1.00 14.18 153 ILE D O 1
ATOM 8568 N N . ALA D 1 162 ? 70.282 41.964 7.856 1.00 11.96 154 ALA D N 1
ATOM 8569 C CA . ALA D 1 162 ? 69.978 40.661 8.433 1.00 10.89 154 ALA D CA 1
ATOM 8570 C C . ALA D 1 162 ? 70.075 40.726 9.944 1.00 11.10 154 ALA D C 1
ATOM 8571 O O . ALA D 1 162 ? 71.133 41.043 10.500 1.00 10.49 154 ALA D O 1
ATOM 8573 N N . ILE D 1 163 ? 68.963 40.382 10.614 1.00 10.54 155 ILE D N 1
ATOM 8574 C CA . ILE D 1 163 ? 68.890 40.406 12.067 1.00 10.64 155 ILE D CA 1
ATOM 8575 C C . ILE D 1 163 ? 69.025 38.974 12.604 1.00 11.08 155 ILE D C 1
ATOM 8576 O O . ILE D 1 163 ? 68.218 38.096 12.253 1.00 10.31 155 ILE D O 1
ATOM 8581 N N . LEU D 1 164 ? 70.050 38.761 13.446 1.00 9.60 156 LEU D N 1
ATOM 8582 C CA . LEU D 1 164 ? 70.538 37.437 13.785 1.00 9.75 156 LEU D CA 1
ATOM 8583 C C . LEU D 1 164 ? 70.765 37.253 15.261 1.00 9.17 156 LEU D C 1
ATOM 8584 O O . LEU D 1 164 ? 70.953 38.214 16.019 1.00 8.70 156 LEU D O 1
ATOM 8589 N N . GLY D 1 165 ? 70.747 35.983 15.659 1.00 10.86 157 GLY D N 1
ATOM 8590 C CA . GLY D 1 165 ? 71.183 35.564 16.973 1.00 10.70 157 GLY D CA 1
ATOM 8591 C C . GLY D 1 165 ? 72.243 34.498 16.818 1.00 10.36 157 GLY D C 1
ATOM 8592 O O . GLY D 1 165 ? 72.619 34.139 15.706 1.00 11.31 157 GLY D O 1
ATOM 8601 N N . GLY D 1 167 ? 73.490 30.627 18.736 1.00 11.07 159 GLY D N 1
ATOM 8602 C CA . GLY D 1 167 ? 73.246 29.613 19.740 1.00 13.38 159 GLY D CA 1
ATOM 8603 C C . GLY D 1 167 ? 74.486 29.138 20.447 1.00 12.78 159 GLY D C 1
ATOM 8604 O O . GLY D 1 167 ? 75.610 29.476 20.076 1.00 10.96 159 GLY D O 1
ATOM 8605 N N . SER D 1 168 ? 74.277 28.322 21.466 1.00 13.76 160 SER D N 1
ATOM 8606 C CA . SER D 1 168 ? 75.384 27.804 22.267 1.00 15.13 160 SER D CA 1
ATOM 8607 C C . SER D 1 168 ? 76.293 26.844 21.490 1.00 14.75 160 SER D C 1
ATOM 8608 O O . SER D 1 168 ? 77.421 26.594 21.903 1.00 15.00 160 SER D O 1
ATOM 8611 N N . ASP D 1 169 ? 75.807 26.328 20.351 1.00 12.83 161 ASP D N 1
ATOM 8612 C CA . ASP D 1 169 ? 76.625 25.542 19.420 1.00 12.00 161 ASP D CA 1
ATOM 8613 C C . ASP D 1 169 ? 77.214 26.381 18.260 1.00 10.21 161 ASP D C 1
ATOM 8614 O O . ASP D 1 169 ? 77.675 25.829 17.240 1.00 10.34 161 ASP D O 1
ATOM 8619 N N . PHE D 1 170 ? 77.179 27.705 18.413 1.00 9.01 162 PHE D N 1
ATOM 8620 C CA . PHE D 1 170 ? 77.651 28.652 17.405 1.00 9.51 162 PHE D CA 1
ATOM 8621 C C . PHE D 1 170 ? 76.813 28.735 16.109 1.00 10.81 162 PHE D C 1
ATOM 8622 O O . PHE D 1 170 ? 77.222 29.376 15.134 1.00 12.02 162 PHE D O 1
ATOM 8630 N N . HIS D 1 171 ? 75.654 28.101 16.087 1.00 9.79 163 HIS D N 1
ATOM 8631 C CA . HIS D 1 171 ? 74.810 28.216 14.913 1.00 9.30 163 HIS D CA 1
ATOM 8632 C C . HIS D 1 171 ? 74.193 29.579 14.862 1.00 9.50 163 HIS D C 1
ATOM 8633 O O . HIS D 1 171 ? 73.997 30.264 15.897 1.00 9.62 163 HIS D O 1
ATOM 8640 N N . ILE D 1 172 ? 73.912 29.988 13.641 1.00 10.32 164 ILE D N 1
ATOM 8641 C CA . ILE D 1 172 ? 73.107 31.169 13.381 1.00 9.23 164 ILE D CA 1
ATOM 8642 C C . ILE D 1 172 ? 72.071 30.767 12.380 1.00 8.16 164 ILE D C 1
ATOM 8643 O O . ILE D 1 172 ? 72.247 29.768 11.651 1.00 8.08 164 ILE D O 1
ATOM 8648 N N . ALA D 1 173 ? 70.983 31.520 12.315 1.00 8.33 165 ALA D N 1
ATOM 8649 C CA . ALA D 1 173 ? 69.866 31.122 11.456 1.00 7.80 165 ALA D CA 1
ATOM 8650 C C . ALA D 1 173 ? 69.485 29.669 11.806 1.00 7.46 165 ALA D C 1
ATOM 8651 O O . ALA D 1 173 ? 69.373 29.344 12.992 1.00 7.79 165 ALA D O 1
ATOM 8653 N N . SER D 1 174 ? 69.321 28.789 10.804 1.00 7.97 166 SER D N 1
ATOM 8654 C CA . SER D 1 174 ? 69.375 27.333 11.049 1.00 7.76 166 SER D CA 1
ATOM 8655 C C . SER D 1 174 ? 70.552 26.681 10.320 1.00 8.59 166 SER D C 1
ATOM 8656 O O . SER D 1 174 ? 70.466 25.553 9.777 1.00 7.94 166 SER D O 1
ATOM 8659 N N . LEU D 1 175 ? 71.678 27.376 10.352 1.00 7.63 167 LEU D N 1
ATOM 8660 C CA . LEU D 1 175 ? 72.912 26.861 9.800 1.00 7.20 167 LEU D CA 1
ATOM 8661 C C . LEU D 1 175 ? 73.725 26.215 10.942 1.00 7.36 167 LEU D C 1
ATOM 8662 O O . LEU D 1 175 ? 74.506 26.890 11.632 1.00 7.84 167 LEU D O 1
ATOM 8667 N N . PHE D 1 176 ? 73.503 24.910 11.133 1.00 8.21 168 PHE D N 1
ATOM 8668 C CA . PHE D 1 176 ? 74.089 24.139 12.222 1.00 8.16 168 PHE D CA 1
ATOM 8669 C C . PHE D 1 176 ? 75.450 23.540 11.814 1.00 8.78 168 PHE D C 1
ATOM 8670 O O . PHE D 1 176 ? 75.548 22.888 10.779 1.00 8.75 168 PHE D O 1
ATOM 8678 N N . PRO D 1 177 ? 76.499 23.784 12.625 1.00 7.35 169 PRO D N 1
ATOM 8679 C CA . PRO D 1 177 ? 77.778 23.102 12.422 1.00 7.91 169 PRO D CA 1
ATOM 8680 C C . PRO D 1 177 ? 77.581 21.581 12.405 1.00 8.39 169 PRO D C 1
ATOM 8681 O O . PRO D 1 177 ? 76.773 21.068 13.188 1.00 7.78 169 PRO D O 1
ATOM 8685 N N . ASN D 1 178 ? 78.266 20.843 11.531 1.00 8.35 170 ASN D N 1
ATOM 8686 C CA . ASN D 1 178 ? 79.103 21.344 10.458 1.00 7.81 170 ASN D CA 1
ATOM 8687 C C . ASN D 1 178 ? 78.227 21.642 9.260 1.00 7.70 170 ASN D C 1
ATOM 8688 O O . ASN D 1 178 ? 77.550 20.760 8.733 1.00 8.03 170 ASN D O 1
ATOM 8693 N N . ILE D 1 179 ? 78.246 22.897 8.841 1.00 7.12 171 ILE D N 1
ATOM 8694 C CA . ILE D 1 179 ? 77.242 23.411 7.895 1.00 7.81 171 ILE D CA 1
ATOM 8695 C C . ILE D 1 179 ? 77.367 22.696 6.576 1.00 6.97 171 ILE D C 1
ATOM 8696 O O . ILE D 1 179 ? 76.360 22.361 5.921 1.00 9.48 171 ILE D O 1
ATOM 8701 N N . PHE D 1 180 ? 78.590 22.423 6.174 1.00 7.97 172 PHE D N 1
ATOM 8702 C CA . PHE D 1 180 ? 78.787 21.721 4.926 1.00 8.70 172 PHE D CA 1
ATOM 8703 C C . PHE D 1 180 ? 78.272 20.279 4.982 1.00 9.02 172 PHE D C 1
ATOM 8704 O O . PHE D 1 180 ? 77.576 19.830 4.061 1.00 8.72 172 PHE D O 1
ATOM 8712 N N . PHE D 1 181 ? 78.612 19.538 6.043 1.00 7.60 173 PHE D N 1
ATOM 8713 C CA . PHE D 1 181 ? 78.182 18.169 6.160 1.00 6.61 173 PHE D CA 1
ATOM 8714 C C . PHE D 1 181 ? 76.652 18.098 6.261 1.00 7.63 173 PHE D C 1
ATOM 8715 O O . PHE D 1 181 ? 76.025 17.216 5.684 1.00 8.29 173 PHE D O 1
ATOM 8723 N N . ASN D 1 182 ? 76.085 19.012 7.032 1.00 7.09 174 ASN D N 1
ATOM 8724 C CA . ASN D 1 182 ? 74.655 19.019 7.341 1.00 7.29 174 ASN D CA 1
ATOM 8725 C C . ASN D 1 182 ? 73.864 19.347 6.078 1.00 7.37 174 ASN D C 1
ATOM 8726 O O . ASN D 1 182 ? 72.927 18.622 5.734 1.00 9.40 174 ASN D O 1
ATOM 8731 N N . ILE D 1 183 ? 74.244 20.417 5.381 1.00 6.79 175 ILE D N 1
ATOM 8732 C CA . ILE D 1 183 ? 73.617 20.753 4.098 1.00 8.72 175 ILE D CA 1
ATOM 8733 C C . ILE D 1 183 ? 73.811 19.632 3.061 1.00 8.94 175 ILE D C 1
ATOM 8734 O O . ILE D 1 183 ? 72.855 19.252 2.371 1.00 9.28 175 ILE D O 1
ATOM 8739 N N . TYR D 1 184 ? 75.019 19.078 2.950 1.00 9.71 176 TYR D N 1
ATOM 8740 C CA . TYR D 1 184 ? 75.265 18.066 1.936 1.00 9.75 176 TYR D CA 1
ATOM 8741 C C . TYR D 1 184 ? 74.443 16.823 2.169 1.00 9.95 176 TYR D C 1
ATOM 8742 O O . TYR D 1 184 ? 73.809 16.313 1.257 1.00 11.04 176 TYR D O 1
ATOM 8759 N N . ASN D 1 186 ? 71.744 16.393 3.872 1.00 7.41 178 ASN D N 1
ATOM 8760 C CA . ASN D 1 186 ? 70.299 16.630 3.876 1.00 9.29 178 ASN D CA 1
ATOM 8761 C C . ASN D 1 186 ? 69.704 17.032 2.513 1.00 10.88 178 ASN D C 1
ATOM 8762 O O . ASN D 1 186 ? 68.519 16.865 2.309 1.00 10.63 178 ASN D O 1
ATOM 8767 N N . ASN D 1 187 ? 70.530 17.575 1.606 1.00 10.29 179 ASN D N 1
ATOM 8768 C CA . ASN D 1 187 ? 70.045 18.198 0.372 1.00 10.00 179 ASN D CA 1
ATOM 8769 C C . ASN D 1 187 ? 70.622 17.577 -0.888 1.00 11.58 179 ASN D C 1
ATOM 8770 O O . ASN D 1 187 ? 69.926 17.477 -1.894 1.00 12.37 179 ASN D O 1
ATOM 8775 N N . TYR D 1 188 ? 71.906 17.214 -0.846 1.00 11.29 180 TYR D N 1
ATOM 8776 C CA . TYR D 1 188 ? 72.618 16.750 -2.041 1.00 12.50 180 TYR D CA 1
ATOM 8777 C C . TYR D 1 188 ? 72.797 15.249 -2.105 1.00 13.89 180 TYR D C 1
ATOM 8778 O O . TYR D 1 188 ? 72.725 14.671 -3.181 1.00 13.34 180 TYR D O 1
ATOM 8787 N N . GLN D 1 189 ? 73.022 14.608 -0.968 1.00 14.80 181 GLN D N 1
ATOM 8788 C CA . GLN D 1 189 ? 73.128 13.158 -0.937 1.00 16.82 181 GLN D CA 1
ATOM 8789 C C . GLN D 1 189 ? 71.849 12.503 -1.524 1.00 18.16 181 GLN D C 1
ATOM 8790 O O . GLN D 1 189 ? 70.717 12.838 -1.144 1.00 15.99 181 GLN D O 1
ATOM 8796 N N . ASN D 1 190 ? 72.062 11.584 -2.468 1.00 18.29 182 ASN D N 1
ATOM 8797 C CA . ASN D 1 190 ? 70.985 10.930 -3.201 1.00 19.56 182 ASN D CA 1
ATOM 8798 C C . ASN D 1 190 ? 70.107 11.894 -4.014 1.00 18.69 182 ASN D C 1
ATOM 8799 O O . ASN D 1 190 ? 69.004 11.523 -4.403 1.00 19.71 182 ASN D O 1
ATOM 8804 N N . SER D 1 191 ? 70.614 13.110 -4.259 1.00 18.22 183 SER D N 1
ATOM 8805 C CA . SER D 1 191 ? 69.889 14.186 -4.933 1.00 17.68 183 SER D CA 1
ATOM 8806 C C . SER D 1 191 ? 68.524 14.474 -4.304 1.00 17.75 183 SER D C 1
ATOM 8807 O O . SER D 1 191 ? 67.588 14.843 -4.995 1.00 16.87 183 SER D O 1
ATOM 8810 N N . TYR D 1 192 ? 68.441 14.366 -2.976 1.00 16.80 184 TYR D N 1
ATOM 8811 C CA . TYR D 1 192 ? 67.172 14.439 -2.276 1.00 16.03 184 TYR D CA 1
ATOM 8812 C C . TYR D 1 192 ? 66.454 15.761 -2.556 1.00 16.42 184 TYR D C 1
ATOM 8813 O O . TYR D 1 192 ? 65.253 15.769 -2.845 1.00 16.05 184 TYR D O 1
ATOM 8822 N N . ILE D 1 193 ? 67.182 16.870 -2.505 1.00 15.11 185 ILE D N 1
ATOM 8823 C CA . ILE D 1 193 ? 66.592 18.180 -2.757 1.00 14.68 185 ILE D CA 1
ATOM 8824 C C . ILE D 1 193 ? 67.193 18.852 -3.971 1.00 16.35 185 ILE D C 1
ATOM 8825 O O . ILE D 1 193 ? 66.472 19.427 -4.763 1.00 16.17 185 ILE D O 1
ATOM 8830 N N . TYR D 1 194 ? 68.521 18.777 -4.105 1.00 16.44 186 TYR D N 1
ATOM 8831 C CA . TYR D 1 194 ? 69.230 19.353 -5.237 1.00 16.83 186 TYR D CA 1
ATOM 8832 C C . TYR D 1 194 ? 70.102 18.283 -5.909 1.00 18.65 186 TYR D C 1
ATOM 8833 O O . TYR D 1 194 ? 70.547 17.338 -5.276 1.00 17.66 186 TYR D O 1
ATOM 8842 N N . ASP D 1 195 ? 70.312 18.444 -7.206 1.00 20.77 187 ASP D N 1
ATOM 8843 C CA . ASP D 1 195 ? 71.048 17.479 -8.013 1.00 21.81 187 ASP D CA 1
ATOM 8844 C C . ASP D 1 195 ? 72.492 17.367 -7.506 1.00 22.71 187 ASP D C 1
ATOM 8845 O O . ASP D 1 195 ? 73.188 18.372 -7.357 1.00 22.27 187 ASP D O 1
ATOM 8850 N N . GLU D 1 196 ? 72.909 16.138 -7.218 1.00 25.41 188 GLU D N 1
ATOM 8851 C CA . GLU D 1 196 ? 74.233 15.844 -6.658 1.00 27.95 188 GLU D CA 1
ATOM 8852 C C . GLU D 1 196 ? 75.355 15.918 -7.711 1.00 31.04 188 GLU D C 1
ATOM 8853 O O . GLU D 1 196 ? 76.533 16.031 -7.363 1.00 31.03 188 GLU D O 1
ATOM 8859 N N . SER D 1 197 ? 74.995 15.843 -8.993 1.00 33.42 189 SER D N 1
ATOM 8860 C CA . SER D 1 197 ? 75.981 15.974 -10.072 1.00 36.48 189 SER D CA 1
ATOM 8861 C C . SER D 1 197 ? 76.574 17.388 -10.084 1.00 39.70 189 SER D C 1
ATOM 8862 O O . SER D 1 197 ? 77.610 17.634 -10.701 1.00 41.49 189 SER D O 1
ATOM 8865 N N . SER D 1 198 ? 75.906 18.317 -9.399 1.00 42.97 190 SER D N 1
ATOM 8866 C CA . SER D 1 198 ? 76.356 19.715 -9.336 1.00 45.27 190 SER D CA 1
ATOM 8867 C C . SER D 1 198 ? 77.532 19.965 -8.363 1.00 46.62 190 SER D C 1
ATOM 8868 O O . SER D 1 198 ? 77.951 21.113 -8.166 1.00 47.68 190 SER D O 1
ATOM 8871 N N . ILE D 1 199 ? 78.056 18.918 -7.743 1.00 47.13 191 ILE D N 1
ATOM 8872 C CA . ILE D 1 199 ? 79.059 19.117 -6.714 1.00 47.74 191 ILE D CA 1
ATOM 8873 C C . ILE D 1 199 ? 80.149 18.066 -6.813 1.00 48.36 191 ILE D C 1
ATOM 8874 O O . ILE D 1 199 ? 79.872 16.861 -6.889 1.00 48.11 191 ILE D O 1
ATOM 8879 N N . LYS D 1 200 ? 81.395 18.539 -6.825 1.00 48.90 192 LYS D N 1
ATOM 8880 C CA . LYS D 1 200 ? 82.552 17.676 -6.651 1.00 48.92 192 LYS D CA 1
ATOM 8881 C C . LYS D 1 200 ? 83.225 17.958 -5.311 1.00 48.12 192 LYS D C 1
ATOM 8882 O O . LYS D 1 200 ? 84.237 18.662 -5.241 1.00 48.19 192 LYS D O 1
ATOM 8888 N N . VAL D 1 201 ? 82.643 17.399 -4.255 1.00 47.32 193 VAL D N 1
ATOM 8889 C CA . VAL D 1 201 ? 83.254 17.374 -2.927 1.00 46.97 193 VAL D CA 1
ATOM 8890 C C . VAL D 1 201 ? 84.629 16.717 -2.976 1.00 45.92 193 VAL D C 1
ATOM 8891 O O . VAL D 1 201 ? 84.755 15.586 -3.429 1.00 46.27 193 VAL D O 1
ATOM 8895 N N . ALA D 1 202 ? 85.650 17.412 -2.489 1.00 45.24 194 ALA D N 1
ATOM 8896 C CA . ALA D 1 202 ? 86.931 16.766 -2.197 1.00 44.98 194 ALA D CA 1
ATOM 8897 C C . ALA D 1 202 ? 87.125 16.581 -0.691 1.00 45.00 194 ALA D C 1
ATOM 8898 O O . ALA D 1 202 ? 86.631 17.374 0.113 1.00 43.82 194 ALA D O 1
ATOM 8900 N N . ASN D 1 203 ? 87.856 15.532 -0.318 1.00 45.49 195 ASN D N 1
ATOM 8901 C CA . ASN D 1 203 ? 87.975 15.129 1.084 1.00 46.20 195 ASN D CA 1
ATOM 8902 C C . ASN D 1 203 ? 89.269 15.639 1.702 1.00 46.33 195 ASN D C 1
ATOM 8903 O O . ASN D 1 203 ? 89.361 16.801 2.086 1.00 46.21 195 ASN D O 1
ATOM 8908 N N . ASP D 1 206 ? 92.470 17.117 1.920 1.00 43.19 198 ASP D N 1
ATOM 8909 C CA . ASP D 1 206 ? 92.521 17.550 0.522 1.00 42.75 198 ASP D CA 1
ATOM 8910 C C . ASP D 1 206 ? 91.931 18.964 0.345 1.00 41.73 198 ASP D C 1
ATOM 8911 O O . ASP D 1 206 ? 92.670 19.912 0.093 1.00 41.57 198 ASP D O 1
ATOM 8916 N N . THR D 1 207 ? 90.609 19.099 0.477 1.00 40.61 199 THR D N 1
ATOM 8917 C CA . THR D 1 207 ? 89.936 20.399 0.278 1.00 39.39 199 THR D CA 1
ATOM 8918 C C . THR D 1 207 ? 89.279 20.864 1.579 1.00 36.89 199 THR D C 1
ATOM 8919 O O . THR D 1 207 ? 88.529 20.109 2.199 1.00 35.64 199 THR D O 1
ATOM 8923 N N . SER D 1 208 ? 89.545 22.110 1.982 1.00 33.61 200 SER D N 1
ATOM 8924 C CA . SER D 1 208 ? 88.994 22.632 3.235 1.00 30.87 200 SER D CA 1
ATOM 8925 C C . SER D 1 208 ? 87.474 22.602 3.186 1.00 27.78 200 SER D C 1
ATOM 8926 O O . SER D 1 208 ? 86.870 22.591 2.090 1.00 25.95 200 SER D O 1
ATOM 8929 N N . ASP D 1 209 ? 86.856 22.576 4.368 1.00 24.55 201 ASP D N 1
ATOM 8930 C CA . ASP D 1 209 ? 85.417 22.756 4.472 1.00 22.09 201 ASP D CA 1
ATOM 8931 C C . ASP D 1 209 ? 84.997 24.111 3.878 1.00 19.42 201 ASP D C 1
ATOM 8932 O O . ASP D 1 209 ? 83.929 24.225 3.326 1.00 17.02 201 ASP D O 1
ATOM 8937 N N . ASN D 1 210 ? 85.840 25.127 4.031 1.00 18.24 202 ASN D N 1
ATOM 8938 C CA . ASN D 1 210 ? 85.533 26.463 3.525 1.00 17.46 202 ASN D CA 1
ATOM 8939 C C . ASN D 1 210 ? 85.377 26.439 2.004 1.00 18.13 202 ASN D C 1
ATOM 8940 O O . ASN D 1 210 ? 84.421 26.980 1.461 1.00 18.45 202 ASN D O 1
ATOM 8945 N N . ASP D 1 211 ? 86.307 25.760 1.336 1.00 18.08 203 ASP D N 1
ATOM 8946 C CA . ASP D 1 211 ? 86.287 25.625 -0.107 1.00 19.56 203 ASP D CA 1
ATOM 8947 C C . ASP D 1 211 ? 85.112 24.764 -0.584 1.00 18.50 203 ASP D C 1
ATOM 8948 O O . ASP D 1 211 ? 84.441 25.101 -1.561 1.00 19.03 203 ASP D O 1
ATOM 8953 N N . ASN D 1 212 ? 84.830 23.687 0.134 1.00 17.64 204 ASN D N 1
ATOM 8954 C CA . ASN D 1 212 ? 83.671 22.859 -0.165 1.00 17.98 204 ASN D CA 1
ATOM 8955 C C . ASN D 1 212 ? 82.316 23.580 -0.006 1.00 18.82 204 ASN D C 1
ATOM 8956 O O . ASN D 1 212 ? 81.424 23.407 -0.826 1.00 18.70 204 ASN D O 1
ATOM 8961 N N . LEU D 1 213 ? 82.166 24.388 1.033 1.00 20.16 205 LEU D N 1
ATOM 8962 C CA . LEU D 1 213 ? 80.940 25.184 1.199 1.00 22.88 205 LEU D CA 1
ATOM 8963 C C . LEU D 1 213 ? 80.704 26.153 0.008 1.00 23.67 205 LEU D C 1
ATOM 8964 O O . LEU D 1 213 ? 79.550 26.392 -0.397 1.00 22.68 205 LEU D O 1
ATOM 8969 N N . ASP D 1 214 ? 81.790 26.691 -0.549 1.00 22.66 206 ASP D N 1
ATOM 8970 C CA . ASP D 1 214 ? 81.707 27.529 -1.762 1.00 24.25 206 ASP D CA 1
ATOM 8971 C C . ASP D 1 214 ? 81.001 26.807 -2.917 1.00 23.25 206 ASP D C 1
ATOM 8972 O O . ASP D 1 214 ? 80.463 27.446 -3.801 1.00 24.93 206 ASP D O 1
ATOM 8977 N N . LEU D 1 215 ? 81.023 25.479 -2.911 1.00 23.23 207 LEU D N 1
ATOM 8978 C CA . LEU D 1 215 ? 80.460 24.699 -4.008 1.00 23.33 207 LEU D CA 1
ATOM 8979 C C . LEU D 1 215 ? 78.950 24.694 -3.968 1.00 23.88 207 LEU D C 1
ATOM 8980 O O . LEU D 1 215 ? 78.309 24.334 -4.952 1.00 24.57 207 LEU D O 1
ATOM 8985 N N . LEU D 1 216 ? 78.376 25.063 -2.829 1.00 23.70 208 LEU D N 1
ATOM 8986 C CA . LEU D 1 216 ? 76.932 24.973 -2.662 1.00 23.97 208 LEU D CA 1
ATOM 8987 C C . LEU D 1 216 ? 76.301 26.348 -2.910 1.00 23.17 208 LEU D C 1
ATOM 8988 O O . LEU D 1 216 ? 76.519 27.294 -2.165 1.00 23.26 208 LEU D O 1
ATOM 8993 N N . LYS D 1 217 ? 75.533 26.430 -3.990 1.00 21.66 209 LYS D N 1
ATOM 8994 C CA . LYS D 1 217 ? 75.206 27.708 -4.637 1.00 22.10 209 LYS D CA 1
ATOM 8995 C C . LYS D 1 217 ? 73.735 28.090 -4.505 1.00 18.98 209 LYS D C 1
ATOM 8996 O O . LYS D 1 217 ? 73.304 29.072 -5.106 1.00 19.97 209 LYS D O 1
ATOM 9002 N N . GLU D 1 218 ? 72.951 27.335 -3.743 1.00 15.27 210 GLU D N 1
ATOM 9003 C CA . GLU D 1 218 ? 71.523 27.659 -3.611 1.00 13.36 210 GLU D CA 1
ATOM 9004 C C . GLU D 1 218 ? 71.280 28.696 -2.524 1.00 14.19 210 GLU D C 1
ATOM 9005 O O . GLU D 1 218 ? 72.160 28.975 -1.693 1.00 14.64 210 GLU D O 1
ATOM 9011 N N . TYR D 1 219 ? 70.077 29.254 -2.517 1.00 13.96 211 TYR D N 1
ATOM 9012 C CA . TYR D 1 219 ? 69.703 30.269 -1.538 1.00 13.04 211 TYR D CA 1
ATOM 9013 C C . TYR D 1 219 ? 69.087 29.707 -0.252 1.00 12.27 211 TYR D C 1
ATOM 9014 O O . TYR D 1 219 ? 69.112 30.382 0.788 1.00 12.13 211 TYR D O 1
ATOM 9023 N N . VAL D 1 220 ? 68.538 28.501 -0.333 1.00 10.33 212 VAL D N 1
ATOM 9024 C CA . VAL D 1 220 ? 67.752 27.911 0.751 1.00 10.34 212 VAL D CA 1
ATOM 9025 C C . VAL D 1 220 ? 68.028 26.401 0.834 1.00 10.08 212 VAL D C 1
ATOM 9026 O O . VAL D 1 220 ? 68.049 25.680 -0.182 1.00 8.52 212 VAL D O 1
ATOM 9030 N N . TYR D 1 221 ? 68.254 25.945 2.060 1.00 9.74 213 TYR D N 1
ATOM 9031 C CA . TYR D 1 221 ? 68.527 24.546 2.342 1.00 10.07 213 TYR D CA 1
ATOM 9032 C C . TYR D 1 221 ? 67.697 23.973 3.501 1.00 8.93 213 TYR D C 1
ATOM 9033 O O . TYR D 1 221 ? 67.289 24.684 4.410 1.00 9.03 213 TYR D O 1
ATOM 9042 N N . PHE D 1 222 ? 67.480 22.664 3.431 1.00 8.42 214 PHE D N 1
ATOM 9043 C CA . PHE D 1 222 ? 67.028 21.832 4.527 1.00 8.60 214 PHE D CA 1
ATOM 9044 C C . PHE D 1 222 ? 68.219 21.551 5.479 1.00 8.35 214 PHE D C 1
ATOM 9045 O O . PHE D 1 222 ? 69.269 21.070 5.064 1.00 9.77 214 PHE D O 1
ATOM 9053 N N . THR D 1 223 ? 68.046 21.871 6.742 1.00 8.36 215 THR D N 1
ATOM 9054 C CA . THR D 1 223 ? 68.991 21.452 7.771 1.00 8.06 215 THR D CA 1
ATOM 9055 C C . THR D 1 223 ? 68.288 20.709 8.909 1.00 8.63 215 THR D C 1
ATOM 9056 O O . THR D 1 223 ? 67.056 20.784 9.066 1.00 7.48 215 THR D O 1
ATOM 9060 N N . THR D 1 224 ? 69.070 19.973 9.694 1.00 8.39 216 THR D N 1
ATOM 9061 C CA . THR D 1 224 ? 68.537 19.261 10.837 1.00 9.00 216 THR D CA 1
ATOM 9062 C C . THR D 1 224 ? 69.294 19.530 12.166 1.00 8.97 216 THR D C 1
ATOM 9063 O O . THR D 1 224 ? 70.525 19.832 12.206 1.00 9.07 216 THR D O 1
ATOM 9067 N N . THR D 1 225 ? 68.534 19.450 13.237 1.00 9.35 217 THR D N 1
ATOM 9068 C CA . THR D 1 225 ? 69.059 19.514 14.595 1.00 9.07 217 THR D CA 1
ATOM 9069 C C . THR D 1 225 ? 68.313 18.454 15.436 1.00 9.04 217 THR D C 1
ATOM 9070 O O . THR D 1 225 ? 67.738 17.511 14.876 1.00 9.30 217 THR D O 1
ATOM 9074 N N . ASN D 1 226 ? 68.340 18.587 16.753 1.00 8.37 218 ASN D N 1
ATOM 9075 C CA . ASN D 1 226 ? 67.682 17.607 17.620 1.00 9.00 218 ASN D CA 1
ATOM 9076 C C . ASN D 1 226 ? 66.160 17.775 17.602 1.00 9.36 218 ASN D C 1
ATOM 9077 O O . ASN D 1 226 ? 65.625 18.833 17.233 1.00 8.29 218 ASN D O 1
ATOM 9082 N N . ASN D 1 227 ? 65.471 16.712 17.971 1.00 9.17 219 ASN D N 1
ATOM 9083 C CA . ASN D 1 227 ? 64.032 16.682 17.918 1.00 10.12 219 ASN D CA 1
ATOM 9084 C C . ASN D 1 227 ? 63.361 17.615 18.925 1.00 10.51 219 ASN D C 1
ATOM 9085 O O . ASN D 1 227 ? 62.328 18.186 18.637 1.00 8.86 219 ASN D O 1
ATOM 9090 N N . PHE D 1 228 ? 63.987 17.835 20.074 1.00 9.87 220 PHE D N 1
ATOM 9091 C CA . PHE D 1 228 ? 63.427 18.771 21.057 1.00 10.28 220 PHE D CA 1
ATOM 9092 C C . PHE D 1 228 ? 63.308 20.208 20.489 1.00 10.31 220 PHE D C 1
ATOM 9093 O O . PHE D 1 228 ? 62.330 20.900 20.748 1.00 11.06 220 PHE D O 1
ATOM 9101 N N . ASP D 1 229 ? 64.319 20.643 19.739 1.00 9.26 221 ASP D N 1
ATOM 9102 C CA . ASP D 1 229 ? 64.386 22.005 19.224 1.00 9.00 221 ASP D CA 1
ATOM 9103 C C . ASP D 1 229 ? 63.661 22.165 17.850 1.00 7.70 221 ASP D C 1
ATOM 9104 O O . ASP D 1 229 ? 63.732 23.226 17.203 1.00 8.45 221 ASP D O 1
ATOM 9109 N N . VAL D 1 230 ? 62.950 21.115 17.458 1.00 6.69 222 VAL D N 1
ATOM 9110 C CA . VAL D 1 230 ? 62.297 20.943 16.165 1.00 8.42 222 VAL D CA 1
ATOM 9111 C C . VAL D 1 230 ? 63.334 20.509 15.145 1.00 8.29 222 VAL D C 1
ATOM 9112 O O . VAL D 1 230 ? 64.153 21.297 14.714 1.00 9.88 222 VAL D O 1
ATOM 9116 N N . ARG D 1 231 ? 63.308 19.221 14.805 1.00 8.31 223 ARG D N 1
ATOM 9117 C CA . ARG D 1 231 ? 64.386 18.585 14.049 1.00 8.83 223 ARG D CA 1
ATOM 9118 C C . ARG D 1 231 ? 64.612 19.189 12.659 1.00 9.84 223 ARG D C 1
ATOM 9119 O O . ARG D 1 231 ? 65.774 19.393 12.218 1.00 10.70 223 ARG D O 1
ATOM 9127 N N . LYS D 1 232 ? 63.525 19.425 11.949 1.00 8.24 224 LYS D N 1
ATOM 9128 C CA . LYS D 1 232 ? 63.604 19.851 10.570 1.00 8.93 224 LYS D CA 1
ATOM 9129 C C . LYS D 1 232 ? 63.554 21.346 10.474 1.00 8.13 224 LYS D C 1
ATOM 9130 O O . LYS D 1 232 ? 62.638 21.982 11.003 1.00 10.16 224 LYS D O 1
ATOM 9136 N N . ARG D 1 233 ? 64.527 21.913 9.758 1.00 8.49 225 ARG D N 1
ATOM 9137 C CA . ARG D 1 233 ? 64.668 23.349 9.619 1.00 8.16 225 ARG D CA 1
ATOM 9138 C C . ARG D 1 233 ? 64.790 23.751 8.145 1.00 9.03 225 ARG D C 1
ATOM 9139 O O . ARG D 1 233 ? 65.225 22.962 7.278 1.00 7.45 225 ARG D O 1
ATOM 9147 N N . ILE D 1 234 ? 64.413 24.998 7.879 1.00 9.86 226 ILE D N 1
ATOM 9148 C CA . ILE D 1 234 ? 64.605 25.599 6.570 1.00 11.18 226 ILE D CA 1
ATOM 9149 C C . ILE D 1 234 ? 65.444 26.828 6.801 1.00 9.24 226 ILE D C 1
ATOM 9150 O O . ILE D 1 234 ? 65.139 27.623 7.685 1.00 10.05 226 ILE D O 1
ATOM 9155 N N . THR D 1 235 ? 66.531 26.974 6.061 1.00 9.59 227 THR D N 1
ATOM 9156 C CA . THR D 1 235 ? 67.412 28.144 6.263 1.00 9.11 227 THR D CA 1
ATOM 9157 C C . THR D 1 235 ? 67.845 28.777 4.964 1.00 9.47 227 THR D C 1
ATOM 9158 O O . THR D 1 235 ? 68.106 28.084 3.996 1.00 10.67 227 THR D O 1
ATOM 9162 N N . VAL D 1 236 ? 67.956 30.101 4.945 1.00 9.80 228 VAL D N 1
ATOM 9163 C CA . VAL D 1 236 ? 68.722 30.761 3.891 1.00 10.54 228 VAL D CA 1
ATOM 9164 C C . VAL D 1 236 ? 70.203 30.410 4.064 1.00 10.69 228 VAL D C 1
ATOM 9165 O O . VAL D 1 236 ? 70.643 30.027 5.154 1.00 11.76 228 VAL D O 1
ATOM 9169 N N . SER D 1 237 ? 70.952 30.527 2.979 1.00 11.09 229 SER D N 1
ATOM 9170 C CA . SER D 1 237 ? 72.335 30.091 2.936 1.00 11.09 229 SER D CA 1
ATOM 9171 C C . SER D 1 237 ? 73.281 31.061 3.661 1.00 10.68 229 SER D C 1
ATOM 9172 O O . SER D 1 237 ? 72.993 32.262 3.831 1.00 8.24 229 SER D O 1
ATOM 9175 N N . LEU D 1 238 ? 74.424 30.531 4.080 1.00 10.25 230 LEU D N 1
ATOM 9176 C CA . LEU D 1 238 ? 75.457 31.348 4.704 1.00 10.50 230 LEU D CA 1
ATOM 9177 C C . LEU D 1 238 ? 75.933 32.452 3.740 1.00 10.97 230 LEU D C 1
ATOM 9178 O O . LEU D 1 238 ? 76.232 33.559 4.160 1.00 12.05 230 LEU D O 1
ATOM 9183 N N . ASP D 1 239 ? 76.006 32.124 2.456 1.00 10.83 231 ASP D N 1
ATOM 9184 C CA . ASP D 1 239 ? 76.462 33.073 1.436 1.00 13.71 231 ASP D CA 1
ATOM 9185 C C . ASP D 1 239 ? 75.506 34.250 1.323 1.00 11.92 231 ASP D C 1
ATOM 9186 O O . ASP D 1 239 ? 75.936 35.401 1.192 1.00 11.50 231 ASP D O 1
ATOM 9191 N N . LEU D 1 240 ? 74.198 33.977 1.394 1.00 11.16 232 LEU D N 1
ATOM 9192 C CA . LEU D 1 240 ? 73.219 35.057 1.300 1.00 10.14 232 LEU D CA 1
ATOM 9193 C C . LEU D 1 240 ? 73.396 36.014 2.469 1.00 10.48 232 LEU D C 1
ATOM 9194 O O . LEU D 1 240 ? 73.331 37.233 2.307 1.00 11.42 232 LEU D O 1
ATOM 9199 N N . LEU D 1 241 ? 73.615 35.462 3.657 1.00 9.64 233 LEU D N 1
ATOM 9200 C CA . LEU D 1 241 ? 73.759 36.288 4.837 1.00 10.58 233 LEU D CA 1
ATOM 9201 C C . LEU D 1 241 ? 75.078 37.070 4.816 1.00 10.08 233 LEU D C 1
ATOM 9202 O O . LEU D 1 241 ? 75.108 38.206 5.249 1.00 10.60 233 LEU D O 1
ATOM 9207 N N . GLY D 1 242 ? 76.151 36.436 4.345 1.00 11.84 234 GLY D N 1
ATOM 9208 C CA . GLY D 1 242 ? 77.471 37.102 4.235 1.00 13.06 234 GLY D CA 1
ATOM 9209 C C . GLY D 1 242 ? 77.417 38.250 3.247 1.00 13.43 234 GLY D C 1
ATOM 9210 O O . GLY D 1 242 ? 78.116 39.243 3.390 1.00 16.43 234 GLY D O 1
ATOM 9211 N N . ASN D 1 243 ? 76.577 38.113 2.248 1.00 16.56 235 ASN D N 1
ATOM 9212 C CA . ASN D 1 243 ? 76.369 39.170 1.255 1.00 18.22 235 ASN D CA 1
ATOM 9213 C C . ASN D 1 243 ? 75.450 40.330 1.719 1.00 18.45 235 ASN D C 1
ATOM 9214 O O . ASN D 1 243 ? 75.334 41.342 1.017 1.00 19.66 235 ASN D O 1
ATOM 9219 N N . ALA D 1 244 ? 74.799 40.194 2.873 1.00 16.66 236 ALA D N 1
ATOM 9220 C CA . ALA D 1 244 ? 73.980 41.285 3.410 1.00 15.52 236 ALA D CA 1
ATOM 9221 C C . ALA D 1 244 ? 74.824 42.541 3.719 1.00 15.32 236 ALA D C 1
ATOM 9222 O O . ALA D 1 244 ? 75.978 42.446 4.143 1.00 13.89 236 ALA D O 1
ATOM 9224 N N . SER D 1 245 ? 74.243 43.719 3.497 1.00 14.12 237 SER D N 1
ATOM 9225 C CA . SER D 1 245 ? 74.995 44.983 3.616 1.00 14.87 237 SER D CA 1
ATOM 9226 C C . SER D 1 245 ? 75.207 45.336 5.077 1.00 14.92 237 SER D C 1
ATOM 9227 O O . SER D 1 245 ? 76.138 46.064 5.427 1.00 16.25 237 SER D O 1
ATOM 9230 N N . SER D 1 246 ? 74.334 44.798 5.921 1.00 13.87 238 SER D N 1
ATOM 9231 C CA . SER D 1 246 ? 74.394 44.983 7.337 1.00 14.53 238 SER D CA 1
ATOM 9232 C C . SER D 1 246 ? 73.948 43.681 8.000 1.00 15.04 238 SER D C 1
ATOM 9233 O O . SER D 1 246 ? 72.890 43.145 7.658 1.00 15.41 238 SER D O 1
ATOM 9236 N N . LYS D 1 247 ? 74.768 43.195 8.943 1.00 14.05 239 LYS D N 1
ATOM 9237 C CA . LYS D 1 247 ? 74.422 42.095 9.839 1.00 13.25 239 LYS D CA 1
ATOM 9238 C C . LYS D 1 247 ? 74.383 42.581 11.293 1.00 13.10 239 LYS D C 1
ATOM 9239 O O . LYS D 1 247 ? 75.345 43.162 11.797 1.00 14.25 239 LYS D O 1
ATOM 9245 N N . ILE D 1 248 ? 73.269 42.332 11.957 1.00 11.54 240 ILE D N 1
ATOM 9246 C CA . ILE D 1 248 ? 73.064 42.762 13.337 1.00 11.24 240 ILE D CA 1
ATOM 9247 C C . ILE D 1 248 ? 72.857 41.510 14.181 1.00 11.87 240 ILE D C 1
ATOM 9248 O O . ILE D 1 248 ? 71.829 40.817 14.045 1.00 14.07 240 ILE D O 1
ATOM 9253 N N . PHE D 1 249 ? 73.840 41.205 15.033 1.00 10.89 241 PHE D N 1
ATOM 9254 C CA . PHE D 1 249 ? 73.673 40.193 16.088 1.00 10.85 241 PHE D CA 1
ATOM 9255 C C . PHE D 1 249 ? 73.139 40.779 17.381 1.00 11.19 241 PHE D C 1
ATOM 9256 O O . PHE D 1 249 ? 73.588 41.826 17.844 1.00 11.35 241 PHE D O 1
ATOM 9264 N N . LEU D 1 250 ? 72.179 40.066 17.971 1.00 11.71 242 LEU D N 1
ATOM 9265 C CA . LEU D 1 250 ? 71.600 40.419 19.242 1.00 12.02 242 LEU D CA 1
ATOM 9266 C C . LEU D 1 250 ? 72.089 39.500 20.359 1.00 13.75 242 LEU D C 1
ATOM 9267 O O . LEU D 1 250 ? 71.550 38.379 20.531 1.00 13.95 242 LEU D O 1
ATOM 9272 N N . LEU D 1 251 ? 73.091 39.962 21.132 1.00 12.10 243 LEU D N 1
ATOM 9273 C CA . LEU D 1 251 ? 73.683 39.125 22.195 1.00 13.36 243 LEU D CA 1
ATOM 9274 C C . LEU D 1 251 ? 73.420 39.695 23.607 1.00 14.19 243 LEU D C 1
ATOM 9275 O O . LEU D 1 251 ? 74.217 40.462 24.149 1.00 12.62 243 LEU D O 1
ATOM 9280 N N . ASN D 1 252 ? 72.312 39.282 24.207 1.00 14.48 244 ASN D N 1
ATOM 9281 C CA . ASN D 1 252 ? 71.769 40.012 25.343 1.00 17.18 244 ASN D CA 1
ATOM 9282 C C . ASN D 1 252 ? 71.986 39.317 26.700 1.00 18.40 244 ASN D C 1
ATOM 9283 O O . ASN D 1 252 ? 71.218 39.551 27.659 1.00 18.71 244 ASN D O 1
ATOM 9288 N N . SER D 1 253 ? 73.025 38.485 26.792 1.00 17.69 245 SER D N 1
ATOM 9289 C CA . SER D 1 253 ? 73.369 37.838 28.062 1.00 18.27 245 SER D CA 1
ATOM 9290 C C . SER D 1 253 ? 74.861 37.623 28.166 1.00 18.21 245 SER D C 1
ATOM 9291 O O . SER D 1 253 ? 75.555 37.562 27.145 1.00 17.47 245 SER D O 1
ATOM 9294 N N . THR D 1 254 ? 75.364 37.487 29.395 1.00 17.81 246 THR D N 1
ATOM 9295 C CA . THR D 1 254 ? 76.782 37.180 29.589 1.00 17.84 246 THR D CA 1
ATOM 9296 C C . THR D 1 254 ? 77.139 35.853 28.919 1.00 16.16 246 THR D C 1
ATOM 9297 O O . THR D 1 254 ? 78.176 35.744 28.320 1.00 16.06 246 THR D O 1
ATOM 9301 N N . ASP D 1 255 ? 76.262 34.855 29.001 1.00 16.81 247 ASP D N 1
ATOM 9302 C CA . ASP D 1 255 ? 76.514 33.573 28.359 1.00 16.41 247 ASP D CA 1
ATOM 9303 C C . ASP D 1 255 ? 76.768 33.748 26.850 1.00 15.59 247 ASP D C 1
ATOM 9304 O O . ASP D 1 255 ? 77.700 33.171 26.298 1.00 15.21 247 ASP D O 1
ATOM 9309 N N . LYS D 1 256 ? 75.940 34.546 26.187 1.00 15.23 248 LYS D N 1
ATOM 9310 C CA . LYS D 1 256 ? 76.103 34.790 24.753 1.00 14.10 248 LYS D CA 1
ATOM 9311 C C . LYS D 1 256 ? 77.392 35.569 24.456 1.00 12.95 248 LYS D C 1
ATOM 9312 O O . LYS D 1 256 ? 78.076 35.272 23.493 1.00 10.31 248 LYS D O 1
ATOM 9318 N N . LEU D 1 257 ? 77.711 36.555 25.283 1.00 11.17 249 LEU D N 1
ATOM 9319 C CA . LEU D 1 257 ? 78.964 37.293 25.140 1.00 11.65 249 LEU D CA 1
ATOM 9320 C C . LEU D 1 257 ? 80.202 36.438 25.466 1.00 11.58 249 LEU D C 1
ATOM 9321 O O . LEU D 1 257 ? 81.258 36.623 24.862 1.00 14.44 249 LEU D O 1
ATOM 9326 N N . ASP D 1 258 ? 80.067 35.488 26.396 1.00 13.66 250 ASP D N 1
ATOM 9327 C CA . ASP D 1 258 ? 81.115 34.496 26.646 1.00 13.16 250 ASP D CA 1
ATOM 9328 C C . ASP D 1 258 ? 81.354 33.635 25.397 1.00 12.87 250 ASP D C 1
ATOM 9329 O O . ASP D 1 258 ? 82.511 33.375 25.016 1.00 12.53 250 ASP D O 1
ATOM 9334 N N . LEU D 1 259 ? 80.268 33.197 24.770 1.00 12.55 251 LEU D N 1
ATOM 9335 C CA . LEU D 1 259 ? 80.342 32.443 23.515 1.00 14.27 251 LEU D CA 1
ATOM 9336 C C . LEU D 1 259 ? 81.022 33.228 22.398 1.00 11.54 251 LEU D C 1
ATOM 9337 O O . LEU D 1 259 ? 81.842 32.694 21.679 1.00 11.96 251 LEU D O 1
ATOM 9342 N N . TRP D 1 260 ? 80.642 34.485 22.227 1.00 11.84 252 TRP D N 1
ATOM 9343 C CA . TRP D 1 260 ? 81.211 35.291 21.172 1.00 11.49 252 TRP D CA 1
ATOM 9344 C C . TRP D 1 260 ? 82.721 35.437 21.387 1.00 12.34 252 TRP D C 1
ATOM 9345 O O . TRP D 1 260 ? 83.514 35.259 20.443 1.00 12.55 252 TRP D O 1
ATOM 9356 N N . LYS D 1 261 ? 83.127 35.710 22.626 1.00 13.31 253 LYS D N 1
ATOM 9357 C CA . LYS D 1 261 ? 84.557 35.797 22.965 1.00 13.41 253 LYS D CA 1
ATOM 9358 C C . LYS D 1 261 ? 85.334 34.492 22.684 1.00 13.36 253 LYS D C 1
ATOM 9359 O O . LYS D 1 261 ? 86.383 34.514 22.068 1.00 11.55 253 LYS D O 1
ATOM 9365 N N . ASN D 1 262 ? 84.804 33.360 23.132 1.00 13.48 254 ASN D N 1
ATOM 9366 C CA . ASN D 1 262 ? 85.418 32.076 22.848 1.00 14.08 254 ASN D CA 1
ATOM 9367 C C . ASN D 1 262 ? 85.494 31.749 21.375 1.00 12.03 254 ASN D C 1
ATOM 9368 O O . ASN D 1 262 ? 86.495 31.219 20.922 1.00 13.00 254 ASN D O 1
ATOM 9381 N N . LEU D 1 264 ? 85.821 34.019 18.989 1.00 11.08 256 LEU D N 1
ATOM 9382 C CA . LEU D 1 264 ? 86.905 34.829 18.456 1.00 12.20 256 LEU D CA 1
ATOM 9383 C C . LEU D 1 264 ? 88.272 34.239 18.814 1.00 12.58 256 LEU D C 1
ATOM 9384 O O . LEU D 1 264 ? 89.178 34.227 17.991 1.00 14.44 256 LEU D O 1
ATOM 9389 N N . LEU D 1 265 ? 88.425 33.754 20.038 1.00 13.50 257 LEU D N 1
ATOM 9390 C CA . LEU D 1 265 ? 89.670 33.094 20.436 1.00 13.76 257 LEU D CA 1
ATOM 9391 C C . LEU D 1 265 ? 89.971 31.872 19.561 1.00 12.87 257 LEU D C 1
ATOM 9392 O O . LEU D 1 265 ? 91.079 31.709 19.058 1.00 11.70 257 LEU D O 1
ATOM 9397 N N . LYS D 1 266 ? 88.974 31.019 19.375 1.00 10.83 258 LYS D N 1
ATOM 9398 C CA . LYS D 1 266 ? 89.189 29.726 18.747 1.00 11.11 258 LYS D CA 1
ATOM 9399 C C . LYS D 1 266 ? 89.266 29.817 17.216 1.00 10.97 258 LYS D C 1
ATOM 9400 O O . LYS D 1 266 ? 89.839 28.937 16.545 1.00 11.00 258 LYS D O 1
ATOM 9406 N N . SER D 1 267 ? 88.716 30.887 16.657 1.00 9.71 259 SER D N 1
ATOM 9407 C CA . SER D 1 267 ? 88.738 31.065 15.212 1.00 10.27 259 SER D CA 1
ATOM 9408 C C . SER D 1 267 ? 89.881 31.991 14.740 1.00 9.89 259 SER D C 1
ATOM 9409 O O . SER D 1 267 ? 89.955 32.341 13.574 1.00 10.28 259 SER D O 1
ATOM 9412 N N . TYR D 1 268 ? 90.748 32.414 15.647 1.00 11.14 260 TYR D N 1
ATOM 9413 C CA . TYR D 1 268 ? 91.816 33.348 15.268 1.00 12.15 260 TYR D CA 1
ATOM 9414 C C . TYR D 1 268 ? 92.755 32.709 14.227 1.00 10.85 260 TYR D C 1
ATOM 9415 O O . TYR D 1 268 ? 93.290 33.395 13.364 1.00 12.05 260 TYR D O 1
ATOM 9424 N N . VAL D 1 269 ? 92.934 31.389 14.315 1.00 11.24 261 VAL D N 1
ATOM 9425 C CA . VAL D 1 269 ? 93.742 30.648 13.370 1.00 10.45 261 VAL D CA 1
ATOM 9426 C C . VAL D 1 269 ? 92.906 29.619 12.617 1.00 11.74 261 VAL D C 1
ATOM 9427 O O . VAL D 1 269 ? 92.187 28.810 13.227 1.00 11.97 261 VAL D O 1
ATOM 9431 N N . ASP D 1 270 ? 93.005 29.664 11.288 1.00 11.93 262 ASP D N 1
ATOM 9432 C CA . ASP D 1 270 ? 92.361 28.701 10.389 1.00 13.29 262 ASP D CA 1
ATOM 9433 C C . ASP D 1 270 ? 90.838 28.507 10.658 1.00 13.05 262 ASP D C 1
ATOM 9434 O O . ASP D 1 270 ? 90.350 27.368 10.755 1.00 12.37 262 ASP D O 1
ATOM 9439 N N . VAL D 1 271 ? 90.102 29.615 10.727 1.00 12.55 263 VAL D N 1
ATOM 9440 C CA . VAL D 1 271 ? 88.643 29.534 10.976 1.00 10.51 263 VAL D CA 1
ATOM 9441 C C . VAL D 1 271 ? 88.005 28.620 9.954 1.00 10.40 263 VAL D C 1
ATOM 9442 O O . VAL D 1 271 ? 88.224 28.747 8.756 1.00 10.14 263 VAL D O 1
ATOM 9446 N N . ASN D 1 272 ? 87.223 27.674 10.449 1.00 10.92 264 ASN D N 1
ATOM 9447 C CA . ASN D 1 272 ? 86.351 26.883 9.610 1.00 9.80 264 ASN D CA 1
ATOM 9448 C C . ASN D 1 272 ? 84.966 27.524 9.670 1.00 8.83 264 ASN D C 1
ATOM 9449 O O . ASN D 1 272 ? 84.293 27.484 10.713 1.00 6.98 264 ASN D O 1
ATOM 9454 N N . TYR D 1 273 ? 84.536 28.122 8.565 1.00 8.75 265 TYR D N 1
ATOM 9455 C CA . TYR D 1 273 ? 83.266 28.844 8.573 1.00 9.09 265 TYR D CA 1
ATOM 9456 C C . TYR D 1 273 ? 82.089 27.897 8.698 1.00 8.67 265 TYR D C 1
ATOM 9457 O O . TYR D 1 273 ? 80.975 28.322 8.992 1.00 8.70 265 TYR D O 1
ATOM 9466 N N . CYS D 1 274 ? 82.335 26.617 8.467 1.00 9.80 266 CYS D N 1
ATOM 9467 C CA . CYS D 1 274 ? 81.317 25.592 8.644 1.00 10.31 266 CYS D CA 1
ATOM 9468 C C . CYS D 1 274 ? 81.001 25.302 10.119 1.00 10.24 266 CYS D C 1
ATOM 9469 O O . CYS D 1 274 ? 79.956 24.731 10.425 1.00 9.18 266 CYS D O 1
ATOM 9472 N N . LEU D 1 275 ? 81.906 25.720 11.008 1.00 7.82 267 LEU D N 1
ATOM 9473 C CA . LEU D 1 275 ? 81.762 25.548 12.438 1.00 9.17 267 LEU D CA 1
ATOM 9474 C C . LEU D 1 275 ? 81.537 26.881 13.177 1.00 9.00 267 LEU D C 1
ATOM 9475 O O . LEU D 1 275 ? 80.906 26.907 14.244 1.00 9.48 267 LEU D O 1
ATOM 9480 N N . TYR D 1 276 ? 82.041 27.983 12.613 1.00 9.34 268 TYR D N 1
ATOM 9481 C CA . TYR D 1 276 ? 81.815 29.315 13.185 1.00 10.07 268 TYR D CA 1
ATOM 9482 C C . TYR D 1 276 ? 81.253 30.280 12.138 1.00 9.63 268 TYR D C 1
ATOM 9483 O O . TYR D 1 276 ? 81.941 31.187 11.702 1.00 10.71 268 TYR D O 1
ATOM 9492 N N . PRO D 1 277 ? 79.984 30.091 11.745 1.00 8.49 269 PRO D N 1
ATOM 9493 C CA . PRO D 1 277 ? 79.402 30.882 10.643 1.00 7.55 269 PRO D CA 1
ATOM 9494 C C . PRO D 1 277 ? 79.384 32.366 10.907 1.00 7.65 269 PRO D C 1
ATOM 9495 O O . PRO D 1 277 ? 79.514 33.137 9.986 1.00 9.80 269 PRO D O 1
ATOM 9499 N N . ALA D 1 278 ? 79.221 32.774 12.152 1.00 8.47 270 ALA D N 1
ATOM 9500 C CA . ALA D 1 278 ? 79.206 34.215 12.473 1.00 8.84 270 ALA D CA 1
ATOM 9501 C C . ALA D 1 278 ? 80.494 34.885 12.015 1.00 9.38 270 ALA D C 1
ATOM 9502 O O . ALA D 1 278 ? 80.490 36.051 11.660 1.00 11.40 270 ALA D O 1
ATOM 9504 N N . VAL D 1 279 ? 81.597 34.156 12.026 1.00 10.53 271 VAL D N 1
ATOM 9505 C CA . VAL D 1 279 ? 82.899 34.742 11.604 1.00 10.04 271 VAL D CA 1
ATOM 9506 C C . VAL D 1 279 ? 82.975 34.980 10.080 1.00 10.77 271 VAL D C 1
ATOM 9507 O O . VAL D 1 279 ? 83.613 35.947 9.620 1.00 11.38 271 VAL D O 1
ATOM 9511 N N . TYR D 1 280 ? 82.341 34.117 9.301 1.00 11.63 272 TYR D N 1
ATOM 9512 C CA . TYR D 1 280 ? 82.106 34.407 7.889 1.00 12.74 272 TYR D CA 1
ATOM 9513 C C . TYR D 1 280 ? 81.436 35.760 7.688 1.00 12.56 272 TYR D C 1
ATOM 9514 O O . TYR D 1 280 ? 81.865 36.552 6.863 1.00 12.51 272 TYR D O 1
ATOM 9523 N N . LEU D 1 281 ? 80.388 36.021 8.460 1.00 12.97 273 LEU D N 1
ATOM 9524 C CA . LEU D 1 281 ? 79.734 37.339 8.457 1.00 12.76 273 LEU D CA 1
ATOM 9525 C C . LEU D 1 281 ? 80.666 38.483 8.874 1.00 13.13 273 LEU D C 1
ATOM 9526 O O . LEU D 1 281 ? 80.719 39.502 8.197 1.00 11.02 273 LEU D O 1
ATOM 9531 N N . ILE D 1 282 ? 81.397 38.308 9.981 1.00 13.68 274 ILE D N 1
ATOM 9532 C CA . ILE D 1 282 ? 82.434 39.255 10.377 1.00 13.04 274 ILE D CA 1
ATOM 9533 C C . ILE D 1 282 ? 83.396 39.532 9.225 1.00 13.43 274 ILE D C 1
ATOM 9534 O O . ILE D 1 282 ? 83.665 40.700 8.903 1.00 11.38 274 ILE D O 1
ATOM 9539 N N . ASP D 1 283 ? 83.914 38.469 8.609 1.00 13.74 275 ASP D N 1
ATOM 9540 C CA . ASP D 1 283 ? 84.944 38.610 7.600 1.00 13.39 275 ASP D CA 1
ATOM 9541 C C . ASP D 1 283 ? 84.352 39.209 6.332 1.00 14.94 275 ASP D C 1
ATOM 9542 O O . ASP D 1 283 ? 85.079 39.729 5.501 1.00 12.79 275 ASP D O 1
ATOM 9547 N N . SER D 1 284 ? 83.029 39.141 6.199 1.00 14.55 276 SER D N 1
ATOM 9548 C CA A SER D 1 284 ? 82.345 39.717 5.039 0.50 15.12 276 SER D CA 1
ATOM 9549 C CA B SER D 1 284 ? 82.325 39.717 5.049 0.50 15.22 276 SER D CA 1
ATOM 9550 C C . SER D 1 284 ? 82.040 41.217 5.226 1.00 15.52 276 SER D C 1
ATOM 9551 O O . SER D 1 284 ? 81.490 41.856 4.329 1.00 17.69 276 SER D O 1
ATOM 9569 N N . ASN D 1 286 ? 80.783 44.747 7.839 1.00 13.92 278 ASN D N 1
ATOM 9570 C CA . ASN D 1 286 ? 79.522 45.387 8.182 1.00 15.42 278 ASN D CA 1
ATOM 9571 C C . ASN D 1 286 ? 78.690 44.571 9.183 1.00 14.51 278 ASN D C 1
ATOM 9572 O O . ASN D 1 286 ? 77.461 44.582 9.156 1.00 13.69 278 ASN D O 1
ATOM 9577 N N . THR D 1 287 ? 79.377 43.877 10.082 1.00 14.66 279 THR D N 1
ATOM 9578 C CA . THR D 1 287 ? 78.710 43.220 11.185 1.00 14.00 279 THR D CA 1
ATOM 9579 C C . THR D 1 287 ? 78.692 44.127 12.411 1.00 14.47 279 THR D C 1
ATOM 9580 O O . THR D 1 287 ? 79.735 44.698 12.809 1.00 14.58 279 THR D O 1
ATOM 9584 N N . THR D 1 288 ? 77.508 44.258 13.010 1.00 11.26 280 THR D N 1
ATOM 9585 C CA . THR D 1 288 ? 77.324 44.931 14.301 1.00 12.59 280 THR D CA 1
ATOM 9586 C C . THR D 1 288 ? 76.832 43.937 15.344 1.00 12.75 280 THR D C 1
ATOM 9587 O O . THR D 1 288 ? 76.008 43.059 15.039 1.00 14.73 280 THR D O 1
ATOM 9591 N N . VAL D 1 289 ? 77.306 44.088 16.583 1.00 13.36 281 VAL D N 1
ATOM 9592 C CA . VAL D 1 289 ? 76.812 43.310 17.707 1.00 12.71 281 VAL D CA 1
ATOM 9593 C C . VAL D 1 289 ? 76.244 44.236 18.782 1.00 14.20 281 VAL D C 1
ATOM 9594 O O . VAL D 1 289 ? 76.938 45.160 19.246 1.00 14.24 281 VAL D O 1
ATOM 9598 N N . VAL D 1 290 ? 74.987 43.996 19.162 1.00 13.26 282 VAL D N 1
ATOM 9599 C CA . VAL D 1 290 ? 74.380 44.649 20.312 1.00 12.78 282 VAL D CA 1
ATOM 9600 C C . VAL D 1 290 ? 74.539 43.723 21.527 1.00 13.82 282 VAL D C 1
ATOM 9601 O O . VAL D 1 290 ? 74.287 42.515 21.429 1.00 13.16 282 VAL D O 1
ATOM 9605 N N . THR D 1 291 ? 74.989 44.281 22.655 1.00 12.95 283 THR D N 1
ATOM 9606 C CA . THR D 1 291 ? 75.460 43.483 23.790 1.00 14.58 283 THR D CA 1
ATOM 9607 C C . THR D 1 291 ? 74.709 43.841 25.085 1.00 16.08 283 THR D C 1
ATOM 9608 O O . THR D 1 291 ? 74.361 44.995 25.313 1.00 15.80 283 THR D O 1
ATOM 9612 N N . CYS D 1 292 ? 74.457 42.839 25.918 1.00 17.69 284 CYS D N 1
ATOM 9613 C CA . CYS D 1 292 ? 74.056 43.083 27.309 1.00 19.32 284 CYS D CA 1
ATOM 9614 C C . CYS D 1 292 ? 74.649 42.021 28.206 1.00 19.43 284 CYS D C 1
ATOM 9615 O O . CYS D 1 292 ? 74.573 40.839 27.891 1.00 20.74 284 CYS D O 1
ATOM 9618 N N . GLY D 1 293 ? 75.243 42.441 29.326 1.00 20.55 285 GLY D N 1
ATOM 9619 C CA . GLY D 1 293 ? 75.776 41.508 30.305 1.00 21.09 285 GLY D CA 1
ATOM 9620 C C . GLY D 1 293 ? 77.121 41.929 30.870 1.00 22.27 285 GLY D C 1
ATOM 9621 O O . GLY D 1 293 ? 77.406 41.680 32.045 1.00 22.97 285 GLY D O 1
ATOM 9622 N N . TYR D 1 294 ? 77.946 42.564 30.039 1.00 21.56 286 TYR D N 1
ATOM 9623 C CA . TYR D 1 294 ? 79.300 42.981 30.415 1.00 21.94 286 TYR D CA 1
ATOM 9624 C C . TYR D 1 294 ? 79.497 44.457 30.075 1.00 22.19 286 TYR D C 1
ATOM 9625 O O . TYR D 1 294 ? 79.295 44.877 28.933 1.00 22.49 286 TYR D O 1
ATOM 9634 N N . THR D 1 295 ? 79.888 45.233 31.074 1.00 20.35 287 THR D N 1
ATOM 9635 C CA . THR D 1 295 ? 80.282 46.601 30.862 1.00 21.83 287 THR D CA 1
ATOM 9636 C C . THR D 1 295 ? 81.679 46.600 30.304 1.00 20.26 287 THR D C 1
ATOM 9637 O O . THR D 1 295 ? 82.537 45.821 30.740 1.00 21.60 287 THR D O 1
ATOM 9641 N N . ASN D 1 296 ? 81.914 47.464 29.338 1.00 19.72 288 ASN D N 1
ATOM 9642 C CA . ASN D 1 296 ? 83.202 47.574 28.711 1.00 19.96 288 ASN D CA 1
ATOM 9643 C C . ASN D 1 296 ? 83.604 46.310 27.960 1.00 20.02 288 ASN D C 1
ATOM 9644 O O . ASN D 1 296 ? 84.761 45.879 27.998 1.00 19.90 288 ASN D O 1
ATOM 9649 N N . TYR D 1 297 ? 82.644 45.734 27.244 1.00 20.23 289 TYR D N 1
ATOM 9650 C CA . TYR D 1 297 ? 82.841 44.430 26.632 1.00 20.05 289 TYR D CA 1
ATOM 9651 C C . TYR D 1 297 ? 83.971 44.428 25.591 1.00 21.23 289 TYR D C 1
ATOM 9652 O O . TYR D 1 297 ? 84.833 43.564 25.628 1.00 22.04 289 TYR D O 1
ATOM 9661 N N . PRO D 1 298 ? 83.970 45.390 24.655 1.00 23.07 290 PRO D N 1
ATOM 9662 C CA . PRO D 1 298 ? 85.012 45.365 23.626 1.00 24.81 290 PRO D CA 1
ATOM 9663 C C . PRO D 1 298 ? 86.440 45.421 24.216 1.00 27.63 290 PRO D C 1
ATOM 9664 O O . PRO D 1 298 ? 87.361 44.802 23.677 1.00 26.18 290 PRO D O 1
ATOM 9668 N N . GLN D 1 299 ? 86.602 46.140 25.327 1.00 30.40 291 GLN D N 1
ATOM 9669 C CA A GLN D 1 299 ? 87.884 46.205 26.060 0.50 31.98 291 GLN D CA 1
ATOM 9670 C CA B GLN D 1 299 ? 87.888 46.199 25.999 0.50 31.99 291 GLN D CA 1
ATOM 9671 C C . GLN D 1 299 ? 88.261 44.816 26.549 1.00 33.11 291 GLN D C 1
ATOM 9672 O O . GLN D 1 299 ? 89.428 44.430 26.544 1.00 32.91 291 GLN D O 1
ATOM 9696 N N . LEU D 1 301 ? 87.642 42.135 25.072 1.00 35.67 293 LEU D N 1
ATOM 9697 C CA . LEU D 1 301 ? 88.032 41.316 23.905 1.00 35.42 293 LEU D CA 1
ATOM 9698 C C . LEU D 1 301 ? 89.449 41.626 23.391 1.00 37.86 293 LEU D C 1
ATOM 9699 O O . LEU D 1 301 ? 90.058 40.800 22.709 1.00 36.92 293 LEU D O 1
ATOM 9704 N N . GLU D 1 302 ? 89.944 42.825 23.692 1.00 40.72 294 GLU D N 1
ATOM 9705 C CA . GLU D 1 302 ? 91.076 43.428 22.966 1.00 43.73 294 GLU D CA 1
ATOM 9706 C C . GLU D 1 302 ? 92.323 42.541 22.949 1.00 45.32 294 GLU D C 1
ATOM 9707 O O . GLU D 1 302 ? 93.092 42.551 21.989 1.00 46.06 294 GLU D O 1
ATOM 9713 N N . ASP D 1 303 ? 92.512 41.782 24.019 1.00 47.36 295 ASP D N 1
ATOM 9714 C CA . ASP D 1 303 ? 93.698 40.944 24.197 1.00 49.45 295 ASP D CA 1
ATOM 9715 C C . ASP D 1 303 ? 93.961 39.982 23.018 1.00 50.15 295 ASP D C 1
ATOM 9716 O O . ASP D 1 303 ? 95.108 39.836 22.561 1.00 50.83 295 ASP D O 1
ATOM 9721 N N . ILE D 1 304 ? 92.909 39.332 22.534 1.00 50.41 296 ILE D N 1
ATOM 9722 C CA . ILE D 1 304 ? 93.060 38.236 21.564 1.00 51.19 296 ILE D CA 1
ATOM 9723 C C . ILE D 1 304 ? 93.872 38.697 20.349 1.00 52.39 296 ILE D C 1
ATOM 9724 O O . ILE D 1 304 ? 94.481 37.878 19.641 1.00 52.95 296 ILE D O 1
ATOM 9729 N N . TYR D 1 305 ? 93.878 40.010 20.116 1.00 52.84 297 TYR D N 1
ATOM 9730 C CA . TYR D 1 305 ? 94.271 40.567 18.834 1.00 52.97 297 TYR D CA 1
ATOM 9731 C C . TYR D 1 305 ? 95.550 41.404 18.929 1.00 53.01 297 TYR D C 1
ATOM 9732 O O . TYR D 1 305 ? 96.112 41.807 17.906 1.00 51.92 297 TYR D O 1
#

CATH classification: 3.40.50.1360

Sequence (1145 aa):
QALAKSLEQNHLHNVKYLEAKDLTDFNQKSAYYICHQIAEEKQLSKEGGHVVIGLSGGKTPIDVYKNIALVKDDIKIDTSKLIFFIIDERYKRDDHKFSNYNNIKFLFESLKINEKEQLYRPDTSKNIVECVRDYNEKIKNVKKYTKVDIAIILGGSDFHIASLFPNIFFNIYNNYQNSYIYDESSIKVANTSDNDNLDLLKEYVYFTTTNNFDVRKRITVSLDLLGNNASSKIFLLNSTDKLDLWKNNLLLKSYVDVNYCLYPAVYLIDSNTTVVTCGYTNYPQLEDIYDCQALAKSLEQNHLHNVKYLEAKDLTDFNQKSAYYICHQIAEKQLSKEEGGHVVIGLSGGKTPIDVYKNIALVKDIKIDTSKLIFFIIDERYKRDDHKFSNYNNIKFLFESSLKINEKEQLYRPDTSSKNIVECVRDYNEEKIKNVKKYTKVDIAILGGSDFHIASLFPNIFFNIYNNYQNSYIYDESSIKVANTSDNDNLDLLKEYVYFTTTNNFDVRKRITVSLDLLGNASSSKIFLLNSTDKLDLWKNNLLKSYVDVNYCLYPAVYLIDSSNTTVVTCGYTNYPQLEDIYVDCQALAKSLEQNHLHNNVKYLEAKDLTDFNQKSAYYICHQIAEKQLSKEGGHVVIGLSGGKTPIDVYKNIALVKDIKIDTSKLIFFIIDERYKRDDHKFSNYNNIKFLFESLKINEKEQLYRPDTSKNIVECVRDYNEKIKKNVKKYTKVDIAIILGGSDFHIASLFPNIFFNIYNNYQNSYIYDESSIKVANTSDNDNLDLLKEYVYFTTTNNFDVRKRITVSLDLLGNASSSKIFLLNSTDKKLDLWKNNLLKSYVDVNYCLYPAVYLIDSNTTVVTCGYTNYPQLEDIYVDCQALAKSLEQNHLHNNVKYLEAKDLTDFNQKSAYYICHHQIAEEKQLSKEGGHVVIGLSGGKTPIDVYKNIALVKDIKIDTSKLIFFIIDERYKRDDHKFSNYNNIKFLFESLKINEKEEQLYRPDTSKNIVECVRDYNEKIKNVKKYTKVDIAILGGSDFHIASLFPNIFFNIYNNYQNSYIYDESSIKVANDTSDNDNLDLLKEYVYFTTTNNFDVRKRITVSLDLLGNASSKIFLLNSTDKLDLWKNLLKSYVDVNYCLYPAVYLIDSSNTTVVTCGYTNYPQQLEDIY

Organism: Plasmodium vivax (strain Salvador I) (NCBI:txid126793)

Radius of gyration: 35.73 Å; Cα contacts (8 Å, |Δi|>4): 2155; chains: 4; bounding box: 82×96×104 Å

Secondary structure (DSSP, 8-state):
-TTTTTTT--EETTEEEEEESSHHHHHHHHHHHHHHHHHHHHHHSTT---EEEE--SHHHHHHHHHHTT--SS---GGG-EEEESEEE--TT--TT-HHHHHHHHHHHTT--HHHHEE---TTS-HHHHHHHHHHHHH--TTT-S--EEEE--TTS-BTTBPSSHHHHH---SGGGSSS-GGG-------HHHHHTT---SEEEEE--STT-SEEEEE-HHHHHT-SEEEEEE-SHHHHHHHH---TTTTT--TTT-HHHHHHH--EEEEEES-TTTT--GGG-/-HHHHHHHHH--EETTEEEEE-SSHHHHHHHHHHHHHHHHHHHHHHSGGG--EEEE--SHHHHHHHHHHTT--SS---GGG-EEEESEEE--TT--TTSHHHHHHHHHHHTT--HHHHEE---TTS-HHHHHHHHHHHHH--TTT-S-SEEEE--TTS-BTTBPSSHHHHH---SGGGSSS-GGG-------HHHHHTT---SEEEEE--STT-SEEEEE-HHHHHT-SEEEEEE-SHHHHHHHH--TTTTTT--TTT-HHHHHHH--EEEEE-SSTTTT--HHHH-/-HHHHHHHHT--EETTEEEEE-SSHHHHHHHHHHHHHHHHHHHHHHSGGG--EEEE--SHHHHHHHHHHTT--SS---GGG-EEEESEEE--TT--TTSHHHHHTHHHHHTT--HHHHEE---TTS-HHHHHHHHHHHHH--TTT-S--EEEE--TTS-BTTBPSSHHHHH---SGGGSSS-GGG-------HHHHHTT---SEEEEE--STT-SEEEEE-HHHHHT-SEEEEEE-SHHHHHHHH---TTTTT--TTT-HHHHHHH--EEEEE-SSTTTT--HHHH-/-HHHHHHHHH--EETTEEEEE-SSHHHHHHHHHHHHHHHHHHHHHHSTTS-EEEEE--SHHHHHHHHHHTT--S----GGGEEEEESEEE--TT--TT-HHHHHHHHHHHTT--HHHHEE---TTS-HHHHHHHHHHHHH--TTT-S-SEEEE--TTS-BTTBPSSHHHHH---SGGGSSS-GGG--------HHHHHTT---SEEEEE--STT-SEEEEE-HHHHHT-SEEEEEE-SHHHHHHHH---TTTTT--TTT-HHHHHHH--EEEEE-S-TT----GGG-

Solvent-accessible surface area: 51884 Å² total

Nearest PDB structures (foldseek):
  3e15-assembly1_A  TM=1.004E+00  e=3.791E-59  Plasmodium vivax
  3e15-assembly2_D  TM=1.001E+00  e=1.159E-56  Plasmodium vivax
  1vl1-assembly1_A  TM=8.693E-01  e=1.828E-14  Thermotoga maritima
  3tx2-assembly1_A  TM=8.027E-01  e=8.522E-12  Mycobacteroides abscessus ATCC 19977
  6vye-assembly1_A  TM=6.981E-01  e=1.264E-09  Trypanosoma cruzi strain CL Brener